Protein AF-A0A2K3D892-F1 (afdb_monomer_lite)

pLDDT: mean 71.76, std 25.66, range [25.84, 98.94]

Organism: Chlamydomonas reinhardtii (NCBI:txid3055)

InterPro domains:
  IPR000286 Histone deacetylase HDAC [PR01270] (167-190)
  IPR000286 Histone deacetylase HDAC [PR01270] (201-216)
  IPR000286 Histone deacetylase HDAC [PR01270] (288-298)
  IPR002110 Ankyrin repeat [PF12796] (490-546)
  IPR002110 Ankyrin repeat [PF12796] (553-608)
  IPR002110 Ankyrin repeat [PS50088] (519-540)
  IPR002110 Ankyrin repeat [PS50088] (553-585)
  IPR002110 Ankyrin repeat [SM00248] (485-515)
  IPR002110 Ankyrin repeat [SM00248] (519-549)
  IPR002110 Ankyrin repeat [SM00248] (553-582)
  IPR002110 Ankyrin repeat [SM00248] (586-618)
  IPR023696 Ureohydrolase domain superfamily [SSF52768] (38-389)
  IPR023801 Histone deacetylase domain [PF00850] (59-354)
  IPR036770 Ankyrin repeat-containing domain superfamily [G3DSA:1.25.40.20] (482-690)
  IPR036770 Ankyrin repeat-containing domain superfamily [SSF48403] (480-609)
  IPR037138 Histone deacetylase domain superfamily [G3DSA:3.40.800.20] (31-415)

Secondary structure (DSSP, 8-state):
-HHHHHHHHHHHHHHHHHHHHHTT--S--------TT-EEEE--GGGGGS---SSTTT-SS-THHHHHHHHHHHHTTHHHHSEEPPP-PPPHHHHTTTS-HHHHHHHHHHHHHHHHH--S-EEETTTTEEE-TTHHHHHHHHHHHHHHHHHHHHTTSSSEEEE--SS--TT-BTTB-BTTBSS-HHHHHHHHHTTSTT-S-EEEEE-SSS--HHHHHHHTT-SSEEEEE--B-STT-TT----TT----GGGTTSEEE--B-SS--BHHHHHHHIIIIIHHHHHHH--SEEEEEE--TTBTT-TTT--BB-HHHHHHHHHHHTTSGGG-EEEEE-----HHHHHHHHHHHHHHHHHSS--S----S----HHHHHHHHHHHHHHTTTS---S--S-----HHHHHHHHHHHHHHHHHHHHHHHHHHHHHHHHHHHHHHHHHHHHHHHHHHHHHHHHHHHHHHHHHHHHHHHHHHHHHHHHHTPPPHHHHHHHHHHHT-HHHHHHHHTTSS--TT-B-TTS-BHHHHHHHHT-HHHHHHHTTSTT--TT---TT---HHHHHHHHT-HHHHHHHHHTT--TT---TT---HHHHHHHHT-HHHHHHHHHHHHSSSSHHHHHHHHHHHHHHHHHHHHHHHTTS--TTHHHHHHHHHHHHHHHHHTTS--SS-TTSTTSSSTTTSTTSSSSSS-----------------------------------------------SHHHHHHHHHHHHHHHHHHHHHTTTSTT--S-SSSSSS---S---S---S------------------------------------------------------------------------------------------------

Sequence (883 aa):
MEVEEDVLDAAERSARRLAKKLKRGTTGPAAALQSDESVGLLYDEAILLHTGPQDPSEHPEQPARATVMWRVFQQAGLADRCCRLPPREAMRTELALCHTEDHIDHVELASQAARSTGQRYLEDHGASLYWTPGTAQAARMAAGCVIQAVQAVLSGAVRRAMAVVRPPGHHAVCERAMGFCFFNNVAVAARVALQHPGVRRVAIVDWDVHHGNGTQDILESRADVLTLSLHRYGRGFYPGTGAAAEVGRGPGRGFNVNVPWTAPDRKDVDYVAAFSLVVEPVLQAYAPDLVIVAAGFDAADGDPVGDCSLTPGGYGWMTERLLRFAGGKVVLALEGGYNTGVTAACAAACVRTLLEGASTAPLLPDTQPDTATKRNLEQVYMTQRAHWPLCCAAQRPARSLAAEFEEAWQEMLHHLAAERARLGRFAEVAALRRRLAAAEEALAAAAAQAAEMAALRRAARRQRHEVTVHEGRLQRLRAKLQLPSDAERLWLAASTGDVEEVRRLLEGGGLDVNAADQQGLSALHHAAAAGEAAAVRLLLADPDVTVDALDHGRLTPLHHAARNDHHRVVRQLAAAGASLTATSKLLNTPLHMAVKWRQRRAVRALVRAAAAAPDPAATAAALLRAANKAGQTALAQLERRPSRRISKHMARLVELTRIKRELEEEDEDEEEDDEYEADQEEDEEEDEEEEGRGRGGGRGSGGEKEEDGSGSDSDGDDDSEEEEDSEDEEDDSDSSGGGERALLEQLQQQAHAVQRTAAQRADGGGGGAAAAAAAADAGHRSAAAAAATAAASPSAGAAAGGDRGVKRARPSRSDGGDDSSNGSSSDDDEKEEEEDGDEDDEDADYAAPRRGDGGGGGGSDDDDDDEDDEDDEDDDDEEESSG

Radius of gyration: 53.82 Å; chains: 1; bounding box: 167×125×127 Å

Foldseek 3Di:
DVVVVVVVVVVVVVVVVVVVVVVVPPDDDDDDDLDLQAEEEEDDCLLCQQQPDPDVVVPLDHPLLLVLLVVLCVVVCLVVRHDYFDFDFADPVLLVLQADPQLLVVLVVQLCVQVVVPDQWADDVVQREIHHVSRSRLLRRQLRQLLRQLVCCVVSVGVEYEYSGDDFALQAARYDHHPSHRTRSQLSSLSSNCVPPQFQAEEEAEEAQAHSVRSCRRDLQDPRYAYEYAHEEDPVAPPRDQDLLSQGDHHSRLRYGGLYQPDAAAELQLVLLCCLQPVLQSCVQSQGLAYEYADAQQLDCPRPRNRYHYQLQSLLAVLLSPCVGNVRRYYYRYHHTRPSVRSSSSVSQSSVCSNPSHGLDLHDDPDHNDPSSLVSSLSSNVNNVVRTPSDPDPDDPDDPSVVSSVVSSVVSVVVVVVVNVVVVVSNVVSVVVVVVVVVVVVVVVVVVVVVVVVVVVVVVVVVVVVVVVVVVVVVVVCVVVVPDDLQVQLLVCLLVLVLVSVVVSLVVDDDDQCDADPFQAGSLLNNLLNLNLSSNVSSLVDPNRDLLRQTPQGHGSLLNNLLVLSLSSNLSSLVSPHQQLGATPLLQGSCNNNLVNVNVSSVVSSLVSLCPPPDNPVSVVSNVVSVVVSVVVVVVVCVVDDDDCVVVVVVSVVVVVVVVVVVVVPPPPPPPPVVPCVVPVVVVVPPPPDDDDDDDDDDDDDDDDDDDDDYDDDDDDDDDDDDDDDDDDDDDDDDDDPDVVVVVVVVVVVVVVVVVVVVVVVVPDPDDDPPPDPPDPDDDPDDDDDDDDDDDDDDDDDDDDDDDDDDDDDDDDDDDDDDDDDDDDDDDDDDDDDDDDDDDYDDDDDDDDDDDDDDDDDDDDDDDDDDDDDDDDDDDDDDDDDD

Structure (mmCIF, N/CA/C/O backbone):
data_AF-A0A2K3D892-F1
#
_entry.id   AF-A0A2K3D892-F1
#
loop_
_atom_site.group_PDB
_atom_site.id
_atom_site.type_symbol
_atom_site.label_atom_id
_atom_site.label_alt_id
_atom_site.label_comp_id
_atom_site.label_asym_id
_atom_site.label_entity_id
_atom_site.label_seq_id
_atom_site.pdbx_PDB_ins_code
_atom_site.Cartn_x
_atom_site.Cartn_y
_atom_site.Cartn_z
_atom_site.occupancy
_atom_site.B_iso_or_equiv
_atom_site.auth_seq_id
_atom_site.auth_comp_id
_atom_site.auth_asym_id
_atom_site.auth_atom_id
_atom_site.pdbx_PDB_model_num
ATOM 1 N N . MET A 1 1 ? -0.162 26.628 -31.623 1.00 40.91 1 MET A N 1
ATOM 2 C CA . MET A 1 1 ? 0.410 27.966 -31.389 1.00 40.91 1 MET A CA 1
ATOM 3 C C . MET A 1 1 ? -0.616 28.887 -30.745 1.00 40.91 1 MET A C 1
ATOM 5 O O . MET A 1 1 ? -0.524 29.055 -29.542 1.00 40.91 1 MET A O 1
ATOM 9 N N . GLU A 1 2 ? -1.645 29.385 -31.440 1.00 36.91 2 GLU A N 1
ATOM 10 C CA . GLU A 1 2 ? -2.617 30.328 -30.827 1.00 36.91 2 GLU A CA 1
ATOM 11 C C . GLU A 1 2 ? -3.316 29.776 -29.562 1.00 36.91 2 GLU A C 1
ATOM 13 O O . GLU A 1 2 ? -3.429 30.464 -28.554 1.00 36.91 2 GLU A O 1
ATOM 18 N N . VAL A 1 3 ? -3.679 28.486 -29.553 1.00 39.38 3 VAL A N 1
ATOM 19 C CA . VAL A 1 3 ? -4.286 27.808 -28.383 1.00 39.38 3 VAL A CA 1
ATOM 20 C C . VAL A 1 3 ? -3.301 27.622 -27.204 1.00 39.38 3 VAL A C 1
ATOM 22 O O . VAL A 1 3 ? -3.714 27.286 -26.097 1.00 39.38 3 VAL A O 1
ATOM 25 N N . GLU A 1 4 ? -1.996 27.835 -27.399 1.00 45.75 4 GLU A N 1
ATOM 26 C CA . GLU A 1 4 ? -0.977 27.679 -26.347 1.00 45.75 4 GLU A CA 1
ATOM 27 C C . GLU A 1 4 ? -0.741 28.981 -25.563 1.00 45.75 4 GLU A C 1
ATOM 29 O O . GLU A 1 4 ? -0.541 28.919 -24.347 1.00 45.75 4 GLU A O 1
ATOM 34 N N . GLU A 1 5 ? -0.832 30.155 -26.203 1.00 40.28 5 GLU A N 1
ATOM 35 C CA . GLU A 1 5 ? -0.697 31.447 -25.509 1.00 40.28 5 GLU A CA 1
ATOM 36 C C . GLU A 1 5 ? -1.828 31.677 -24.502 1.00 40.28 5 GLU A C 1
ATOM 38 O O . GLU A 1 5 ? -1.560 32.008 -23.345 1.00 40.28 5 GLU A O 1
ATOM 43 N N . ASP A 1 6 ? -3.079 31.417 -24.889 1.00 41.47 6 ASP A N 1
ATOM 44 C CA . ASP A 1 6 ? -4.245 31.621 -24.019 1.00 41.47 6 ASP A CA 1
ATOM 45 C C . ASP A 1 6 ? -4.174 30.770 -22.734 1.00 41.47 6 ASP A C 1
ATOM 47 O O . ASP A 1 6 ? -4.547 31.214 -21.641 1.00 41.47 6 ASP A O 1
ATOM 51 N N . VAL A 1 7 ? -3.626 29.552 -22.842 1.00 49.69 7 VAL A N 1
ATOM 52 C CA . VAL A 1 7 ? -3.413 28.627 -21.717 1.00 49.69 7 VAL A CA 1
ATOM 53 C C . VAL A 1 7 ? -2.271 29.100 -20.811 1.00 49.69 7 VAL A C 1
ATOM 55 O O . VAL A 1 7 ? -2.414 29.064 -19.584 1.00 49.69 7 VAL A O 1
ATOM 58 N N . LEU A 1 8 ? -1.161 29.578 -21.383 1.00 46.47 8 LEU A N 1
ATOM 59 C CA . LEU A 1 8 ? -0.035 30.138 -20.626 1.00 46.47 8 LEU A CA 1
ATOM 60 C C . LEU A 1 8 ? -0.437 31.416 -19.877 1.00 46.47 8 LEU A C 1
ATOM 62 O O . LEU A 1 8 ? -0.160 31.551 -18.684 1.00 46.47 8 LEU A O 1
ATOM 66 N N . ASP A 1 9 ? -1.154 32.324 -20.532 1.00 49.19 9 ASP A N 1
ATOM 67 C CA . ASP A 1 9 ? -1.612 33.586 -19.949 1.00 49.19 9 ASP A CA 1
ATOM 68 C C . ASP A 1 9 ? -2.731 33.345 -18.904 1.00 49.19 9 ASP A C 1
ATOM 70 O O . ASP A 1 9 ? -2.744 33.941 -17.822 1.00 49.19 9 ASP A O 1
ATOM 74 N N . ALA A 1 10 ? -3.618 32.360 -19.113 1.00 48.28 10 ALA A N 1
ATOM 75 C CA . ALA A 1 10 ? -4.536 31.881 -18.069 1.00 48.28 10 ALA A CA 1
ATOM 76 C C . ALA A 1 10 ? -3.810 31.280 -16.846 1.00 48.28 10 ALA A C 1
ATOM 78 O O . ALA A 1 10 ? -4.225 31.521 -15.700 1.00 48.28 10 ALA A O 1
ATOM 79 N N . ALA A 1 11 ? -2.715 30.543 -17.056 1.00 44.56 11 ALA A N 1
ATOM 80 C CA . ALA A 1 11 ? -1.878 30.027 -15.976 1.00 44.56 11 ALA A CA 1
ATOM 81 C C . ALA A 1 11 ? -1.164 31.163 -15.219 1.00 44.56 11 ALA A C 1
ATOM 83 O O . ALA A 1 11 ? -1.209 31.194 -13.985 1.00 44.56 11 ALA A O 1
ATOM 84 N N . GLU A 1 12 ? -0.596 32.154 -15.914 1.00 51.69 12 GLU A N 1
ATOM 85 C CA . GLU A 1 12 ? 0.095 33.283 -15.277 1.00 51.69 12 GLU A CA 1
ATOM 86 C C . GLU A 1 12 ? -0.877 34.180 -14.492 1.00 51.69 12 GLU A C 1
ATOM 88 O O . GLU A 1 12 ? -0.614 34.534 -13.335 1.00 51.69 12 GLU A O 1
ATOM 93 N N . ARG A 1 13 ? -2.066 34.463 -15.049 1.00 55.25 13 ARG A N 1
ATOM 94 C CA . ARG A 1 13 ? -3.181 35.108 -14.328 1.00 55.25 13 ARG A CA 1
ATOM 95 C C . ARG A 1 13 ? -3.541 34.359 -13.041 1.00 55.25 13 ARG A C 1
ATOM 97 O O . ARG A 1 13 ? -3.832 34.991 -12.019 1.00 55.25 13 ARG A O 1
ATOM 104 N N . SER A 1 14 ? -3.499 33.028 -13.063 1.00 46.22 14 SER A N 1
ATOM 105 C CA . SER A 1 14 ? -3.814 32.174 -11.912 1.00 46.22 14 SER A CA 1
ATOM 106 C C . SER A 1 14 ? -2.698 32.170 -10.861 1.00 46.22 14 SER A C 1
ATOM 108 O O . SER A 1 14 ? -2.978 32.374 -9.676 1.00 46.22 14 SER A O 1
ATOM 110 N N . ALA A 1 15 ? -1.433 32.068 -11.276 1.00 49.66 15 ALA A N 1
ATOM 111 C CA . ALA A 1 15 ? -0.269 32.178 -10.395 1.00 49.66 15 ALA A CA 1
ATOM 112 C C . ALA A 1 15 ? -0.206 33.552 -9.698 1.00 49.66 15 ALA A C 1
ATOM 114 O O . ALA A 1 15 ? -0.067 33.636 -8.471 1.00 49.66 15 ALA A O 1
ATOM 115 N N . ARG A 1 16 ? -0.425 34.644 -10.448 1.00 57.25 16 ARG A N 1
ATOM 116 C CA . ARG A 1 16 ? -0.507 36.017 -9.912 1.00 57.25 16 ARG A CA 1
ATOM 117 C C . ARG A 1 16 ? -1.648 36.172 -8.893 1.00 57.25 16 ARG A C 1
ATOM 119 O O . ARG A 1 16 ? -1.478 36.865 -7.885 1.00 57.25 16 ARG A O 1
ATOM 126 N N . ARG A 1 17 ? -2.795 35.501 -9.090 1.00 49.41 17 ARG A N 1
ATOM 127 C CA . ARG A 1 17 ? -3.896 35.442 -8.102 1.00 49.41 17 ARG A CA 1
ATOM 128 C C . ARG A 1 17 ? -3.513 34.642 -6.849 1.00 49.41 17 ARG A C 1
ATOM 130 O O . ARG A 1 17 ? -3.796 35.104 -5.741 1.00 49.41 17 ARG A O 1
ATOM 137 N N . LEU A 1 18 ? -2.840 33.499 -6.994 1.00 42.34 18 LEU A N 1
ATOM 138 C CA . LEU A 1 18 ? -2.420 32.647 -5.874 1.00 42.34 18 LEU A CA 1
ATOM 139 C C . LEU A 1 18 ? -1.383 33.347 -4.979 1.00 42.34 18 LEU A C 1
ATOM 141 O O . LEU A 1 18 ? -1.570 33.430 -3.763 1.00 42.34 18 LEU A O 1
ATOM 145 N N . ALA A 1 19 ? -0.363 33.972 -5.575 1.00 50.47 19 ALA A N 1
ATOM 146 C CA . ALA A 1 19 ? 0.625 34.783 -4.857 1.00 50.47 19 ALA A CA 1
ATOM 147 C C . ALA A 1 19 ? -0.015 35.961 -4.088 1.00 50.47 19 ALA A C 1
ATOM 149 O O . ALA A 1 19 ? 0.434 36.327 -2.997 1.00 50.47 19 ALA A O 1
ATOM 150 N N . LYS A 1 20 ? -1.103 36.537 -4.621 1.00 45.94 20 LYS A N 1
ATOM 151 C CA . LYS A 1 20 ? -1.877 37.617 -3.982 1.00 45.94 20 LYS A CA 1
ATOM 152 C C . LYS A 1 20 ? -2.815 37.120 -2.866 1.00 45.94 20 LYS A C 1
ATOM 154 O O . LYS A 1 20 ? -3.169 37.919 -2.000 1.00 45.94 20 LYS A O 1
ATOM 159 N N . LYS A 1 21 ? -3.174 35.827 -2.843 1.00 39.88 21 LYS A N 1
ATOM 160 C CA . LYS A 1 21 ? -3.788 35.147 -1.681 1.00 39.88 21 LYS A CA 1
ATOM 161 C C . LYS A 1 21 ? -2.747 34.887 -0.587 1.00 39.88 21 LYS A C 1
ATOM 163 O O . LYS A 1 21 ? -2.955 35.309 0.547 1.00 39.88 21 LYS A O 1
ATOM 168 N N . LEU A 1 22 ? -1.611 34.274 -0.937 1.00 43.31 22 LEU A N 1
ATOM 169 C CA . LEU A 1 22 ? -0.527 33.939 0.001 1.00 43.31 22 LEU A CA 1
ATOM 170 C C . LEU A 1 22 ? -0.020 35.171 0.772 1.00 43.31 22 LEU A C 1
ATOM 172 O O . LEU A 1 22 ? 0.088 35.133 1.995 1.00 43.31 22 LEU A O 1
ATOM 176 N N . LYS A 1 23 ? 0.160 36.316 0.096 1.00 46.28 23 LYS A N 1
ATOM 177 C CA . LYS A 1 23 ? 0.546 37.598 0.729 1.00 46.28 23 LYS A CA 1
ATOM 178 C C . LYS A 1 23 ? -0.506 38.232 1.662 1.00 46.28 23 LYS A C 1
ATOM 180 O O . LYS A 1 23 ? -0.270 39.330 2.158 1.00 46.28 23 LYS A O 1
ATOM 185 N N . ARG A 1 24 ? -1.664 37.600 1.896 1.00 42.75 24 ARG A N 1
ATOM 186 C CA . ARG A 1 24 ? -2.718 38.087 2.814 1.00 42.75 24 ARG A CA 1
ATOM 187 C C . ARG A 1 24 ? -3.051 37.104 3.948 1.00 42.75 24 ARG A C 1
ATOM 189 O O . ARG A 1 24 ? -3.926 37.409 4.750 1.00 42.75 24 ARG A O 1
ATOM 196 N N . GLY A 1 25 ? -2.385 35.948 4.016 1.00 37.38 25 GLY A N 1
ATOM 197 C CA . GLY A 1 25 ? -2.741 34.833 4.905 1.00 37.38 25 GLY A CA 1
ATOM 198 C C . GLY A 1 25 ? -1.804 34.615 6.097 1.00 37.38 25 GLY A C 1
ATOM 199 O O . GLY A 1 25 ? -1.357 33.491 6.292 1.00 37.38 25 GLY A O 1
ATOM 200 N N . THR A 1 26 ? -1.477 35.650 6.882 1.00 43.72 26 THR A N 1
ATOM 201 C CA . THR A 1 26 ? -0.534 35.526 8.019 1.00 43.72 26 THR A CA 1
ATOM 202 C C . THR A 1 26 ? -0.986 36.232 9.308 1.00 43.72 26 THR A C 1
ATOM 204 O O . THR A 1 26 ? -0.234 37.031 9.860 1.00 43.72 26 THR A O 1
ATOM 207 N N . THR A 1 27 ? -2.184 35.918 9.813 1.00 37.34 27 THR A N 1
ATOM 208 C CA . THR A 1 27 ? -2.577 36.095 11.233 1.00 37.34 27 THR A CA 1
ATOM 209 C C . THR A 1 27 ? -3.837 35.277 11.554 1.00 37.34 27 THR A C 1
ATOM 211 O O . THR A 1 27 ? -4.853 35.440 10.886 1.00 37.34 27 THR A O 1
ATOM 214 N N . GLY A 1 28 ? -3.804 34.457 12.614 1.00 29.27 28 GLY A N 1
ATOM 215 C CA . GLY A 1 28 ? -4.990 33.780 13.173 1.00 29.27 28 GLY A CA 1
ATOM 216 C C . GLY A 1 28 ? -4.823 32.261 13.374 1.00 29.27 28 GLY A C 1
ATOM 217 O O . GLY A 1 28 ? -4.521 31.566 12.406 1.00 29.27 28 GLY A O 1
ATOM 218 N N . PRO A 1 29 ? -5.007 31.725 14.598 1.00 41.38 29 PRO A N 1
ATOM 219 C CA . PRO A 1 29 ? -4.955 30.287 14.865 1.00 41.38 29 PRO A CA 1
ATOM 220 C C . PRO A 1 29 ? -6.334 29.603 14.789 1.00 41.38 29 PRO A C 1
ATOM 222 O O . PRO A 1 29 ? -7.364 30.229 15.015 1.00 41.38 29 PRO A O 1
ATOM 225 N N . ALA A 1 30 ? -6.309 28.281 14.589 1.00 42.59 30 ALA A N 1
ATOM 226 C CA . ALA A 1 30 ? -7.363 27.323 14.945 1.00 42.59 30 ALA A CA 1
ATOM 227 C C . ALA A 1 30 ? -8.794 27.573 14.409 1.00 42.59 30 ALA A C 1
ATOM 229 O O . ALA A 1 30 ? -9.718 27.881 15.158 1.00 42.59 30 ALA A O 1
ATOM 230 N N . ALA A 1 31 ? -9.004 27.237 13.135 1.00 30.45 31 ALA A N 1
ATOM 231 C CA . ALA A 1 31 ? -10.247 26.605 12.689 1.00 30.45 31 ALA A CA 1
ATOM 232 C C . ALA A 1 31 ? -9.871 25.352 11.884 1.00 30.45 31 ALA A C 1
ATOM 234 O O . ALA A 1 31 ? -9.164 25.457 10.882 1.00 30.45 31 ALA A O 1
ATOM 235 N N . ALA A 1 32 ? -10.274 24.166 12.345 1.00 38.12 32 ALA A N 1
ATOM 236 C CA . ALA A 1 32 ? -9.999 22.925 11.626 1.00 38.12 32 ALA A CA 1
ATOM 237 C C . ALA A 1 32 ? -10.867 22.866 10.361 1.00 38.12 32 ALA A C 1
ATOM 239 O O . ALA A 1 32 ? -12.090 22.982 10.438 1.00 38.12 32 ALA A O 1
ATOM 240 N N . LEU A 1 33 ? -10.234 22.703 9.199 1.00 37.78 33 LEU A N 1
ATOM 241 C CA . LEU A 1 33 ? -10.929 22.589 7.920 1.00 37.78 33 LEU A CA 1
ATOM 242 C C . LEU A 1 33 ? -11.643 21.235 7.835 1.00 37.78 33 LEU A C 1
ATOM 244 O O . LEU A 1 33 ? -11.038 20.227 7.481 1.00 37.78 33 LEU A O 1
ATOM 248 N N . GLN A 1 34 ? -12.945 21.237 8.121 1.00 41.41 34 GLN A N 1
ATOM 249 C CA . GLN A 1 34 ? -13.863 20.188 7.682 1.00 41.41 34 GLN A CA 1
ATOM 250 C C . GLN A 1 34 ? -14.002 20.278 6.154 1.00 41.41 34 GLN A C 1
ATOM 252 O O . GLN A 1 34 ? -14.897 20.948 5.642 1.00 41.41 34 GLN A O 1
ATOM 257 N N . SER A 1 35 ? -13.071 19.665 5.418 1.00 43.75 35 SER A N 1
ATOM 258 C CA . SER A 1 35 ? -13.158 19.530 3.963 1.00 43.75 35 SER A CA 1
ATOM 259 C C . SER A 1 35 ? -13.814 18.203 3.575 1.00 43.75 35 SER A C 1
ATOM 261 O O . SER A 1 35 ? -13.448 17.135 4.075 1.00 43.75 35 SER A O 1
ATOM 263 N N . ASP A 1 36 ? -14.744 18.281 2.620 1.00 54.31 36 ASP A N 1
ATOM 264 C CA . ASP A 1 36 ? -15.546 17.172 2.064 1.00 54.31 36 ASP A CA 1
ATOM 265 C C . ASP A 1 36 ? -14.710 16.134 1.270 1.00 54.31 36 ASP A C 1
ATOM 267 O O . ASP A 1 36 ? -15.230 15.212 0.652 1.00 54.31 36 ASP A O 1
ATOM 271 N N . GLU A 1 37 ? -13.384 16.261 1.287 1.00 63.53 37 GLU A N 1
ATOM 272 C CA . GLU A 1 37 ? -12.426 15.413 0.563 1.00 63.53 37 GLU A CA 1
ATOM 273 C C . GLU A 1 37 ? -11.439 14.696 1.502 1.00 63.53 37 GLU A C 1
ATOM 275 O O . GLU A 1 37 ? -10.632 13.883 1.049 1.00 63.53 37 GLU A O 1
ATOM 280 N N . SER A 1 38 ? -11.495 14.991 2.807 1.00 89.50 38 SER A N 1
ATOM 281 C CA . SER A 1 38 ? -10.516 14.548 3.806 1.00 89.50 38 SER A CA 1
ATOM 282 C C . SER A 1 38 ? -10.400 13.020 3.926 1.00 89.50 38 SER A C 1
ATOM 284 O O . SER A 1 38 ? -11.393 12.287 3.942 1.00 89.50 38 SER A O 1
ATOM 286 N N . VAL A 1 39 ? -9.155 12.543 4.038 1.00 97.81 39 VAL A N 1
ATOM 287 C CA . VAL A 1 39 ? -8.803 11.120 4.171 1.00 97.81 39 VAL A CA 1
ATOM 288 C C . VAL A 1 39 ? -8.311 10.843 5.582 1.00 97.81 39 VAL A C 1
ATOM 290 O O . VAL A 1 39 ? -7.364 11.479 6.037 1.00 97.81 39 VAL A O 1
ATOM 293 N N . GLY A 1 40 ? -8.931 9.889 6.268 1.00 98.12 40 GLY A N 1
ATOM 294 C CA . GLY A 1 40 ? -8.471 9.393 7.560 1.00 98.12 40 GLY A CA 1
ATOM 295 C C . GLY A 1 40 ? -7.296 8.433 7.413 1.00 98.12 40 GLY A C 1
ATOM 296 O O . GLY A 1 40 ? -7.319 7.546 6.563 1.00 98.12 40 GLY A O 1
ATOM 297 N N . LEU A 1 41 ? -6.287 8.569 8.265 1.00 98.19 41 LEU A N 1
ATOM 298 C CA . LEU A 1 41 ? -5.148 7.659 8.304 1.00 98.19 41 LEU A CA 1
ATOM 299 C C . LEU A 1 41 ? -4.858 7.247 9.748 1.00 98.19 41 LEU A C 1
ATOM 301 O O . LEU A 1 41 ? -4.668 8.107 10.611 1.00 98.19 41 LEU A O 1
ATOM 305 N N . LEU A 1 42 ? -4.830 5.939 10.012 1.00 98.00 42 LEU A N 1
ATOM 306 C CA . LEU A 1 42 ? -4.456 5.385 11.314 1.00 98.00 42 LEU A CA 1
ATOM 307 C C . LEU A 1 42 ? -3.155 4.596 11.220 1.00 98.00 42 LEU A C 1
ATOM 309 O O . LEU A 1 42 ? -2.963 3.783 10.320 1.00 98.00 42 LEU A O 1
ATOM 313 N N . TYR A 1 43 ? -2.301 4.849 12.204 1.00 97.06 43 TYR A N 1
ATOM 314 C CA . TYR A 1 43 ? -1.093 4.107 12.533 1.00 97.06 43 TYR A CA 1
ATOM 315 C C . TYR A 1 43 ? -0.773 4.409 14.000 1.00 97.06 43 TYR A C 1
ATOM 317 O O . TYR A 1 43 ? -0.771 5.582 14.401 1.00 97.06 43 TYR A O 1
ATOM 325 N N . ASP A 1 44 ? -0.501 3.371 14.785 1.00 96.62 44 ASP A N 1
ATOM 326 C CA . ASP A 1 44 ? -0.110 3.468 16.190 1.00 96.62 44 ASP A CA 1
ATOM 327 C C . ASP A 1 44 ? 0.965 2.434 16.522 1.00 96.62 44 ASP A C 1
ATOM 329 O O . ASP A 1 44 ? 0.944 1.326 15.996 1.00 96.62 44 ASP A O 1
ATOM 333 N N . GLU A 1 45 ? 1.901 2.772 17.406 1.00 96.38 45 GLU A N 1
ATOM 334 C CA . GLU A 1 45 ? 3.037 1.899 17.715 1.00 96.38 45 GLU A CA 1
ATOM 335 C C . GLU A 1 45 ? 2.648 0.677 18.566 1.00 96.38 45 GLU A C 1
ATOM 337 O O . GLU A 1 45 ? 3.394 -0.304 18.592 1.00 96.38 45 GLU A O 1
ATOM 342 N N . ALA A 1 46 ? 1.459 0.645 19.183 1.00 96.88 46 ALA A N 1
ATOM 343 C CA . ALA A 1 46 ? 0.979 -0.540 19.896 1.00 96.88 46 ALA A CA 1
ATOM 344 C C . ALA A 1 46 ? 0.757 -1.761 18.974 1.00 96.88 46 ALA A C 1
ATOM 346 O O . ALA A 1 46 ? 0.845 -2.897 19.442 1.00 96.88 46 ALA A O 1
ATOM 347 N N . ILE A 1 47 ? 0.579 -1.571 17.657 1.00 95.44 47 ILE A N 1
ATOM 348 C CA . ILE A 1 47 ? 0.549 -2.681 16.676 1.00 95.44 47 ILE A CA 1
ATOM 349 C C . ILE A 1 47 ? 1.910 -3.402 16.566 1.00 95.44 47 ILE A C 1
ATOM 351 O O . ILE A 1 47 ? 2.005 -4.522 16.063 1.00 95.44 47 ILE A O 1
ATOM 355 N N . LEU A 1 48 ? 2.989 -2.780 17.054 1.00 95.69 48 LEU A N 1
ATOM 356 C CA . LEU A 1 48 ? 4.343 -3.338 17.065 1.00 95.69 48 LEU A CA 1
ATOM 357 C C . LEU A 1 48 ? 4.614 -4.201 18.315 1.00 95.69 48 LEU A C 1
ATOM 359 O O . LEU A 1 48 ? 5.609 -4.922 18.346 1.00 95.69 48 LEU A O 1
ATOM 363 N N . LEU A 1 49 ? 3.715 -4.201 19.314 1.00 94.81 49 LEU A N 1
ATOM 364 C CA . LEU A 1 49 ? 3.802 -5.057 20.514 1.00 94.81 49 LEU A CA 1
ATOM 365 C C . LEU A 1 49 ? 3.655 -6.555 20.188 1.00 94.81 49 LEU A C 1
ATOM 367 O O . LEU A 1 49 ? 4.127 -7.422 20.930 1.00 94.81 49 LEU A O 1
ATOM 371 N N . HIS A 1 50 ? 3.078 -6.873 19.028 1.00 94.44 50 HIS A N 1
ATOM 372 C CA . HIS A 1 50 ? 3.241 -8.163 18.366 1.00 94.44 50 HIS A CA 1
ATOM 373 C C . HIS A 1 50 ? 4.645 -8.238 17.728 1.00 94.44 50 HIS A C 1
ATOM 375 O O . HIS A 1 50 ? 4.797 -8.199 16.508 1.00 94.44 50 HIS A O 1
ATOM 381 N N . THR A 1 51 ? 5.680 -8.236 18.573 1.00 87.25 51 THR A N 1
ATOM 382 C CA . THR A 1 51 ? 7.093 -8.019 18.209 1.00 87.25 51 THR A CA 1
ATOM 383 C C . THR A 1 51 ? 7.674 -9.066 17.262 1.00 87.25 51 THR A C 1
ATOM 385 O O . THR A 1 51 ? 8.436 -8.700 16.376 1.00 87.25 51 THR A O 1
ATOM 388 N N . GLY A 1 52 ? 7.314 -10.337 17.454 1.00 76.94 52 GLY A N 1
ATOM 389 C CA . GLY A 1 52 ? 7.582 -11.447 16.539 1.00 76.94 52 GLY A CA 1
ATOM 390 C C . GLY A 1 52 ? 9.048 -11.649 16.148 1.00 76.94 52 GLY A C 1
ATOM 391 O O . GLY A 1 52 ? 9.963 -11.192 16.849 1.00 76.94 52 GLY A O 1
ATOM 392 N N . PRO A 1 53 ? 9.275 -12.345 15.030 1.00 74.31 53 PRO A N 1
ATOM 393 C CA . PRO A 1 53 ? 10.529 -12.333 14.281 1.00 74.31 53 PRO A CA 1
ATOM 394 C C . PRO A 1 53 ? 10.905 -10.950 13.729 1.00 74.31 53 PRO A C 1
ATOM 396 O O . PRO A 1 53 ? 10.084 -10.036 13.658 1.00 74.31 53 PRO A O 1
ATOM 399 N N . GLN A 1 54 ? 12.182 -10.779 13.383 1.00 71.75 54 GLN A N 1
ATOM 400 C CA . GLN A 1 54 ? 12.714 -9.564 12.732 1.00 71.75 54 GLN A CA 1
ATOM 401 C C . GLN A 1 54 ? 13.376 -9.851 11.382 1.00 71.75 54 GLN A C 1
ATOM 403 O O . GLN A 1 54 ? 13.707 -8.907 10.667 1.00 71.75 54 GLN A O 1
ATOM 408 N N . ASP A 1 55 ? 13.563 -11.125 11.044 1.00 73.50 55 ASP A N 1
ATOM 409 C CA . ASP A 1 55 ? 14.044 -11.566 9.745 1.00 73.50 55 ASP A CA 1
ATOM 410 C C . ASP A 1 55 ? 12.869 -12.183 8.957 1.00 73.50 55 ASP A C 1
ATOM 412 O O . ASP A 1 55 ? 12.187 -13.062 9.491 1.00 73.50 55 ASP A O 1
ATOM 416 N N . PRO A 1 56 ? 12.593 -11.758 7.707 1.00 70.25 56 PRO A N 1
ATOM 417 C CA . PRO A 1 56 ? 11.544 -12.366 6.882 1.00 70.25 56 PRO A CA 1
ATOM 418 C C . PRO A 1 56 ? 11.765 -13.859 6.583 1.00 70.25 56 PRO A C 1
ATOM 420 O O . PRO A 1 56 ? 10.812 -14.525 6.185 1.00 70.25 56 PRO A O 1
ATOM 423 N N . SER A 1 57 ? 12.984 -14.387 6.757 1.00 75.56 57 SER A N 1
ATOM 424 C CA . SER A 1 57 ? 13.281 -15.822 6.620 1.00 75.56 57 SER A CA 1
ATOM 425 C C . SER A 1 57 ? 12.912 -16.653 7.856 1.00 75.56 57 SER A C 1
ATOM 427 O O . SER A 1 57 ? 12.704 -17.856 7.719 1.00 75.56 57 SER A O 1
ATOM 429 N N . GLU A 1 58 ? 12.764 -16.031 9.035 1.00 78.88 58 GLU A N 1
ATOM 430 C CA . GLU A 1 58 ? 12.094 -16.656 10.186 1.00 78.88 58 GLU A CA 1
ATOM 431 C C . GLU A 1 58 ? 10.575 -16.692 9.949 1.00 78.88 58 GLU A C 1
ATOM 433 O O . GLU A 1 58 ? 9.944 -17.734 10.112 1.00 78.88 58 GLU A O 1
ATOM 438 N N . HIS A 1 59 ? 9.970 -15.555 9.570 1.00 87.31 59 HIS A N 1
ATOM 439 C CA . HIS A 1 59 ? 8.520 -15.459 9.370 1.00 87.31 59 HIS A CA 1
ATOM 440 C C . HIS A 1 59 ? 8.105 -14.250 8.506 1.00 87.31 59 HIS A C 1
ATOM 442 O O . HIS A 1 59 ? 8.613 -13.144 8.716 1.00 87.31 59 HIS A O 1
ATOM 448 N N . PRO A 1 60 ? 7.135 -14.402 7.579 1.00 90.19 60 PRO A N 1
ATOM 449 C CA . PRO A 1 60 ? 6.742 -13.331 6.662 1.00 90.19 60 PRO A CA 1
ATOM 450 C C . PRO A 1 60 ? 5.924 -12.212 7.334 1.00 90.19 60 PRO A C 1
ATOM 452 O O . PRO A 1 60 ? 6.100 -11.039 6.999 1.00 90.19 60 PRO A O 1
ATOM 455 N N . GLU A 1 61 ? 5.054 -12.526 8.305 1.00 92.69 61 GLU A N 1
ATOM 456 C CA . GLU A 1 61 ? 4.405 -11.499 9.137 1.00 92.69 61 GLU A CA 1
ATOM 457 C C . GLU A 1 61 ? 5.389 -11.006 10.207 1.00 92.69 61 GLU A C 1
ATOM 459 O O . GLU A 1 61 ? 5.865 -11.793 11.025 1.00 92.69 61 GLU A O 1
ATOM 464 N N . GLN A 1 62 ? 5.708 -9.710 10.180 1.00 92.06 62 GLN A N 1
ATOM 465 C CA . GLN A 1 62 ? 6.688 -9.074 11.061 1.00 92.06 62 GLN A CA 1
ATOM 466 C C . GLN A 1 62 ? 6.422 -7.557 11.189 1.00 92.06 62 GLN A C 1
ATOM 468 O O . GLN A 1 62 ? 5.843 -6.952 10.276 1.00 92.06 62 GLN A O 1
ATOM 473 N N . PRO A 1 63 ? 6.900 -6.877 12.255 1.00 94.12 63 PRO A N 1
ATOM 474 C CA . PRO A 1 63 ? 6.678 -5.437 12.460 1.00 94.12 63 PRO A CA 1
ATOM 475 C C . PRO A 1 63 ? 7.185 -4.529 11.324 1.00 94.12 63 PRO A C 1
ATOM 477 O O . PRO A 1 63 ? 6.693 -3.408 11.154 1.00 94.12 63 PRO A O 1
ATOM 480 N N . ALA A 1 64 ? 8.153 -4.995 10.526 1.00 94.25 64 ALA A N 1
ATOM 481 C CA . ALA A 1 64 ? 8.686 -4.253 9.384 1.00 94.25 64 ALA A CA 1
ATOM 482 C C . ALA A 1 64 ? 7.603 -3.887 8.352 1.00 94.25 64 ALA A C 1
ATOM 484 O O . ALA A 1 64 ? 7.670 -2.809 7.766 1.00 94.25 64 ALA A O 1
ATOM 485 N N . ARG A 1 65 ? 6.565 -4.722 8.185 1.00 95.50 65 ARG A N 1
ATOM 486 C CA . ARG A 1 65 ? 5.449 -4.490 7.247 1.00 95.50 65 ARG A CA 1
ATOM 487 C C . ARG A 1 65 ? 4.772 -3.136 7.481 1.00 95.50 65 ARG A C 1
ATOM 489 O O . ARG A 1 65 ? 4.633 -2.337 6.559 1.00 95.50 65 ARG A O 1
ATOM 496 N N . ALA A 1 66 ? 4.429 -2.845 8.736 1.00 96.06 66 ALA A N 1
ATOM 497 C CA . ALA A 1 66 ? 3.773 -1.597 9.118 1.00 96.06 66 ALA A CA 1
ATOM 498 C C . ALA A 1 66 ? 4.750 -0.408 9.182 1.00 96.06 66 ALA A C 1
ATOM 500 O O . ALA A 1 66 ? 4.418 0.689 8.735 1.00 96.06 66 ALA A O 1
ATOM 501 N N . THR A 1 67 ? 5.967 -0.608 9.705 1.00 96.31 67 THR A N 1
ATOM 502 C CA . THR A 1 67 ? 6.937 0.494 9.887 1.00 96.31 67 THR A CA 1
ATOM 503 C C . THR A 1 67 ? 7.557 0.982 8.573 1.00 96.31 67 THR A C 1
ATOM 505 O O . THR A 1 67 ? 7.773 2.185 8.415 1.00 96.31 67 THR A O 1
ATOM 508 N N . VAL A 1 68 ? 7.795 0.089 7.602 1.00 96.69 68 VAL A N 1
ATOM 509 C CA . VAL A 1 68 ? 8.242 0.461 6.247 1.00 96.69 68 VAL A CA 1
ATOM 510 C C . VAL A 1 68 ? 7.120 1.178 5.497 1.00 96.69 68 VAL A C 1
ATOM 512 O O . VAL A 1 68 ? 7.366 2.242 4.929 1.00 96.69 68 VAL A O 1
ATOM 515 N N . MET A 1 69 ? 5.879 0.677 5.566 1.00 97.81 69 MET A N 1
ATOM 516 C CA . MET A 1 69 ? 4.712 1.351 4.982 1.00 97.81 69 MET A CA 1
ATOM 517 C C . MET A 1 69 ? 4.530 2.769 5.537 1.00 97.81 69 MET A C 1
ATOM 519 O O . MET A 1 69 ? 4.420 3.722 4.765 1.00 97.81 69 MET A O 1
ATOM 523 N N . TRP A 1 70 ? 4.582 2.934 6.863 1.00 97.56 70 TRP A N 1
ATOM 524 C CA . TRP A 1 70 ? 4.476 4.249 7.495 1.00 97.56 70 TRP A CA 1
ATOM 525 C C . TRP A 1 70 ? 5.603 5.199 7.065 1.00 97.56 70 TRP A C 1
ATOM 527 O O . TRP A 1 70 ? 5.340 6.349 6.708 1.00 97.56 70 TRP A O 1
ATOM 537 N N . ARG A 1 71 ? 6.850 4.711 7.005 1.00 97.62 71 ARG A N 1
ATOM 538 C CA . ARG A 1 71 ? 7.995 5.498 6.519 1.00 97.62 71 ARG A CA 1
ATOM 539 C C . ARG A 1 71 ? 7.802 5.955 5.071 1.00 97.62 71 ARG A C 1
ATOM 541 O O . ARG A 1 71 ? 8.075 7.115 4.776 1.00 97.62 71 ARG A O 1
ATOM 548 N N . VAL A 1 72 ? 7.297 5.091 4.188 1.00 97.88 72 VAL A N 1
ATOM 549 C CA . VAL A 1 72 ? 6.985 5.454 2.793 1.00 97.88 72 VAL A CA 1
ATOM 550 C C . VAL A 1 72 ? 5.864 6.497 2.730 1.00 97.88 72 VAL A C 1
ATOM 552 O O . VAL A 1 72 ? 5.963 7.442 1.950 1.00 97.88 72 VAL A O 1
ATOM 555 N N . PHE A 1 73 ? 4.834 6.401 3.579 1.00 97.94 73 PHE A N 1
ATOM 556 C CA . PHE A 1 73 ? 3.765 7.409 3.639 1.00 97.94 73 PHE A CA 1
ATOM 557 C C . PHE A 1 73 ? 4.281 8.779 4.101 1.00 97.94 73 PHE A C 1
ATOM 559 O O . PHE A 1 73 ? 3.825 9.800 3.586 1.00 97.94 73 PHE A O 1
ATOM 566 N N . GLN A 1 74 ? 5.242 8.816 5.030 1.00 97.00 74 GLN A N 1
ATOM 567 C CA . GLN A 1 74 ? 5.921 10.049 5.441 1.00 97.00 74 GLN A CA 1
ATOM 568 C C . GLN A 1 74 ? 6.819 10.598 4.320 1.00 97.00 74 GLN A C 1
ATOM 570 O O . GLN A 1 74 ? 6.682 11.754 3.933 1.00 97.00 74 GLN A O 1
ATOM 575 N N . GLN A 1 75 ? 7.693 9.767 3.742 1.00 96.25 75 GLN A N 1
ATOM 576 C CA . GLN A 1 75 ? 8.637 10.176 2.691 1.00 96.25 75 GLN A CA 1
ATOM 577 C C . GLN A 1 75 ? 7.947 10.655 1.404 1.00 96.25 75 GLN A C 1
ATOM 579 O O . GLN A 1 75 ? 8.460 11.543 0.732 1.00 96.25 75 GLN A O 1
ATOM 584 N N . ALA A 1 76 ? 6.775 10.107 1.073 1.00 93.44 76 ALA A N 1
ATOM 585 C CA . ALA A 1 76 ? 5.968 10.533 -0.071 1.00 93.44 76 ALA A CA 1
ATOM 586 C C . ALA A 1 76 ? 4.991 11.691 0.245 1.00 93.44 76 ALA A C 1
ATOM 588 O O . ALA A 1 76 ? 4.135 12.003 -0.586 1.00 93.44 76 ALA A O 1
ATOM 589 N N . GLY A 1 77 ? 5.063 12.297 1.440 1.00 95.62 77 GLY A N 1
ATOM 590 C CA . GLY A 1 77 ? 4.181 13.396 1.866 1.00 95.62 77 GLY A CA 1
ATOM 591 C C . GLY A 1 77 ? 2.698 13.015 1.984 1.00 95.62 77 GLY A C 1
ATOM 592 O O . GLY A 1 77 ? 1.829 13.884 2.007 1.00 95.62 77 GLY A O 1
ATOM 593 N N . LEU A 1 78 ? 2.377 11.718 2.024 1.00 96.00 78 LEU A N 1
ATOM 594 C CA . LEU A 1 78 ? 1.000 11.219 2.090 1.00 96.00 78 LEU A CA 1
ATOM 595 C C . LEU A 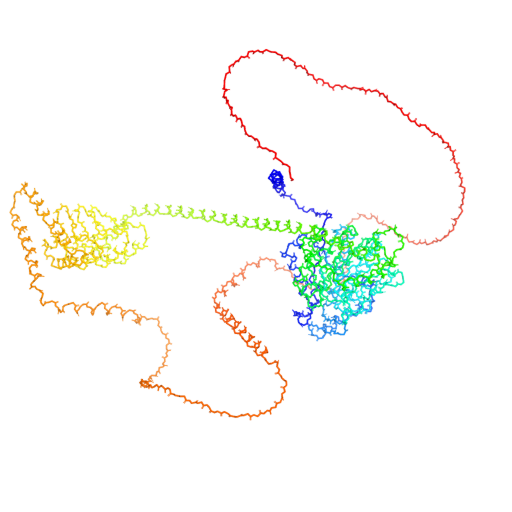1 78 ? 0.445 11.300 3.511 1.00 96.00 78 LEU A C 1
ATOM 597 O O . LEU A 1 78 ? -0.726 11.627 3.683 1.00 96.00 78 LEU A O 1
ATOM 601 N N . ALA A 1 79 ? 1.290 11.057 4.518 1.00 95.12 79 ALA A N 1
ATOM 602 C CA . ALA A 1 79 ? 0.917 11.186 5.923 1.00 95.12 79 ALA A CA 1
ATOM 603 C C . ALA A 1 79 ? 0.453 12.617 6.257 1.00 95.12 79 ALA A C 1
ATOM 605 O O . ALA A 1 79 ? -0.594 12.783 6.875 1.00 95.12 79 ALA A O 1
ATOM 606 N N . ASP A 1 80 ? 1.171 13.633 5.767 1.00 94.25 80 ASP A N 1
ATOM 607 C CA . ASP A 1 80 ? 0.867 15.053 6.010 1.00 94.25 80 ASP A CA 1
ATOM 608 C C . ASP A 1 80 ? -0.350 15.559 5.213 1.00 94.25 80 ASP A C 1
ATOM 610 O O . ASP A 1 80 ? -0.987 16.542 5.594 1.00 94.25 80 ASP A O 1
ATOM 614 N N . ARG A 1 81 ? -0.702 14.880 4.110 1.00 95.31 81 ARG A N 1
ATOM 615 C CA . ARG A 1 81 ? -1.933 15.126 3.336 1.00 95.31 81 ARG A CA 1
ATOM 616 C C . ARG A 1 81 ? -3.177 14.476 3.962 1.00 95.31 81 ARG A C 1
ATOM 618 O O . ARG A 1 81 ? -4.288 14.820 3.563 1.00 95.31 81 ARG A O 1
ATOM 625 N N . CYS A 1 82 ? -3.015 13.550 4.909 1.00 96.81 82 CYS A N 1
ATOM 626 C CA . CYS A 1 82 ? -4.118 12.842 5.561 1.00 96.81 82 CYS A CA 1
ATOM 627 C C . CYS A 1 82 ? -4.458 13.431 6.940 1.00 96.81 82 CYS A C 1
ATOM 629 O O . CYS A 1 82 ? -3.609 13.935 7.671 1.00 96.81 82 CYS A O 1
ATOM 631 N N . CYS A 1 83 ? -5.715 13.285 7.353 1.00 96.44 83 CYS A N 1
ATOM 632 C CA . CYS A 1 83 ? -6.124 13.493 8.734 1.00 96.44 83 CYS A CA 1
ATOM 633 C C . CYS A 1 83 ? -5.690 12.280 9.573 1.00 96.44 83 CYS A C 1
ATOM 635 O O . CYS A 1 83 ? -6.267 11.196 9.445 1.00 96.44 83 CYS A O 1
ATOM 637 N N . ARG A 1 84 ? -4.679 12.436 10.441 1.00 96.06 84 ARG A N 1
ATOM 638 C CA . ARG A 1 84 ? -4.310 11.373 11.387 1.00 96.06 84 ARG A CA 1
ATOM 639 C C . ARG A 1 84 ? -5.415 11.214 12.433 1.00 96.06 84 ARG A C 1
ATOM 641 O O . ARG A 1 84 ? -5.602 12.089 13.278 1.00 96.06 84 ARG A O 1
ATOM 648 N N . LEU A 1 85 ? -6.137 10.099 12.372 1.00 96.44 85 LEU A N 1
ATOM 649 C CA . LEU A 1 85 ? -7.226 9.796 13.299 1.00 96.44 85 LEU A CA 1
ATOM 650 C C . LEU A 1 85 ? -6.673 9.208 14.615 1.00 96.44 85 LEU A C 1
ATOM 652 O O . LEU A 1 85 ? -5.650 8.518 14.589 1.00 96.44 85 LEU A O 1
ATOM 656 N N . PRO A 1 86 ? -7.316 9.474 15.770 1.00 96.06 86 PRO A N 1
ATOM 657 C CA . PRO A 1 86 ? -6.851 8.975 17.061 1.00 96.06 86 PRO A CA 1
ATOM 658 C C . PRO A 1 86 ? -7.051 7.450 17.151 1.00 96.06 86 PRO A C 1
ATOM 660 O O . PRO A 1 86 ? -8.174 6.990 16.950 1.00 96.06 86 PRO A O 1
ATOM 663 N N . PRO A 1 87 ? -6.009 6.657 17.449 1.00 97.00 87 PRO A N 1
ATOM 664 C CA . PRO A 1 87 ? -6.123 5.207 17.581 1.00 97.00 87 PRO A CA 1
ATOM 665 C C . PRO A 1 87 ? -6.780 4.803 18.908 1.00 97.00 87 PRO A C 1
ATOM 667 O O . PRO A 1 87 ? -6.773 5.560 19.882 1.00 97.00 87 PRO A O 1
ATOM 670 N N . ARG A 1 88 ? -7.332 3.586 18.956 1.00 98.00 88 ARG A N 1
ATOM 671 C CA . ARG A 1 88 ? -7.871 2.969 20.176 1.00 98.00 88 ARG A CA 1
ATOM 672 C C . ARG A 1 88 ? -7.841 1.449 20.090 1.00 98.00 88 ARG A C 1
ATOM 674 O O . ARG A 1 88 ? -7.879 0.887 19.001 1.00 98.00 88 ARG A O 1
ATOM 681 N N . GLU A 1 89 ? -7.879 0.796 21.245 1.00 98.69 89 GLU A N 1
ATOM 682 C CA . GLU A 1 89 ? -8.186 -0.632 21.333 1.00 98.69 89 GLU A CA 1
ATOM 683 C C . GLU A 1 89 ? -9.693 -0.889 21.112 1.00 98.69 89 GLU A C 1
ATOM 685 O O . GLU A 1 89 ? -10.546 -0.045 21.419 1.00 98.69 89 GLU A O 1
ATOM 690 N N . ALA A 1 90 ? -10.027 -2.057 20.559 1.00 98.75 90 ALA A N 1
ATOM 691 C CA . ALA A 1 90 ? -11.394 -2.561 20.478 1.00 98.75 90 ALA A CA 1
ATOM 692 C C . ALA A 1 90 ? -11.908 -2.935 21.874 1.00 98.75 90 ALA A C 1
ATOM 694 O O . ALA A 1 90 ? -11.196 -3.544 22.677 1.00 98.75 90 ALA A O 1
ATOM 695 N N . MET A 1 91 ? -13.167 -2.608 22.157 1.00 98.62 91 MET A N 1
ATOM 696 C CA . MET A 1 91 ? -13.835 -3.060 23.373 1.00 98.62 91 MET A CA 1
ATOM 697 C C . MET A 1 91 ? -14.177 -4.548 23.252 1.00 98.62 91 MET A C 1
ATOM 699 O O . MET A 1 91 ? -14.547 -5.024 22.179 1.00 98.62 91 MET A O 1
ATOM 703 N N . ARG A 1 92 ? -14.156 -5.285 24.369 1.00 98.38 92 ARG A N 1
ATOM 704 C CA . ARG A 1 92 ? -14.563 -6.702 24.393 1.00 98.38 92 ARG A CA 1
ATOM 705 C C . ARG A 1 92 ? -15.974 -6.919 23.827 1.00 98.38 92 ARG A C 1
ATOM 707 O O . ARG A 1 92 ? -16.192 -7.863 23.082 1.00 98.38 92 ARG A O 1
ATOM 714 N N . THR A 1 93 ? -16.891 -5.986 24.082 1.00 98.56 93 THR A N 1
ATOM 715 C CA . THR A 1 93 ? -18.258 -5.973 23.533 1.00 98.56 93 THR A CA 1
ATOM 716 C C . THR A 1 93 ? -18.345 -5.685 22.030 1.00 98.56 93 THR A C 1
ATOM 718 O O . THR A 1 93 ? -19.375 -5.975 21.432 1.00 98.56 93 THR A O 1
ATOM 721 N N . GLU A 1 94 ? -17.305 -5.117 21.409 1.00 98.81 94 GLU A N 1
ATOM 722 C CA . GLU A 1 94 ? -17.203 -4.992 19.946 1.00 98.81 94 GLU A CA 1
ATOM 723 C C . GLU A 1 94 ? -16.686 -6.310 19.344 1.00 98.81 94 GLU A C 1
ATOM 725 O O . GLU A 1 94 ? -17.268 -6.821 18.390 1.00 98.81 94 GLU A O 1
ATOM 730 N N . LEU A 1 95 ? -15.655 -6.917 19.949 1.00 98.81 95 LEU A N 1
ATOM 731 C CA . LEU A 1 95 ? -15.116 -8.223 19.534 1.00 98.81 95 LEU A CA 1
ATOM 732 C C . LEU A 1 95 ? -16.169 -9.342 19.632 1.00 98.81 95 LEU A C 1
ATOM 734 O O . LEU A 1 95 ? -16.317 -10.136 18.701 1.00 98.81 95 LEU A O 1
ATOM 738 N N . ALA A 1 96 ? -16.965 -9.345 20.707 1.00 98.62 96 ALA A N 1
ATOM 739 C CA . ALA A 1 96 ? -18.055 -10.294 20.955 1.00 98.62 96 ALA A CA 1
ATOM 740 C C . ALA A 1 96 ? -19.221 -10.216 19.942 1.00 98.62 96 ALA A C 1
ATOM 742 O O . ALA A 1 96 ? -20.153 -11.016 19.994 1.00 98.62 96 ALA A O 1
ATOM 743 N N . LEU A 1 97 ? -19.193 -9.276 18.987 1.00 98.56 97 LEU A N 1
ATOM 744 C CA . LEU A 1 97 ? -20.114 -9.289 17.845 1.00 98.56 97 LEU A CA 1
ATOM 745 C C . LEU A 1 97 ? -19.766 -10.390 16.831 1.00 98.56 97 LEU A C 1
ATOM 747 O O . LEU A 1 97 ? -20.652 -10.815 16.083 1.00 98.56 97 LEU A O 1
ATOM 751 N N . CYS A 1 98 ? -18.498 -10.814 16.786 1.00 98.56 98 CYS A N 1
ATOM 752 C CA . CYS A 1 98 ? -17.945 -11.736 15.788 1.00 98.56 98 CYS A CA 1
ATOM 753 C C . CYS A 1 98 ? -17.228 -12.954 16.377 1.00 98.56 98 CYS A C 1
ATOM 755 O O . CYS A 1 98 ? -17.067 -13.936 15.662 1.00 98.56 98 CYS A O 1
ATOM 757 N N . HIS A 1 99 ? -16.791 -12.883 17.635 1.00 98.69 99 HIS A N 1
ATOM 758 C CA . HIS A 1 99 ? -16.013 -13.930 18.291 1.00 98.69 99 HIS A CA 1
ATOM 759 C C . HIS A 1 99 ? -16.675 -14.412 19.579 1.00 98.69 99 HIS A C 1
ATOM 761 O O . HIS A 1 99 ? -17.364 -13.644 20.253 1.00 98.69 99 HIS A O 1
ATOM 767 N N . THR A 1 100 ? -16.437 -15.670 19.948 1.00 98.50 100 THR A N 1
ATOM 768 C CA . THR A 1 100 ? -16.872 -16.191 21.248 1.00 98.50 100 THR A CA 1
ATOM 769 C C . THR A 1 100 ? -16.040 -15.609 22.391 1.00 98.50 100 THR A C 1
ATOM 771 O O . THR A 1 100 ? -14.861 -15.292 22.232 1.00 98.50 100 THR A O 1
ATOM 774 N N . GLU A 1 101 ? -16.652 -15.495 23.572 1.00 97.94 101 GLU A N 1
ATOM 775 C CA . GLU A 1 101 ? -15.961 -15.072 24.799 1.00 97.94 101 GLU A CA 1
ATOM 776 C C . GLU A 1 101 ? -14.757 -15.984 25.105 1.00 97.94 101 GLU A C 1
ATOM 778 O O . GLU A 1 101 ? -13.686 -15.482 25.439 1.00 97.94 101 GLU A O 1
ATOM 783 N N . ASP A 1 102 ? -14.897 -17.296 24.878 1.00 98.19 102 ASP A N 1
ATOM 784 C CA . ASP A 1 102 ? -13.828 -18.291 25.040 1.00 98.19 102 ASP A CA 1
ATOM 785 C C . ASP A 1 102 ? -12.631 -18.032 24.104 1.00 98.19 102 ASP A C 1
ATOM 787 O O . ASP A 1 102 ? -11.483 -18.177 24.526 1.00 98.19 102 ASP A O 1
ATOM 791 N N . HIS A 1 103 ? -12.864 -17.610 22.852 1.00 98.19 103 HIS A N 1
ATOM 792 C CA . HIS A 1 103 ? -11.782 -17.239 21.924 1.00 98.19 103 HIS A CA 1
ATOM 793 C C . HIS A 1 103 ? -11.120 -15.911 22.321 1.00 98.19 103 HIS A C 1
ATOM 795 O O . HIS A 1 103 ? -9.894 -15.786 22.282 1.00 98.19 103 HIS A O 1
ATOM 801 N N . ILE A 1 104 ? -11.904 -14.931 22.781 1.00 98.44 104 ILE A N 1
ATOM 802 C CA . ILE A 1 104 ? -11.362 -13.668 23.303 1.00 98.44 104 ILE A CA 1
ATOM 803 C C . ILE A 1 104 ? -10.454 -13.940 24.512 1.00 98.44 104 ILE A C 1
ATOM 805 O O . ILE A 1 104 ? -9.313 -13.473 24.531 1.00 98.44 104 ILE A O 1
ATOM 809 N N . ASP A 1 105 ? -10.902 -14.745 25.479 1.00 98.06 105 ASP A N 1
ATOM 810 C CA . ASP A 1 105 ? -10.072 -15.148 26.619 1.00 98.06 105 ASP A CA 1
ATOM 811 C C . ASP A 1 105 ? -8.876 -16.012 26.202 1.00 98.06 105 ASP A C 1
ATOM 813 O O . ASP A 1 105 ? -7.791 -15.847 26.761 1.00 98.06 105 ASP A O 1
ATOM 817 N N . HIS A 1 106 ? -9.009 -16.877 25.192 1.00 96.75 106 HIS A N 1
ATOM 818 C CA . HIS A 1 106 ? -7.883 -17.641 24.656 1.00 96.75 106 HIS A CA 1
ATOM 819 C C . HIS A 1 106 ? -6.766 -16.729 24.122 1.00 96.75 106 HIS A C 1
ATOM 821 O O . HIS A 1 106 ? -5.602 -16.947 24.461 1.00 96.75 106 HIS A O 1
ATOM 827 N N . VAL A 1 107 ? -7.093 -15.675 23.363 1.00 96.94 107 VAL A N 1
ATOM 828 C CA . VAL A 1 107 ? -6.097 -14.715 22.846 1.00 96.94 107 VAL A CA 1
ATOM 829 C C . VAL A 1 107 ? -5.382 -13.971 23.984 1.00 96.94 107 VAL A C 1
ATOM 831 O O . VAL A 1 107 ? -4.153 -13.837 23.956 1.00 96.94 107 VAL A O 1
ATOM 834 N N . GLU A 1 108 ? -6.114 -13.537 25.017 1.00 95.69 108 GLU A N 1
ATOM 835 C CA . GLU A 1 108 ? -5.519 -12.916 26.212 1.00 95.69 108 GLU A CA 1
ATOM 836 C C . GLU A 1 108 ? -4.603 -13.893 26.970 1.00 95.69 108 GLU A C 1
ATOM 838 O O . GLU A 1 108 ? -3.487 -13.532 27.359 1.00 95.69 108 GLU A O 1
ATOM 843 N N . LEU A 1 109 ? -5.059 -15.130 27.190 1.00 94.50 109 LEU A N 1
ATOM 844 C CA . LEU A 1 109 ? -4.351 -16.150 27.967 1.00 94.50 109 LEU A CA 1
ATOM 845 C C . LEU A 1 109 ? -3.114 -16.684 27.238 1.00 94.50 109 LEU A C 1
ATOM 847 O O . LEU A 1 109 ? -2.075 -16.856 27.872 1.00 94.50 109 LEU A O 1
ATOM 851 N N . ALA A 1 110 ? -3.173 -16.894 25.922 1.00 93.00 110 ALA A N 1
ATOM 852 C CA . ALA A 1 110 ? -2.029 -17.331 25.123 1.00 93.00 110 ALA A CA 1
ATOM 853 C C . ALA A 1 110 ? -0.939 -16.243 25.041 1.00 93.00 110 ALA A C 1
ATOM 855 O O . ALA A 1 110 ? 0.248 -16.535 25.201 1.00 93.00 110 ALA A O 1
ATOM 856 N N . SER A 1 111 ? -1.323 -14.965 24.911 1.00 92.69 111 SER A N 1
ATOM 857 C CA . SER A 1 111 ? -0.373 -13.842 24.975 1.00 92.69 111 SER A CA 1
ATOM 858 C C . SER A 1 111 ? 0.254 -13.683 26.375 1.00 92.69 111 SER A C 1
ATOM 860 O O . SER A 1 111 ? 1.443 -13.374 26.500 1.00 92.69 111 SER A O 1
ATOM 862 N N . GLN A 1 112 ? -0.497 -13.971 27.446 1.00 90.62 112 GLN A N 1
ATOM 863 C CA . GLN A 1 112 ? 0.044 -14.055 28.811 1.00 90.62 112 GLN A CA 1
ATOM 864 C C . GLN A 1 112 ? 0.961 -15.272 29.013 1.00 90.62 112 GLN A C 1
ATOM 866 O O . GLN A 1 112 ? 1.998 -15.145 29.665 1.00 90.62 112 GLN A O 1
ATOM 871 N N . ALA A 1 113 ? 0.629 -16.428 28.432 1.00 88.38 113 ALA A N 1
ATOM 872 C CA . ALA A 1 113 ? 1.451 -17.634 28.487 1.00 88.38 113 ALA A CA 1
ATOM 873 C C . ALA A 1 113 ? 2.795 -17.434 27.771 1.00 88.38 113 ALA A C 1
ATOM 875 O O . ALA A 1 113 ? 3.832 -17.771 28.334 1.00 88.38 113 ALA A O 1
ATOM 876 N N . ALA A 1 114 ? 2.819 -16.783 26.602 1.00 86.88 114 ALA A N 1
ATOM 877 C CA . ALA A 1 114 ? 4.068 -16.422 25.924 1.00 86.88 114 ALA A CA 1
ATOM 878 C C . ALA A 1 114 ? 5.034 -15.668 26.860 1.00 86.88 114 ALA A C 1
ATOM 880 O O . ALA A 1 114 ? 6.214 -16.012 26.948 1.00 86.88 114 ALA A O 1
ATOM 881 N N . ARG A 1 115 ? 4.515 -14.721 27.658 1.00 83.12 115 ARG A N 1
ATOM 882 C CA . ARG A 1 115 ? 5.283 -13.956 28.658 1.00 83.12 115 ARG A CA 1
ATOM 883 C C . ARG A 1 115 ? 5.902 -14.817 29.766 1.00 83.12 115 ARG A C 1
ATOM 885 O O . ARG A 1 115 ? 6.941 -14.430 30.293 1.00 83.12 115 ARG A O 1
ATOM 892 N N . SER A 1 116 ? 5.300 -15.950 30.134 1.00 78.94 116 SER A N 1
ATOM 893 C CA . SER A 1 116 ? 5.823 -16.819 31.201 1.00 78.94 116 SER A CA 1
ATOM 894 C C . SER A 1 116 ? 6.940 -17.762 30.739 1.00 78.94 116 SER A C 1
ATOM 896 O O . SER A 1 116 ? 7.698 -18.247 31.576 1.00 78.94 116 SER A O 1
ATOM 898 N N . THR A 1 117 ? 7.087 -17.991 29.429 1.00 79.69 117 THR A N 1
ATOM 899 C CA . THR A 1 117 ? 8.106 -18.906 28.877 1.00 79.69 117 THR A CA 1
ATOM 900 C C . THR A 1 117 ? 9.521 -18.328 28.825 1.00 79.69 117 THR A C 1
ATOM 902 O O . THR A 1 117 ? 10.486 -19.082 28.728 1.00 79.69 117 THR A O 1
ATOM 905 N N . GLY A 1 118 ? 9.656 -16.997 28.840 1.00 71.88 118 GLY A N 1
ATOM 906 C CA . GLY A 1 118 ? 10.926 -16.305 28.599 1.00 71.88 118 GLY A CA 1
ATOM 907 C C . GLY A 1 118 ? 11.421 -16.346 27.144 1.00 71.88 118 GLY A C 1
ATOM 908 O O . GLY A 1 118 ? 12.473 -15.778 26.858 1.00 71.88 118 GLY A O 1
ATOM 909 N N . GLN A 1 119 ? 10.686 -16.981 26.224 1.00 74.62 119 GLN A N 1
ATOM 910 C CA . GLN A 1 119 ? 11.003 -16.984 24.794 1.00 74.62 119 GLN A CA 1
ATOM 911 C C . GLN A 1 119 ? 10.550 -15.671 24.129 1.00 74.62 119 GLN A C 1
ATOM 913 O O . GLN A 1 119 ? 9.633 -14.996 24.601 1.00 74.62 119 GLN A O 1
ATOM 918 N N . ARG A 1 120 ? 11.210 -15.289 23.027 1.00 74.56 120 ARG A N 1
ATOM 919 C CA . ARG A 1 120 ? 10.922 -14.048 22.279 1.00 74.56 120 ARG A CA 1
ATOM 920 C C . ARG A 1 120 ? 9.520 -14.072 21.652 1.00 74.56 120 ARG A C 1
ATOM 922 O O . ARG A 1 120 ? 8.808 -13.068 21.682 1.00 74.56 120 ARG A O 1
ATOM 929 N N . TYR A 1 121 ? 9.155 -15.223 21.103 1.00 80.50 121 TYR A N 1
ATOM 930 C CA . TYR A 1 121 ? 7.831 -15.596 20.620 1.00 80.50 121 TYR A CA 1
ATOM 931 C C . TYR A 1 121 ? 7.651 -17.111 20.817 1.00 80.50 121 TYR A C 1
ATOM 933 O O . TYR A 1 121 ? 8.631 -17.813 21.061 1.00 80.50 121 TYR A O 1
ATOM 941 N N . LEU A 1 122 ? 6.413 -17.599 20.734 1.00 79.19 122 LEU A N 1
ATOM 942 C CA . LEU A 1 122 ? 6.083 -19.026 20.657 1.00 79.19 122 LEU A CA 1
ATOM 943 C C . LEU A 1 122 ? 5.489 -19.330 19.287 1.00 79.19 122 LEU A C 1
ATOM 945 O O . LEU A 1 122 ? 4.563 -18.636 18.874 1.00 79.19 122 LEU A O 1
ATOM 949 N N . GLU A 1 123 ? 5.975 -20.357 18.606 1.00 82.06 123 GLU A N 1
ATOM 950 C CA . GLU A 1 123 ? 5.443 -20.768 17.306 1.00 82.06 123 GLU A CA 1
ATOM 951 C C . GLU A 1 123 ? 4.229 -21.690 17.456 1.00 82.06 123 GLU A C 1
ATOM 953 O O . GLU A 1 123 ? 4.201 -22.582 18.304 1.00 82.06 123 GLU A O 1
ATOM 958 N N . ASP A 1 124 ? 3.234 -21.491 16.595 1.00 82.31 124 ASP A N 1
ATOM 959 C CA . ASP A 1 124 ? 2.098 -22.387 16.405 1.00 82.31 124 ASP A CA 1
ATOM 960 C C . ASP A 1 124 ? 1.930 -22.633 14.900 1.00 82.31 124 ASP A C 1
ATOM 962 O O . ASP A 1 124 ? 1.090 -22.050 14.207 1.00 82.31 124 ASP A O 1
ATOM 966 N N . HIS A 1 125 ? 2.784 -23.516 14.376 1.00 76.44 125 HIS A N 1
ATOM 967 C CA . HIS A 1 125 ? 2.755 -23.917 12.969 1.00 76.44 125 HIS A CA 1
ATOM 968 C C . HIS A 1 125 ? 1.426 -24.594 12.574 1.00 76.44 125 HIS A C 1
ATOM 970 O O . HIS A 1 125 ? 1.099 -24.636 11.391 1.00 76.44 125 HIS A O 1
ATOM 976 N N . GLY A 1 126 ? 0.661 -25.124 13.541 1.00 71.81 126 GLY A N 1
ATOM 977 C CA . GLY A 1 126 ? -0.611 -25.811 13.298 1.00 71.81 126 GLY A CA 1
ATOM 978 C C . GLY A 1 126 ? -1.754 -24.858 12.943 1.00 71.81 126 GLY A C 1
ATOM 979 O O . GLY A 1 126 ? -2.621 -25.216 12.147 1.00 71.81 126 GLY A O 1
ATOM 980 N N . ALA A 1 127 ? -1.733 -23.641 13.491 1.00 75.94 127 ALA A N 1
ATOM 981 C CA . ALA A 1 127 ? -2.652 -22.560 13.132 1.00 75.94 127 ALA A CA 1
ATOM 982 C C . ALA A 1 127 ? -2.057 -21.546 12.130 1.00 75.94 127 ALA A C 1
ATOM 984 O O . ALA A 1 127 ? -2.779 -20.663 11.661 1.00 75.94 127 ALA A O 1
ATOM 985 N N . SER A 1 128 ? -0.763 -21.660 11.806 1.00 86.62 128 SER A N 1
ATOM 986 C CA . SER A 1 128 ? 0.023 -20.625 11.115 1.00 86.62 128 SER A CA 1
ATOM 987 C C . SER A 1 128 ? 0.016 -19.307 11.904 1.00 86.62 128 SER A C 1
ATOM 989 O O . SER A 1 128 ? -0.447 -18.273 11.425 1.00 86.62 128 SER A O 1
ATOM 991 N N . LEU A 1 129 ? 0.481 -19.369 13.155 1.00 91.19 129 LEU A N 1
ATOM 992 C CA . LEU A 1 129 ? 0.563 -18.248 14.096 1.00 91.19 129 LEU A CA 1
ATOM 993 C C . LEU A 1 129 ? 1.923 -18.221 14.813 1.00 91.19 129 LEU A C 1
ATOM 995 O O . LEU A 1 129 ? 2.617 -19.233 14.919 1.00 91.19 129 LEU A O 1
ATOM 999 N N . TYR A 1 130 ? 2.238 -17.078 15.421 1.00 92.88 130 TYR A N 1
ATOM 1000 C CA . TYR A 1 130 ? 3.174 -16.999 16.541 1.00 92.88 130 TYR A CA 1
ATOM 1001 C C . TYR A 1 130 ? 2.600 -16.110 17.655 1.00 92.88 130 TYR A C 1
ATOM 1003 O O . TYR A 1 130 ? 1.817 -15.194 17.406 1.00 92.88 130 TYR A O 1
ATOM 1011 N N . TRP A 1 131 ? 2.998 -16.341 18.902 1.00 93.25 131 TRP A N 1
ATOM 1012 C CA . TRP A 1 131 ? 2.482 -15.637 20.079 1.00 93.25 131 TRP A CA 1
ATOM 1013 C C . TRP A 1 131 ? 3.580 -14.837 20.778 1.00 93.25 131 TRP A C 1
ATOM 1015 O O . TRP A 1 131 ? 4.680 -15.337 20.992 1.00 93.25 131 TRP A O 1
ATOM 1025 N N . THR A 1 132 ? 3.283 -13.600 21.181 1.00 93.50 132 THR A N 1
ATOM 1026 C CA . THR A 1 132 ? 4.197 -12.729 21.935 1.00 93.50 132 THR A CA 1
ATOM 1027 C C . THR A 1 132 ? 3.530 -12.225 23.220 1.00 93.50 132 THR A C 1
ATOM 1029 O O . THR A 1 132 ? 2.296 -12.221 23.322 1.00 93.50 132 THR A O 1
ATOM 1032 N N . PRO A 1 133 ? 4.312 -11.690 24.179 1.00 93.44 133 PRO A N 1
ATOM 1033 C CA . PRO A 1 133 ? 3.792 -11.022 25.375 1.00 93.44 133 PRO A CA 1
ATOM 1034 C C . PRO A 1 133 ? 2.892 -9.798 25.127 1.00 93.44 133 PRO A C 1
ATOM 1036 O O . PRO A 1 133 ? 2.368 -9.252 26.101 1.00 93.44 133 PRO A O 1
ATOM 1039 N N . GLY A 1 134 ? 2.762 -9.338 23.875 1.00 95.12 134 GLY A N 1
ATOM 1040 C CA . GLY A 1 134 ? 1.959 -8.185 23.460 1.00 95.12 134 GLY A CA 1
ATOM 1041 C C . GLY A 1 134 ? 0.942 -8.470 22.345 1.00 95.12 134 GLY A C 1
ATOM 1042 O O . GLY A 1 134 ? 0.220 -7.549 21.965 1.00 95.12 134 GLY A O 1
ATOM 1043 N N . THR A 1 135 ? 0.843 -9.711 21.839 1.00 96.75 135 THR A N 1
ATOM 1044 C CA . THR A 1 135 ? -0.104 -10.109 20.776 1.00 96.75 135 THR A CA 1
ATOM 1045 C C . THR A 1 135 ? -1.532 -9.651 21.061 1.00 96.75 135 THR A C 1
ATOM 1047 O O . THR A 1 135 ? -2.138 -9.027 20.195 1.00 96.75 135 THR A O 1
ATOM 1050 N N . ALA A 1 136 ? -2.066 -9.908 22.261 1.00 97.69 136 ALA A N 1
ATOM 1051 C CA . ALA A 1 136 ? -3.456 -9.566 22.571 1.00 97.69 136 ALA A CA 1
ATOM 1052 C C . ALA A 1 136 ? -3.713 -8.049 22.493 1.00 97.69 136 ALA A C 1
ATOM 1054 O O . ALA A 1 136 ? -4.705 -7.618 21.910 1.00 97.69 136 ALA A O 1
ATOM 1055 N N . GLN A 1 137 ? -2.784 -7.226 22.992 1.00 98.12 137 GLN A N 1
ATOM 1056 C CA . GLN A 1 137 ? -2.913 -5.769 22.918 1.00 98.12 137 GLN A CA 1
ATOM 1057 C C . GLN A 1 137 ? -2.802 -5.247 21.480 1.00 98.12 137 GLN A C 1
ATOM 1059 O O . GLN A 1 137 ? -3.608 -4.412 21.073 1.00 98.12 137 GLN A O 1
ATOM 1064 N N . ALA A 1 138 ? -1.860 -5.772 20.692 1.00 98.44 138 ALA A N 1
ATOM 1065 C CA . ALA A 1 138 ? -1.739 -5.425 19.278 1.00 98.44 138 ALA A CA 1
ATOM 1066 C C . ALA A 1 138 ? -2.995 -5.826 18.482 1.00 98.44 138 ALA A C 1
ATOM 1068 O O . ALA A 1 138 ? -3.487 -5.030 17.689 1.00 98.44 138 ALA A O 1
ATOM 1069 N N . ALA A 1 139 ? -3.565 -7.010 18.738 1.00 98.62 139 ALA A N 1
ATOM 1070 C CA . ALA A 1 139 ? -4.793 -7.477 18.093 1.00 98.62 139 ALA A CA 1
ATOM 1071 C C . ALA A 1 139 ? -6.011 -6.604 18.449 1.00 98.62 139 ALA A C 1
ATOM 1073 O O . ALA A 1 139 ? -6.785 -6.233 17.565 1.00 98.62 139 ALA A O 1
ATOM 1074 N N . ARG A 1 140 ? -6.158 -6.196 19.720 1.00 98.81 140 ARG A N 1
ATOM 1075 C CA . ARG A 1 140 ? -7.196 -5.225 20.110 1.00 98.81 140 ARG A CA 1
ATOM 1076 C C . ARG A 1 140 ? -6.965 -3.855 19.468 1.00 98.81 140 ARG A C 1
ATOM 1078 O O . ARG A 1 140 ? -7.940 -3.228 19.062 1.00 98.81 140 ARG A O 1
ATOM 1085 N N . MET A 1 141 ? -5.720 -3.385 19.350 1.00 98.81 141 MET A N 1
ATOM 1086 C CA . MET A 1 141 ? -5.397 -2.119 18.672 1.00 98.81 141 MET A CA 1
ATOM 1087 C C . MET A 1 141 ? -5.694 -2.176 17.167 1.00 98.81 141 MET A C 1
ATOM 1089 O O . MET A 1 141 ? -6.250 -1.224 16.624 1.00 98.81 141 MET A O 1
ATOM 1093 N N . ALA A 1 142 ? -5.377 -3.290 16.500 1.00 98.81 142 ALA A N 1
ATOM 1094 C CA . ALA A 1 142 ? -5.670 -3.507 15.087 1.00 98.81 142 ALA A CA 1
ATOM 1095 C C . ALA A 1 142 ? -7.178 -3.402 14.810 1.00 98.81 142 ALA A C 1
ATOM 1097 O O . ALA A 1 142 ? -7.608 -2.516 14.067 1.00 98.81 142 ALA A O 1
ATOM 1098 N N . ALA A 1 143 ? -7.989 -4.214 15.497 1.00 98.88 143 ALA A N 1
ATOM 1099 C CA . ALA A 1 143 ? -9.443 -4.178 15.359 1.00 98.88 143 ALA A CA 1
ATOM 1100 C C . ALA A 1 143 ? -10.011 -2.796 15.729 1.00 98.88 143 ALA A C 1
ATOM 1102 O O . ALA A 1 143 ? -10.807 -2.225 14.982 1.00 98.88 143 ALA A O 1
ATOM 1103 N N . GLY A 1 144 ? -9.554 -2.214 16.842 1.00 98.88 144 GLY A N 1
ATOM 1104 C CA . GLY A 1 144 ? -10.008 -0.909 17.324 1.00 98.88 144 GLY A CA 1
ATOM 1105 C C . GLY A 1 144 ? -9.728 0.234 16.350 1.00 98.88 144 GLY A C 1
ATOM 1106 O O . GLY A 1 144 ? -10.582 1.102 16.167 1.00 98.88 144 GLY A O 1
ATOM 1107 N N . CYS A 1 145 ? -8.593 0.199 15.647 1.00 98.81 145 CYS A N 1
ATOM 1108 C CA . CYS A 1 145 ? -8.268 1.163 14.600 1.00 98.81 145 CYS A CA 1
ATOM 1109 C C . CYS A 1 145 ? -9.172 1.022 13.362 1.00 98.81 145 CYS A C 1
ATOM 1111 O O . CYS A 1 145 ? -9.621 2.038 12.830 1.00 98.81 145 CYS A O 1
ATOM 1113 N N . VAL A 1 146 ? -9.509 -0.196 12.919 1.00 98.94 146 VAL A N 1
ATOM 1114 C CA . VAL A 1 146 ? -10.437 -0.376 11.782 1.00 98.94 146 VAL A CA 1
ATOM 1115 C C . VAL A 1 146 ? -11.857 0.068 12.153 1.00 98.94 146 VAL A C 1
ATOM 1117 O O . VAL A 1 146 ? -12.495 0.791 11.383 1.00 98.94 146 VAL A O 1
ATOM 1120 N N . ILE A 1 147 ? -12.332 -0.253 13.364 1.00 98.88 147 ILE A N 1
ATOM 1121 C CA . ILE A 1 147 ? -13.624 0.248 13.867 1.00 98.88 147 ILE A CA 1
ATOM 1122 C C . ILE A 1 147 ? -13.615 1.785 13.948 1.00 98.88 147 ILE A C 1
ATOM 1124 O O . ILE A 1 147 ? -14.582 2.434 13.552 1.00 98.88 147 ILE A O 1
ATOM 1128 N N . GLN A 1 148 ? -12.522 2.390 14.420 1.00 98.81 148 GLN A N 1
ATOM 1129 C CA . GLN A 1 148 ? -12.388 3.844 14.534 1.00 98.81 148 GLN A CA 1
ATOM 1130 C C . GLN A 1 148 ? -12.336 4.552 13.169 1.00 98.81 148 GLN A C 1
ATOM 1132 O O . GLN A 1 148 ? -12.898 5.640 13.026 1.00 98.81 148 GLN A O 1
ATOM 1137 N N . ALA A 1 149 ? -11.720 3.933 12.156 1.00 98.75 149 ALA A N 1
ATOM 1138 C CA . ALA A 1 149 ? -11.751 4.403 10.771 1.00 98.75 149 ALA A CA 1
ATOM 1139 C C . ALA A 1 149 ? -13.187 4.410 10.218 1.00 98.75 149 ALA A C 1
ATOM 1141 O O . ALA A 1 149 ? -13.648 5.420 9.684 1.00 98.75 149 ALA A O 1
ATOM 1142 N N . VAL A 1 150 ? -13.923 3.314 10.429 1.00 98.81 150 VAL A N 1
ATOM 1143 C CA . VAL A 1 150 ? -15.348 3.189 10.086 1.00 98.81 150 VAL A CA 1
ATOM 1144 C C . VAL A 1 150 ? -16.200 4.235 10.810 1.00 98.81 150 VAL A C 1
ATOM 1146 O O . VAL A 1 150 ? -16.992 4.924 10.172 1.00 98.81 150 VAL A O 1
ATOM 1149 N N . GLN A 1 151 ? -16.015 4.421 12.118 1.00 98.38 151 GLN A N 1
ATOM 1150 C CA . GLN A 1 151 ? -16.755 5.417 12.902 1.00 98.38 151 GLN A CA 1
ATOM 1151 C C . GLN A 1 151 ? -16.470 6.855 12.431 1.00 98.38 151 GLN A C 1
ATOM 1153 O O . GLN A 1 151 ? -17.392 7.671 12.376 1.00 98.38 151 GLN A O 1
ATOM 1158 N N . ALA A 1 152 ? -15.235 7.167 12.022 1.00 98.12 152 ALA A N 1
ATOM 1159 C CA . ALA A 1 152 ? -14.880 8.472 11.461 1.00 98.12 152 ALA A CA 1
ATOM 1160 C C . ALA A 1 152 ? -15.495 8.718 10.066 1.00 98.12 152 ALA A C 1
ATOM 1162 O O . ALA A 1 152 ? -15.944 9.830 9.791 1.00 98.12 152 ALA A O 1
ATOM 1163 N N . VAL A 1 153 ? -15.584 7.687 9.216 1.00 98.06 153 VAL A N 1
ATOM 1164 C CA . VAL A 1 153 ? -16.251 7.767 7.901 1.00 98.06 153 VAL A CA 1
ATOM 1165 C C . VAL A 1 153 ? -17.774 7.877 8.035 1.00 98.06 153 VAL A C 1
ATOM 1167 O O . VAL A 1 153 ? -18.403 8.702 7.374 1.00 98.06 153 VAL A O 1
ATOM 1170 N N . LEU A 1 154 ? -18.395 7.087 8.916 1.00 97.44 154 LEU A N 1
ATOM 1171 C CA . LEU A 1 154 ? -19.853 7.090 9.098 1.00 97.44 154 LEU A CA 1
ATOM 1172 C C . LEU A 1 154 ? -20.383 8.375 9.747 1.00 97.44 154 LEU A C 1
ATOM 1174 O O . LEU A 1 154 ? -21.495 8.793 9.425 1.00 97.44 154 LEU A O 1
ATOM 1178 N N . SER A 1 155 ? -19.588 9.012 10.611 1.00 95.19 155 SER A N 1
ATOM 1179 C CA . SER A 1 155 ? -19.903 10.316 11.215 1.00 95.19 155 SER A CA 1
ATOM 1180 C C . SER A 1 155 ? -19.569 11.519 10.322 1.00 95.19 155 SER A C 1
ATOM 1182 O O . SER A 1 155 ? -19.905 12.645 10.685 1.00 95.19 155 SER A O 1
ATOM 1184 N N . GLY A 1 156 ? -18.917 11.311 9.170 1.00 94.06 156 GLY A N 1
ATOM 1185 C CA . GLY A 1 156 ? -18.474 12.392 8.283 1.00 94.06 156 GLY A CA 1
ATOM 1186 C C . GLY A 1 156 ? -17.294 13.212 8.820 1.00 94.06 156 GLY A C 1
ATOM 1187 O O . GLY A 1 156 ? -17.053 14.316 8.340 1.00 94.06 156 GLY A O 1
ATOM 1188 N N . ALA A 1 157 ? -16.553 12.696 9.808 1.00 94.75 157 ALA A N 1
ATOM 1189 C CA . ALA A 1 157 ? -15.318 13.320 10.288 1.00 94.75 157 ALA A CA 1
ATOM 1190 C C . ALA A 1 157 ? -14.182 13.236 9.248 1.00 94.75 157 ALA A C 1
ATOM 1192 O O . ALA A 1 157 ? -13.307 14.099 9.225 1.00 94.75 157 ALA A O 1
ATOM 1193 N N . VAL A 1 158 ? -14.224 12.211 8.388 1.00 96.75 158 VAL A N 1
ATOM 1194 C CA . VAL A 1 158 ? -13.464 12.083 7.132 1.00 96.75 158 VAL A CA 1
ATOM 1195 C C . VAL A 1 158 ? -14.365 11.448 6.068 1.00 96.75 158 VAL A C 1
ATOM 1197 O O . VAL A 1 158 ? -15.337 10.776 6.411 1.00 96.75 158 VAL A O 1
ATOM 1200 N N . ARG A 1 159 ? -14.054 11.604 4.775 1.00 94.31 159 ARG A N 1
ATOM 1201 C CA . ARG A 1 159 ? -14.843 10.981 3.690 1.00 94.31 159 ARG A CA 1
ATOM 1202 C C . ARG A 1 159 ? -14.571 9.476 3.551 1.00 94.31 159 ARG A C 1
ATOM 1204 O O . ARG A 1 159 ? -15.465 8.701 3.225 1.00 94.31 159 ARG A O 1
ATOM 1211 N N . ARG A 1 160 ? -13.312 9.087 3.752 1.00 96.94 160 ARG A N 1
ATOM 1212 C CA . ARG A 1 160 ? -12.724 7.766 3.458 1.00 96.94 160 ARG A CA 1
ATOM 1213 C C . ARG A 1 160 ? -11.454 7.575 4.283 1.00 96.94 160 ARG A C 1
ATOM 1215 O O . ARG A 1 160 ? -10.899 8.573 4.741 1.00 96.94 160 ARG A O 1
ATOM 1222 N N . ALA A 1 161 ? -10.989 6.345 4.503 1.00 98.56 161 ALA A N 1
ATOM 1223 C CA . ALA A 1 161 ? -9.846 6.102 5.389 1.00 98.56 161 ALA A CA 1
ATOM 1224 C C . ALA A 1 161 ? -8.967 4.891 5.024 1.00 98.56 161 ALA A C 1
ATOM 1226 O O . ALA A 1 161 ? -9.401 3.978 4.326 1.00 98.56 161 ALA A O 1
ATOM 1227 N N . MET A 1 162 ? -7.742 4.878 5.560 1.00 98.62 162 MET A N 1
ATOM 1228 C CA . MET A 1 162 ? -6.818 3.738 5.587 1.00 98.62 162 MET A CA 1
ATOM 1229 C C . MET A 1 162 ? -6.361 3.466 7.028 1.00 98.62 162 MET A C 1
ATOM 1231 O O . MET A 1 162 ? -5.928 4.382 7.733 1.00 98.62 162 MET A O 1
ATOM 1235 N N . ALA A 1 163 ? -6.412 2.207 7.455 1.00 98.75 163 ALA A N 1
ATOM 1236 C CA . ALA A 1 163 ? -5.891 1.741 8.734 1.00 98.75 163 ALA A CA 1
ATOM 1237 C C . ALA A 1 163 ? -4.666 0.836 8.509 1.00 98.75 163 ALA A C 1
ATOM 1239 O O . ALA A 1 163 ? -4.788 -0.301 8.051 1.00 98.75 163 ALA A O 1
ATOM 1240 N N . VAL A 1 164 ? -3.474 1.347 8.839 1.00 98.56 164 VAL A N 1
ATOM 1241 C CA . VAL A 1 164 ? -2.223 0.575 8.840 1.00 98.56 164 VAL A CA 1
ATOM 1242 C C . VAL A 1 164 ? -2.152 -0.187 10.159 1.00 98.56 164 VAL A C 1
ATOM 1244 O O . VAL A 1 164 ? -1.785 0.370 11.194 1.00 98.56 164 VAL A O 1
ATOM 1247 N N . VAL A 1 165 ? -2.558 -1.453 10.125 1.00 98.44 165 VAL A N 1
ATOM 1248 C CA . VAL A 1 165 ? -2.736 -2.306 11.305 1.00 98.44 165 VAL A CA 1
ATOM 1249 C C . VAL A 1 165 ? -1.963 -3.614 11.176 1.00 98.44 165 VAL A C 1
ATOM 1251 O O . VAL A 1 165 ? -1.664 -4.067 10.076 1.00 98.44 165 VAL A O 1
ATOM 1254 N N . ARG A 1 166 ? -1.628 -4.212 12.322 1.00 97.12 166 ARG A N 1
ATOM 1255 C CA . ARG A 1 166 ? -1.234 -5.620 12.449 1.00 97.12 166 ARG A CA 1
ATOM 1256 C C . ARG A 1 166 ? -1.437 -6.083 13.904 1.00 97.12 166 ARG A C 1
ATOM 1258 O O . ARG A 1 166 ? -1.328 -5.243 14.800 1.00 97.12 166 ARG A O 1
ATOM 1265 N N . PRO A 1 167 ? -1.689 -7.372 14.184 1.00 98.06 167 PRO A N 1
ATOM 1266 C CA . PRO A 1 167 ? -1.860 -8.476 13.234 1.00 98.06 167 PRO A CA 1
ATOM 1267 C C . PRO A 1 167 ? -3.060 -8.293 12.278 1.00 98.06 167 PRO A C 1
ATOM 1269 O O . PRO A 1 167 ? -3.951 -7.487 12.572 1.00 98.06 167 PRO A O 1
ATOM 1272 N N . PRO A 1 168 ? -3.072 -9.004 11.134 1.00 98.44 168 PRO A N 1
ATOM 1273 C CA . PRO A 1 168 ? -4.229 -9.073 10.238 1.00 98.44 168 PRO A CA 1
ATOM 1274 C C . PRO A 1 168 ? -5.447 -9.726 10.925 1.00 98.44 168 PRO A C 1
ATOM 1276 O O . PRO A 1 168 ? -5.381 -10.145 12.088 1.00 98.44 168 PRO A O 1
ATOM 1279 N N . GLY A 1 169 ? -6.580 -9.775 10.224 1.00 98.56 169 GLY A N 1
ATOM 1280 C CA . GLY A 1 169 ? -7.853 -10.269 10.740 1.00 98.56 169 GLY A CA 1
ATOM 1281 C C . GLY A 1 169 ? -8.634 -11.246 9.854 1.00 98.56 169 GLY A C 1
ATOM 1282 O O . GLY A 1 169 ? -9.329 -12.095 10.412 1.00 98.56 169 GLY A O 1
ATOM 1283 N N . HIS A 1 170 ? -8.552 -11.176 8.522 1.00 98.62 170 HIS A N 1
ATOM 1284 C CA . HIS A 1 170 ? -9.527 -11.836 7.632 1.00 98.62 170 HIS A CA 1
ATOM 1285 C C . HIS A 1 170 ? -9.593 -13.385 7.719 1.00 98.62 170 HIS A C 1
ATOM 1287 O O . HIS A 1 170 ? -10.637 -13.975 7.418 1.00 98.62 170 HIS A O 1
ATOM 1293 N N . HIS A 1 171 ? -8.544 -14.058 8.211 1.00 98.62 171 HIS A N 1
ATOM 1294 C CA . HIS A 1 171 ? -8.544 -15.507 8.474 1.00 98.62 171 HIS A CA 1
ATOM 1295 C C . HIS A 1 171 ? -9.161 -15.918 9.824 1.00 98.62 171 HIS A C 1
ATOM 1297 O O . HIS A 1 171 ? -9.543 -17.080 9.979 1.00 98.62 171 HIS A O 1
ATOM 1303 N N . ALA A 1 172 ? -9.281 -15.009 10.799 1.00 98.38 172 ALA A N 1
ATOM 1304 C CA . ALA A 1 172 ? -9.788 -15.343 12.132 1.00 98.38 172 ALA A CA 1
ATOM 1305 C C . ALA A 1 172 ? -11.285 -15.690 12.075 1.00 98.38 172 ALA A C 1
ATOM 1307 O O . ALA A 1 172 ? -12.106 -14.860 11.675 1.00 98.38 172 ALA A O 1
ATOM 1308 N N . VAL A 1 173 ? -11.623 -16.914 12.485 1.00 97.62 173 VAL A N 1
ATOM 1309 C CA . VAL A 1 173 ? -12.997 -17.444 12.565 1.00 97.62 173 VAL A CA 1
ATOM 1310 C C . VAL A 1 173 ? -13.632 -17.097 13.918 1.00 97.62 173 VAL A C 1
ATOM 1312 O O . VAL A 1 173 ? -12.962 -16.577 14.816 1.00 97.62 173 VAL A O 1
ATOM 1315 N N . CYS A 1 174 ? -14.923 -17.391 14.096 1.00 96.31 174 CYS A N 1
ATOM 1316 C CA . CYS A 1 174 ? -15.652 -17.056 15.329 1.00 96.31 174 CYS A CA 1
ATOM 1317 C C . CYS A 1 174 ? -14.966 -17.585 16.613 1.00 96.31 174 CYS A C 1
ATOM 1319 O O . CYS A 1 174 ? -14.870 -16.878 17.617 1.00 96.31 174 CYS A O 1
ATOM 1321 N N . GLU A 1 175 ? -14.429 -18.807 16.562 1.00 96.44 175 GLU A N 1
ATOM 1322 C CA . GLU A 1 175 ? -13.926 -19.545 17.733 1.00 96.44 175 GLU A CA 1
ATOM 1323 C C . GLU A 1 175 ? -12.395 -19.728 17.768 1.00 96.44 175 GLU A C 1
ATOM 1325 O O . GLU A 1 175 ? -11.892 -20.432 18.645 1.00 96.44 175 GLU A O 1
ATOM 1330 N N . ARG A 1 176 ? -11.633 -19.174 16.807 1.00 96.12 176 ARG A N 1
ATOM 1331 C CA . ARG A 1 176 ? -10.197 -19.492 16.678 1.00 96.12 176 ARG A CA 1
ATOM 1332 C C . ARG A 1 176 ? -9.379 -18.472 15.875 1.00 96.12 176 ARG A C 1
ATOM 1334 O O . ARG A 1 176 ? -9.788 -18.028 14.803 1.00 96.12 176 ARG A O 1
ATOM 1341 N N . ALA A 1 177 ? -8.155 -18.219 16.339 1.00 97.19 177 ALA A N 1
ATOM 1342 C CA . ALA A 1 177 ? -7.095 -17.565 15.571 1.00 97.19 177 ALA A CA 1
ATOM 1343 C C . ALA A 1 177 ? -6.496 -18.527 14.522 1.00 97.19 177 ALA A C 1
ATOM 1345 O O . ALA A 1 177 ? -6.413 -19.733 14.759 1.00 97.19 177 ALA A O 1
ATOM 1346 N N . MET A 1 178 ? -6.082 -18.011 13.364 1.00 97.06 178 MET A N 1
ATOM 1347 C CA . MET A 1 178 ? -5.346 -18.752 12.323 1.00 97.06 178 MET A CA 1
ATOM 1348 C C . MET A 1 178 ? -4.830 -17.794 11.240 1.00 97.06 178 MET A C 1
ATOM 1350 O O . MET A 1 178 ? -5.366 -16.697 11.103 1.00 97.06 178 MET A O 1
ATOM 1354 N N . GLY A 1 179 ? -3.817 -18.197 10.467 1.00 94.75 179 GLY A N 1
ATOM 1355 C CA . GLY A 1 179 ? -3.336 -17.433 9.305 1.00 94.75 179 GLY A CA 1
ATOM 1356 C C . GLY A 1 179 ? -2.865 -16.029 9.687 1.00 94.75 179 GLY A C 1
ATOM 1357 O O . GLY A 1 179 ? -3.357 -15.037 9.163 1.00 94.75 179 GLY A O 1
ATOM 1358 N N . PHE A 1 180 ? -2.007 -15.945 10.706 1.00 95.88 180 PHE A N 1
ATOM 1359 C CA . PHE A 1 180 ? -1.542 -14.711 11.363 1.00 95.88 180 PHE A CA 1
ATOM 1360 C C . PHE A 1 180 ? -2.641 -13.838 12.013 1.00 95.88 180 PHE A C 1
ATOM 1362 O O . PHE A 1 180 ? -2.322 -12.831 12.646 1.00 95.88 180 PHE A O 1
ATOM 1369 N N . CYS A 1 181 ? -3.920 -14.218 11.908 1.00 98.31 181 CYS A N 1
ATOM 1370 C CA . CYS A 1 181 ? -5.066 -13.433 12.361 1.00 98.31 181 CYS A CA 1
ATOM 1371 C C . CYS A 1 181 ? -5.581 -13.889 13.732 1.00 98.31 181 CYS A C 1
ATOM 1373 O O . CYS A 1 181 ? -5.826 -15.078 13.948 1.00 98.31 181 CYS A O 1
ATOM 1375 N N . PHE A 1 182 ? -5.830 -12.936 14.639 1.00 98.50 182 PHE A N 1
ATOM 1376 C CA . PHE A 1 182 ? -6.307 -13.214 16.008 1.00 98.50 182 PHE A CA 1
ATOM 1377 C C . PHE A 1 182 ? -7.754 -12.766 16.245 1.00 98.50 182 PHE A C 1
ATOM 1379 O O . PHE A 1 182 ? -8.542 -13.517 16.817 1.00 98.50 182 PHE A O 1
ATOM 1386 N N . PHE A 1 183 ? -8.120 -11.578 15.758 1.00 98.81 183 PHE A N 1
ATOM 1387 C CA . PHE A 1 183 ? -9.494 -11.075 15.712 1.00 98.81 183 PHE A CA 1
ATOM 1388 C C . PHE A 1 183 ? -9.786 -10.570 14.302 1.00 98.81 183 PHE A C 1
ATOM 1390 O O . PHE A 1 183 ? -8.911 -9.991 13.662 1.00 98.81 183 PHE A O 1
ATOM 1397 N N . ASN A 1 184 ? -11.008 -10.765 13.816 1.00 98.88 184 ASN A N 1
ATOM 1398 C CA . ASN A 1 184 ? -11.378 -10.393 12.461 1.00 98.88 184 ASN A CA 1
ATOM 1399 C C . ASN A 1 184 ? -11.691 -8.895 12.366 1.00 98.88 184 ASN A C 1
ATOM 1401 O O . ASN A 1 184 ? -12.832 -8.459 12.531 1.00 98.88 184 ASN A O 1
ATOM 1405 N N . ASN A 1 185 ? -10.638 -8.115 12.116 1.00 98.88 185 ASN A N 1
ATOM 1406 C CA . ASN A 1 185 ? -10.652 -6.656 12.035 1.00 98.88 185 ASN A CA 1
ATOM 1407 C C . ASN A 1 185 ? -11.810 -6.119 11.168 1.00 98.88 185 ASN A C 1
ATOM 1409 O O . ASN A 1 185 ? -12.578 -5.264 11.620 1.00 98.88 185 ASN A O 1
ATOM 1413 N N . VAL A 1 186 ? -11.967 -6.638 9.943 1.00 98.94 186 VAL A N 1
ATOM 1414 C CA . VAL A 1 186 ? -12.983 -6.168 8.985 1.00 98.94 186 VAL A CA 1
ATOM 1415 C C . VAL A 1 186 ? -14.400 -6.635 9.327 1.00 98.94 186 VAL A C 1
ATOM 1417 O O . VAL A 1 186 ? -15.331 -5.832 9.237 1.00 98.94 186 VAL A O 1
ATOM 1420 N N . ALA A 1 187 ? -14.590 -7.877 9.788 1.00 98.88 187 ALA A N 1
ATOM 1421 C CA . ALA A 1 187 ? -15.911 -8.376 10.177 1.00 98.88 187 ALA A CA 1
ATOM 1422 C C . ALA A 1 187 ? -16.429 -7.684 11.449 1.00 98.88 187 ALA A C 1
ATOM 1424 O O . ALA A 1 187 ? -17.591 -7.272 11.491 1.00 98.88 187 ALA A O 1
ATOM 1425 N N . VAL A 1 188 ? -15.567 -7.470 12.453 1.00 98.94 188 VAL A N 1
ATOM 1426 C CA . VAL A 1 188 ? -15.915 -6.696 13.658 1.00 98.94 188 VAL A CA 1
ATOM 1427 C C . VAL A 1 188 ? -16.298 -5.267 13.275 1.00 98.94 188 VAL A C 1
ATOM 1429 O O . VAL A 1 188 ? -17.358 -4.791 13.684 1.00 98.94 188 VAL A O 1
ATOM 1432 N N . ALA A 1 189 ? -15.507 -4.598 12.431 1.00 98.94 189 ALA A N 1
ATOM 1433 C CA . ALA A 1 189 ? -15.818 -3.244 11.981 1.00 98.94 189 ALA A CA 1
ATOM 1434 C C . ALA A 1 189 ? -17.133 -3.163 11.177 1.00 98.94 189 ALA A C 1
ATOM 1436 O O . ALA A 1 189 ? -17.917 -2.240 11.401 1.00 98.94 189 ALA A O 1
ATOM 1437 N N . ALA A 1 190 ? -17.440 -4.146 10.322 1.00 98.88 190 ALA A N 1
ATOM 1438 C CA . ALA A 1 190 ? -18.727 -4.239 9.624 1.00 98.88 190 ALA A CA 1
ATOM 1439 C C . ALA A 1 190 ? -19.910 -4.446 10.588 1.00 98.88 190 ALA A C 1
ATOM 1441 O O . ALA A 1 190 ? -20.977 -3.850 10.425 1.00 98.88 190 ALA A O 1
ATOM 1442 N N . ARG A 1 191 ? -19.731 -5.261 11.633 1.00 98.75 191 ARG A N 1
ATOM 1443 C CA . ARG A 1 191 ? -20.776 -5.533 12.630 1.00 98.75 191 ARG A CA 1
ATOM 1444 C C . ARG A 1 191 ? -20.987 -4.376 13.609 1.00 98.75 191 ARG A C 1
ATOM 1446 O O . ARG A 1 191 ? -22.115 -4.206 14.066 1.00 98.75 191 ARG A O 1
ATOM 1453 N N . VAL A 1 192 ? -19.971 -3.545 13.865 1.00 98.81 192 VAL A N 1
ATOM 1454 C CA . VAL A 1 192 ? -20.137 -2.239 14.533 1.00 98.81 192 VAL A CA 1
ATOM 1455 C C . VAL A 1 192 ? -20.780 -1.212 13.590 1.00 98.81 192 VAL A C 1
ATOM 1457 O O . VAL A 1 192 ? -21.655 -0.465 14.022 1.00 98.81 192 VAL A O 1
ATOM 1460 N N . ALA A 1 193 ? -20.434 -1.195 12.296 1.00 98.75 193 ALA A N 1
ATOM 1461 C CA . ALA A 1 193 ? -21.057 -0.298 11.314 1.00 98.75 193 ALA A CA 1
ATOM 1462 C C . ALA A 1 193 ? -22.584 -0.470 11.252 1.00 98.75 193 ALA A C 1
ATOM 1464 O O . ALA A 1 193 ? -23.308 0.521 11.237 1.00 98.75 193 ALA A O 1
ATOM 1465 N N . LEU A 1 194 ? -23.075 -1.713 11.295 1.00 98.69 194 LEU A N 1
ATOM 1466 C CA . LEU A 1 194 ? -24.509 -2.041 11.324 1.00 98.69 194 LEU A CA 1
ATOM 1467 C C . LEU A 1 194 ? -25.244 -1.615 12.612 1.00 98.69 194 LEU A C 1
ATOM 1469 O O . LEU A 1 194 ? -26.470 -1.681 12.658 1.00 98.69 194 LEU A O 1
ATOM 1473 N N . GLN A 1 195 ? -24.538 -1.159 13.654 1.00 97.88 195 GLN A N 1
ATOM 1474 C CA . GLN A 1 195 ? -25.160 -0.523 14.825 1.00 97.88 195 GLN A CA 1
ATOM 1475 C C . GLN A 1 195 ? -25.424 0.978 14.607 1.00 97.88 195 GLN A C 1
ATOM 1477 O O . GLN A 1 195 ? -26.151 1.597 15.384 1.00 97.88 195 GLN A O 1
ATOM 1482 N N . HIS A 1 196 ? -24.852 1.582 13.560 1.00 96.94 196 HIS A N 1
ATOM 1483 C CA . HIS A 1 196 ? -25.094 2.979 13.219 1.00 96.94 196 HIS A CA 1
ATOM 1484 C C . HIS A 1 196 ? -26.457 3.128 12.513 1.00 96.94 196 HIS A C 1
ATOM 1486 O O . HIS A 1 196 ? -26.668 2.504 11.474 1.00 96.94 196 HIS A O 1
ATOM 1492 N N . PRO A 1 197 ? -27.376 3.997 12.982 1.00 93.94 197 PRO A N 1
ATOM 1493 C CA . PRO A 1 197 ? -28.755 4.056 12.473 1.00 93.94 197 PRO A CA 1
ATOM 1494 C C . PRO A 1 197 ? -28.874 4.487 10.999 1.00 93.94 197 PRO A C 1
ATOM 1496 O O . PRO A 1 197 ? -29.928 4.323 10.386 1.00 93.94 197 PRO A O 1
ATOM 1499 N N . GLY A 1 198 ? -27.802 5.044 10.423 1.00 93.56 198 GLY A N 1
ATOM 1500 C CA . GLY A 1 198 ? -27.696 5.388 9.003 1.00 93.56 198 GLY A CA 1
ATOM 1501 C C . GLY A 1 198 ? -27.106 4.295 8.099 1.00 93.56 198 GLY A C 1
ATOM 1502 O O . GLY A 1 198 ? -26.814 4.600 6.947 1.00 93.56 198 GLY A O 1
ATOM 1503 N N . VAL A 1 199 ? -26.879 3.072 8.594 1.00 98.38 199 VAL A N 1
ATOM 1504 C CA . VAL A 1 199 ? -26.304 1.943 7.834 1.00 98.38 199 VAL A CA 1
ATOM 1505 C C . VAL A 1 199 ? -27.267 0.755 7.865 1.00 98.38 199 VAL A C 1
ATOM 1507 O O . VAL A 1 199 ? -27.792 0.398 8.915 1.00 98.38 199 VAL A O 1
ATOM 1510 N N . ARG A 1 200 ? -27.503 0.137 6.705 1.00 98.50 200 ARG A N 1
ATOM 1511 C CA . ARG A 1 200 ? -28.325 -1.074 6.528 1.00 98.50 200 ARG A CA 1
ATOM 1512 C C . ARG A 1 200 ? -27.623 -2.170 5.726 1.00 98.50 200 ARG A C 1
ATOM 1514 O O . ARG A 1 200 ? -28.040 -3.318 5.814 1.00 98.50 200 ARG A O 1
ATOM 1521 N N . ARG A 1 201 ? -26.623 -1.819 4.913 1.00 98.75 201 ARG A N 1
ATOM 1522 C CA . ARG A 1 201 ? -25.844 -2.733 4.067 1.00 98.75 201 ARG A CA 1
ATOM 1523 C C . ARG A 1 201 ? -24.374 -2.333 4.081 1.00 98.75 201 ARG A C 1
ATOM 1525 O O . ARG A 1 201 ? -24.027 -1.238 3.641 1.00 98.75 201 ARG A O 1
ATOM 1532 N N . VAL A 1 202 ? -23.509 -3.231 4.539 1.00 98.94 202 VAL A N 1
ATOM 1533 C CA . VAL A 1 202 ? -22.046 -3.098 4.423 1.00 98.94 202 VAL A CA 1
ATOM 1534 C C . VAL A 1 202 ? -21.556 -4.041 3.329 1.00 98.94 202 VAL A C 1
ATOM 1536 O O . VAL A 1 202 ? -22.063 -5.155 3.218 1.00 98.94 202 VAL A O 1
ATOM 1539 N N . ALA A 1 203 ? -20.591 -3.621 2.516 1.00 98.94 203 ALA A N 1
ATOM 1540 C CA . ALA A 1 203 ? -19.832 -4.530 1.659 1.00 98.94 203 ALA A CA 1
ATOM 1541 C C . ALA A 1 203 ? -18.402 -4.659 2.193 1.00 98.94 203 ALA A C 1
ATOM 1543 O O . ALA A 1 203 ? -17.776 -3.645 2.500 1.00 98.94 203 ALA A O 1
ATOM 1544 N N . ILE A 1 204 ? -17.894 -5.886 2.287 1.00 98.94 204 ILE A N 1
ATOM 1545 C CA . ILE A 1 204 ? -16.478 -6.183 2.495 1.00 98.94 204 ILE A CA 1
ATOM 1546 C C . ILE A 1 204 ? -15.930 -6.715 1.172 1.00 98.94 204 ILE A C 1
ATOM 1548 O O . ILE A 1 204 ? -16.422 -7.722 0.663 1.00 98.94 204 ILE A O 1
ATOM 1552 N N . VAL A 1 205 ? -14.928 -6.033 0.622 1.00 98.94 205 VAL A N 1
ATOM 1553 C CA . VAL A 1 205 ? -14.183 -6.477 -0.562 1.00 98.94 205 VAL A CA 1
ATOM 1554 C C . VAL A 1 205 ? -12.787 -6.882 -0.112 1.00 98.94 205 VAL A C 1
ATOM 1556 O O . VAL A 1 205 ? -12.021 -6.055 0.370 1.00 98.94 205 VAL A O 1
ATOM 1559 N N . ASP A 1 206 ? -12.477 -8.160 -0.234 1.00 98.94 206 ASP A N 1
ATOM 1560 C CA . ASP A 1 206 ? -11.193 -8.754 0.100 1.00 98.94 206 ASP A CA 1
ATOM 1561 C C . ASP A 1 206 ? -10.400 -8.992 -1.189 1.00 98.94 206 ASP A C 1
ATOM 1563 O O . ASP A 1 206 ? -10.828 -9.746 -2.069 1.00 98.94 206 ASP A O 1
ATOM 1567 N N . TRP A 1 207 ? -9.276 -8.289 -1.325 1.00 98.69 207 TRP A N 1
ATOM 1568 C CA . TRP A 1 207 ? -8.345 -8.454 -2.444 1.00 98.69 207 TRP A CA 1
ATOM 1569 C C . TRP A 1 207 ? -7.012 -9.075 -2.009 1.00 98.69 207 TRP A C 1
ATOM 1571 O O . TRP A 1 207 ? -6.075 -9.108 -2.808 1.00 98.69 207 TRP A O 1
ATOM 1581 N N . ASP A 1 208 ? -6.910 -9.518 -0.749 1.00 98.69 208 ASP A N 1
ATOM 1582 C CA . ASP A 1 208 ? -5.802 -10.352 -0.290 1.00 98.69 208 ASP A CA 1
ATOM 1583 C C . ASP A 1 208 ? -5.709 -11.612 -1.158 1.00 98.69 208 ASP A C 1
ATOM 1585 O O . ASP A 1 208 ? -6.711 -12.125 -1.672 1.00 98.69 208 ASP A O 1
ATOM 1589 N N . VAL A 1 209 ? -4.492 -12.109 -1.364 1.00 97.94 209 VAL A N 1
ATOM 1590 C CA . VAL A 1 209 ? -4.290 -13.277 -2.222 1.00 97.94 209 VAL A CA 1
ATOM 1591 C C . VAL A 1 209 ? -4.836 -14.562 -1.596 1.00 97.94 209 VAL A C 1
ATOM 1593 O O . VAL A 1 209 ? -5.075 -15.534 -2.316 1.00 97.94 209 VAL A O 1
ATOM 1596 N N . HIS A 1 210 ? -5.066 -14.577 -0.283 1.00 98.44 210 HIS A N 1
ATOM 1597 C CA . HIS A 1 210 ? -5.674 -15.684 0.441 1.00 98.44 210 HIS A CA 1
ATOM 1598 C C . HIS A 1 210 ? -7.178 -15.466 0.616 1.00 98.44 210 HIS A C 1
ATOM 1600 O O . HIS A 1 210 ? -7.662 -14.354 0.805 1.00 98.44 210 HIS A O 1
ATOM 1606 N N . HIS A 1 211 ? -7.951 -16.554 0.616 1.00 98.50 211 HIS A N 1
ATOM 1607 C CA . HIS A 1 211 ? -9.365 -16.460 0.966 1.00 98.50 211 HIS A CA 1
ATOM 1608 C C . HIS A 1 211 ? -9.512 -16.046 2.437 1.00 98.50 211 HIS A C 1
ATOM 1610 O O . HIS A 1 211 ? -9.119 -16.815 3.319 1.00 98.50 211 HIS A O 1
ATOM 1616 N N . GLY A 1 212 ? -10.145 -14.895 2.696 1.00 98.25 212 GLY A N 1
ATOM 1617 C CA . GLY A 1 212 ? -10.587 -14.436 4.018 1.00 98.25 212 GLY A CA 1
ATOM 1618 C C . GLY A 1 212 ? -11.671 -15.325 4.634 1.00 98.25 212 GLY A C 1
ATOM 1619 O O . GLY A 1 212 ? -12.802 -14.901 4.874 1.00 98.25 212 GLY A O 1
ATOM 1620 N N . ASN A 1 213 ? -11.327 -16.586 4.893 1.00 98.50 213 ASN A N 1
ATOM 1621 C CA . ASN A 1 213 ? -12.242 -17.636 5.326 1.00 98.50 213 ASN A CA 1
ATOM 1622 C C . ASN A 1 213 ? -12.899 -17.338 6.678 1.00 98.50 213 ASN A C 1
ATOM 1624 O O . ASN A 1 213 ? -13.983 -17.847 6.940 1.00 98.50 213 ASN A O 1
ATOM 1628 N N . GLY A 1 214 ? -12.248 -16.544 7.533 1.00 98.50 214 GLY A N 1
ATOM 1629 C CA . GLY A 1 214 ? -12.813 -16.079 8.794 1.00 98.50 214 GLY A CA 1
ATOM 1630 C C . GLY A 1 214 ? -13.907 -15.045 8.564 1.00 98.50 214 GLY A C 1
ATOM 1631 O O . GLY A 1 214 ? -14.975 -15.111 9.168 1.00 98.50 214 GLY A O 1
ATOM 1632 N N . THR A 1 215 ? -13.676 -14.139 7.615 1.00 98.75 215 THR A N 1
ATOM 1633 C CA . THR A 1 215 ? -14.656 -13.137 7.185 1.00 98.75 215 THR A CA 1
ATOM 1634 C C . THR A 1 215 ? -15.874 -13.807 6.550 1.00 98.75 215 THR A C 1
ATOM 1636 O O . THR A 1 215 ? -16.997 -13.427 6.875 1.00 98.75 215 THR A O 1
ATOM 1639 N N . GLN A 1 216 ? -15.676 -14.846 5.726 1.00 98.50 216 GLN A N 1
ATOM 1640 C CA . GLN A 1 216 ? -16.775 -15.684 5.230 1.00 98.50 216 GLN A CA 1
ATOM 1641 C C . GLN A 1 216 ? -17.504 -16.395 6.386 1.00 98.50 216 GLN A C 1
ATOM 1643 O O . GLN A 1 216 ? -18.709 -16.223 6.520 1.00 98.50 216 GLN A O 1
ATOM 1648 N N . ASP A 1 217 ? -16.805 -17.156 7.236 1.00 97.44 217 ASP A N 1
ATOM 1649 C CA . ASP A 1 217 ? -17.381 -17.940 8.350 1.00 97.44 217 ASP A CA 1
ATOM 1650 C C . ASP A 1 217 ? -18.283 -17.106 9.282 1.00 97.44 217 ASP A C 1
ATOM 1652 O O . ASP A 1 217 ? -19.417 -17.484 9.580 1.00 97.44 217 ASP A O 1
ATOM 1656 N N . ILE A 1 218 ? -17.816 -15.920 9.677 1.00 98.56 218 ILE A N 1
ATOM 1657 C CA . ILE A 1 218 ? -18.517 -15.023 10.608 1.00 98.56 218 ILE A CA 1
ATOM 1658 C C . ILE A 1 218 ? -19.764 -14.369 9.971 1.00 98.56 218 ILE A C 1
ATOM 1660 O O . ILE A 1 218 ? -20.669 -13.922 10.689 1.00 98.56 218 ILE A O 1
ATOM 1664 N N . LEU A 1 219 ? -19.832 -14.276 8.636 1.00 98.56 219 LEU A N 1
ATOM 1665 C CA . LEU A 1 219 ? -20.800 -13.427 7.924 1.00 98.56 219 LEU A CA 1
ATOM 1666 C C . LEU A 1 219 ? -21.677 -14.153 6.892 1.00 98.56 219 LEU A C 1
ATOM 1668 O O . LEU A 1 219 ? -22.714 -13.606 6.528 1.00 98.56 219 LEU A O 1
ATOM 1672 N N . GLU A 1 220 ? -21.356 -15.383 6.483 1.00 96.88 220 GLU A N 1
ATOM 1673 C CA . GLU A 1 220 ? -22.038 -16.133 5.407 1.00 96.88 220 GLU A CA 1
ATOM 1674 C C . GLU A 1 220 ? -23.554 -16.330 5.598 1.00 96.88 220 GLU A C 1
ATOM 1676 O O . GLU A 1 220 ? -24.261 -16.672 4.651 1.00 96.88 220 GLU A O 1
ATOM 1681 N N . SER A 1 221 ? -24.065 -16.129 6.815 1.00 98.12 221 SER A N 1
ATOM 1682 C CA . SER A 1 221 ? -25.487 -16.216 7.161 1.00 98.12 221 SER A CA 1
ATOM 1683 C C . SER A 1 221 ? -26.264 -14.898 7.003 1.00 98.12 221 SER A C 1
ATOM 1685 O O . SER A 1 221 ? -27.487 -14.886 7.180 1.00 98.12 221 SER A O 1
ATOM 1687 N N . ARG A 1 222 ? -25.583 -13.789 6.681 1.00 98.19 222 ARG A N 1
ATOM 1688 C CA . ARG A 1 222 ? -26.118 -12.419 6.701 1.00 98.19 222 ARG A CA 1
ATOM 1689 C C . ARG A 1 222 ? -26.442 -11.879 5.307 1.00 98.19 222 ARG A C 1
ATOM 1691 O O . ARG A 1 222 ? -25.707 -12.116 4.364 1.00 98.19 222 ARG A O 1
ATOM 1698 N N . ALA A 1 223 ? -27.517 -11.096 5.209 1.00 98.25 223 ALA A N 1
ATOM 1699 C CA . ALA A 1 223 ? -27.908 -10.358 3.997 1.00 98.25 223 ALA A CA 1
ATOM 1700 C C . ALA A 1 223 ? -27.653 -8.835 4.095 1.00 98.25 223 ALA A C 1
ATOM 1702 O O . ALA A 1 223 ? -27.865 -8.101 3.133 1.00 98.25 223 ALA A O 1
ATOM 1703 N N . ASP A 1 224 ? -27.232 -8.351 5.268 1.00 98.56 224 ASP A N 1
ATOM 1704 C CA . ASP A 1 224 ? -26.844 -6.957 5.540 1.00 98.56 224 ASP A CA 1
ATOM 1705 C C . ASP A 1 224 ? -25.316 -6.747 5.536 1.00 98.56 224 ASP A C 1
ATOM 1707 O O . ASP A 1 224 ? -24.834 -5.618 5.684 1.00 98.56 224 ASP A O 1
ATOM 1711 N N . VAL A 1 225 ? -24.553 -7.823 5.309 1.00 98.75 225 VAL A N 1
ATOM 1712 C CA . VAL A 1 225 ? -23.147 -7.768 4.907 1.00 98.75 225 VAL A CA 1
ATOM 1713 C C . VAL A 1 225 ? -22.963 -8.609 3.647 1.00 98.75 225 VAL A C 1
ATOM 1715 O O . VAL A 1 225 ? -23.344 -9.773 3.629 1.00 98.75 225 VAL A O 1
ATOM 1718 N N . LEU A 1 226 ? -22.377 -8.009 2.612 1.00 98.88 226 LEU A N 1
ATOM 1719 C CA . LEU A 1 226 ? -21.907 -8.682 1.402 1.00 98.88 226 LEU A CA 1
ATOM 1720 C C . LEU A 1 226 ? -20.409 -8.938 1.553 1.00 98.88 226 LEU A C 1
ATOM 1722 O O . LEU A 1 226 ? -19.661 -7.992 1.799 1.00 98.88 226 LEU A O 1
ATOM 1726 N N . THR A 1 227 ? -19.969 -10.176 1.366 1.00 98.69 227 THR A N 1
ATOM 1727 C CA . THR A 1 227 ? -18.554 -10.564 1.329 1.00 98.69 227 THR A CA 1
ATOM 1728 C C . THR A 1 227 ? -18.143 -10.922 -0.100 1.00 98.69 227 THR A C 1
ATOM 1730 O O . THR A 1 227 ? -18.734 -11.790 -0.739 1.00 98.69 227 THR A O 1
ATOM 1733 N N . LEU A 1 228 ? -17.128 -10.232 -0.616 1.00 98.75 228 LEU A N 1
ATOM 1734 C CA . LEU A 1 228 ? -16.504 -10.438 -1.926 1.00 98.75 228 LEU A CA 1
ATOM 1735 C C . LEU A 1 228 ? -15.026 -10.770 -1.700 1.00 98.75 228 LEU A C 1
ATOM 1737 O O . LEU A 1 228 ? -14.376 -10.014 -0.990 1.00 98.75 228 LEU A O 1
ATOM 1741 N N . SER A 1 229 ? -14.484 -11.843 -2.284 1.00 98.81 229 SER A N 1
ATOM 1742 C CA . SER A 1 229 ? -13.065 -12.214 -2.106 1.00 98.81 229 SER A CA 1
ATOM 1743 C C . SER A 1 229 ? -12.406 -12.683 -3.411 1.00 98.81 229 SER A C 1
ATOM 1745 O O . SER A 1 229 ? -12.977 -13.517 -4.115 1.00 98.81 229 SER A O 1
ATOM 1747 N N . LEU A 1 230 ? -11.220 -12.149 -3.738 1.00 98.56 230 LEU A N 1
ATOM 1748 C CA . LEU A 1 230 ? -10.484 -12.388 -4.993 1.00 98.56 230 LEU A CA 1
ATOM 1749 C C . LEU A 1 230 ? -9.098 -13.011 -4.736 1.00 98.56 230 LEU A C 1
ATOM 1751 O O . LEU A 1 230 ? -8.086 -12.311 -4.729 1.00 98.56 230 LEU A O 1
ATOM 1755 N N . HIS A 1 231 ? -9.056 -14.333 -4.568 1.00 98.38 231 HIS A N 1
ATOM 1756 C CA . HIS A 1 231 ? -7.936 -15.065 -3.960 1.00 98.38 231 HIS A CA 1
ATOM 1757 C C . HIS A 1 231 ? -7.425 -16.238 -4.817 1.00 98.38 231 HIS A C 1
ATOM 1759 O O . HIS A 1 231 ? -8.159 -16.817 -5.618 1.00 98.38 231 HIS A O 1
ATOM 1765 N N . ARG A 1 232 ? -6.173 -16.661 -4.618 1.00 96.75 232 ARG A N 1
ATOM 1766 C CA . ARG A 1 232 ? -5.608 -17.899 -5.188 1.00 96.75 232 ARG A CA 1
ATOM 1767 C C . ARG A 1 232 ? -6.278 -19.130 -4.570 1.00 96.75 232 ARG A C 1
ATOM 1769 O O . ARG A 1 232 ? -6.582 -19.169 -3.383 1.00 96.75 232 ARG A O 1
ATOM 1776 N N . TYR A 1 233 ? -6.539 -20.146 -5.395 1.00 95.50 233 TYR A N 1
ATOM 1777 C CA . TYR A 1 233 ? -7.344 -21.306 -5.001 1.00 95.50 233 TYR A CA 1
ATOM 1778 C C . TYR A 1 233 ? -6.858 -22.623 -5.623 1.00 95.50 233 TYR A C 1
ATOM 1780 O O . TYR A 1 233 ? -6.330 -22.665 -6.736 1.00 95.50 233 TYR A O 1
ATOM 1788 N N . GLY A 1 234 ? -7.101 -23.733 -4.922 1.00 89.19 234 GLY A N 1
ATOM 1789 C CA . GLY A 1 234 ? -6.731 -25.078 -5.365 1.00 89.19 234 GLY A CA 1
ATOM 1790 C C . GLY A 1 234 ? -5.228 -25.368 -5.264 1.00 89.19 234 GLY A C 1
ATOM 1791 O O . GLY A 1 234 ? -4.459 -24.592 -4.708 1.00 89.19 234 GLY A O 1
ATOM 1792 N N . ARG A 1 235 ? -4.804 -26.543 -5.758 1.00 85.56 235 ARG A N 1
ATOM 1793 C CA . ARG A 1 235 ? -3.407 -27.046 -5.712 1.00 85.56 235 ARG A CA 1
ATOM 1794 C C . ARG A 1 235 ? -2.734 -27.062 -4.320 1.00 85.56 235 ARG A C 1
ATOM 1796 O O . ARG A 1 235 ? -1.528 -27.250 -4.246 1.00 85.56 235 ARG A O 1
ATOM 1803 N N . GLY A 1 236 ? -3.502 -26.931 -3.236 1.00 85.06 236 GLY A N 1
ATOM 1804 C CA . GLY A 1 236 ? -2.983 -26.846 -1.866 1.00 85.06 236 GLY A CA 1
ATOM 1805 C C . GLY A 1 236 ? -2.666 -25.425 -1.385 1.00 85.06 236 GLY A C 1
ATOM 1806 O O . GLY A 1 236 ? -2.104 -25.286 -0.305 1.00 85.06 236 GLY A O 1
ATOM 1807 N N . PHE A 1 237 ? -3.030 -24.384 -2.144 1.00 93.44 237 PHE A N 1
ATOM 1808 C CA . PHE A 1 237 ? -2.892 -22.993 -1.707 1.00 93.44 237 PHE A CA 1
ATOM 1809 C C . PHE A 1 237 ? -3.746 -22.722 -0.453 1.00 93.44 237 PHE A C 1
ATOM 1811 O O . PHE A 1 237 ? -4.897 -23.167 -0.367 1.00 93.44 237 PHE A O 1
ATOM 1818 N N . TYR A 1 238 ? -3.180 -22.017 0.528 1.00 93.19 238 TYR A N 1
ATOM 1819 C CA . TYR A 1 238 ? -3.824 -21.733 1.814 1.00 93.19 238 TYR A CA 1
ATOM 1820 C C . TYR A 1 238 ? -4.991 -20.742 1.644 1.00 93.19 238 TYR A C 1
ATOM 1822 O O . TYR A 1 238 ? -4.862 -19.799 0.866 1.00 93.19 238 TYR A O 1
ATOM 1830 N N . PRO A 1 239 ? -6.134 -20.897 2.341 1.00 94.75 239 PRO A N 1
ATOM 1831 C CA . PRO A 1 239 ? -6.495 -21.926 3.324 1.00 94.75 239 PRO A CA 1
ATOM 1832 C C . PRO A 1 239 ? -7.240 -23.138 2.717 1.00 94.75 239 PRO A C 1
ATOM 1834 O O . PRO A 1 239 ? -7.828 -23.931 3.450 1.00 94.75 239 PRO A O 1
ATOM 1837 N N . GLY A 1 240 ? -7.290 -23.276 1.386 1.00 93.75 240 GLY A N 1
ATOM 1838 C CA . GLY A 1 240 ? -7.976 -24.377 0.689 1.00 93.75 240 GLY A CA 1
ATOM 1839 C C . GLY A 1 240 ? -9.513 -24.292 0.622 1.00 93.75 240 GLY A C 1
ATOM 1840 O O . GLY A 1 240 ? -10.145 -25.175 0.042 1.00 93.75 240 GLY A O 1
ATOM 1841 N N . THR A 1 241 ? -10.116 -23.238 1.174 1.00 95.88 241 THR A N 1
ATOM 1842 C CA . THR A 1 241 ? -11.552 -22.896 1.055 1.00 95.88 241 THR A CA 1
ATOM 1843 C C . THR A 1 241 ? -11.750 -21.749 0.056 1.00 95.88 241 THR A C 1
ATOM 1845 O O . THR A 1 241 ? -10.760 -21.224 -0.451 1.00 95.88 241 THR A O 1
ATOM 1848 N N . GLY A 1 242 ? -12.996 -21.362 -0.244 1.00 97.00 242 GLY A N 1
ATOM 1849 C CA . GLY A 1 242 ? -13.277 -20.226 -1.135 1.00 97.00 242 GLY A CA 1
ATOM 1850 C C . GLY A 1 242 ? -13.736 -20.625 -2.541 1.00 97.00 242 GLY A C 1
ATOM 1851 O O . GLY A 1 242 ? -13.580 -19.878 -3.503 1.00 97.00 242 GLY A O 1
ATOM 1852 N N . ALA A 1 243 ? -14.317 -21.814 -2.716 1.00 97.50 243 ALA A N 1
ATOM 1853 C CA . ALA A 1 243 ? -14.851 -22.219 -4.011 1.00 97.50 243 ALA A CA 1
ATOM 1854 C C . ALA A 1 243 ? -15.956 -21.253 -4.485 1.00 97.50 243 ALA A C 1
ATOM 1856 O O . ALA A 1 243 ? -16.780 -20.790 -3.696 1.00 97.50 243 ALA A O 1
ATOM 1857 N N . ALA A 1 244 ? -16.052 -21.024 -5.799 1.00 97.38 244 ALA A N 1
ATOM 1858 C CA . ALA A 1 244 ? -17.058 -20.135 -6.399 1.00 97.38 244 ALA A CA 1
ATOM 1859 C C . ALA A 1 244 ? -18.514 -20.527 -6.057 1.00 97.38 244 ALA A C 1
ATOM 1861 O O . ALA A 1 244 ? -19.405 -19.684 -6.088 1.00 97.38 244 ALA A O 1
ATOM 1862 N N . ALA A 1 245 ? -18.750 -21.801 -5.716 1.00 97.06 245 ALA A N 1
ATOM 1863 C CA . ALA A 1 245 ? -20.045 -22.343 -5.300 1.00 97.06 245 ALA A CA 1
ATOM 1864 C C . ALA A 1 245 ? -20.428 -22.038 -3.833 1.00 97.06 245 ALA A C 1
ATOM 1866 O O . ALA A 1 245 ? -21.568 -22.295 -3.437 1.00 97.06 245 ALA A O 1
ATOM 1867 N N . GLU A 1 246 ? -19.512 -21.499 -3.020 1.00 97.94 246 GLU A N 1
ATOM 1868 C CA . GLU A 1 246 ? -19.748 -21.104 -1.624 1.00 97.94 246 GLU A CA 1
ATOM 1869 C C . GLU A 1 246 ? -20.501 -19.759 -1.564 1.00 97.94 246 GLU A C 1
ATOM 1871 O O . GLU A 1 246 ? -19.983 -18.733 -1.139 1.00 97.94 246 GLU A O 1
ATOM 1876 N N . VAL A 1 247 ? -21.761 -19.756 -2.009 1.00 98.25 247 VAL A N 1
ATOM 1877 C CA . VAL A 1 247 ? -22.605 -18.548 -2.134 1.00 98.25 247 VAL A CA 1
ATOM 1878 C C . VAL A 1 247 ? -23.248 -18.070 -0.820 1.00 98.25 247 VAL A C 1
ATOM 1880 O O . VAL A 1 247 ? -24.249 -17.363 -0.848 1.00 98.25 247 VAL A O 1
ATOM 1883 N N . GLY A 1 248 ? -22.745 -18.484 0.342 1.00 97.94 248 GLY A N 1
ATOM 1884 C CA . GLY A 1 248 ? -23.365 -18.194 1.642 1.00 97.94 248 GLY A CA 1
ATOM 1885 C C . GLY A 1 248 ? -24.585 -19.073 1.970 1.00 97.94 248 GLY A C 1
ATOM 1886 O O . GLY A 1 248 ? -25.008 -19.932 1.184 1.00 97.94 248 GLY A O 1
ATOM 1887 N N . ARG A 1 249 ? -25.139 -18.898 3.175 1.00 97.50 249 ARG A N 1
ATOM 1888 C CA . ARG A 1 249 ? -26.110 -19.812 3.806 1.00 97.50 249 ARG A CA 1
ATOM 1889 C C . ARG A 1 249 ? -27.319 -19.068 4.377 1.00 97.50 249 ARG A C 1
ATOM 1891 O O . ARG A 1 249 ? -27.235 -17.912 4.771 1.00 97.50 249 ARG A O 1
ATOM 1898 N N . GLY A 1 250 ? -28.461 -19.754 4.474 1.00 97.44 250 GLY A N 1
ATOM 1899 C CA . GLY A 1 250 ? -29.675 -19.187 5.075 1.00 97.44 250 GLY A CA 1
ATOM 1900 C C . GLY A 1 250 ? -30.082 -17.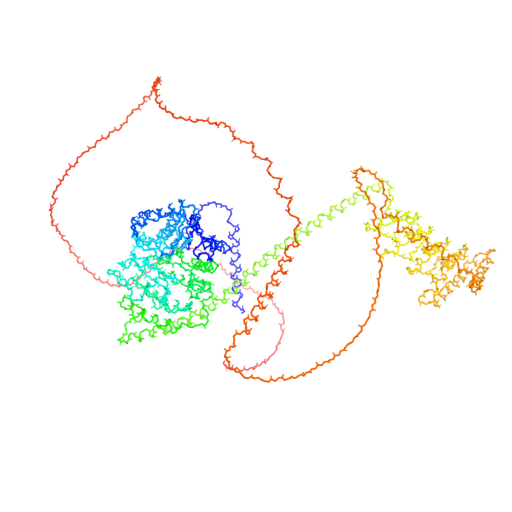854 4.417 1.00 97.44 250 GLY A C 1
ATOM 1901 O O . GLY A 1 250 ? -30.123 -17.799 3.186 1.00 97.44 250 GLY A O 1
ATOM 1902 N N . PRO A 1 251 ? -30.362 -16.787 5.195 1.00 97.69 251 PRO A N 1
ATOM 1903 C CA . PRO A 1 251 ? -30.639 -15.452 4.659 1.00 97.69 251 PRO A CA 1
ATOM 1904 C C . PRO A 1 251 ? -29.498 -14.864 3.815 1.00 97.69 251 PRO A C 1
ATOM 1906 O O . PRO A 1 251 ? -29.772 -14.179 2.838 1.00 97.69 251 PRO A O 1
ATOM 1909 N N . GLY A 1 252 ? -28.238 -15.159 4.153 1.00 98.00 252 GLY A N 1
ATOM 1910 C CA . GLY A 1 252 ? -27.049 -14.689 3.431 1.00 98.00 252 GLY A CA 1
ATOM 1911 C C . GLY A 1 252 ? -26.741 -15.419 2.124 1.00 98.00 252 GLY A C 1
ATOM 1912 O O . GLY A 1 252 ? -25.709 -15.171 1.503 1.00 98.00 252 GLY A O 1
ATOM 1913 N N . ARG A 1 253 ? -27.623 -16.308 1.653 1.00 98.12 253 ARG A N 1
ATOM 1914 C CA . ARG A 1 253 ? -27.440 -16.993 0.369 1.00 98.12 253 ARG A CA 1
ATOM 1915 C C . ARG A 1 253 ? -27.543 -16.005 -0.806 1.00 98.12 253 ARG A C 1
ATOM 1917 O O . ARG A 1 253 ? -28.617 -15.496 -1.113 1.00 98.12 253 ARG A O 1
ATOM 1924 N N . GLY A 1 254 ? -26.425 -15.815 -1.497 1.00 97.69 254 GLY A N 1
ATOM 1925 C CA . GLY A 1 254 ? -26.180 -14.822 -2.544 1.00 97.69 254 GLY A CA 1
ATOM 1926 C C . GLY A 1 254 ? -25.210 -13.722 -2.099 1.00 97.69 254 GLY A C 1
ATOM 1927 O O . GLY A 1 254 ? -24.551 -13.122 -2.938 1.00 97.69 254 GLY A O 1
ATOM 1928 N N . PHE A 1 255 ? -25.065 -13.494 -0.792 1.00 98.69 255 PHE A N 1
ATOM 1929 C CA . PHE A 1 255 ? -24.278 -12.398 -0.217 1.00 98.69 255 PHE A CA 1
ATOM 1930 C C . PHE A 1 255 ? -22.829 -12.790 0.118 1.00 98.69 255 PHE A C 1
ATOM 1932 O O . PHE A 1 255 ? -22.100 -11.978 0.674 1.00 98.69 255 PHE A O 1
ATOM 1939 N N . ASN A 1 256 ? -22.388 -13.991 -0.276 1.00 98.81 256 ASN A N 1
ATOM 1940 C CA . ASN A 1 256 ? -20.971 -14.346 -0.344 1.00 98.81 256 ASN A CA 1
ATOM 1941 C C . ASN A 1 256 ? -20.561 -14.641 -1.795 1.00 98.81 256 ASN A C 1
ATOM 1943 O O . ASN A 1 256 ? -21.232 -15.403 -2.503 1.00 98.81 256 ASN A O 1
ATOM 1947 N N . VAL A 1 257 ? -19.466 -14.025 -2.242 1.00 98.81 257 VAL A N 1
ATOM 1948 C CA . VAL A 1 257 ? -19.021 -14.018 -3.637 1.00 98.81 257 VAL A CA 1
ATOM 1949 C C . VAL A 1 257 ? -17.513 -14.247 -3.724 1.00 98.81 257 VAL A C 1
ATOM 1951 O O . VAL A 1 257 ? -16.710 -13.322 -3.618 1.00 98.81 257 VAL A O 1
ATOM 1954 N N . ASN A 1 258 ? -17.134 -15.497 -3.977 1.00 98.81 258 ASN A N 1
ATOM 1955 C CA . ASN A 1 258 ? -15.740 -15.887 -4.162 1.00 98.81 258 ASN A CA 1
ATOM 1956 C C . ASN A 1 258 ? -15.337 -15.864 -5.640 1.00 98.81 258 ASN A C 1
ATOM 1958 O O . ASN A 1 258 ? -16.046 -16.405 -6.494 1.00 98.81 258 ASN A O 1
ATOM 1962 N N . VAL A 1 259 ? -14.159 -15.301 -5.917 1.00 98.56 259 VAL A N 1
ATOM 1963 C CA . VAL A 1 259 ? -13.483 -15.287 -7.221 1.00 98.56 259 VAL A CA 1
ATOM 1964 C C . VAL A 1 259 ? -12.172 -16.089 -7.112 1.00 98.56 259 VAL A C 1
ATOM 1966 O O . VAL A 1 259 ? -11.100 -15.503 -6.971 1.00 98.56 259 VAL A O 1
ATOM 1969 N N . PRO A 1 260 ? -12.235 -17.435 -7.135 1.00 97.56 260 PRO A N 1
ATOM 1970 C CA . PRO A 1 260 ? -11.065 -18.287 -6.938 1.00 97.56 260 PRO A CA 1
ATOM 1971 C C . PRO A 1 260 ? -10.158 -18.345 -8.176 1.00 97.56 260 PRO A C 1
ATOM 1973 O O . PRO A 1 260 ? -10.562 -18.833 -9.236 1.00 97.56 260 PRO A O 1
ATOM 1976 N N . TRP A 1 261 ? -8.893 -17.952 -8.033 1.00 96.62 261 TRP A N 1
ATOM 1977 C CA . TRP A 1 261 ? -7.853 -18.037 -9.061 1.00 96.62 261 TRP A CA 1
ATOM 1978 C C . TRP A 1 261 ? -7.118 -19.386 -9.023 1.00 96.62 261 TRP A C 1
ATOM 1980 O O . TRP A 1 261 ? -6.164 -19.591 -8.266 1.00 96.62 261 TRP A O 1
ATOM 1990 N N . THR A 1 262 ? -7.532 -20.322 -9.885 1.00 94.19 262 THR A N 1
ATOM 1991 C CA . THR A 1 262 ? -6.938 -21.677 -9.982 1.00 94.19 262 THR A CA 1
ATOM 1992 C C . THR A 1 262 ? -5.614 -21.741 -10.753 1.00 94.19 262 THR A C 1
ATOM 1994 O O . THR A 1 262 ? -5.075 -22.829 -10.970 1.00 94.19 262 THR A O 1
ATOM 1997 N N . ALA A 1 263 ? -5.101 -20.592 -11.189 1.00 91.19 263 ALA A N 1
ATOM 1998 C CA . ALA A 1 263 ? -3.831 -20.426 -11.883 1.00 91.19 263 ALA A CA 1
ATOM 1999 C C . ALA A 1 263 ? -2.973 -19.365 -11.159 1.00 91.19 263 ALA A C 1
ATOM 2001 O O . ALA A 1 263 ? -3.547 -18.462 -10.544 1.00 91.19 263 ALA A O 1
ATOM 2002 N N . PRO A 1 264 ? -1.633 -19.482 -11.213 1.00 91.19 264 PRO A N 1
ATOM 2003 C CA . PRO A 1 264 ? -0.702 -18.466 -10.719 1.00 91.19 264 PRO A CA 1
ATOM 2004 C C . PRO A 1 264 ? -0.688 -17.233 -11.629 1.00 91.19 264 PRO A C 1
ATOM 2006 O O . PRO A 1 264 ? -1.385 -17.202 -12.649 1.00 91.19 264 PRO A O 1
ATOM 2009 N N . ASP A 1 265 ? 0.143 -16.246 -11.301 1.00 91.62 265 ASP A N 1
ATOM 2010 C CA . ASP A 1 265 ? 0.505 -15.149 -12.205 1.00 91.62 265 ASP A CA 1
ATOM 2011 C C . ASP A 1 265 ? -0.735 -14.397 -12.742 1.00 91.62 265 ASP A C 1
ATOM 2013 O O . ASP A 1 265 ? -0.910 -14.167 -13.945 1.00 91.62 265 ASP A O 1
ATOM 2017 N N . ARG A 1 266 ? -1.663 -14.072 -11.827 1.00 93.56 266 ARG A N 1
ATOM 2018 C CA . ARG A 1 266 ? -2.753 -13.126 -12.108 1.00 93.56 266 ARG A CA 1
ATOM 2019 C C . ARG A 1 266 ? -2.188 -11.713 -12.078 1.00 93.56 266 ARG A C 1
ATOM 2021 O O . ARG A 1 266 ? -1.404 -11.385 -11.191 1.00 93.56 266 ARG A O 1
ATOM 2028 N N . LYS A 1 267 ? -2.590 -10.890 -13.039 1.00 92.94 267 LYS A N 1
ATOM 2029 C CA . LYS A 1 267 ? -2.109 -9.518 -13.238 1.00 92.94 267 LYS A CA 1
ATOM 2030 C C . LYS A 1 267 ? -3.256 -8.526 -13.090 1.00 92.94 267 LYS A C 1
ATOM 2032 O O . LYS A 1 267 ? -4.425 -8.906 -13.011 1.00 92.94 267 LYS A O 1
ATOM 2037 N N . ASP A 1 268 ? -2.928 -7.239 -13.162 1.00 92.50 268 ASP A N 1
ATOM 2038 C CA . ASP A 1 268 ? -3.900 -6.138 -13.141 1.00 92.50 268 ASP A CA 1
ATOM 2039 C C . ASP A 1 268 ? -5.080 -6.363 -14.115 1.00 92.50 268 ASP A C 1
ATOM 2041 O O . ASP A 1 268 ? -6.231 -6.155 -13.742 1.00 92.50 268 ASP A O 1
ATOM 2045 N N . VAL A 1 269 ? -4.827 -6.871 -15.334 1.00 90.81 269 VAL A N 1
ATOM 2046 C CA . VAL A 1 269 ? -5.879 -7.179 -16.331 1.00 90.81 269 VAL A CA 1
ATOM 2047 C C . VAL A 1 269 ? -6.910 -8.202 -15.840 1.00 90.81 269 VAL A C 1
ATOM 2049 O O . VAL A 1 269 ? -8.087 -8.096 -16.183 1.00 90.81 269 VAL A O 1
ATOM 2052 N N . ASP A 1 270 ? -6.498 -9.180 -15.032 1.00 94.19 270 ASP A N 1
ATOM 2053 C CA . ASP A 1 270 ? -7.370 -10.255 -14.555 1.00 94.19 270 ASP A CA 1
ATOM 2054 C C . ASP A 1 270 ? -8.295 -9.755 -13.439 1.00 94.19 270 ASP A C 1
ATOM 2056 O O . ASP A 1 270 ? -9.489 -10.064 -13.423 1.00 94.19 270 ASP A O 1
ATOM 2060 N N . TYR A 1 271 ? -7.772 -8.892 -12.562 1.00 95.00 271 TYR A N 1
ATOM 2061 C CA . TYR A 1 271 ? -8.569 -8.200 -11.549 1.00 95.00 271 TYR A CA 1
ATOM 2062 C C . TYR A 1 271 ? -9.485 -7.140 -12.183 1.00 95.00 271 TYR A C 1
ATOM 2064 O O . TYR A 1 271 ? -10.633 -7.021 -11.761 1.00 95.00 271 TYR A O 1
ATOM 2072 N N . VAL A 1 272 ? -9.068 -6.450 -13.256 1.00 92.12 272 VAL A N 1
ATOM 2073 C CA . VAL A 1 272 ? -9.969 -5.581 -14.044 1.00 92.12 272 VAL A CA 1
ATOM 2074 C C . VAL A 1 272 ? -11.128 -6.378 -14.652 1.00 92.12 272 VAL A C 1
ATOM 2076 O O . VAL A 1 272 ? -12.275 -5.923 -14.599 1.00 92.12 272 VAL A O 1
ATOM 2079 N N . ALA A 1 273 ? -10.871 -7.581 -15.177 1.00 93.81 273 ALA A N 1
ATOM 2080 C CA . ALA A 1 273 ? -11.923 -8.460 -15.686 1.00 93.81 273 ALA A CA 1
ATOM 2081 C C . ALA A 1 273 ? -12.879 -8.923 -14.568 1.00 93.81 273 ALA A C 1
ATOM 2083 O O . ALA A 1 273 ? -14.097 -8.864 -14.747 1.00 93.81 273 ALA A O 1
ATOM 2084 N N . ALA A 1 274 ? -12.357 -9.308 -13.395 1.00 96.81 274 ALA A N 1
ATOM 2085 C CA . ALA A 1 274 ? -13.175 -9.670 -12.232 1.00 96.81 274 ALA A CA 1
ATOM 2086 C C . ALA A 1 274 ? -14.045 -8.504 -11.741 1.00 96.81 274 ALA A C 1
ATOM 2088 O O . ALA A 1 274 ? -15.232 -8.684 -11.460 1.00 96.81 274 ALA A O 1
ATOM 2089 N N . PHE A 1 275 ? -13.477 -7.299 -11.669 1.00 96.25 275 PHE A N 1
ATOM 2090 C CA . PHE A 1 275 ? -14.207 -6.100 -11.268 1.00 96.25 275 PHE A CA 1
ATOM 2091 C C . PHE A 1 275 ? -15.320 -5.755 -12.254 1.00 96.25 275 PHE A C 1
ATOM 2093 O O . PHE A 1 275 ? -16.457 -5.551 -11.835 1.00 96.25 275 PHE A O 1
ATOM 2100 N N . SER A 1 276 ? -15.019 -5.778 -13.553 1.00 92.81 276 SER A N 1
ATOM 2101 C CA . SER A 1 276 ? -15.976 -5.433 -14.611 1.00 92.81 276 SER A CA 1
ATOM 2102 C C . SER A 1 276 ? -17.140 -6.425 -14.720 1.00 92.81 276 SER A C 1
ATOM 2104 O O . SER A 1 276 ? -18.265 -6.011 -14.982 1.00 92.81 276 SER A O 1
ATOM 2106 N N . LEU A 1 277 ? -16.881 -7.727 -14.533 1.00 94.25 277 LEU A N 1
ATOM 2107 C CA . LEU A 1 277 ? -17.863 -8.801 -14.760 1.00 94.25 277 LEU A CA 1
ATOM 2108 C C . LEU A 1 277 ? -18.577 -9.285 -13.487 1.00 94.25 277 LEU A C 1
ATOM 2110 O O . LEU A 1 277 ? -19.611 -9.945 -13.589 1.00 94.25 277 LEU A O 1
ATOM 2114 N N . VAL A 1 278 ? -18.025 -9.008 -12.299 1.00 96.62 278 VAL A N 1
ATOM 2115 C CA . VAL A 1 278 ? -18.549 -9.518 -11.019 1.00 96.62 278 VAL A CA 1
ATOM 2116 C C . VAL A 1 278 ? -18.596 -8.432 -9.943 1.00 96.62 278 VAL A C 1
ATOM 2118 O O . VAL A 1 278 ? -19.684 -8.116 -9.470 1.00 96.62 278 VAL A O 1
ATOM 2121 N N . VAL A 1 279 ? -17.460 -7.840 -9.548 1.00 98.19 279 VAL A N 1
ATOM 2122 C CA . VAL A 1 279 ? -17.409 -6.985 -8.338 1.00 98.19 279 VAL A CA 1
ATOM 2123 C C . VAL A 1 279 ? -18.267 -5.723 -8.490 1.00 98.19 279 VAL A C 1
ATOM 2125 O O . VAL A 1 279 ? -19.110 -5.459 -7.635 1.00 98.19 279 VAL A O 1
ATOM 2128 N N . GLU A 1 280 ? -18.107 -4.958 -9.575 1.00 96.94 280 GLU A N 1
ATOM 2129 C CA . GLU A 1 280 ? -18.881 -3.729 -9.800 1.00 96.94 280 GLU A CA 1
ATOM 2130 C C . GLU A 1 280 ? -20.380 -4.004 -10.034 1.00 96.94 280 GLU A C 1
ATOM 2132 O O . GLU A 1 280 ? -21.183 -3.350 -9.365 1.00 96.94 280 GLU A O 1
ATOM 2137 N N . PRO A 1 281 ? -20.808 -4.980 -10.869 1.00 96.12 281 PRO A N 1
ATOM 2138 C CA . PRO A 1 281 ? -22.225 -5.332 -10.998 1.00 96.12 281 PRO A CA 1
ATOM 2139 C C . PRO A 1 281 ? -22.884 -5.779 -9.682 1.00 96.12 281 PRO A C 1
ATOM 2141 O O . PRO A 1 281 ? -24.001 -5.353 -9.380 1.00 96.12 281 PRO A O 1
ATOM 2144 N N . VAL A 1 282 ? -22.196 -6.588 -8.863 1.00 98.25 282 VAL A N 1
ATOM 2145 C CA . VAL A 1 282 ? -22.712 -7.023 -7.552 1.00 98.25 282 VAL A CA 1
ATOM 2146 C C . VAL A 1 282 ? -22.817 -5.837 -6.587 1.00 98.25 282 VAL A C 1
ATOM 2148 O O . VAL A 1 282 ? -23.871 -5.640 -5.983 1.00 98.25 282 VAL A O 1
ATOM 2151 N N . LEU A 1 283 ? -21.780 -4.996 -6.471 1.00 98.50 283 LEU A N 1
ATOM 2152 C CA . LEU A 1 283 ? -21.818 -3.797 -5.620 1.00 98.50 283 LEU A CA 1
ATOM 2153 C C . LEU A 1 283 ? -22.888 -2.790 -6.073 1.00 98.50 283 LEU A C 1
ATOM 2155 O O . LEU A 1 283 ? -23.546 -2.178 -5.230 1.00 98.50 283 LEU A O 1
ATOM 2159 N N . GLN A 1 284 ? -23.106 -2.647 -7.383 1.00 97.69 284 GLN A N 1
ATOM 2160 C CA . GLN A 1 284 ? -24.133 -1.775 -7.954 1.00 97.69 284 GLN A CA 1
ATOM 2161 C C . GLN A 1 284 ? -25.554 -2.265 -7.643 1.00 97.69 284 GLN A C 1
ATOM 2163 O O . GLN A 1 284 ? -26.432 -1.446 -7.364 1.00 97.69 284 GLN A O 1
ATOM 2168 N N . ALA A 1 285 ? -25.782 -3.580 -7.672 1.00 97.44 285 ALA A N 1
ATOM 2169 C CA . ALA A 1 285 ? -27.069 -4.192 -7.345 1.00 97.44 285 ALA A CA 1
ATOM 2170 C C . ALA A 1 285 ? -27.340 -4.243 -5.830 1.00 97.44 285 ALA A C 1
ATOM 2172 O O . ALA A 1 285 ? -28.476 -4.064 -5.397 1.00 97.44 285 ALA A O 1
ATOM 2173 N N . TYR A 1 286 ? -26.300 -4.460 -5.021 1.00 98.44 286 TYR A N 1
ATOM 2174 C CA . TYR A 1 286 ? -26.383 -4.468 -3.559 1.00 98.44 286 TYR A CA 1
ATOM 2175 C C . TYR A 1 28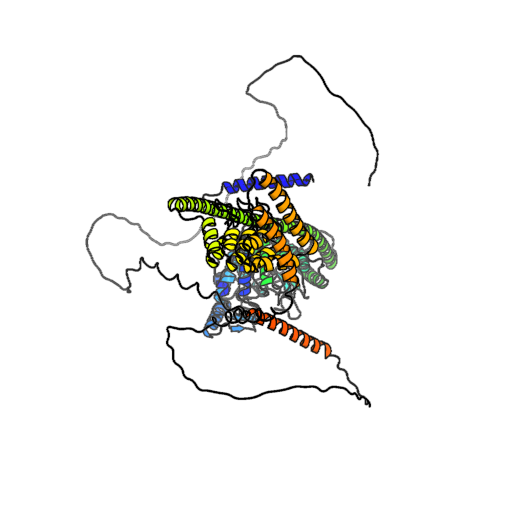6 ? -26.492 -3.058 -2.956 1.00 98.44 286 TYR A C 1
ATOM 2177 O O . TYR A 1 286 ? -27.103 -2.883 -1.901 1.00 98.44 286 TYR A O 1
ATOM 2185 N N . ALA A 1 287 ? -25.922 -2.048 -3.622 1.00 98.31 287 ALA A N 1
ATOM 2186 C CA . ALA A 1 287 ? -25.934 -0.640 -3.223 1.00 98.31 287 ALA A CA 1
ATOM 2187 C C . ALA A 1 287 ? -25.562 -0.428 -1.733 1.00 98.31 287 ALA A C 1
ATOM 2189 O O . ALA A 1 287 ? -26.424 -0.044 -0.938 1.00 98.31 287 ALA A O 1
ATOM 2190 N N . PRO A 1 288 ? -24.314 -0.711 -1.311 1.00 98.69 288 PRO A N 1
ATOM 2191 C CA . PRO A 1 288 ? -23.902 -0.610 0.090 1.00 98.69 288 PRO A CA 1
ATOM 2192 C C . PRO A 1 288 ? -23.898 0.836 0.612 1.00 98.69 288 PRO A C 1
ATOM 2194 O O . PRO A 1 288 ? -23.606 1.777 -0.126 1.00 98.69 288 PRO A O 1
ATOM 2197 N N . ASP A 1 289 ? -24.147 1.000 1.914 1.00 98.75 289 ASP A N 1
ATOM 2198 C CA . ASP A 1 289 ? -24.057 2.285 2.627 1.00 98.75 289 ASP A CA 1
ATOM 2199 C C . ASP A 1 289 ? -22.622 2.574 3.139 1.00 98.75 289 ASP A C 1
ATOM 2201 O O . ASP A 1 289 ? -22.316 3.701 3.543 1.00 98.75 289 ASP A O 1
ATOM 2205 N N . LEU A 1 290 ? -21.751 1.553 3.125 1.00 98.88 290 LEU A N 1
ATOM 2206 C CA . LEU A 1 290 ? -20.324 1.576 3.475 1.00 98.88 290 LEU A CA 1
ATOM 2207 C C . LEU A 1 290 ? -19.582 0.448 2.733 1.00 98.88 290 LEU A C 1
ATOM 2209 O O . LEU A 1 290 ? -20.066 -0.687 2.713 1.00 98.88 290 LEU A O 1
ATOM 2213 N N . VAL A 1 291 ? -18.387 0.732 2.204 1.00 98.94 291 VAL A N 1
ATOM 2214 C CA . VAL A 1 291 ? -17.442 -0.293 1.724 1.00 98.94 291 VAL A CA 1
ATOM 2215 C C . VAL A 1 291 ? -16.248 -0.382 2.678 1.00 98.94 291 VAL A C 1
ATOM 2217 O O . VAL A 1 291 ? -15.600 0.623 2.976 1.00 98.94 291 VAL A O 1
ATOM 2220 N N . ILE A 1 292 ? -15.943 -1.591 3.137 1.00 98.94 292 ILE A N 1
ATOM 2221 C CA . ILE A 1 292 ? -14.711 -1.938 3.848 1.00 98.94 292 ILE A CA 1
ATOM 2222 C C . ILE A 1 292 ? -13.867 -2.796 2.901 1.00 98.94 292 ILE A C 1
ATOM 2224 O O . ILE A 1 292 ? -14.403 -3.635 2.180 1.00 98.94 292 ILE A O 1
ATOM 2228 N N . VAL A 1 293 ? -12.556 -2.584 2.887 1.00 98.94 293 VAL A N 1
ATOM 2229 C CA . VAL A 1 293 ? -11.614 -3.347 2.068 1.00 98.94 293 VAL A CA 1
ATOM 2230 C C . VAL A 1 293 ? -10.646 -4.082 2.981 1.00 98.94 293 VAL A C 1
ATOM 2232 O O . VAL A 1 293 ? -9.904 -3.441 3.730 1.00 98.94 293 VAL A O 1
ATOM 2235 N N . ALA A 1 294 ? -10.656 -5.412 2.902 1.00 98.88 294 ALA A N 1
ATOM 2236 C CA . ALA A 1 294 ? -9.577 -6.251 3.406 1.00 98.88 294 ALA A CA 1
ATOM 2237 C C . ALA A 1 294 ? -8.414 -6.104 2.414 1.00 98.88 294 ALA A C 1
ATOM 2239 O O . ALA A 1 294 ? -8.439 -6.625 1.298 1.00 98.88 294 ALA A O 1
ATOM 2240 N N . ALA A 1 295 ? -7.467 -5.241 2.780 1.00 98.81 295 ALA A N 1
ATOM 2241 C CA . ALA A 1 295 ? -6.438 -4.726 1.894 1.00 98.81 295 ALA A CA 1
ATOM 2242 C C . ALA A 1 295 ? -5.116 -5.463 2.131 1.00 98.81 295 ALA A C 1
ATOM 2244 O O . ALA A 1 295 ? -4.172 -4.916 2.710 1.00 98.81 295 ALA A O 1
ATOM 2245 N N . GLY A 1 296 ? -5.071 -6.718 1.686 1.00 98.56 296 GLY A N 1
ATOM 2246 C CA . GLY A 1 296 ? -3.823 -7.446 1.481 1.00 98.56 296 GLY A CA 1
ATOM 2247 C C . GLY A 1 296 ? -3.028 -6.877 0.306 1.00 98.56 296 GLY A C 1
ATOM 2248 O O . GLY A 1 296 ? -3.582 -6.218 -0.576 1.00 98.56 296 GLY A O 1
ATOM 2249 N N . PHE A 1 297 ? -1.717 -7.107 0.301 1.00 98.56 297 PHE A N 1
ATOM 2250 C CA . PHE A 1 297 ? -0.821 -6.679 -0.783 1.00 98.56 297 PHE A CA 1
ATOM 2251 C C . PHE A 1 297 ? 0.141 -7.792 -1.231 1.00 98.56 297 PHE A C 1
ATOM 2253 O O . PHE A 1 297 ? 1.190 -7.517 -1.805 1.00 98.56 297 PHE A O 1
ATOM 2260 N N . ASP A 1 298 ? -0.210 -9.049 -0.966 1.00 97.75 298 ASP A N 1
ATOM 2261 C CA . ASP A 1 298 ? 0.546 -10.254 -1.332 1.00 97.75 298 ASP A CA 1
ATOM 2262 C C . ASP A 1 298 ? 0.217 -10.785 -2.728 1.00 97.75 298 ASP A C 1
ATOM 2264 O O . ASP A 1 298 ? 1.031 -11.492 -3.308 1.00 97.75 298 ASP A O 1
ATOM 2268 N N . ALA A 1 299 ? -0.891 -10.370 -3.349 1.00 97.50 299 ALA A N 1
ATOM 2269 C CA . ALA A 1 299 ? -1.100 -10.608 -4.781 1.00 97.50 299 ALA A CA 1
ATOM 2270 C C . ALA A 1 299 ? -0.187 -9.723 -5.670 1.00 97.50 299 ALA A C 1
ATOM 2272 O O . ALA A 1 299 ? -0.293 -9.750 -6.897 1.00 97.50 299 ALA A O 1
ATOM 2273 N N . ALA A 1 300 ? 0.665 -8.888 -5.063 1.00 96.50 300 ALA A N 1
ATOM 2274 C CA . ALA A 1 300 ? 1.533 -7.941 -5.751 1.00 96.50 300 ALA A CA 1
ATOM 2275 C C . ALA A 1 300 ? 2.799 -8.587 -6.337 1.00 96.50 300 ALA A C 1
ATOM 2277 O O . ALA A 1 300 ? 3.371 -9.514 -5.765 1.00 96.50 300 ALA A O 1
ATOM 2278 N N . ASP A 1 301 ? 3.275 -8.026 -7.448 1.00 94.19 301 ASP A N 1
ATOM 2279 C CA . ASP A 1 301 ? 4.463 -8.500 -8.156 1.00 94.19 301 ASP A CA 1
ATOM 2280 C C . ASP A 1 301 ? 5.721 -8.466 -7.272 1.00 94.19 301 ASP A C 1
ATOM 2282 O O . ASP A 1 301 ? 6.120 -7.419 -6.755 1.00 94.19 301 ASP A O 1
ATOM 2286 N N . GLY A 1 302 ? 6.339 -9.634 -7.087 1.00 91.62 302 GLY A N 1
ATOM 2287 C CA . GLY A 1 302 ? 7.499 -9.816 -6.213 1.00 91.62 302 GLY A CA 1
ATOM 2288 C C . GLY A 1 302 ? 7.186 -10.055 -4.729 1.00 91.62 302 GLY A C 1
ATOM 2289 O O . GLY A 1 302 ? 8.111 -9.992 -3.913 1.00 91.62 302 GLY A O 1
ATOM 2290 N N . ASP A 1 303 ? 5.936 -10.329 -4.344 1.00 95.75 303 ASP A N 1
ATOM 2291 C CA . ASP A 1 303 ? 5.639 -10.890 -3.019 1.00 95.75 303 ASP A CA 1
ATOM 2292 C C . ASP A 1 303 ? 6.047 -12.380 -2.918 1.00 95.75 303 ASP A C 1
ATOM 2294 O O . ASP A 1 303 ? 5.822 -13.136 -3.865 1.00 95.75 303 ASP A O 1
ATOM 2298 N N . PRO A 1 304 ? 6.645 -12.841 -1.798 1.00 91.00 304 PRO A N 1
ATOM 2299 C CA . PRO A 1 304 ? 7.098 -14.227 -1.663 1.00 91.00 304 PRO A CA 1
ATOM 2300 C C . PRO A 1 304 ? 5.988 -15.270 -1.441 1.00 91.00 304 PRO A C 1
ATOM 2302 O O . PRO A 1 304 ? 6.311 -16.458 -1.429 1.00 91.00 304 PRO A O 1
ATOM 2305 N N . VAL A 1 305 ? 4.722 -14.879 -1.228 1.00 88.94 305 VAL A N 1
ATOM 2306 C CA . VAL A 1 305 ? 3.634 -15.820 -0.884 1.00 88.94 305 VAL A CA 1
ATOM 2307 C C . VAL A 1 305 ? 2.571 -15.932 -1.980 1.00 88.94 305 VAL A C 1
ATOM 2309 O O . VAL A 1 305 ? 2.133 -17.041 -2.288 1.00 88.94 305 VAL A O 1
ATOM 2312 N N . GLY A 1 306 ? 2.135 -14.814 -2.567 1.00 86.69 306 GLY A N 1
ATOM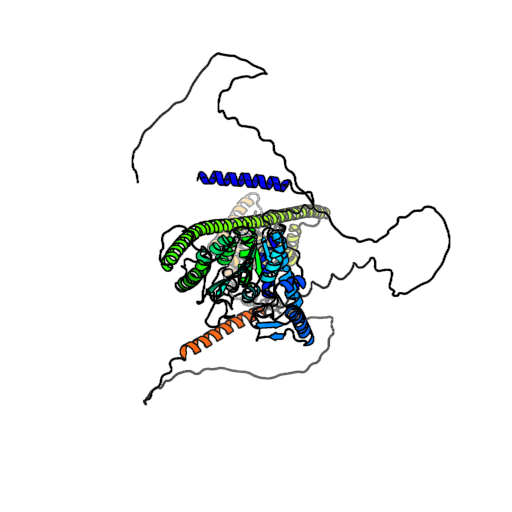 2313 C CA . GLY A 1 306 ? 0.903 -14.801 -3.363 1.00 86.69 306 GLY A CA 1
ATOM 2314 C C . GLY A 1 306 ? 0.964 -15.402 -4.766 1.00 86.69 306 GLY A C 1
ATOM 2315 O O . GLY A 1 306 ? -0.082 -15.789 -5.286 1.00 86.69 306 GLY A O 1
ATOM 2316 N N . ASP A 1 307 ? 2.146 -15.530 -5.378 1.00 89.06 307 ASP A N 1
ATOM 2317 C CA . ASP A 1 307 ? 2.297 -16.170 -6.700 1.00 89.06 307 ASP A CA 1
ATOM 2318 C C . ASP A 1 307 ? 1.377 -15.516 -7.769 1.00 89.06 307 ASP A C 1
ATOM 2320 O O . ASP A 1 307 ? 0.644 -16.178 -8.513 1.00 89.06 307 ASP A O 1
ATOM 2324 N N . CYS A 1 308 ? 1.396 -14.176 -7.772 1.00 94.12 308 CYS A N 1
ATOM 2325 C CA . CYS A 1 308 ? 0.652 -13.232 -8.614 1.00 94.12 308 CYS A CA 1
ATOM 2326 C C . CYS A 1 308 ? 1.528 -12.000 -8.927 1.00 94.12 308 CYS A C 1
ATOM 2328 O O . CYS A 1 308 ? 2.536 -11.764 -8.263 1.00 94.12 308 CYS A O 1
ATOM 2330 N N . SER A 1 309 ? 1.111 -11.195 -9.909 1.00 94.12 309 SER A N 1
ATOM 2331 C CA . SER A 1 309 ? 1.847 -10.025 -10.407 1.00 94.12 309 SER A CA 1
ATOM 2332 C C . SER A 1 309 ? 0.940 -8.799 -10.589 1.00 94.12 309 SER A C 1
ATOM 2334 O O . SER A 1 309 ? 0.825 -8.246 -11.688 1.00 94.12 309 SER A O 1
ATOM 2336 N N . LEU A 1 310 ? 0.267 -8.362 -9.515 1.00 94.00 310 LEU A N 1
ATOM 2337 C CA . LEU A 1 310 ? -0.419 -7.061 -9.493 1.00 94.00 310 LEU A CA 1
ATOM 2338 C C . LEU A 1 310 ? 0.584 -5.928 -9.275 1.00 94.00 310 LEU A C 1
ATOM 2340 O O . LEU A 1 310 ? 1.476 -6.014 -8.429 1.00 94.00 310 LEU A O 1
ATOM 2344 N N . THR A 1 311 ? 0.404 -4.821 -9.987 1.00 93.69 311 THR A N 1
ATOM 2345 C CA . THR A 1 311 ? 1.217 -3.620 -9.781 1.00 93.69 311 THR A CA 1
ATOM 2346 C C . THR A 1 311 ? 0.575 -2.700 -8.736 1.00 93.69 311 THR A C 1
ATOM 2348 O O . THR A 1 311 ? -0.642 -2.737 -8.522 1.00 93.69 311 THR A O 1
ATOM 2351 N N . PRO A 1 312 ? 1.336 -1.754 -8.148 1.00 93.81 312 PRO A N 1
ATOM 2352 C CA . PRO A 1 312 ? 0.751 -0.633 -7.411 1.00 93.81 312 PRO A CA 1
ATOM 2353 C C . PRO A 1 312 ? -0.325 0.134 -8.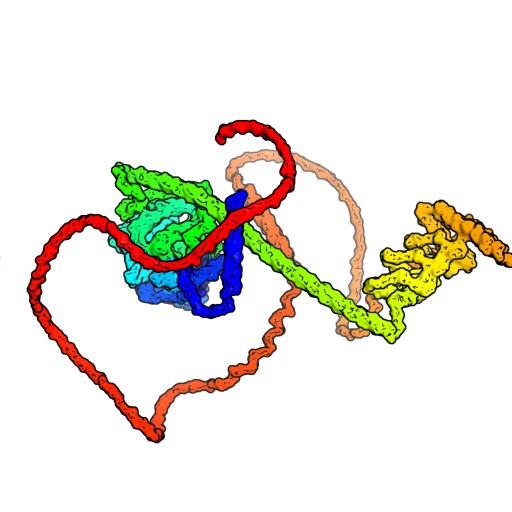208 1.00 93.81 312 PRO A C 1
ATOM 2355 O O . PRO A 1 312 ? -1.210 0.745 -7.609 1.00 93.81 312 PRO A O 1
ATOM 2358 N N . GLY A 1 313 ? -0.281 0.095 -9.547 1.00 90.94 313 GLY A N 1
ATOM 2359 C CA . GLY A 1 313 ? -1.301 0.680 -10.417 1.00 90.94 313 GLY A CA 1
ATOM 2360 C C . GLY A 1 313 ? -2.636 -0.063 -10.382 1.00 90.94 313 GLY A C 1
ATOM 2361 O O . GLY A 1 313 ? -3.675 0.595 -10.287 1.00 90.94 313 GLY A O 1
ATOM 2362 N N . GLY A 1 314 ? -2.616 -1.399 -10.359 1.00 93.00 314 GLY A N 1
ATOM 2363 C CA . GLY A 1 314 ? -3.808 -2.233 -10.179 1.00 93.00 314 GLY A CA 1
ATOM 2364 C C . GLY A 1 314 ? -4.506 -1.977 -8.843 1.00 93.00 314 GLY A C 1
ATOM 2365 O O . GLY A 1 314 ? -5.706 -1.704 -8.818 1.00 93.00 314 GLY A O 1
ATOM 2366 N N . TYR A 1 315 ? -3.758 -1.942 -7.736 1.00 97.12 315 TYR A N 1
ATOM 2367 C CA . TYR A 1 315 ? -4.308 -1.596 -6.414 1.00 97.12 315 TYR A CA 1
ATOM 2368 C C . TYR A 1 315 ? -4.880 -0.167 -6.355 1.00 97.12 315 TYR A C 1
ATOM 2370 O O . TYR A 1 315 ? -5.960 0.058 -5.796 1.00 97.12 315 TYR A O 1
ATOM 2378 N N . GLY A 1 316 ? -4.211 0.801 -6.994 1.00 95.25 316 GLY A N 1
ATOM 2379 C CA . GLY A 1 316 ? -4.753 2.151 -7.178 1.00 95.25 316 GLY A CA 1
ATOM 2380 C C . GLY A 1 316 ? -6.067 2.151 -7.969 1.00 95.25 316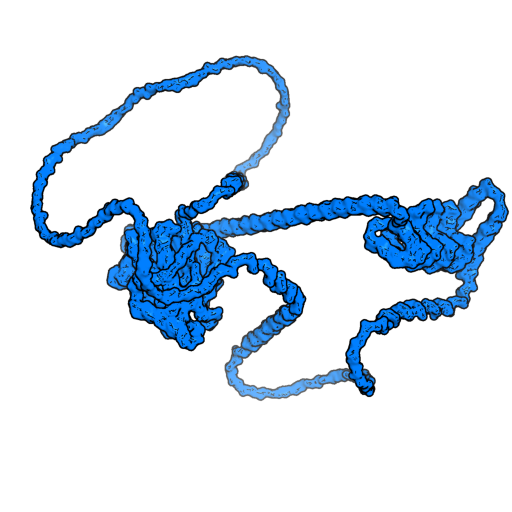 GLY A C 1
ATOM 2381 O O . GLY A 1 316 ? -7.038 2.783 -7.563 1.00 95.25 316 GLY A O 1
ATOM 2382 N N . TRP A 1 317 ? -6.154 1.384 -9.058 1.00 93.19 317 TRP A N 1
ATOM 2383 C CA . TRP A 1 317 ? -7.381 1.270 -9.852 1.00 93.19 317 TRP A CA 1
ATOM 2384 C C . TRP A 1 317 ? -8.529 0.628 -9.084 1.00 93.19 317 TRP A C 1
ATOM 2386 O O . TRP A 1 317 ? -9.616 1.197 -9.058 1.00 93.19 317 TRP A O 1
ATOM 2396 N N . MET A 1 318 ? -8.300 -0.502 -8.406 1.00 96.94 318 MET A N 1
ATOM 2397 C CA . MET A 1 318 ? -9.325 -1.140 -7.571 1.00 96.94 318 MET A CA 1
ATOM 2398 C C . MET A 1 318 ? -9.860 -0.153 -6.523 1.00 96.94 318 MET A C 1
ATOM 2400 O O . MET A 1 318 ? -11.071 -0.056 -6.326 1.00 96.94 318 MET A O 1
ATOM 2404 N N . THR A 1 319 ? -8.981 0.669 -5.938 1.00 98.12 319 THR A N 1
ATOM 2405 C CA . THR A 1 319 ? -9.381 1.775 -5.054 1.00 98.12 319 THR A CA 1
ATOM 2406 C C . THR A 1 319 ? -10.276 2.803 -5.776 1.00 98.12 319 THR A C 1
ATOM 2408 O O . THR A 1 319 ? -11.316 3.176 -5.235 1.00 98.12 319 THR A O 1
ATOM 2411 N N . GLU A 1 320 ? -9.944 3.230 -7.005 1.00 94.94 320 GLU A N 1
ATOM 2412 C CA . GLU A 1 320 ? -10.778 4.142 -7.820 1.00 94.94 320 GLU A CA 1
ATOM 2413 C C . GLU A 1 320 ? -12.166 3.549 -8.113 1.00 94.94 320 GLU A C 1
ATOM 2415 O O . GLU A 1 320 ? -13.167 4.267 -8.053 1.00 94.94 320 GLU A O 1
ATOM 2420 N N . ARG A 1 321 ? -12.254 2.247 -8.415 1.00 95.00 321 ARG A N 1
ATOM 2421 C CA . ARG A 1 321 ? -13.539 1.590 -8.701 1.00 95.00 321 ARG A CA 1
ATOM 2422 C C . ARG A 1 321 ? -14.426 1.529 -7.461 1.00 95.00 321 ARG A C 1
ATOM 2424 O O . ARG A 1 321 ? -15.596 1.899 -7.535 1.00 95.00 321 ARG A O 1
ATOM 2431 N N . LEU A 1 322 ? -13.871 1.142 -6.310 1.00 98.31 322 LEU A N 1
ATOM 2432 C CA . LEU A 1 322 ? -14.633 1.036 -5.059 1.00 98.31 322 LEU A CA 1
ATOM 2433 C C . LEU A 1 322 ? -15.140 2.393 -4.541 1.00 98.31 322 LEU A C 1
ATOM 2435 O O . LEU A 1 322 ? -16.221 2.456 -3.958 1.00 98.31 322 LEU A O 1
ATOM 2439 N N . LEU A 1 323 ? -14.426 3.489 -4.825 1.00 96.94 323 LEU A N 1
ATOM 2440 C CA . LEU A 1 323 ? -14.839 4.859 -4.481 1.00 96.94 323 LEU A CA 1
ATOM 2441 C C . LEU A 1 323 ? -16.136 5.333 -5.166 1.00 96.94 323 LEU A C 1
ATOM 2443 O O . LEU A 1 323 ? -16.683 6.364 -4.771 1.00 96.94 323 LEU A O 1
ATOM 2447 N N . ARG A 1 324 ? -16.648 4.597 -6.160 1.00 96.00 324 ARG A N 1
ATOM 2448 C CA . ARG A 1 324 ? -17.919 4.895 -6.846 1.00 96.00 324 ARG A CA 1
ATOM 2449 C C . ARG A 1 324 ? -19.147 4.469 -6.031 1.00 96.00 324 ARG A C 1
ATOM 2451 O O . ARG A 1 324 ? -20.232 5.007 -6.236 1.00 96.00 324 ARG A O 1
ATOM 2458 N N . PHE A 1 325 ? -18.982 3.542 -5.086 1.00 97.94 325 PHE A N 1
ATOM 2459 C CA . PHE A 1 325 ? -20.057 3.013 -4.241 1.00 97.94 325 PHE A CA 1
ATOM 2460 C C . PHE A 1 325 ? -20.116 3.731 -2.883 1.00 97.94 325 PHE A C 1
ATOM 2462 O O . PHE A 1 325 ? -19.197 4.457 -2.504 1.00 97.94 325 PHE A O 1
ATOM 2469 N N . ALA A 1 326 ? -21.225 3.573 -2.150 1.00 97.31 326 ALA A N 1
ATOM 2470 C CA . ALA A 1 326 ? -21.444 4.178 -0.827 1.00 97.31 326 ALA A CA 1
ATOM 2471 C C . ALA A 1 326 ? -21.206 5.713 -0.745 1.00 97.31 326 ALA A C 1
ATOM 2473 O O . ALA A 1 326 ? -20.902 6.249 0.321 1.00 97.31 326 ALA A O 1
ATOM 2474 N N . GLY A 1 327 ? -21.298 6.443 -1.867 1.00 94.81 327 GLY A N 1
ATOM 2475 C CA . GLY A 1 327 ? -20.972 7.880 -1.950 1.00 94.81 327 GLY A CA 1
ATOM 2476 C C . GLY A 1 327 ? -19.478 8.220 -1.788 1.00 94.81 327 GLY A C 1
ATOM 2477 O O . GLY A 1 327 ? -19.129 9.383 -1.549 1.00 94.81 327 GLY A O 1
ATOM 2478 N N . GLY A 1 328 ? -18.601 7.217 -1.886 1.00 95.44 328 GLY A N 1
ATOM 2479 C CA . GLY A 1 328 ? -17.170 7.312 -1.596 1.00 95.44 328 GLY A CA 1
ATOM 2480 C C . GLY A 1 328 ? -16.788 6.958 -0.155 1.00 95.44 328 GLY A C 1
ATOM 2481 O O . GLY A 1 328 ? -15.621 7.125 0.200 1.00 95.44 328 GLY A O 1
ATOM 2482 N N . LYS A 1 329 ? -17.726 6.458 0.667 1.00 97.88 329 LYS A N 1
ATOM 2483 C CA . LYS A 1 329 ? -17.456 5.938 2.020 1.00 97.88 329 LYS A CA 1
ATOM 2484 C C . LYS A 1 329 ? -16.720 4.599 1.944 1.00 97.88 329 LYS A C 1
ATOM 2486 O O . LYS A 1 329 ? -17.336 3.532 1.976 1.00 97.88 329 LYS A O 1
ATOM 2491 N N . VAL A 1 330 ? -15.398 4.680 1.836 1.00 98.69 330 VAL A N 1
ATOM 2492 C CA . VAL A 1 330 ? -14.497 3.528 1.715 1.00 98.69 330 VAL A CA 1
ATOM 2493 C C . VAL A 1 330 ? -13.480 3.532 2.859 1.00 98.69 330 VAL A C 1
ATOM 2495 O O . VAL A 1 330 ? -12.864 4.563 3.141 1.00 98.69 330 VAL A O 1
ATOM 2498 N N . VAL A 1 331 ? -13.290 2.381 3.506 1.00 98.88 331 VAL A N 1
ATOM 2499 C CA . VAL A 1 331 ? -12.253 2.151 4.528 1.00 98.88 331 VAL A CA 1
ATOM 2500 C C . VAL A 1 331 ? -11.378 0.977 4.105 1.00 98.88 331 VAL A C 1
ATOM 2502 O O . VAL A 1 331 ? -11.884 -0.130 3.974 1.00 98.88 331 VAL A O 1
ATOM 2505 N N . LEU A 1 332 ? -10.076 1.196 3.930 1.00 98.94 332 LEU A N 1
ATOM 2506 C CA . LEU A 1 332 ? -9.092 0.125 3.736 1.00 98.94 332 LEU A CA 1
ATOM 2507 C C . LEU A 1 332 ? -8.484 -0.274 5.089 1.00 98.94 332 LEU A C 1
ATOM 2509 O O . LEU A 1 332 ? -8.163 0.594 5.905 1.00 98.94 332 LEU A O 1
ATOM 2513 N N . ALA A 1 333 ? -8.292 -1.572 5.309 1.00 98.88 333 ALA A N 1
ATOM 2514 C CA . ALA A 1 333 ? -7.611 -2.139 6.472 1.00 98.88 333 ALA A CA 1
ATOM 2515 C C . ALA A 1 333 ? -6.512 -3.102 6.010 1.00 98.88 333 ALA A C 1
ATOM 2517 O O . ALA A 1 333 ? -6.780 -3.971 5.189 1.00 98.88 333 ALA A O 1
ATOM 2518 N N . LEU A 1 334 ? -5.285 -2.940 6.513 1.00 98.81 334 LEU A N 1
ATOM 2519 C CA . LEU A 1 334 ? -4.155 -3.791 6.127 1.00 98.81 334 LEU A CA 1
ATOM 2520 C C . LEU A 1 334 ? -4.352 -5.249 6.586 1.00 98.81 334 LEU A C 1
ATOM 2522 O O . LEU A 1 334 ? -4.497 -5.500 7.782 1.00 98.81 334 LEU A O 1
ATOM 2526 N N . GLU A 1 335 ? -4.288 -6.186 5.638 1.00 98.81 335 GLU A N 1
ATOM 2527 C CA . GLU A 1 335 ? -4.298 -7.637 5.883 1.00 98.81 335 GLU A CA 1
ATOM 2528 C C . GLU A 1 335 ? -2.898 -8.229 5.589 1.00 98.81 335 GLU A C 1
ATOM 2530 O O . GLU A 1 335 ? -1.951 -7.914 6.324 1.00 98.81 335 GLU A O 1
ATOM 2535 N N . GLY A 1 336 ? -2.729 -9.047 4.542 1.00 96.62 336 GLY A N 1
ATOM 2536 C CA . GLY A 1 336 ? -1.470 -9.654 4.089 1.00 96.62 336 GLY A CA 1
ATOM 2537 C C . GLY A 1 336 ? -0.549 -8.744 3.259 1.00 96.62 336 GLY A C 1
ATOM 2538 O O . GLY A 1 336 ? -0.601 -7.513 3.341 1.00 96.62 336 GLY A O 1
ATOM 2539 N N . GLY A 1 337 ? 0.370 -9.339 2.496 1.00 97.25 337 GLY A N 1
ATOM 2540 C CA . GLY A 1 337 ? 1.492 -8.652 1.825 1.00 97.25 337 GLY A CA 1
ATOM 2541 C C . GLY A 1 337 ? 2.762 -8.611 2.674 1.00 97.25 337 GLY A C 1
ATOM 2542 O O . GLY A 1 337 ? 2.772 -8.026 3.761 1.00 97.25 337 GLY A O 1
ATOM 2543 N N . TYR A 1 338 ? 3.834 -9.241 2.192 1.00 95.50 338 TYR A N 1
ATOM 2544 C CA . TYR A 1 338 ? 5.007 -9.646 2.978 1.00 95.50 338 TYR A CA 1
ATOM 2545 C C . TYR A 1 338 ? 6.335 -9.145 2.397 1.00 95.50 338 TYR A C 1
ATOM 2547 O O . TYR A 1 338 ? 7.266 -8.866 3.161 1.00 95.50 338 TYR A O 1
ATOM 2555 N N . ASN A 1 339 ? 6.420 -8.900 1.083 1.00 95.25 339 ASN A N 1
ATOM 2556 C CA . ASN A 1 339 ? 7.462 -8.023 0.544 1.00 95.25 339 ASN A CA 1
ATOM 2557 C C . ASN A 1 339 ? 7.186 -6.589 1.019 1.00 95.25 339 ASN A C 1
ATOM 2559 O O . ASN A 1 339 ? 6.322 -5.893 0.482 1.00 95.25 339 ASN A O 1
ATOM 2563 N N . THR A 1 340 ? 7.912 -6.142 2.046 1.00 95.06 340 THR A N 1
ATOM 2564 C CA . THR A 1 340 ? 7.645 -4.870 2.740 1.00 95.06 340 THR A CA 1
ATOM 2565 C C . THR A 1 340 ? 7.783 -3.640 1.838 1.00 95.06 340 THR A C 1
ATOM 2567 O O . THR A 1 340 ? 7.052 -2.668 2.029 1.00 95.06 340 THR A O 1
ATOM 2570 N N . GLY A 1 341 ? 8.663 -3.682 0.831 1.00 95.06 341 GLY A N 1
ATOM 2571 C CA . GLY A 1 341 ? 8.842 -2.602 -0.141 1.00 95.06 341 GLY A CA 1
ATOM 2572 C C . GLY A 1 341 ? 7.680 -2.508 -1.131 1.00 95.06 341 GLY A C 1
ATOM 2573 O O . GLY A 1 341 ? 7.102 -1.434 -1.306 1.00 95.06 341 GLY A O 1
ATOM 2574 N N . VAL A 1 342 ? 7.293 -3.639 -1.730 1.00 95.06 342 VAL A N 1
ATOM 2575 C CA . VAL A 1 342 ? 6.164 -3.714 -2.676 1.00 95.06 342 VAL A CA 1
ATOM 2576 C C . VAL A 1 342 ? 4.836 -3.431 -1.968 1.00 95.06 342 VAL A C 1
ATOM 2578 O O . VAL A 1 342 ? 4.046 -2.617 -2.446 1.00 95.06 342 VAL A O 1
ATOM 2581 N N . THR A 1 343 ? 4.633 -4.005 -0.779 1.00 97.12 343 THR A N 1
ATOM 2582 C CA . THR A 1 343 ? 3.472 -3.760 0.096 1.00 97.12 343 THR A CA 1
ATOM 2583 C C . THR A 1 343 ? 3.316 -2.269 0.409 1.00 97.12 343 THR A C 1
ATOM 2585 O O . THR A 1 343 ? 2.234 -1.701 0.246 1.00 97.12 343 THR A O 1
ATOM 2588 N N . ALA A 1 344 ? 4.407 -1.592 0.787 1.00 97.88 344 ALA A N 1
ATOM 2589 C CA . ALA A 1 344 ? 4.399 -0.152 1.032 1.00 97.88 344 ALA A CA 1
ATOM 2590 C C . ALA A 1 344 ? 4.102 0.670 -0.237 1.00 97.88 344 ALA A C 1
ATOM 2592 O O . ALA A 1 344 ? 3.370 1.660 -0.166 1.00 97.88 344 ALA A O 1
ATOM 2593 N N . ALA A 1 345 ? 4.625 0.263 -1.398 1.00 96.44 345 ALA A N 1
ATOM 2594 C CA . ALA A 1 345 ? 4.372 0.933 -2.674 1.00 96.44 345 ALA A CA 1
ATOM 2595 C C . ALA A 1 345 ? 2.904 0.810 -3.125 1.00 96.44 345 ALA A C 1
ATOM 2597 O O . ALA A 1 345 ? 2.309 1.812 -3.533 1.00 96.44 345 ALA A O 1
ATOM 2598 N N . CYS A 1 346 ? 2.307 -0.381 -2.999 1.00 97.50 346 CYS A N 1
ATOM 2599 C CA . CYS A 1 346 ? 0.903 -0.637 -3.327 1.00 97.50 346 CYS A CA 1
ATOM 2600 C C . CYS A 1 346 ? -0.034 0.141 -2.396 1.00 97.50 346 CYS A C 1
ATOM 2602 O O . CYS A 1 346 ? -0.872 0.912 -2.867 1.00 97.50 346 CYS A O 1
ATOM 2604 N N . ALA A 1 347 ? 0.183 0.066 -1.080 1.00 98.38 347 ALA A N 1
ATOM 2605 C CA . ALA A 1 347 ? -0.593 0.841 -0.115 1.00 98.38 347 ALA A CA 1
ATOM 2606 C C . ALA A 1 347 ? -0.456 2.364 -0.335 1.00 98.38 347 ALA A C 1
ATOM 2608 O O . ALA A 1 347 ? -1.431 3.103 -0.199 1.00 98.38 347 ALA A O 1
ATOM 2609 N N . ALA A 1 348 ? 0.719 2.850 -0.756 1.00 97.69 348 ALA A N 1
ATOM 2610 C CA . ALA A 1 348 ? 0.925 4.259 -1.100 1.00 97.69 348 ALA A CA 1
ATOM 2611 C C . ALA A 1 348 ? 0.239 4.672 -2.418 1.00 97.69 348 ALA A C 1
ATOM 2613 O O . ALA A 1 348 ? -0.018 5.859 -2.627 1.00 97.69 348 ALA A O 1
ATOM 2614 N N . ALA A 1 349 ? -0.057 3.739 -3.326 1.00 96.44 349 ALA A N 1
ATOM 2615 C CA . ALA A 1 349 ? -0.900 3.993 -4.496 1.00 96.44 349 ALA A CA 1
ATOM 2616 C C . ALA A 1 349 ? -2.392 4.036 -4.117 1.00 96.44 349 ALA A C 1
ATOM 2618 O O . ALA A 1 349 ? -3.107 4.942 -4.557 1.00 96.44 349 ALA A O 1
ATOM 2619 N N . CYS A 1 350 ? -2.839 3.158 -3.211 1.00 98.06 350 CYS A N 1
ATOM 2620 C CA . CYS A 1 350 ? -4.176 3.237 -2.618 1.00 98.06 350 CYS A CA 1
ATOM 2621 C C . CYS A 1 350 ? -4.392 4.570 -1.890 1.00 98.06 350 CYS A C 1
ATOM 2623 O O . CYS A 1 350 ? -5.345 5.278 -2.195 1.00 98.06 350 CYS A O 1
ATOM 2625 N N . VAL A 1 351 ? -3.486 4.976 -0.990 1.00 97.94 351 VAL A N 1
ATOM 2626 C CA . VAL A 1 351 ? -3.607 6.247 -0.245 1.00 97.94 351 VAL A CA 1
ATOM 2627 C C . VAL A 1 351 ? -3.565 7.468 -1.174 1.00 97.94 351 VAL A C 1
ATOM 2629 O O . VAL A 1 351 ? -4.327 8.408 -0.958 1.00 97.94 351 VAL A O 1
ATOM 2632 N N . ARG A 1 352 ? -2.767 7.452 -2.254 1.00 95.62 352 ARG A N 1
ATOM 2633 C CA . ARG A 1 352 ? -2.842 8.493 -3.299 1.00 95.62 352 ARG A CA 1
ATOM 2634 C C . ARG A 1 352 ? -4.210 8.534 -3.968 1.00 95.62 352 ARG A C 1
ATOM 2636 O O . ARG A 1 352 ? -4.799 9.603 -4.039 1.00 95.62 352 ARG A O 1
ATOM 2643 N N . THR A 1 353 ? -4.770 7.388 -4.343 1.00 95.56 353 THR A N 1
ATOM 2644 C CA . THR A 1 353 ? -6.119 7.304 -4.932 1.00 95.56 353 THR A CA 1
ATOM 2645 C C . THR A 1 353 ? -7.209 7.755 -3.945 1.00 95.56 353 THR A C 1
ATOM 2647 O O . THR A 1 353 ? -8.145 8.459 -4.328 1.00 95.56 353 THR A O 1
ATOM 2650 N N . LEU A 1 354 ? -7.071 7.437 -2.652 1.00 96.44 354 LEU A N 1
ATOM 2651 C CA . LEU A 1 354 ? -7.941 7.964 -1.597 1.00 96.44 354 LEU A CA 1
ATOM 2652 C C . LEU A 1 354 ? -7.806 9.485 -1.441 1.00 96.44 354 LEU A C 1
ATOM 2654 O O . LEU A 1 354 ? -8.787 10.122 -1.089 1.00 96.44 354 LEU A O 1
ATOM 2658 N N . LEU A 1 355 ? -6.650 10.093 -1.712 1.00 94.88 355 LEU A N 1
ATOM 2659 C CA . LEU A 1 355 ? -6.485 11.553 -1.684 1.00 94.88 355 LEU A CA 1
ATOM 2660 C C . LEU A 1 355 ? -6.961 12.232 -2.980 1.00 94.88 355 LEU A C 1
ATOM 2662 O O . LEU A 1 355 ? -7.515 13.324 -2.928 1.00 94.88 355 LEU A O 1
ATOM 2666 N N . GLU A 1 356 ? -6.742 11.604 -4.135 1.00 90.75 356 GLU A N 1
ATOM 2667 C CA . GLU A 1 356 ? -6.908 12.205 -5.468 1.00 90.75 356 GLU A CA 1
ATOM 2668 C C . GLU A 1 356 ? -8.237 11.846 -6.157 1.00 90.75 356 GLU A C 1
ATOM 2670 O O . GLU A 1 356 ? -8.617 12.496 -7.126 1.00 90.75 356 GLU A O 1
ATOM 2675 N N . GLY A 1 357 ? -8.971 10.838 -5.670 1.00 88.44 357 GLY A N 1
ATOM 2676 C CA . GLY A 1 357 ? -10.250 10.396 -6.248 1.00 88.44 357 GLY A CA 1
ATOM 2677 C C . GLY A 1 357 ? -10.145 9.545 -7.516 1.00 88.44 357 GLY A C 1
ATOM 2678 O O . GLY A 1 357 ? -11.135 8.926 -7.895 1.00 88.44 357 GLY A O 1
ATOM 2679 N N . ALA A 1 358 ? -8.963 9.468 -8.126 1.00 85.00 358 ALA A N 1
ATOM 2680 C CA . ALA A 1 358 ? -8.649 8.633 -9.280 1.00 85.00 358 ALA A CA 1
ATOM 2681 C C . ALA A 1 358 ? -7.224 8.072 -9.163 1.00 85.00 358 ALA A C 1
ATOM 2683 O O . ALA A 1 358 ? -6.385 8.643 -8.459 1.00 85.00 358 ALA A O 1
ATOM 2684 N N . SER A 1 359 ? -6.946 6.962 -9.848 1.00 80.50 359 SER A N 1
ATOM 2685 C CA . SER A 1 359 ? -5.611 6.360 -9.871 1.00 80.50 359 SER A CA 1
ATOM 2686 C C . SER A 1 359 ? -4.667 7.189 -10.746 1.00 80.50 359 SER A C 1
ATOM 2688 O O . SER A 1 359 ? -4.953 7.469 -11.911 1.00 80.50 359 SER A O 1
ATOM 2690 N N . THR A 1 360 ? -3.517 7.581 -10.193 1.00 66.56 360 THR A N 1
ATOM 2691 C CA . THR A 1 360 ? -2.485 8.375 -10.888 1.00 66.56 360 THR A CA 1
ATOM 2692 C C . THR A 1 360 ? -1.327 7.534 -11.446 1.00 66.56 360 THR A C 1
ATOM 2694 O O . THR A 1 360 ? -0.350 8.078 -11.973 1.00 66.56 360 THR A O 1
ATOM 2697 N N . ALA A 1 361 ? -1.433 6.204 -11.367 1.00 63.97 361 ALA A N 1
ATOM 2698 C CA . ALA A 1 361 ? -0.436 5.251 -11.847 1.00 63.97 361 ALA A CA 1
ATOM 2699 C C . ALA A 1 361 ? -0.765 4.711 -13.260 1.00 63.97 361 ALA A C 1
ATOM 2701 O O . ALA A 1 361 ? -1.936 4.468 -13.563 1.00 63.97 361 ALA A O 1
ATOM 2702 N N . PRO A 1 362 ? 0.243 4.487 -14.132 1.00 62.12 362 PRO A N 1
ATOM 2703 C CA . PRO A 1 362 ? 0.050 3.730 -15.367 1.00 62.12 362 PRO A CA 1
ATOM 2704 C C . PRO A 1 362 ? -0.298 2.283 -15.005 1.00 62.12 362 PRO A C 1
ATOM 2706 O O . PRO A 1 362 ? 0.279 1.712 -14.084 1.00 62.12 362 PRO A O 1
ATOM 2709 N N . LEU A 1 363 ? -1.296 1.731 -15.687 1.00 62.28 363 LEU A N 1
ATOM 2710 C CA . LEU A 1 363 ? -2.233 0.844 -14.998 1.00 62.28 363 LEU A CA 1
ATOM 2711 C C . LEU A 1 363 ? -2.236 -0.594 -15.522 1.00 62.28 363 LEU A C 1
ATOM 2713 O O . LEU A 1 363 ? -2.642 -1.494 -14.807 1.00 62.28 363 LEU A O 1
ATOM 2717 N N . LEU A 1 364 ? -1.799 -0.808 -16.766 1.00 62.19 364 LEU A N 1
ATOM 2718 C CA . LEU A 1 364 ? -1.804 -2.111 -17.429 1.00 62.19 364 LEU A CA 1
ATOM 2719 C C . LEU A 1 364 ? -0.597 -2.216 -18.380 1.00 62.19 364 LEU A C 1
ATOM 2721 O O . LEU A 1 364 ? -0.462 -1.348 -19.249 1.00 62.19 364 LEU A O 1
ATOM 2725 N N . PRO A 1 365 ? 0.214 -3.290 -18.318 1.00 57.84 365 PRO A N 1
ATOM 2726 C CA . PRO A 1 365 ? 1.004 -3.755 -19.463 1.00 57.84 365 PRO A CA 1
ATOM 2727 C C . PRO A 1 365 ? 0.079 -4.077 -20.648 1.00 57.84 365 PRO A C 1
ATOM 2729 O O . PRO A 1 365 ? -1.121 -4.273 -20.438 1.00 57.84 365 PRO A O 1
ATOM 2732 N N . ASP A 1 366 ? 0.591 -4.189 -21.880 1.00 61.28 366 ASP A N 1
ATOM 2733 C CA . ASP A 1 366 ? -0.245 -4.529 -23.049 1.00 61.28 366 ASP A CA 1
ATOM 2734 C C . ASP A 1 366 ? -0.514 -6.042 -23.181 1.00 61.28 366 ASP A C 1
ATOM 2736 O O . ASP A 1 366 ? -0.107 -6.717 -24.121 1.00 61.28 366 ASP A O 1
ATOM 2740 N N . THR A 1 367 ? -1.181 -6.592 -22.169 1.00 70.56 367 THR A N 1
ATOM 2741 C CA . THR A 1 367 ? -1.606 -7.995 -22.070 1.00 70.56 367 THR A CA 1
ATOM 2742 C C . THR A 1 367 ? -3.124 -8.126 -22.233 1.00 70.56 367 THR A C 1
ATOM 2744 O O . THR A 1 367 ? -3.855 -7.135 -22.203 1.00 70.56 367 THR A O 1
ATOM 2747 N N . GLN A 1 368 ? -3.647 -9.340 -22.384 1.00 82.12 368 GLN A N 1
ATOM 2748 C CA . GLN A 1 368 ? -5.081 -9.614 -22.222 1.00 82.12 368 GLN A CA 1
ATOM 2749 C C . GLN A 1 368 ? -5.288 -10.589 -21.054 1.00 82.12 368 GLN A C 1
ATOM 2751 O O . GLN A 1 368 ? -4.369 -11.363 -20.772 1.00 82.12 368 GLN A O 1
ATOM 2756 N N . PRO A 1 369 ? -6.457 -10.568 -20.384 1.00 88.44 369 PRO A N 1
ATOM 2757 C CA . PRO A 1 369 ? -6.830 -11.605 -19.426 1.00 88.44 369 PRO A CA 1
ATOM 2758 C C . PRO A 1 369 ? -6.746 -12.987 -20.080 1.00 88.44 369 PRO A C 1
ATOM 2760 O O . PRO A 1 369 ? -7.247 -13.177 -21.193 1.00 88.44 369 PRO A O 1
ATOM 2763 N N . ASP A 1 370 ? -6.101 -13.948 -19.422 1.00 87.31 370 ASP A N 1
ATOM 2764 C CA . ASP A 1 370 ? -5.792 -15.228 -20.066 1.00 87.31 370 ASP A CA 1
ATOM 2765 C C . ASP A 1 370 ? -6.981 -16.216 -20.099 1.00 87.31 370 ASP A C 1
ATOM 2767 O O . ASP A 1 370 ? -8.061 -16.006 -19.534 1.00 87.31 370 ASP A O 1
ATOM 2771 N N . THR A 1 371 ? -6.777 -17.351 -20.771 1.00 90.62 371 THR A N 1
ATOM 2772 C CA . THR A 1 371 ? -7.785 -18.414 -20.903 1.00 90.62 371 THR A CA 1
ATOM 2773 C C . THR A 1 371 ? -8.151 -19.079 -19.566 1.00 90.62 371 THR A C 1
ATOM 2775 O O . THR A 1 371 ? -9.228 -19.669 -19.467 1.00 90.62 371 THR A O 1
ATOM 2778 N N . ALA A 1 372 ? -7.300 -19.009 -18.535 1.00 92.38 372 ALA A N 1
ATOM 2779 C CA . ALA A 1 372 ? -7.666 -19.448 -17.190 1.00 92.38 372 ALA A CA 1
ATOM 2780 C C . ALA A 1 372 ? -8.591 -18.412 -16.538 1.00 92.38 372 ALA A C 1
ATOM 2782 O O . ALA A 1 372 ? -9.708 -18.768 -16.174 1.00 92.38 372 ALA A O 1
ATOM 2783 N N . THR A 1 373 ? -8.216 -17.128 -16.517 1.00 94.62 373 THR A N 1
ATOM 2784 C CA . THR A 1 373 ? -9.080 -16.038 -16.027 1.00 94.62 373 THR A CA 1
ATOM 2785 C C . THR A 1 373 ? -10.457 -16.076 -16.678 1.00 94.62 373 THR A C 1
ATOM 2787 O O . THR A 1 373 ? -11.458 -16.001 -15.967 1.00 94.62 373 THR A O 1
ATOM 2790 N N . LYS A 1 374 ? -10.539 -16.290 -18.001 1.00 95.31 374 LYS A N 1
ATOM 2791 C CA . LYS A 1 374 ? -11.831 -16.433 -18.687 1.00 95.31 374 LYS A CA 1
ATOM 2792 C C . LYS A 1 374 ? -12.682 -17.575 -18.129 1.00 95.31 374 LYS A C 1
ATOM 2794 O O . LYS A 1 374 ? -13.850 -17.356 -17.836 1.00 95.31 374 LYS A O 1
ATOM 2799 N N . ARG A 1 375 ? -12.116 -18.773 -17.948 1.00 94.56 375 ARG A N 1
ATOM 2800 C CA . ARG A 1 375 ? -12.837 -19.951 -17.414 1.00 94.56 375 ARG A CA 1
ATOM 2801 C C . ARG A 1 375 ? -13.247 -19.771 -15.952 1.00 94.56 375 ARG A C 1
ATOM 2803 O O . ARG A 1 375 ? -14.346 -20.159 -15.567 1.00 94.56 375 ARG A O 1
ATOM 2810 N N . ASN A 1 376 ? -12.374 -19.176 -15.144 1.00 95.06 376 ASN A N 1
ATOM 2811 C CA . ASN A 1 376 ? -12.635 -18.908 -13.734 1.00 95.06 376 ASN A CA 1
ATOM 2812 C C . ASN A 1 376 ? -13.759 -17.876 -13.576 1.00 95.06 376 ASN A C 1
ATOM 2814 O O . ASN A 1 376 ? -14.712 -18.119 -12.837 1.00 95.06 376 ASN A O 1
ATOM 2818 N N . LEU A 1 377 ? -13.705 -16.774 -14.331 1.00 96.38 377 LEU A N 1
ATOM 2819 C CA . LEU A 1 377 ? -14.765 -15.767 -14.334 1.00 96.38 377 LEU A CA 1
ATOM 2820 C C . LEU A 1 377 ? -16.053 -16.269 -14.995 1.00 96.38 377 LEU A C 1
ATOM 2822 O O . LEU A 1 377 ? -17.120 -15.898 -14.522 1.00 96.38 377 LEU A O 1
ATOM 2826 N N . GLU A 1 378 ? -15.993 -17.171 -15.981 1.00 95.50 378 GLU A N 1
ATOM 2827 C CA . GLU A 1 378 ? -17.182 -17.866 -16.494 1.00 95.50 378 GLU A CA 1
ATOM 2828 C C . GLU A 1 378 ? -17.870 -18.649 -15.368 1.00 95.50 378 GLU A C 1
ATOM 2830 O O . GLU A 1 378 ? -19.056 -18.448 -15.116 1.00 95.50 378 GLU A O 1
ATOM 2835 N N . GLN A 1 379 ? -17.138 -19.487 -14.623 1.00 95.44 379 GLN A N 1
ATOM 2836 C CA . GLN A 1 379 ? -17.708 -20.266 -13.517 1.00 95.44 379 GLN A CA 1
ATOM 2837 C C . GLN A 1 379 ? -18.329 -19.378 -12.422 1.00 95.44 379 GLN A C 1
ATOM 2839 O O . GLN A 1 379 ? -19.435 -19.663 -11.945 1.00 95.44 379 GLN A O 1
ATOM 2844 N N . VAL A 1 380 ? -17.632 -18.307 -12.025 1.00 96.81 380 VAL A N 1
ATOM 2845 C CA . VAL A 1 380 ? -18.133 -17.336 -11.038 1.00 96.81 380 VAL A CA 1
ATOM 2846 C C . VAL A 1 380 ? -19.385 -16.637 -11.565 1.00 96.81 380 VAL A C 1
ATOM 2848 O O . VAL A 1 380 ? -20.404 -16.628 -10.878 1.00 96.81 380 VAL A O 1
ATOM 2851 N N . TYR A 1 381 ? -19.356 -16.133 -12.800 1.00 93.88 381 TYR A N 1
ATOM 2852 C CA . TYR A 1 381 ? -20.488 -15.473 -13.449 1.00 93.88 381 TYR A CA 1
ATOM 2853 C C . TYR A 1 381 ? -21.707 -16.403 -13.542 1.00 93.88 381 TYR A C 1
ATOM 2855 O O . TYR A 1 381 ? -22.804 -16.006 -13.150 1.00 93.88 381 TYR A O 1
ATOM 2863 N N . MET A 1 382 ? -21.529 -17.666 -13.958 1.00 91.06 382 MET A N 1
ATOM 2864 C CA . MET A 1 382 ? -22.614 -18.660 -14.017 1.00 91.06 382 MET A CA 1
ATOM 2865 C C . MET A 1 382 ? -23.234 -18.954 -12.650 1.00 91.06 382 MET A C 1
ATOM 2867 O O . MET A 1 382 ? -24.440 -19.190 -12.567 1.00 91.06 382 MET A O 1
ATOM 2871 N N . THR A 1 383 ? -22.431 -18.923 -11.586 1.00 94.94 383 THR A N 1
ATOM 2872 C CA . THR A 1 383 ? -22.912 -19.139 -10.215 1.00 94.94 383 THR A CA 1
ATOM 2873 C C . THR A 1 383 ? -23.638 -17.903 -9.680 1.00 94.94 383 THR A C 1
ATOM 2875 O O . THR A 1 383 ? -24.734 -18.008 -9.130 1.00 94.94 383 THR A O 1
ATOM 2878 N N . GLN A 1 384 ? -23.062 -16.719 -9.880 1.00 95.06 384 GLN A N 1
ATOM 2879 C CA . GLN A 1 384 ? -23.530 -15.481 -9.260 1.00 95.06 384 GLN A CA 1
ATOM 2880 C C . GLN A 1 384 ? -24.701 -14.824 -10.002 1.00 95.06 384 GLN A C 1
ATOM 2882 O O . GLN A 1 384 ? -25.531 -14.183 -9.362 1.00 95.06 384 GLN A O 1
ATOM 2887 N N . ARG A 1 385 ? -24.888 -15.076 -11.307 1.00 90.56 385 ARG A N 1
ATOM 2888 C CA . ARG A 1 385 ? -26.095 -14.648 -12.050 1.00 90.56 385 ARG A CA 1
ATOM 2889 C C . ARG A 1 385 ? -27.401 -15.323 -11.595 1.00 90.56 385 ARG A C 1
ATOM 2891 O O . ARG A 1 385 ? -28.475 -14.942 -12.045 1.00 90.56 385 ARG A O 1
ATOM 2898 N N . ALA A 1 386 ? -27.330 -16.322 -10.708 1.00 91.50 386 ALA A N 1
ATOM 2899 C CA . ALA A 1 386 ? -28.497 -16.864 -10.002 1.00 91.50 386 ALA A CA 1
ATOM 2900 C C . ALA A 1 386 ? -28.954 -15.982 -8.817 1.00 91.50 386 ALA A C 1
ATOM 2902 O O . ALA A 1 386 ? -30.024 -16.218 -8.258 1.00 91.50 386 ALA A O 1
ATOM 2903 N N . HIS A 1 387 ? -28.141 -14.991 -8.438 1.00 95.06 387 HIS A N 1
ATOM 2904 C CA . HIS A 1 387 ? -28.338 -14.106 -7.288 1.00 95.06 387 HIS A CA 1
ATOM 2905 C C . HIS A 1 387 ? -28.298 -12.614 -7.668 1.00 95.06 387 HIS A C 1
ATOM 2907 O O . HIS A 1 387 ? -29.019 -11.822 -7.065 1.00 95.06 387 HIS A O 1
ATOM 2913 N N . TRP A 1 388 ? -27.518 -12.237 -8.689 1.00 94.75 388 TRP A N 1
ATOM 2914 C CA . TRP A 1 388 ? -27.227 -10.844 -9.047 1.00 94.75 388 TRP A CA 1
ATOM 2915 C C . TRP A 1 388 ? -27.429 -10.545 -10.545 1.00 94.75 388 TRP A C 1
ATOM 2917 O O . TRP A 1 388 ? -27.119 -11.392 -11.386 1.00 94.75 388 TRP A O 1
ATOM 2927 N N . PRO A 1 389 ? -27.889 -9.335 -10.918 1.00 89.94 389 PRO A N 1
ATOM 2928 C CA . PRO A 1 389 ? -28.010 -8.907 -12.311 1.00 89.94 389 PRO A CA 1
ATOM 2929 C C . PRO A 1 389 ? -26.639 -8.484 -12.873 1.00 89.94 389 PRO A C 1
ATOM 2931 O O . PRO A 1 389 ? -26.325 -7.301 -12.959 1.00 89.94 389 PRO A O 1
ATOM 2934 N N . LEU A 1 390 ? -25.807 -9.462 -13.246 1.00 83.88 390 LEU A N 1
ATOM 2935 C CA . LEU A 1 390 ? -24.425 -9.215 -13.693 1.00 83.88 390 LEU A CA 1
ATOM 2936 C C . LEU A 1 390 ? -24.299 -8.552 -15.080 1.00 83.88 390 LEU A C 1
ATOM 2938 O O . LEU A 1 390 ? -23.232 -8.048 -15.413 1.00 83.88 390 LEU A O 1
ATOM 2942 N N . CYS A 1 391 ? -25.370 -8.529 -15.881 1.00 68.81 391 CYS A N 1
ATOM 2943 C CA . CYS A 1 391 ? -25.404 -7.862 -17.184 1.00 68.81 391 CYS A CA 1
ATOM 2944 C C . CYS A 1 391 ? -26.257 -6.589 -17.149 1.00 68.81 391 CYS A C 1
ATOM 2946 O O . CYS A 1 391 ? -27.415 -6.611 -16.732 1.00 68.81 391 CYS A O 1
ATOM 2948 N N . CYS A 1 392 ? -25.722 -5.513 -17.730 1.00 51.81 392 CYS A N 1
ATOM 2949 C CA . CYS A 1 392 ? -26.451 -4.290 -18.085 1.00 51.81 392 CYS A CA 1
ATOM 2950 C C . CYS A 1 392 ? -27.606 -4.544 -19.080 1.00 51.81 392 CYS A C 1
ATOM 2952 O O . CYS A 1 392 ? -28.592 -3.806 -19.096 1.00 51.81 392 CYS A O 1
ATOM 2954 N N . ALA A 1 393 ? -27.502 -5.607 -19.888 1.00 48.16 393 ALA A N 1
ATOM 2955 C CA . ALA A 1 393 ? -28.448 -6.009 -20.926 1.00 48.16 393 ALA A CA 1
ATOM 2956 C C . ALA A 1 393 ? -29.749 -6.636 -20.379 1.00 48.16 393 ALA A C 1
ATOM 2958 O O . ALA A 1 393 ? -30.113 -7.769 -20.705 1.00 48.16 393 ALA A O 1
ATOM 2959 N N . ALA A 1 394 ? -30.498 -5.878 -19.579 1.00 42.81 394 ALA A N 1
ATOM 2960 C CA . ALA A 1 394 ? -31.893 -6.196 -19.310 1.00 42.81 394 ALA A CA 1
ATOM 2961 C C . ALA A 1 394 ? -32.701 -6.252 -20.629 1.00 42.81 394 ALA A C 1
ATOM 2963 O O . ALA A 1 394 ? -32.465 -5.477 -21.553 1.00 42.81 394 ALA A O 1
ATOM 2964 N N . GLN A 1 395 ? -33.709 -7.130 -20.686 1.00 46.41 395 GLN A N 1
ATOM 2965 C CA . GLN A 1 395 ? -34.737 -7.168 -21.744 1.00 46.41 395 GLN A CA 1
ATOM 2966 C C . GLN A 1 395 ? -34.273 -7.590 -23.163 1.00 46.41 395 GLN A C 1
ATOM 2968 O O . GLN A 1 395 ? -34.668 -6.989 -24.163 1.00 46.41 395 GLN A O 1
ATOM 2973 N N . ARG A 1 396 ? -33.530 -8.700 -23.292 1.00 52.72 396 ARG A N 1
ATOM 2974 C CA . ARG A 1 396 ? -33.435 -9.460 -24.562 1.00 52.72 396 ARG A CA 1
ATOM 2975 C C . ARG A 1 396 ? -33.928 -10.909 -24.391 1.00 52.72 396 ARG A C 1
ATOM 2977 O O . ARG A 1 396 ? -33.787 -11.464 -23.304 1.00 52.72 396 ARG A O 1
ATOM 2984 N N . PRO A 1 397 ? -34.557 -11.518 -25.420 1.00 51.88 397 PRO A N 1
ATOM 2985 C CA . PRO A 1 397 ? -35.127 -12.862 -25.317 1.00 51.88 397 PRO A CA 1
ATOM 2986 C C . PRO A 1 397 ? -34.040 -13.936 -25.170 1.00 51.88 397 PRO A C 1
ATOM 2988 O O . PRO A 1 397 ? -32.924 -13.766 -25.658 1.00 51.88 397 PRO A O 1
ATOM 2991 N N . ALA A 1 398 ? -34.401 -15.038 -24.505 1.00 53.12 398 ALA A N 1
ATOM 2992 C CA . ALA A 1 398 ? -33.494 -16.056 -23.972 1.00 53.12 398 ALA A CA 1
ATOM 2993 C C . ALA A 1 398 ? -32.361 -16.482 -24.927 1.00 53.12 398 ALA A C 1
ATOM 2995 O O . ALA A 1 398 ? -32.574 -17.221 -25.893 1.00 53.12 398 ALA A O 1
ATOM 2996 N N . ARG A 1 399 ? -31.137 -16.059 -24.593 1.00 63.03 399 ARG A N 1
ATOM 2997 C CA . ARG A 1 399 ? -29.887 -16.635 -25.102 1.00 63.03 399 ARG A CA 1
ATOM 2998 C C . ARG A 1 399 ? -29.452 -17.792 -24.196 1.00 63.03 399 ARG A C 1
ATOM 3000 O O . ARG A 1 399 ? -30.022 -18.016 -23.130 1.00 63.03 399 ARG A O 1
ATOM 3007 N N . SER A 1 400 ? -28.461 -18.569 -24.628 1.00 78.06 400 SER A N 1
ATOM 3008 C CA . SER A 1 400 ? -27.796 -19.520 -23.733 1.00 78.06 400 SER A CA 1
ATOM 3009 C C . SER A 1 400 ? -26.888 -18.769 -22.757 1.00 78.06 400 SER A C 1
ATOM 3011 O O . SER A 1 400 ? -26.301 -17.749 -23.107 1.00 78.06 400 SER A O 1
ATOM 3013 N N . LEU A 1 401 ? -26.737 -19.298 -21.541 1.00 77.56 401 LEU A N 1
ATOM 3014 C CA . LEU A 1 401 ? -26.027 -18.618 -20.447 1.00 77.56 401 LEU A CA 1
ATOM 3015 C C . LEU A 1 401 ? -24.571 -18.283 -20.842 1.00 77.56 401 LEU A C 1
ATOM 3017 O O . LEU A 1 401 ? -24.096 -17.178 -20.609 1.00 77.56 401 LEU A O 1
ATOM 3021 N N . ALA A 1 402 ? -23.901 -19.213 -21.532 1.00 83.69 402 ALA A N 1
ATOM 3022 C CA . ALA A 1 402 ? -22.556 -19.030 -22.083 1.00 83.69 402 ALA A CA 1
ATOM 3023 C C . ALA A 1 402 ? -22.470 -17.916 -23.148 1.00 83.69 402 ALA A C 1
ATOM 3025 O O . ALA A 1 402 ? -21.445 -17.253 -23.249 1.00 83.69 402 ALA A O 1
ATOM 3026 N N . ALA A 1 403 ? -23.537 -17.668 -23.917 1.00 85.38 403 ALA A N 1
ATOM 3027 C CA . ALA A 1 403 ? -23.566 -16.575 -24.890 1.00 85.38 403 ALA A CA 1
ATOM 3028 C C . ALA A 1 403 ? -23.768 -15.201 -24.226 1.00 85.38 403 ALA A C 1
ATOM 3030 O O . ALA A 1 403 ? -23.262 -14.211 -24.743 1.00 85.38 403 ALA A O 1
ATOM 3031 N N . GLU A 1 404 ? -24.458 -15.134 -23.081 1.00 84.19 404 GLU A N 1
ATOM 3032 C CA . GLU A 1 404 ? -24.512 -13.916 -22.255 1.00 84.19 404 GLU A CA 1
ATOM 3033 C C . GLU A 1 404 ? -23.133 -13.597 -21.662 1.00 84.19 404 GLU A C 1
ATOM 3035 O O . GLU A 1 404 ? -22.683 -12.457 -21.734 1.00 84.19 404 GLU A O 1
ATOM 3040 N N . PHE A 1 405 ? -22.434 -14.608 -21.125 1.00 88.69 405 PHE A N 1
ATOM 3041 C CA . PHE A 1 405 ? -21.069 -14.428 -20.625 1.00 88.69 405 PHE A CA 1
ATOM 3042 C C . PHE A 1 405 ? -20.091 -14.041 -21.739 1.00 88.69 405 PHE A C 1
ATOM 3044 O O . PHE A 1 405 ? -19.266 -13.160 -21.527 1.00 88.69 405 PHE A O 1
ATOM 3051 N N . GLU A 1 406 ? -20.179 -14.645 -22.929 1.00 90.75 406 GLU A N 1
ATOM 3052 C CA . GLU A 1 406 ? -19.324 -14.256 -24.055 1.00 90.75 406 GLU A CA 1
ATOM 3053 C C . GLU A 1 406 ? -19.598 -12.810 -24.501 1.00 90.75 406 GLU A C 1
ATOM 3055 O O . GLU A 1 406 ? -18.651 -12.067 -24.733 1.00 90.75 406 GLU A O 1
ATOM 3060 N N . GLU A 1 407 ? -20.861 -12.373 -24.565 1.00 88.12 407 GLU A N 1
ATOM 3061 C CA . GLU A 1 407 ? -21.213 -10.980 -24.887 1.00 88.12 407 GLU A CA 1
ATOM 3062 C C . GLU A 1 407 ? -20.633 -10.003 -23.847 1.00 88.12 407 GLU A C 1
ATOM 3064 O O . GLU A 1 407 ? -19.940 -9.057 -24.225 1.00 88.12 407 GLU A O 1
ATOM 3069 N N . ALA A 1 408 ? -20.799 -10.291 -22.550 1.00 87.50 408 ALA A N 1
ATOM 3070 C CA . ALA A 1 408 ? -20.215 -9.503 -21.462 1.00 87.50 408 ALA A CA 1
ATOM 3071 C C . ALA A 1 408 ? -18.673 -9.520 -21.468 1.00 87.50 408 ALA A C 1
ATOM 3073 O O . ALA A 1 408 ? -18.035 -8.497 -21.224 1.00 87.50 408 ALA A O 1
ATOM 3074 N N . TRP A 1 409 ? -18.054 -10.662 -21.784 1.00 91.31 409 TRP A N 1
ATOM 3075 C CA . TRP A 1 409 ? -16.602 -10.806 -21.909 1.00 91.31 409 TRP A CA 1
ATOM 3076 C C . TRP A 1 409 ? -16.049 -9.949 -23.051 1.00 91.31 409 TRP A C 1
ATOM 3078 O O . TRP A 1 409 ? -15.044 -9.260 -22.877 1.00 91.31 409 TRP A O 1
ATOM 3088 N N . GLN A 1 410 ? -16.709 -9.952 -24.211 1.00 90.69 410 GLN A N 1
ATOM 3089 C CA . GLN A 1 410 ? -16.314 -9.097 -25.328 1.00 90.69 410 GLN A CA 1
ATOM 3090 C C . GLN A 1 410 ? -16.532 -7.614 -24.995 1.00 90.69 410 GLN A C 1
ATOM 3092 O O . GLN A 1 410 ? -15.644 -6.809 -25.270 1.00 90.69 410 GLN A O 1
ATOM 3097 N N . GLU A 1 411 ? -17.644 -7.236 -24.356 1.00 88.25 411 GLU A N 1
ATOM 3098 C CA . GLU A 1 411 ? -17.883 -5.858 -23.893 1.00 88.25 411 GLU A CA 1
ATOM 3099 C C . GLU A 1 411 ? -16.798 -5.394 -22.900 1.00 88.25 411 GLU A C 1
ATOM 3101 O O . GLU A 1 411 ? -16.226 -4.315 -23.064 1.00 88.25 411 GLU A O 1
ATOM 3106 N N . MET A 1 412 ? -16.422 -6.246 -21.939 1.00 90.44 412 MET A N 1
ATOM 3107 C CA . MET A 1 412 ? -15.309 -6.012 -21.011 1.00 90.44 412 MET A CA 1
ATOM 3108 C C . MET A 1 412 ? -13.979 -5.795 -21.746 1.00 90.44 412 MET A C 1
ATOM 3110 O O . MET A 1 412 ? -13.269 -4.845 -21.422 1.00 90.44 412 MET A O 1
ATOM 3114 N N . LEU A 1 413 ? -13.653 -6.592 -22.773 1.00 89.00 413 LEU A N 1
ATOM 3115 C CA . LEU A 1 413 ? -12.430 -6.393 -23.565 1.00 89.00 413 LEU A CA 1
ATOM 3116 C C . LEU A 1 413 ? -12.441 -5.075 -24.364 1.00 89.00 413 LEU A C 1
ATOM 3118 O O . LEU A 1 413 ? -11.404 -4.413 -24.459 1.00 89.00 413 LEU A O 1
ATOM 3122 N N . HIS A 1 414 ? -13.593 -4.652 -24.895 1.00 85.75 414 HIS A N 1
ATOM 3123 C CA . HIS A 1 414 ? -13.721 -3.347 -25.559 1.00 85.75 414 HIS A CA 1
ATOM 3124 C C . HIS A 1 414 ? -13.549 -2.192 -24.559 1.00 85.75 414 HIS A C 1
ATOM 3126 O O . HIS A 1 414 ? -12.835 -1.228 -24.847 1.00 85.75 414 HIS A O 1
ATOM 3132 N N . HIS A 1 415 ? -14.130 -2.305 -23.360 1.00 82.06 415 HIS A N 1
ATOM 3133 C CA . HIS A 1 415 ? -13.934 -1.331 -22.286 1.00 82.06 415 HIS A CA 1
ATOM 3134 C C . HIS A 1 415 ? -12.487 -1.305 -21.770 1.00 82.06 415 HIS A C 1
ATOM 3136 O O . HIS A 1 415 ? -11.950 -0.219 -21.572 1.00 82.06 415 HIS A O 1
ATOM 3142 N N . LEU A 1 416 ? -11.813 -2.454 -21.648 1.00 81.06 416 LEU A N 1
ATOM 3143 C CA . LEU A 1 416 ? -10.391 -2.556 -21.297 1.00 81.06 416 LEU A CA 1
ATOM 3144 C C . LEU A 1 416 ? -9.504 -1.819 -22.316 1.00 81.06 416 LEU A C 1
ATOM 3146 O O . LEU A 1 416 ? -8.617 -1.056 -21.933 1.00 81.06 416 LEU A O 1
ATOM 3150 N N . ALA A 1 417 ? -9.768 -1.996 -23.615 1.00 80.69 417 ALA A N 1
ATOM 3151 C CA . ALA A 1 417 ? -9.049 -1.305 -24.685 1.00 80.69 417 ALA A CA 1
ATOM 3152 C C . ALA A 1 417 ? -9.313 0.214 -24.684 1.00 80.69 417 ALA A C 1
ATOM 3154 O O . ALA A 1 417 ? -8.381 1.013 -24.817 1.00 80.69 417 ALA A O 1
ATOM 3155 N N . ALA A 1 418 ? -10.564 0.634 -24.471 1.00 77.75 418 ALA A N 1
ATOM 3156 C CA . ALA A 1 418 ? -10.926 2.045 -24.348 1.00 77.75 418 ALA A CA 1
ATOM 3157 C C . ALA A 1 418 ? -10.326 2.698 -23.085 1.00 77.75 418 ALA A C 1
ATOM 3159 O O . ALA A 1 418 ? -9.858 3.838 -23.138 1.00 77.75 418 ALA A O 1
ATOM 3160 N N . GLU A 1 419 ? -10.280 1.976 -21.962 1.00 72.38 419 GLU A N 1
ATOM 3161 C CA . GLU A 1 419 ? -9.673 2.438 -20.714 1.00 72.38 419 GLU A CA 1
ATOM 3162 C C . GLU A 1 419 ? -8.136 2.485 -20.826 1.00 72.38 419 GLU A C 1
ATOM 3164 O O . GLU A 1 419 ? -7.553 3.482 -20.398 1.00 72.38 419 GLU A O 1
ATOM 3169 N N . ARG A 1 420 ? -7.477 1.550 -21.536 1.00 72.88 420 ARG A N 1
ATOM 3170 C CA . ARG A 1 420 ? -6.066 1.707 -21.963 1.00 72.88 420 ARG A CA 1
ATOM 3171 C C . ARG A 1 420 ? -5.855 2.979 -22.781 1.00 72.88 420 ARG A C 1
ATOM 3173 O O . ARG A 1 420 ? -4.980 3.774 -22.446 1.00 72.88 420 ARG A O 1
ATOM 3180 N N . ALA A 1 421 ? -6.660 3.209 -23.818 1.00 68.88 421 ALA A N 1
ATOM 3181 C CA . ALA A 1 421 ? -6.532 4.392 -24.673 1.00 68.88 421 ALA A CA 1
ATOM 3182 C C . ALA A 1 421 ? -6.787 5.709 -23.910 1.00 68.88 421 ALA A C 1
ATOM 3184 O O . ALA A 1 421 ? -6.151 6.727 -24.193 1.00 68.88 421 ALA A O 1
ATOM 3185 N N . ARG A 1 422 ? -7.678 5.698 -22.906 1.00 69.62 422 ARG A N 1
ATOM 3186 C CA . ARG A 1 422 ? -7.857 6.800 -21.946 1.00 69.62 422 ARG A CA 1
ATOM 3187 C C . ARG A 1 422 ? -6.591 7.004 -21.112 1.00 69.62 422 ARG A C 1
ATOM 3189 O O . ARG A 1 422 ? -6.073 8.117 -21.049 1.00 69.62 422 ARG A O 1
ATOM 3196 N N . LEU A 1 423 ? -6.111 5.944 -20.468 1.00 62.12 423 LEU A N 1
ATOM 3197 C CA . LEU A 1 423 ? -5.038 5.998 -19.477 1.00 62.12 423 LEU A CA 1
ATOM 3198 C C . LEU A 1 423 ? -3.657 6.246 -20.088 1.00 62.12 423 LEU A C 1
ATOM 3200 O O . LEU A 1 423 ? -2.851 6.900 -19.441 1.00 62.12 423 LEU A O 1
ATOM 3204 N N . GLY A 1 424 ? -3.397 5.836 -21.333 1.00 62.47 424 GLY A N 1
ATOM 3205 C CA . GLY A 1 424 ? -2.170 6.189 -22.057 1.00 62.47 424 GLY A CA 1
ATOM 3206 C C . GLY A 1 424 ? -1.994 7.707 -22.178 1.00 62.47 424 GLY A C 1
ATOM 3207 O O . GLY A 1 424 ? -0.958 8.243 -21.786 1.00 62.47 424 GLY A O 1
ATOM 3208 N N . ARG A 1 425 ? -3.057 8.419 -22.583 1.00 63.19 425 ARG A N 1
ATOM 3209 C CA . ARG A 1 425 ? -3.076 9.894 -22.635 1.00 63.19 425 ARG A CA 1
ATOM 3210 C C . ARG A 1 425 ? -2.891 10.527 -21.249 1.00 63.19 425 ARG A C 1
ATOM 3212 O O . ARG A 1 425 ? -2.186 11.522 -21.109 1.00 63.19 425 ARG A O 1
ATOM 3219 N N . PHE A 1 426 ? -3.468 9.941 -20.195 1.00 59.06 426 PHE A N 1
ATOM 3220 C CA . PHE A 1 426 ? -3.230 10.415 -18.823 1.00 59.06 426 PHE A CA 1
ATOM 3221 C C . PHE A 1 426 ? -1.819 10.102 -18.305 1.00 59.06 426 PHE A C 1
ATOM 3223 O O . PHE A 1 426 ? -1.271 10.907 -17.557 1.00 59.06 426 PHE A O 1
ATOM 3230 N N . ALA A 1 427 ? -1.202 8.990 -18.711 1.00 55.91 427 ALA A N 1
ATOM 3231 C CA . ALA A 1 427 ? 0.169 8.638 -18.349 1.00 55.91 427 ALA A CA 1
ATOM 3232 C C . ALA A 1 427 ? 1.185 9.590 -18.999 1.00 55.91 427 ALA A C 1
ATOM 3234 O O . ALA A 1 427 ? 2.145 9.991 -18.339 1.00 55.91 427 ALA A O 1
ATOM 3235 N N . GLU A 1 428 ? 0.931 10.013 -20.239 1.00 59.69 428 GLU A N 1
ATOM 3236 C CA . GLU A 1 428 ? 1.671 11.069 -20.936 1.00 59.69 428 GLU A CA 1
ATOM 3237 C C . GLU A 1 428 ? 1.535 12.422 -20.216 1.00 59.69 428 GLU A C 1
ATOM 3239 O O . GLU A 1 428 ? 2.541 13.013 -19.820 1.00 59.69 428 GLU A O 1
ATOM 3244 N N . VAL A 1 429 ? 0.308 12.866 -19.909 1.00 58.78 429 VAL A N 1
ATOM 3245 C CA . VAL A 1 429 ? 0.065 14.089 -19.115 1.00 58.78 429 VAL A CA 1
ATOM 3246 C C . VAL A 1 429 ? 0.705 14.006 -17.720 1.00 58.78 429 VAL A C 1
ATOM 3248 O O . VAL A 1 429 ? 1.257 14.991 -17.230 1.00 58.78 429 VAL A O 1
ATOM 3251 N N . ALA A 1 430 ? 0.696 12.838 -17.073 1.00 54.94 430 ALA A N 1
ATOM 3252 C CA . ALA A 1 430 ? 1.359 12.623 -15.788 1.00 54.94 430 ALA A CA 1
ATOM 3253 C C . ALA A 1 430 ? 2.894 12.624 -15.911 1.00 54.94 430 ALA A C 1
ATOM 3255 O O . ALA A 1 430 ? 3.578 13.105 -15.008 1.00 54.94 430 ALA A O 1
ATOM 3256 N N . ALA A 1 431 ? 3.454 12.133 -17.021 1.00 60.25 431 ALA A N 1
ATOM 3257 C CA . ALA A 1 431 ? 4.882 12.228 -17.311 1.00 60.25 431 ALA A CA 1
ATOM 3258 C C . ALA A 1 431 ? 5.305 13.682 -17.574 1.00 60.25 431 ALA A C 1
ATOM 3260 O O . ALA A 1 431 ? 6.314 14.121 -17.025 1.00 60.25 431 ALA A O 1
ATOM 3261 N N . LEU A 1 432 ? 4.505 14.453 -18.318 1.00 64.69 432 LEU A N 1
ATOM 3262 C CA . LEU A 1 432 ? 4.703 15.893 -18.507 1.00 64.69 432 LEU A CA 1
ATOM 3263 C C . LEU A 1 432 ? 4.638 16.648 -17.169 1.00 64.69 432 LEU A C 1
ATOM 3265 O O . LEU A 1 432 ? 5.542 17.423 -16.872 1.00 64.69 432 LEU A O 1
ATOM 3269 N N . ARG A 1 433 ? 3.654 16.354 -16.306 1.00 66.62 433 ARG A N 1
ATOM 3270 C CA . ARG A 1 433 ? 3.566 16.929 -14.947 1.00 66.62 433 ARG A CA 1
ATOM 3271 C C . ARG A 1 433 ? 4.763 16.566 -14.062 1.00 66.62 433 ARG A C 1
ATOM 3273 O O . ARG A 1 433 ? 5.257 17.433 -13.351 1.00 66.62 433 ARG A O 1
ATOM 3280 N N . ARG A 1 434 ? 5.271 15.327 -14.121 1.00 69.00 434 ARG A N 1
ATOM 3281 C CA . ARG A 1 434 ? 6.500 14.928 -13.403 1.00 69.00 434 ARG A CA 1
ATOM 3282 C C . ARG A 1 434 ? 7.739 15.662 -13.927 1.00 69.00 434 ARG A C 1
ATOM 3284 O O . ARG A 1 434 ? 8.556 16.101 -13.126 1.00 69.00 434 ARG A O 1
ATOM 3291 N N . ARG A 1 435 ? 7.861 15.839 -15.249 1.00 72.69 435 ARG A N 1
ATOM 3292 C CA . ARG A 1 435 ? 8.949 16.618 -15.872 1.00 72.69 435 ARG A CA 1
ATOM 3293 C C . ARG A 1 435 ? 8.870 18.103 -15.504 1.00 72.69 435 ARG A C 1
ATOM 3295 O O . ARG A 1 435 ? 9.910 18.701 -15.256 1.00 72.69 435 ARG A O 1
ATOM 3302 N N . LEU A 1 436 ? 7.663 18.666 -15.410 1.00 75.88 436 LEU A N 1
ATOM 3303 C CA . LEU A 1 436 ? 7.434 20.032 -14.935 1.00 75.88 436 LEU A CA 1
ATOM 3304 C C . LEU A 1 436 ? 7.848 20.192 -13.465 1.00 75.88 436 LEU A C 1
ATOM 3306 O O . LEU A 1 436 ? 8.678 21.044 -13.177 1.00 75.88 436 LEU A O 1
ATOM 3310 N N . ALA A 1 437 ? 7.365 19.333 -12.563 1.00 66.00 437 ALA A N 1
ATOM 3311 C CA . ALA A 1 437 ? 7.713 19.400 -11.140 1.00 66.00 437 ALA A CA 1
ATOM 3312 C C . ALA A 1 437 ? 9.229 19.249 -10.892 1.00 66.00 437 ALA A C 1
ATOM 3314 O O . ALA A 1 437 ? 9.809 19.996 -10.108 1.00 66.00 437 ALA A O 1
ATOM 3315 N N . ALA A 1 438 ? 9.898 18.344 -11.617 1.00 68.25 438 ALA A N 1
ATOM 3316 C CA . ALA A 1 438 ? 11.355 18.203 -11.555 1.00 68.25 438 ALA A CA 1
ATOM 3317 C C . ALA A 1 438 ? 12.099 19.443 -12.097 1.00 68.25 438 ALA A C 1
ATOM 3319 O O . ALA A 1 438 ? 13.168 19.789 -11.595 1.00 68.25 438 ALA A O 1
ATOM 3320 N N . ALA A 1 439 ? 11.541 20.139 -13.094 1.00 73.44 439 ALA A N 1
ATOM 3321 C CA . ALA A 1 439 ? 12.087 21.403 -13.588 1.00 73.44 439 ALA A CA 1
ATOM 3322 C C . ALA A 1 439 ? 11.857 22.566 -12.602 1.00 73.44 439 ALA A C 1
ATOM 3324 O O . ALA A 1 439 ? 12.744 23.402 -12.438 1.00 73.44 439 ALA A O 1
ATOM 3325 N N . GLU A 1 440 ? 10.715 22.604 -11.909 1.00 82.19 440 GLU A N 1
ATOM 3326 C CA . GLU A 1 440 ? 10.433 23.564 -10.831 1.00 82.19 440 GLU A CA 1
ATOM 3327 C C . GLU A 1 440 ? 11.388 23.369 -9.639 1.00 82.19 440 GLU A C 1
ATOM 3329 O O . GLU A 1 440 ? 11.941 24.345 -9.125 1.00 82.19 440 GLU A O 1
ATOM 3334 N N . GLU A 1 441 ? 11.655 22.121 -9.242 1.00 76.88 441 GLU A N 1
ATOM 3335 C CA . GLU A 1 441 ? 12.624 21.784 -8.190 1.00 76.88 441 GLU A CA 1
ATOM 3336 C C . GLU A 1 441 ? 14.065 22.140 -8.599 1.00 76.88 441 GLU A C 1
ATOM 3338 O O . GLU A 1 441 ? 14.783 22.797 -7.840 1.00 76.88 441 GLU A O 1
ATOM 3343 N N . ALA A 1 442 ? 14.475 21.806 -9.828 1.00 75.56 442 ALA A N 1
ATOM 3344 C CA . ALA A 1 442 ? 15.782 22.190 -10.363 1.00 75.56 442 ALA A CA 1
ATOM 3345 C C . ALA A 1 442 ? 15.959 23.720 -10.441 1.00 75.56 442 ALA A C 1
ATOM 3347 O O . ALA A 1 442 ? 17.030 24.241 -10.120 1.00 75.56 442 ALA A O 1
ATOM 3348 N N . LEU A 1 443 ? 14.904 24.458 -10.806 1.00 83.19 443 LEU A N 1
ATOM 3349 C CA . LEU A 1 443 ? 14.897 25.922 -10.819 1.00 83.19 443 LEU A CA 1
ATOM 3350 C C . LEU A 1 443 ? 15.009 26.507 -9.400 1.00 83.19 443 LEU A C 1
ATOM 3352 O O . LEU A 1 443 ? 15.741 27.478 -9.194 1.00 83.19 443 LEU A O 1
ATOM 3356 N N . ALA A 1 444 ? 14.343 25.904 -8.410 1.00 75.25 444 ALA A N 1
ATOM 3357 C CA . ALA A 1 444 ? 14.463 26.297 -7.007 1.00 75.25 444 ALA A CA 1
ATOM 3358 C C . ALA A 1 444 ? 15.882 26.051 -6.456 1.00 75.25 444 ALA A C 1
ATOM 3360 O O . ALA A 1 444 ? 16.446 26.928 -5.793 1.00 75.25 444 ALA A O 1
ATOM 3361 N N . ALA A 1 445 ? 16.497 24.911 -6.788 1.00 75.50 445 ALA A N 1
ATOM 3362 C CA . ALA A 1 445 ? 17.885 24.607 -6.435 1.00 75.50 445 ALA A CA 1
ATOM 3363 C C . ALA A 1 445 ? 18.877 25.596 -7.080 1.00 75.50 445 ALA A C 1
ATOM 3365 O O . ALA A 1 445 ? 19.744 26.143 -6.393 1.00 75.50 445 ALA A O 1
ATOM 3366 N N . ALA A 1 446 ? 18.709 25.905 -8.371 1.00 77.69 446 ALA A N 1
ATOM 3367 C CA . ALA A 1 446 ? 19.522 26.902 -9.069 1.00 77.69 446 ALA A CA 1
ATOM 3368 C C . ALA A 1 446 ? 19.368 28.313 -8.463 1.00 77.69 446 ALA A C 1
ATOM 3370 O O . ALA A 1 446 ? 20.353 29.041 -8.311 1.00 77.69 446 ALA A O 1
ATOM 3371 N N . ALA A 1 447 ? 18.154 28.695 -8.050 1.00 77.62 447 ALA A N 1
ATOM 3372 C CA . ALA A 1 447 ? 17.904 29.961 -7.363 1.00 77.62 447 ALA A CA 1
ATOM 3373 C C . ALA A 1 447 ? 18.588 30.032 -5.983 1.00 77.62 447 ALA A C 1
ATOM 3375 O O . ALA A 1 447 ? 19.126 31.084 -5.620 1.00 77.62 447 ALA A O 1
ATOM 3376 N N . ALA A 1 448 ? 18.628 28.924 -5.234 1.00 78.25 448 ALA A N 1
ATOM 3377 C CA . ALA A 1 448 ? 19.350 28.836 -3.964 1.00 78.25 448 ALA A CA 1
ATOM 3378 C C . ALA A 1 448 ? 20.871 28.992 -4.157 1.00 78.25 448 ALA A C 1
ATOM 3380 O O . ALA A 1 448 ? 21.487 29.840 -3.508 1.00 78.25 448 ALA A O 1
ATOM 3381 N N . GLN A 1 449 ? 21.460 28.270 -5.118 1.00 78.44 449 GLN A N 1
ATOM 3382 C CA . GLN A 1 449 ? 22.882 28.393 -5.477 1.00 78.44 449 GLN A CA 1
ATOM 3383 C C . GLN A 1 449 ? 23.242 29.819 -5.934 1.00 78.44 449 GLN A C 1
ATOM 3385 O O . GLN A 1 449 ? 24.271 30.375 -5.541 1.00 78.44 449 GLN A O 1
ATOM 3390 N N . ALA A 1 450 ? 22.372 30.466 -6.719 1.00 79.69 450 ALA A N 1
ATOM 3391 C CA . ALA A 1 450 ? 22.558 31.855 -7.135 1.00 79.69 450 ALA A CA 1
ATOM 3392 C C . ALA A 1 450 ? 22.515 32.840 -5.948 1.00 79.69 450 ALA A C 1
ATOM 3394 O O . ALA A 1 450 ? 23.286 33.807 -5.918 1.00 79.69 450 ALA A O 1
ATOM 3395 N N . ALA A 1 451 ? 21.654 32.596 -4.953 1.00 80.19 451 ALA A N 1
ATOM 3396 C CA . ALA A 1 451 ? 21.577 33.397 -3.733 1.00 80.19 451 ALA A CA 1
ATOM 3397 C C . ALA A 1 451 ? 22.824 33.229 -2.844 1.00 80.19 451 ALA A C 1
ATOM 3399 O O . ALA A 1 451 ? 23.351 34.226 -2.339 1.00 80.19 451 ALA A O 1
ATOM 3400 N N . GLU A 1 452 ? 23.344 32.007 -2.711 1.00 84.19 452 GLU A N 1
ATOM 3401 C CA . GLU A 1 452 ? 24.597 31.718 -2.005 1.00 84.19 452 GLU A CA 1
ATOM 3402 C C . GLU A 1 452 ? 25.796 32.393 -2.689 1.00 84.19 452 GLU A C 1
ATOM 3404 O O . GLU A 1 452 ? 26.531 33.157 -2.057 1.00 84.19 452 GLU A O 1
ATOM 3409 N N . MET A 1 453 ? 25.933 32.245 -4.010 1.00 81.56 453 MET A N 1
ATOM 3410 C CA . MET A 1 453 ? 26.966 32.936 -4.789 1.00 81.56 453 MET A CA 1
ATOM 3411 C C . MET A 1 453 ? 26.855 34.466 -4.689 1.00 81.56 453 MET A C 1
ATOM 3413 O O . MET A 1 453 ? 27.870 35.170 -4.668 1.00 81.56 453 MET A O 1
ATOM 3417 N N . ALA A 1 454 ? 25.642 35.016 -4.571 1.00 79.81 454 ALA A N 1
ATOM 3418 C CA . ALA A 1 454 ? 25.437 36.437 -4.296 1.00 79.81 454 ALA A CA 1
ATOM 3419 C C . ALA A 1 454 ? 25.849 36.837 -2.864 1.00 79.81 454 ALA A C 1
ATOM 3421 O O . ALA A 1 454 ? 26.363 37.944 -2.672 1.00 79.81 454 ALA A O 1
ATOM 3422 N N . ALA A 1 455 ? 25.674 35.964 -1.867 1.00 80.12 455 ALA A N 1
ATOM 3423 C CA . ALA A 1 455 ? 26.145 36.179 -0.498 1.00 80.12 455 ALA A CA 1
ATOM 3424 C C . ALA A 1 455 ? 27.682 36.145 -0.411 1.00 80.12 455 ALA A C 1
ATOM 3426 O O . ALA A 1 455 ? 28.280 37.090 0.111 1.00 80.12 455 ALA A O 1
ATOM 3427 N N . LEU A 1 456 ? 28.329 35.147 -1.023 1.00 81.69 456 LEU A N 1
ATOM 3428 C CA . LEU A 1 456 ? 29.792 35.043 -1.123 1.00 81.69 456 LEU A CA 1
ATOM 3429 C C . LEU A 1 456 ? 30.399 36.277 -1.814 1.00 81.69 456 LEU A C 1
ATOM 3431 O O . LEU A 1 456 ? 31.326 36.900 -1.292 1.00 81.69 456 LEU A O 1
ATOM 3435 N N . ARG A 1 457 ? 29.808 36.730 -2.931 1.00 79.31 457 ARG A N 1
ATOM 3436 C CA . ARG A 1 457 ? 30.207 37.976 -3.619 1.00 79.31 457 ARG A CA 1
ATOM 3437 C C . ARG A 1 457 ? 30.056 39.232 -2.745 1.00 79.31 457 ARG A C 1
ATOM 3439 O O . ARG A 1 457 ? 30.813 40.185 -2.928 1.00 79.31 457 ARG A O 1
ATOM 3446 N N . ARG A 1 458 ? 29.113 39.262 -1.793 1.00 81.19 458 ARG A N 1
ATOM 3447 C CA . ARG A 1 458 ? 28.966 40.361 -0.814 1.00 81.19 458 ARG A CA 1
ATOM 3448 C C . ARG A 1 458 ? 30.017 40.275 0.298 1.00 81.19 458 ARG A C 1
ATOM 3450 O O . ARG A 1 458 ? 30.594 41.307 0.639 1.00 81.19 458 ARG A O 1
ATOM 3457 N N . ALA A 1 459 ? 30.313 39.081 0.814 1.00 75.62 459 ALA A N 1
ATOM 3458 C CA . ALA A 1 459 ? 31.375 38.865 1.802 1.00 75.62 459 ALA A CA 1
ATOM 3459 C C . ALA A 1 459 ? 32.756 39.265 1.244 1.00 75.62 459 ALA A C 1
ATOM 3461 O O . ALA A 1 459 ? 33.440 40.109 1.823 1.00 75.62 459 ALA A O 1
ATOM 3462 N N . ALA A 1 460 ? 33.090 38.795 0.038 1.00 74.12 460 ALA A N 1
ATOM 3463 C CA . ALA A 1 460 ? 34.342 39.114 -0.653 1.00 74.12 460 ALA A CA 1
ATOM 3464 C C . ALA A 1 460 ? 34.474 40.592 -1.091 1.00 74.12 460 ALA A C 1
ATOM 3466 O O . ALA A 1 460 ? 35.552 41.012 -1.519 1.00 74.12 460 ALA A O 1
ATOM 3467 N N . ARG A 1 461 ? 33.400 41.396 -1.014 1.00 74.69 461 ARG A N 1
ATOM 3468 C CA . ARG A 1 461 ? 33.456 42.867 -1.135 1.00 74.69 461 ARG A CA 1
ATOM 3469 C C . ARG A 1 461 ? 33.736 43.549 0.208 1.00 74.69 461 ARG A C 1
ATOM 3471 O O . ARG A 1 461 ? 34.457 44.541 0.222 1.00 74.69 461 ARG A O 1
ATOM 3478 N N . ARG A 1 462 ? 33.211 43.020 1.323 1.00 76.50 462 ARG A N 1
ATOM 3479 C CA . ARG A 1 462 ? 33.480 43.538 2.679 1.00 76.50 462 ARG A CA 1
ATOM 3480 C C . ARG A 1 462 ? 34.941 43.343 3.074 1.00 76.50 462 ARG A C 1
ATOM 3482 O O . ARG A 1 462 ? 35.598 44.328 3.381 1.00 76.50 462 ARG A O 1
ATOM 3489 N N . GLN A 1 463 ? 35.465 42.123 2.932 1.00 70.69 463 GLN A N 1
ATOM 3490 C CA . GLN A 1 463 ? 36.872 41.815 3.227 1.00 70.69 463 GLN A CA 1
ATOM 3491 C C . GLN A 1 463 ? 37.836 42.704 2.427 1.00 70.69 463 GLN A C 1
ATOM 3493 O O . GLN A 1 463 ? 38.750 43.287 2.996 1.00 70.69 463 GLN A O 1
ATOM 3498 N N . ARG A 1 464 ? 37.595 42.892 1.118 1.00 70.94 464 ARG A N 1
ATOM 3499 C CA . ARG A 1 464 ? 38.401 43.810 0.292 1.00 70.94 464 ARG A CA 1
ATOM 3500 C C . ARG A 1 464 ? 38.356 45.255 0.795 1.00 70.94 464 ARG A C 1
ATOM 3502 O O . ARG A 1 464 ? 39.396 45.899 0.850 1.00 70.94 464 ARG A O 1
ATOM 3509 N N . HIS A 1 465 ? 37.188 45.755 1.202 1.00 72.38 465 HIS A N 1
ATOM 3510 C CA . HIS A 1 465 ? 37.073 47.102 1.764 1.00 72.38 465 HIS A CA 1
ATOM 3511 C C . HIS A 1 465 ? 37.826 47.247 3.098 1.00 72.38 465 HIS A C 1
ATOM 3513 O O . HIS A 1 465 ? 38.522 48.241 3.300 1.00 72.38 465 HIS A O 1
ATOM 3519 N N . GLU A 1 466 ? 37.734 46.249 3.980 1.00 70.31 466 GLU A N 1
ATOM 3520 C CA . GLU A 1 466 ? 38.467 46.218 5.250 1.00 70.31 466 GLU A CA 1
ATOM 3521 C C . GLU A 1 466 ? 39.985 46.208 5.015 1.00 70.31 466 GLU A C 1
ATOM 3523 O O . GLU A 1 466 ? 40.683 47.050 5.582 1.00 70.31 466 GLU A O 1
ATOM 3528 N N . VAL A 1 467 ? 40.490 45.360 4.108 1.00 72.25 467 VAL A N 1
ATOM 3529 C CA . VAL A 1 467 ? 41.912 45.332 3.717 1.00 72.25 467 VAL A CA 1
ATOM 3530 C C . VAL A 1 467 ? 42.387 46.712 3.254 1.00 72.25 467 VAL A C 1
ATOM 3532 O O . VAL A 1 467 ? 43.332 47.236 3.837 1.00 72.25 467 VAL A O 1
ATOM 3535 N N . THR A 1 468 ? 41.697 47.367 2.310 1.00 70.44 468 THR A N 1
ATOM 3536 C CA . THR A 1 468 ? 42.085 48.711 1.829 1.00 70.44 468 THR A CA 1
ATOM 3537 C C . THR A 1 468 ? 42.077 49.773 2.943 1.00 70.44 468 THR A C 1
ATOM 3539 O O . THR A 1 468 ? 42.931 50.664 2.975 1.00 70.44 468 THR A O 1
ATOM 3542 N N . VAL A 1 469 ? 41.141 49.694 3.897 1.00 71.31 469 VAL A N 1
ATOM 3543 C CA . VAL A 1 469 ? 41.087 50.611 5.053 1.00 71.31 469 VAL A CA 1
ATOM 3544 C C . VAL A 1 469 ? 42.255 50.370 6.021 1.00 71.31 469 VAL A C 1
ATOM 3546 O O . VAL A 1 469 ? 42.848 51.336 6.520 1.00 71.31 469 VAL A O 1
ATOM 3549 N N . HIS A 1 470 ? 42.612 49.108 6.268 1.00 66.31 470 HIS A N 1
ATOM 3550 C CA . HIS A 1 470 ? 43.759 48.729 7.096 1.00 66.31 470 HIS A CA 1
ATOM 3551 C C . HIS A 1 470 ? 45.092 49.103 6.436 1.00 66.31 470 HIS A C 1
ATOM 3553 O O . HIS A 1 470 ? 45.919 49.755 7.074 1.00 66.31 470 HIS A O 1
ATOM 3559 N N . GLU A 1 471 ? 45.271 48.787 5.156 1.00 65.69 471 GLU A N 1
ATOM 3560 C CA . GLU A 1 471 ? 46.452 49.105 4.351 1.00 65.69 471 GLU A CA 1
ATOM 3561 C C . GLU A 1 471 ? 46.728 50.615 4.323 1.00 65.69 471 GLU A C 1
ATOM 3563 O O . GLU A 1 471 ? 47.805 51.067 4.719 1.00 65.69 471 GLU A O 1
ATOM 3568 N N . GLY A 1 472 ? 45.718 51.430 3.995 1.00 65.94 472 GLY A N 1
ATOM 3569 C CA . GLY A 1 472 ? 45.847 52.888 4.026 1.00 65.94 472 GLY A CA 1
ATOM 3570 C C . GLY A 1 472 ? 46.156 53.437 5.428 1.00 65.94 472 GLY A C 1
ATOM 3571 O O . GLY A 1 472 ? 46.764 54.500 5.570 1.00 65.94 472 GLY A O 1
ATOM 3572 N N . ARG A 1 473 ? 45.764 52.742 6.507 1.00 69.62 473 ARG A N 1
ATOM 3573 C CA . ARG A 1 473 ? 46.167 53.087 7.885 1.00 69.62 473 ARG A CA 1
ATOM 3574 C C . ARG A 1 473 ? 47.625 52.701 8.169 1.00 69.62 473 ARG A C 1
ATOM 3576 O O . ARG A 1 473 ? 48.301 53.458 8.862 1.00 69.62 473 ARG A O 1
ATOM 3583 N N . LEU A 1 474 ? 48.102 51.593 7.604 1.00 62.19 474 LEU A N 1
ATOM 3584 C CA . LEU A 1 474 ? 49.469 51.077 7.723 1.00 62.19 474 LEU A CA 1
ATOM 3585 C C . LEU A 1 474 ? 50.484 51.956 6.974 1.00 62.19 474 LEU A C 1
ATOM 3587 O O . LEU A 1 474 ? 51.481 52.372 7.565 1.00 62.19 474 LEU A O 1
ATOM 3591 N N . GLN A 1 475 ? 50.184 52.352 5.732 1.00 58.59 475 GLN A N 1
ATOM 3592 C CA . GLN A 1 475 ? 50.989 53.306 4.950 1.00 58.59 475 GLN A CA 1
ATOM 3593 C C . GLN A 1 475 ? 51.167 54.643 5.700 1.00 58.59 475 GLN A C 1
ATOM 3595 O O . GLN A 1 475 ? 52.285 55.132 5.867 1.00 58.59 475 GLN A O 1
ATOM 3600 N N . ARG A 1 476 ? 50.075 55.190 6.262 1.00 67.88 476 ARG A N 1
ATOM 3601 C CA . ARG A 1 476 ? 50.094 56.405 7.107 1.00 67.88 476 ARG A CA 1
ATOM 3602 C C . ARG A 1 476 ? 50.863 56.248 8.427 1.00 67.88 476 ARG A C 1
ATOM 3604 O O . ARG A 1 476 ? 51.156 57.263 9.062 1.00 67.88 476 ARG A O 1
ATOM 3611 N N . LEU A 1 477 ? 51.163 55.021 8.858 1.00 63.56 477 LEU A N 1
ATOM 3612 C CA . LEU A 1 477 ? 51.987 54.743 10.036 1.00 63.56 477 LEU A CA 1
ATOM 3613 C C . LEU A 1 477 ? 53.469 54.604 9.656 1.00 63.56 477 LEU A C 1
ATOM 3615 O O . LEU A 1 477 ? 54.298 55.283 10.259 1.00 63.56 477 LEU A O 1
ATOM 3619 N N . ARG A 1 478 ? 53.789 53.824 8.609 1.00 61.59 478 ARG A N 1
ATOM 3620 C CA . ARG A 1 478 ? 55.150 53.698 8.044 1.00 61.59 478 ARG A CA 1
ATOM 3621 C C . ARG A 1 478 ? 55.751 55.076 7.729 1.00 61.59 478 ARG A C 1
ATOM 3623 O O . ARG A 1 478 ? 56.823 55.405 8.231 1.00 61.59 478 ARG A O 1
ATOM 3630 N N . ALA A 1 479 ? 54.999 55.933 7.030 1.00 61.75 479 ALA A N 1
ATOM 3631 C CA . ALA A 1 479 ? 55.426 57.292 6.672 1.00 61.75 479 ALA A CA 1
ATOM 3632 C C . ALA A 1 479 ? 55.709 58.221 7.875 1.00 61.75 479 ALA A C 1
ATOM 3634 O O . ALA A 1 479 ? 56.440 59.198 7.737 1.00 61.75 479 ALA A O 1
ATOM 3635 N N . LYS A 1 480 ? 55.152 57.941 9.064 1.00 70.00 480 LYS A N 1
ATOM 3636 C CA . LYS A 1 480 ? 55.435 58.705 10.296 1.00 70.00 480 LYS A CA 1
ATOM 3637 C C . LYS A 1 480 ? 56.672 58.220 11.050 1.00 70.00 480 LYS A C 1
ATOM 3639 O O . LYS A 1 480 ? 57.176 58.956 11.892 1.00 70.00 480 LYS A O 1
ATOM 3644 N N . LEU A 1 481 ? 57.123 56.996 10.780 1.00 64.12 481 LEU A N 1
ATOM 3645 C CA . LEU A 1 481 ? 58.219 56.336 11.492 1.00 64.12 481 LEU A CA 1
ATOM 3646 C C . LEU A 1 481 ? 59.541 56.341 10.710 1.00 64.12 481 LEU A C 1
ATOM 3648 O O . LEU A 1 481 ? 60.534 55.851 11.232 1.00 64.12 481 LEU A O 1
ATOM 3652 N N . GLN A 1 482 ? 59.560 56.896 9.490 1.00 63.97 482 GLN A N 1
ATOM 3653 C CA . GLN A 1 482 ? 60.734 56.935 8.598 1.00 63.97 482 GLN A CA 1
ATOM 3654 C C . GLN A 1 482 ? 61.354 55.546 8.350 1.00 63.97 482 GLN A C 1
ATOM 3656 O O . GLN A 1 482 ? 62.559 55.416 8.152 1.00 63.97 482 GLN A O 1
ATOM 3661 N N . LEU A 1 483 ? 60.520 54.501 8.366 1.00 63.34 483 LEU A N 1
ATOM 3662 C CA . LEU A 1 483 ? 60.939 53.150 8.004 1.00 63.34 483 LEU A CA 1
ATOM 3663 C C . LEU A 1 483 ? 61.184 53.087 6.487 1.00 63.34 483 LEU A C 1
ATOM 3665 O O . LEU A 1 483 ? 60.349 53.621 5.748 1.00 63.34 483 LEU A O 1
ATOM 3669 N N . PRO A 1 484 ? 62.269 52.438 6.024 1.00 69.31 484 PRO A N 1
ATOM 3670 C CA . PRO A 1 484 ? 62.535 52.275 4.599 1.00 69.31 484 PRO A CA 1
ATOM 3671 C C . PRO A 1 484 ? 61.398 51.510 3.918 1.00 69.31 484 PRO A C 1
ATOM 3673 O O . PRO A 1 484 ? 60.778 50.617 4.508 1.00 69.31 484 PRO A O 1
ATOM 3676 N N . SER A 1 485 ? 61.122 51.878 2.671 1.00 78.50 485 SER A N 1
ATOM 3677 C CA . SER A 1 485 ? 60.191 51.163 1.803 1.00 78.50 485 SER A CA 1
ATOM 3678 C C . SER A 1 485 ? 60.677 49.741 1.521 1.00 78.50 485 SER A C 1
ATOM 3680 O O . SER A 1 485 ? 61.859 49.426 1.648 1.00 78.50 485 SER A O 1
ATOM 3682 N N . ASP A 1 486 ? 59.764 48.862 1.111 1.00 82.19 486 ASP A N 1
ATOM 3683 C CA . ASP A 1 486 ? 60.114 47.467 0.830 1.00 82.19 486 ASP A CA 1
ATOM 3684 C C . ASP A 1 486 ? 61.057 47.337 -0.391 1.00 82.19 486 ASP A C 1
ATOM 3686 O O . ASP A 1 486 ? 61.851 46.403 -0.443 1.00 82.19 486 ASP A O 1
ATOM 3690 N N . ALA A 1 487 ? 61.084 48.336 -1.288 1.00 83.69 487 ALA A N 1
ATOM 3691 C CA . ALA A 1 487 ? 62.103 48.479 -2.332 1.00 83.69 487 ALA A CA 1
ATOM 3692 C C . ALA A 1 487 ? 63.480 48.888 -1.770 1.00 83.69 487 ALA A C 1
ATOM 3694 O O . ALA A 1 487 ? 64.473 48.237 -2.072 1.00 83.69 487 ALA A O 1
ATOM 3695 N N . GLU A 1 488 ? 63.555 49.899 -0.893 1.00 85.00 488 GLU A N 1
ATOM 3696 C CA . GLU A 1 488 ? 64.813 50.290 -0.224 1.00 85.00 488 GLU A CA 1
ATOM 3697 C C . GLU A 1 488 ? 65.395 49.151 0.630 1.00 85.00 488 GLU A C 1
ATOM 3699 O O . GLU A 1 488 ? 66.614 48.982 0.696 1.00 85.00 488 GLU A O 1
ATOM 3704 N N . ARG A 1 489 ? 64.528 48.339 1.252 1.00 86.75 489 ARG A N 1
ATOM 3705 C CA . ARG A 1 489 ? 64.918 47.108 1.957 1.00 86.75 489 ARG A CA 1
ATOM 3706 C C . ARG A 1 489 ? 65.479 46.064 0.993 1.00 86.75 489 ARG A C 1
ATOM 3708 O O . ARG A 1 489 ? 66.537 45.514 1.281 1.00 86.75 489 ARG A O 1
ATOM 3715 N N . LEU A 1 490 ? 64.825 45.840 -0.151 1.00 89.00 490 LEU A N 1
ATOM 3716 C CA . LEU A 1 490 ? 65.307 44.910 -1.175 1.00 89.00 490 LEU A CA 1
ATOM 3717 C C . LEU A 1 490 ? 66.664 45.351 -1.744 1.00 89.00 490 LEU A C 1
ATOM 3719 O O . LEU A 1 490 ? 67.553 44.519 -1.878 1.00 89.00 490 LEU A O 1
ATOM 3723 N N . TRP A 1 491 ? 66.865 46.646 -2.025 1.00 88.75 491 TRP A N 1
ATOM 3724 C CA . TRP A 1 491 ? 68.161 47.176 -2.477 1.00 88.75 491 TRP A CA 1
ATOM 3725 C C . TRP A 1 491 ? 69.264 46.942 -1.447 1.00 88.75 491 TRP A C 1
ATOM 3727 O O . TRP A 1 491 ? 70.366 46.540 -1.819 1.00 88.75 491 TRP A O 1
ATOM 3737 N N . LEU A 1 492 ? 68.971 47.179 -0.163 1.00 88.50 492 LEU A N 1
ATOM 3738 C CA . LEU A 1 492 ? 69.929 46.977 0.919 1.00 88.50 492 LEU A CA 1
ATOM 3739 C C . LEU A 1 492 ? 70.290 45.494 1.062 1.00 88.50 492 LEU A C 1
ATOM 3741 O O . LEU A 1 492 ? 71.468 45.169 0.955 1.00 88.50 492 LEU A O 1
ATOM 3745 N N . ALA A 1 493 ? 69.296 44.614 1.208 1.00 89.75 493 ALA A N 1
ATOM 3746 C CA . ALA A 1 493 ? 69.489 43.168 1.335 1.00 89.75 493 ALA A CA 1
ATOM 3747 C C . ALA A 1 493 ? 70.256 42.580 0.134 1.00 89.75 493 ALA A C 1
ATOM 3749 O O . ALA A 1 493 ? 71.236 41.855 0.305 1.00 89.75 493 ALA A O 1
ATOM 3750 N N . ALA A 1 494 ? 69.890 42.993 -1.085 1.00 89.94 494 ALA A N 1
ATOM 3751 C CA . ALA A 1 494 ? 70.590 42.632 -2.314 1.00 89.94 494 ALA A CA 1
ATOM 3752 C C . ALA A 1 494 ? 72.041 43.156 -2.356 1.00 89.94 494 ALA A C 1
ATOM 3754 O O . ALA A 1 494 ? 72.909 42.493 -2.914 1.00 89.94 494 ALA A O 1
ATOM 3755 N N . SER A 1 495 ? 72.326 44.320 -1.758 1.00 89.31 495 SER A N 1
ATOM 3756 C CA . SER A 1 495 ? 73.683 44.890 -1.670 1.00 89.31 495 SER A CA 1
ATOM 3757 C C . SER A 1 495 ? 74.578 44.258 -0.597 1.00 89.31 495 SER A C 1
ATOM 3759 O O . SER A 1 495 ? 75.789 44.464 -0.644 1.00 89.31 495 SER A O 1
ATOM 3761 N N . THR A 1 496 ? 74.000 43.540 0.372 1.00 87.44 496 THR A N 1
ATOM 3762 C CA . THR A 1 496 ? 74.711 42.950 1.523 1.00 87.44 496 THR A CA 1
ATOM 3763 C C . THR A 1 496 ? 74.690 41.422 1.548 1.00 87.44 496 THR A C 1
ATOM 3765 O O . THR A 1 496 ? 75.114 40.843 2.543 1.00 87.44 496 THR A O 1
ATOM 3768 N N . GLY A 1 497 ? 74.159 40.773 0.508 1.00 85.06 497 GLY A N 1
ATOM 3769 C CA . GLY A 1 497 ? 74.070 39.313 0.438 1.00 85.06 497 GLY A CA 1
ATOM 3770 C C . GLY A 1 497 ? 73.045 38.698 1.398 1.00 85.06 497 GLY A C 1
ATOM 3771 O O . GLY A 1 497 ? 73.152 37.520 1.720 1.00 85.06 497 GLY A O 1
ATOM 3772 N N . ASP A 1 498 ? 72.045 39.458 1.861 1.00 90.12 498 ASP A N 1
ATOM 3773 C CA . ASP A 1 498 ? 70.987 38.941 2.743 1.00 90.12 498 ASP A CA 1
ATOM 3774 C C . ASP A 1 498 ? 69.938 38.180 1.911 1.00 90.12 498 ASP A C 1
ATOM 3776 O O . ASP A 1 498 ? 68.888 38.700 1.526 1.00 90.12 498 ASP A O 1
ATOM 3780 N N . VAL A 1 499 ? 70.302 36.942 1.559 1.00 89.12 499 VAL A N 1
ATOM 3781 C CA . VAL A 1 499 ? 69.543 36.025 0.693 1.00 89.12 499 VAL A CA 1
ATOM 3782 C C . VAL A 1 499 ? 68.128 35.793 1.223 1.00 89.12 499 VAL A C 1
ATOM 3784 O O . VAL A 1 499 ? 67.177 35.784 0.442 1.00 89.12 499 VAL A O 1
ATOM 3787 N N . GLU A 1 500 ? 67.968 35.657 2.538 1.00 86.44 500 GLU A N 1
ATOM 3788 C CA . GLU A 1 500 ? 66.679 35.336 3.149 1.00 86.44 500 GLU A CA 1
ATOM 3789 C C . GLU A 1 500 ? 65.769 36.563 3.282 1.00 86.44 500 GLU A C 1
ATOM 3791 O O . GLU A 1 500 ? 64.570 36.448 3.029 1.00 86.44 500 GLU A O 1
ATOM 3796 N N . GLU A 1 501 ? 66.291 37.766 3.551 1.00 85.38 501 GLU A N 1
ATOM 3797 C CA . GLU A 1 501 ? 65.475 38.985 3.437 1.00 85.38 501 GLU A CA 1
ATOM 3798 C C . GLU A 1 501 ? 65.092 39.281 1.975 1.00 85.38 501 GLU A C 1
ATOM 3800 O O . GLU A 1 501 ? 63.968 39.726 1.732 1.00 85.38 501 GLU A O 1
ATOM 3805 N N . VAL A 1 502 ? 65.956 38.978 0.991 1.00 87.19 502 VAL A N 1
ATOM 3806 C CA . VAL A 1 502 ? 65.600 39.033 -0.444 1.00 87.19 502 VAL A CA 1
ATOM 3807 C C . VAL A 1 502 ? 64.460 38.057 -0.755 1.00 87.19 502 VAL A C 1
ATOM 3809 O O . VAL A 1 502 ? 63.416 38.495 -1.243 1.00 87.19 502 VAL A O 1
ATOM 3812 N N . ARG A 1 503 ? 64.605 36.766 -0.416 1.00 89.19 503 ARG A N 1
ATOM 3813 C CA . ARG A 1 503 ? 63.561 35.735 -0.581 1.00 89.19 503 ARG A CA 1
ATOM 3814 C C . ARG A 1 503 ? 62.228 36.192 0.014 1.00 89.19 503 ARG A C 1
ATOM 3816 O O . ARG A 1 503 ? 61.219 36.284 -0.684 1.00 89.19 503 ARG A O 1
ATOM 3823 N N . ARG A 1 504 ? 62.248 36.556 1.297 1.00 86.75 504 ARG A N 1
ATOM 3824 C CA . ARG A 1 504 ? 61.078 36.934 2.101 1.00 86.75 504 ARG A CA 1
ATOM 3825 C C . ARG A 1 504 ? 60.436 38.260 1.649 1.00 86.75 504 ARG A C 1
ATOM 3827 O O . ARG A 1 504 ? 59.331 38.592 2.090 1.00 86.75 504 ARG A O 1
ATOM 3834 N N . LEU A 1 505 ? 61.106 39.056 0.810 1.00 87.31 505 LEU A N 1
ATOM 3835 C CA . LEU A 1 505 ? 60.532 40.238 0.152 1.00 87.31 505 LEU A CA 1
ATOM 3836 C C . LEU A 1 505 ? 59.874 39.905 -1.195 1.00 87.31 505 LEU A C 1
ATOM 3838 O O . LEU A 1 505 ? 58.810 40.458 -1.469 1.00 87.31 505 LEU A O 1
ATOM 3842 N N . LEU A 1 506 ? 60.445 38.990 -1.986 1.00 84.88 506 LEU A N 1
ATOM 3843 C CA . LEU A 1 506 ? 59.855 38.524 -3.250 1.00 84.88 506 LEU A CA 1
ATOM 3844 C C . LEU A 1 506 ? 58.580 37.695 -2.997 1.00 84.88 506 LEU A C 1
ATOM 3846 O O . LEU A 1 506 ? 57.512 38.010 -3.521 1.00 84.88 506 LEU A O 1
ATOM 3850 N N . GLU A 1 507 ? 58.648 36.719 -2.085 1.00 82.94 507 GLU A N 1
ATOM 3851 C CA . GLU A 1 507 ? 57.512 35.862 -1.693 1.00 82.94 507 GLU A CA 1
ATOM 3852 C C . GLU A 1 507 ? 56.338 36.639 -1.058 1.00 82.94 507 GLU A C 1
ATOM 3854 O O . GLU A 1 507 ? 55.213 36.143 -1.000 1.00 82.94 507 GLU A O 1
ATOM 3859 N N . GLY A 1 508 ? 56.574 37.869 -0.584 1.00 72.69 508 GLY A N 1
ATOM 3860 C CA . GLY A 1 508 ? 55.559 38.701 0.072 1.00 72.69 508 GLY A CA 1
ATOM 3861 C C . GLY A 1 508 ? 54.464 39.240 -0.859 1.00 72.69 508 GLY A C 1
ATOM 3862 O O . GLY A 1 508 ? 53.378 39.569 -0.379 1.00 72.69 508 GLY A O 1
ATOM 3863 N N . GLY A 1 509 ? 54.735 39.308 -2.169 1.00 65.69 509 GLY A N 1
ATOM 3864 C CA . GLY A 1 509 ? 53.798 39.756 -3.202 1.00 65.69 509 GLY A CA 1
ATOM 3865 C C . GLY A 1 509 ? 53.556 41.274 -3.260 1.00 65.69 509 GLY A C 1
ATOM 3866 O O . GLY A 1 509 ? 53.485 41.972 -2.250 1.00 65.69 509 GLY A O 1
ATOM 3867 N N . GLY A 1 510 ? 53.387 41.804 -4.477 1.00 68.94 510 GLY A N 1
ATOM 3868 C CA . GLY A 1 510 ? 53.063 43.221 -4.711 1.00 68.94 510 GLY A CA 1
ATOM 3869 C C . GLY A 1 510 ? 54.240 44.200 -4.590 1.00 68.94 510 GLY A C 1
ATOM 3870 O O . GLY A 1 510 ? 54.021 45.412 -4.579 1.00 68.94 510 GLY A O 1
ATOM 3871 N N . LEU A 1 511 ? 55.473 43.693 -4.511 1.00 82.44 511 LEU A N 1
ATOM 3872 C CA . LEU A 1 511 ? 56.704 44.475 -4.595 1.00 82.44 511 LEU A CA 1
ATOM 3873 C C . LEU A 1 511 ? 57.130 44.632 -6.064 1.00 82.44 511 LEU A C 1
ATOM 3875 O O . LEU A 1 511 ? 57.189 43.653 -6.796 1.00 82.44 511 LEU A O 1
ATOM 3879 N N . ASP A 1 512 ? 57.468 45.850 -6.486 1.00 84.94 512 ASP A N 1
ATOM 3880 C CA . ASP A 1 512 ? 58.149 46.077 -7.766 1.00 84.94 512 ASP A CA 1
ATOM 3881 C C . ASP A 1 512 ? 59.641 45.737 -7.611 1.00 84.94 512 ASP A C 1
ATOM 3883 O O . ASP A 1 512 ? 60.421 46.535 -7.085 1.00 84.94 512 ASP A O 1
ATOM 3887 N N . VAL A 1 513 ? 60.037 44.543 -8.064 1.00 86.19 513 VAL A N 1
ATOM 3888 C CA . VAL A 1 513 ? 61.430 44.052 -8.050 1.00 86.19 513 VAL A CA 1
ATOM 3889 C C . VAL A 1 513 ? 62.387 44.940 -8.869 1.00 86.19 513 VAL A C 1
ATOM 3891 O O . VAL A 1 513 ? 63.594 44.981 -8.609 1.00 86.19 513 VAL A O 1
ATOM 3894 N N . ASN A 1 514 ? 61.853 45.708 -9.825 1.00 89.19 514 ASN A N 1
ATOM 3895 C CA . ASN A 1 514 ? 62.606 46.625 -10.680 1.00 89.19 514 ASN A CA 1
ATOM 3896 C C . ASN A 1 514 ? 62.643 48.062 -10.158 1.00 89.19 514 ASN A C 1
ATOM 3898 O O . ASN A 1 514 ? 63.326 48.894 -10.766 1.00 89.19 514 ASN A O 1
ATOM 3902 N N . ALA A 1 515 ? 61.957 48.357 -9.046 1.00 89.50 515 ALA A N 1
ATOM 3903 C CA . ALA A 1 515 ? 61.995 49.663 -8.407 1.00 89.50 515 ALA A CA 1
ATOM 3904 C C . ALA A 1 515 ? 63.451 50.110 -8.223 1.00 89.50 515 ALA A C 1
ATOM 3906 O O . ALA A 1 515 ? 64.306 49.327 -7.797 1.00 89.50 515 ALA A O 1
ATOM 3907 N N . ALA A 1 516 ? 63.731 51.366 -8.566 1.00 88.94 516 ALA A N 1
ATOM 3908 C CA . ALA A 1 516 ? 65.085 51.889 -8.681 1.00 88.94 516 ALA A CA 1
ATOM 3909 C C . ALA A 1 516 ? 65.323 53.104 -7.775 1.00 88.94 516 ALA A C 1
ATOM 3911 O O . ALA A 1 516 ? 64.414 53.903 -7.530 1.00 88.94 516 ALA A O 1
ATOM 3912 N N . ASP A 1 517 ? 66.561 53.245 -7.303 1.00 87.56 517 ASP A N 1
ATOM 3913 C CA . ASP A 1 517 ? 66.994 54.341 -6.439 1.00 87.56 517 ASP A CA 1
ATOM 3914 C C . ASP A 1 517 ? 67.108 55.696 -7.182 1.00 87.56 517 ASP A C 1
ATOM 3916 O O . ASP A 1 517 ? 66.819 55.835 -8.375 1.00 87.56 517 ASP A O 1
ATOM 3920 N N . GLN A 1 518 ? 67.573 56.738 -6.483 1.00 86.31 518 GLN A N 1
ATOM 3921 C CA . GLN A 1 518 ? 67.749 58.085 -7.055 1.00 86.31 518 GLN A CA 1
ATOM 3922 C C . GLN A 1 518 ? 68.865 58.156 -8.127 1.00 86.31 518 GLN A C 1
ATOM 3924 O O . GLN A 1 518 ? 69.055 59.186 -8.785 1.00 86.31 518 GLN A O 1
ATOM 3929 N N . GLN A 1 519 ? 69.598 57.063 -8.330 1.00 82.44 519 GLN A N 1
ATOM 3930 C CA . GLN A 1 519 ? 70.673 56.861 -9.287 1.00 82.44 519 GLN A CA 1
ATOM 3931 C C . GLN A 1 519 ? 70.228 55.939 -10.445 1.00 82.44 519 GLN A C 1
ATOM 3933 O O . GLN A 1 519 ? 70.961 55.817 -11.432 1.00 82.44 519 GLN A O 1
ATOM 3938 N N . GLY A 1 520 ? 69.019 55.371 -10.377 1.00 87.25 520 GLY A N 1
ATOM 3939 C CA . GLY A 1 520 ? 68.456 54.428 -11.344 1.00 87.25 520 GLY A CA 1
ATOM 3940 C C . GLY A 1 520 ? 68.890 52.973 -11.120 1.00 87.25 520 GLY A C 1
ATOM 3941 O O . GLY A 1 520 ? 68.731 52.152 -12.019 1.00 87.25 520 GLY A O 1
ATOM 3942 N N . LEU A 1 521 ? 69.463 52.650 -9.960 1.00 90.25 521 LEU A N 1
ATOM 3943 C CA . LEU A 1 521 ? 69.917 51.308 -9.609 1.00 90.25 521 LEU A CA 1
ATOM 3944 C C . LEU A 1 521 ? 68.750 50.517 -8.997 1.00 90.25 521 LEU A C 1
ATOM 3946 O O . LEU A 1 521 ? 68.178 50.921 -7.989 1.00 90.25 521 LEU A O 1
ATOM 3950 N N . SER A 1 522 ? 68.391 49.394 -9.618 1.00 92.88 522 SER A N 1
ATOM 3951 C CA . SER A 1 522 ? 67.457 48.402 -9.061 1.00 92.88 522 SER A CA 1
ATOM 3952 C C . SER A 1 522 ? 68.172 47.419 -8.121 1.00 92.88 522 SER A C 1
ATOM 3954 O O . SER A 1 522 ? 69.404 47.388 -8.072 1.00 92.88 522 SER A O 1
ATOM 3956 N N . ALA A 1 523 ? 67.434 46.551 -7.419 1.00 92.69 523 ALA A N 1
ATOM 3957 C CA . ALA A 1 523 ? 68.025 45.522 -6.548 1.00 92.69 523 ALA A CA 1
ATOM 3958 C C . ALA A 1 523 ? 69.100 44.678 -7.266 1.00 92.69 523 ALA A C 1
ATOM 3960 O O . ALA A 1 523 ? 70.194 44.471 -6.737 1.00 92.69 523 ALA A O 1
ATOM 3961 N N . LEU A 1 524 ? 68.838 44.293 -8.521 1.00 94.38 524 LEU A N 1
ATOM 3962 C CA . LEU A 1 524 ? 69.778 43.537 -9.353 1.00 94.38 524 LEU A CA 1
ATOM 3963 C C . LEU A 1 524 ? 71.055 44.331 -9.687 1.00 94.38 524 LEU A C 1
ATOM 3965 O O . LEU A 1 524 ? 72.128 43.740 -9.784 1.00 94.38 524 LEU A O 1
ATOM 3969 N N . HIS A 1 525 ? 70.987 45.664 -9.808 1.00 94.38 525 HIS A N 1
ATOM 3970 C CA . HIS A 1 525 ? 72.189 46.497 -9.936 1.00 94.38 525 HIS A CA 1
ATOM 3971 C C . HIS A 1 525 ? 73.026 46.485 -8.657 1.00 94.38 525 HIS A C 1
ATOM 3973 O O . HIS A 1 525 ? 74.250 46.411 -8.742 1.00 94.38 525 HIS A O 1
ATOM 3979 N N . HIS A 1 526 ? 72.385 46.572 -7.490 1.00 93.75 526 HIS A N 1
ATOM 3980 C CA . HIS A 1 526 ? 73.077 46.591 -6.204 1.00 93.75 526 HIS A CA 1
ATOM 3981 C C . HIS A 1 526 ? 73.776 45.256 -5.918 1.00 93.75 526 HIS A C 1
ATOM 3983 O O . HIS A 1 526 ? 74.982 45.263 -5.665 1.00 93.75 526 HIS A O 1
ATOM 3989 N N . ALA A 1 527 ? 73.082 44.125 -6.084 1.00 94.69 527 ALA A N 1
ATOM 3990 C CA . ALA A 1 527 ? 73.695 42.799 -5.971 1.00 94.69 527 ALA A CA 1
ATOM 3991 C C . ALA A 1 527 ? 74.828 42.596 -6.989 1.00 94.69 527 ALA A C 1
ATOM 3993 O O . ALA A 1 527 ? 75.914 42.136 -6.635 1.00 94.69 527 ALA A O 1
ATOM 3994 N N . ALA A 1 528 ? 74.638 43.021 -8.244 1.00 94.38 528 ALA A N 1
ATOM 3995 C CA . ALA A 1 528 ? 75.672 42.896 -9.269 1.00 94.38 528 ALA A CA 1
ATOM 3996 C C . ALA A 1 528 ? 76.878 43.834 -9.071 1.00 94.38 528 ALA A C 1
ATOM 3998 O O . ALA A 1 528 ? 77.968 43.541 -9.564 1.00 94.38 528 ALA A O 1
ATOM 3999 N N . ALA A 1 529 ? 76.706 44.951 -8.361 1.00 92.19 529 ALA A N 1
ATOM 4000 C CA . ALA A 1 529 ? 77.785 45.866 -7.997 1.00 92.19 529 ALA A CA 1
ATOM 4001 C C . ALA A 1 529 ? 78.559 45.424 -6.742 1.00 92.19 529 ALA A C 1
ATOM 4003 O O . ALA A 1 529 ? 79.729 45.788 -6.621 1.00 92.19 529 ALA A O 1
ATOM 4004 N N . ALA A 1 530 ? 77.925 44.676 -5.835 1.00 91.00 530 ALA A N 1
ATOM 4005 C CA . ALA A 1 530 ? 78.552 44.090 -4.648 1.00 91.00 530 ALA A CA 1
ATOM 4006 C C . ALA A 1 530 ? 79.221 42.729 -4.935 1.00 91.00 530 ALA A C 1
ATOM 4008 O O . ALA A 1 530 ? 80.276 42.433 -4.379 1.00 91.00 530 ALA A O 1
ATOM 4009 N N . GLY A 1 531 ? 78.652 41.946 -5.861 1.00 90.38 531 GLY A N 1
ATOM 4010 C CA . GLY A 1 531 ? 79.139 40.619 -6.253 1.00 90.38 531 GLY A CA 1
ATOM 4011 C C . GLY A 1 531 ? 78.316 39.445 -5.720 1.00 90.38 531 GLY A C 1
ATOM 4012 O O . GLY A 1 531 ? 78.738 38.301 -5.882 1.00 90.38 531 GLY A O 1
ATOM 4013 N N . GLU A 1 532 ? 77.152 39.723 -5.131 1.00 94.69 532 GLU A N 1
ATOM 4014 C CA . GLU A 1 532 ? 76.336 38.790 -4.346 1.00 94.69 532 GLU A CA 1
ATOM 4015 C C . GLU A 1 532 ? 75.622 37.748 -5.217 1.00 94.69 532 GLU A C 1
ATOM 4017 O O . GLU A 1 532 ? 74.437 37.862 -5.535 1.00 94.69 532 GLU A O 1
ATOM 4022 N N . ALA A 1 533 ? 76.356 36.712 -5.626 1.00 90.69 533 ALA A N 1
ATOM 4023 C CA . ALA A 1 533 ? 75.894 35.696 -6.572 1.00 90.69 533 ALA A CA 1
ATOM 4024 C C . ALA A 1 533 ? 74.627 34.942 -6.116 1.00 90.69 533 ALA A C 1
ATOM 4026 O O . ALA A 1 533 ? 73.814 34.555 -6.955 1.00 90.69 533 ALA A O 1
ATOM 4027 N N . ALA A 1 534 ? 74.414 34.761 -4.809 1.00 89.31 534 ALA A N 1
ATOM 4028 C CA . ALA A 1 534 ? 73.196 34.140 -4.286 1.00 89.31 534 ALA A CA 1
ATOM 4029 C C . ALA A 1 534 ? 71.972 35.072 -4.403 1.00 89.31 534 ALA A C 1
ATOM 4031 O O . ALA A 1 534 ? 70.926 34.655 -4.903 1.00 89.31 534 ALA A O 1
ATOM 4032 N N . ALA A 1 535 ? 72.120 36.354 -4.047 1.00 90.62 535 ALA A N 1
ATOM 4033 C CA . ALA A 1 535 ? 71.069 37.360 -4.219 1.00 90.62 535 ALA A CA 1
ATOM 4034 C C . ALA A 1 535 ? 70.761 37.619 -5.706 1.00 90.62 535 ALA A C 1
ATOM 4036 O O . ALA A 1 535 ? 69.597 37.747 -6.080 1.00 90.62 535 ALA A O 1
ATOM 4037 N N . VAL A 1 536 ? 71.781 37.618 -6.576 1.00 93.94 536 VAL A N 1
ATOM 4038 C CA . VAL A 1 536 ? 71.601 37.648 -8.037 1.00 93.94 536 VAL A CA 1
ATOM 4039 C C . VAL A 1 536 ? 70.833 36.413 -8.520 1.00 93.94 536 VAL A C 1
ATOM 4041 O O . VAL A 1 536 ? 69.906 36.576 -9.308 1.00 93.94 536 VAL A O 1
ATOM 4044 N N . ARG A 1 537 ? 71.146 35.198 -8.038 1.00 93.12 537 ARG A N 1
ATOM 4045 C CA . ARG A 1 537 ? 70.410 33.970 -8.409 1.00 93.12 537 ARG A CA 1
ATOM 4046 C C . ARG A 1 537 ? 68.928 34.047 -8.030 1.00 93.12 537 ARG A C 1
ATOM 4048 O O . ARG A 1 537 ? 68.099 33.694 -8.859 1.00 93.12 537 ARG A O 1
ATOM 4055 N N . LEU A 1 538 ? 68.595 34.528 -6.827 1.00 91.06 538 LEU A N 1
ATOM 4056 C CA . LEU A 1 538 ? 67.194 34.704 -6.414 1.00 91.06 538 LEU A CA 1
ATOM 4057 C C . LEU A 1 538 ? 66.474 35.782 -7.230 1.00 91.06 538 LEU A C 1
ATOM 4059 O O . LEU A 1 538 ? 65.377 35.537 -7.719 1.00 91.06 538 LEU A O 1
ATOM 4063 N N . LEU A 1 539 ? 67.092 36.951 -7.425 1.00 91.81 539 LEU A N 1
ATOM 4064 C CA . LEU A 1 539 ? 66.487 38.031 -8.212 1.00 91.81 539 LEU A CA 1
ATOM 4065 C C . LEU A 1 539 ? 66.264 37.626 -9.676 1.00 91.81 539 LEU A C 1
ATOM 4067 O O . LEU A 1 539 ? 65.283 38.058 -10.262 1.00 91.81 539 LEU A O 1
ATOM 4071 N N . LEU A 1 540 ? 67.139 36.794 -10.257 1.00 91.56 540 LEU A N 1
ATOM 4072 C CA . LEU A 1 540 ? 66.999 36.250 -11.617 1.00 91.56 540 LEU A CA 1
ATOM 4073 C C . LEU A 1 540 ? 66.009 35.077 -11.736 1.00 91.56 540 LEU A C 1
ATOM 4075 O O . LEU A 1 540 ? 65.719 34.661 -12.856 1.00 91.56 540 LEU A O 1
ATOM 4079 N N . ALA A 1 541 ? 65.501 34.545 -10.621 1.00 90.19 541 ALA A N 1
ATOM 4080 C CA . ALA A 1 541 ? 64.432 33.546 -10.619 1.00 90.19 541 ALA A CA 1
ATOM 4081 C C . ALA A 1 541 ? 63.025 34.180 -10.639 1.00 90.19 541 ALA A C 1
ATOM 4083 O O . ALA A 1 541 ? 62.051 33.489 -10.937 1.00 90.19 541 ALA A O 1
ATOM 4084 N N . ASP A 1 542 ? 62.912 35.480 -10.343 1.00 86.06 542 ASP A N 1
ATOM 4085 C CA . ASP A 1 542 ? 61.662 36.231 -10.452 1.00 86.06 542 ASP A CA 1
ATOM 4086 C C . ASP A 1 542 ? 61.366 36.570 -11.933 1.00 86.06 542 ASP A C 1
ATOM 4088 O O . ASP A 1 542 ? 62.200 37.200 -12.594 1.00 86.06 542 ASP A O 1
ATOM 4092 N N . PRO A 1 543 ? 60.207 36.164 -12.488 1.00 84.06 543 PRO A N 1
ATOM 4093 C CA . PRO A 1 543 ? 59.909 36.324 -13.911 1.00 84.06 543 PRO A CA 1
ATOM 4094 C C . PRO A 1 543 ? 59.679 37.779 -14.344 1.00 84.06 543 PRO A C 1
ATOM 4096 O O . PRO A 1 543 ? 59.772 38.060 -15.540 1.00 84.06 543 PRO A O 1
ATOM 4099 N N . ASP A 1 544 ? 59.394 38.699 -13.415 1.00 86.19 544 ASP A N 1
ATOM 4100 C CA . ASP A 1 544 ? 59.191 40.117 -13.725 1.00 86.19 544 ASP A CA 1
ATOM 4101 C C . ASP A 1 544 ? 60.515 40.916 -13.713 1.00 86.19 544 ASP A C 1
ATOM 4103 O O . ASP A 1 544 ? 60.524 42.105 -14.050 1.00 86.19 544 ASP A O 1
ATOM 4107 N N . VAL A 1 545 ? 61.663 40.313 -13.362 1.00 91.25 545 VAL A N 1
ATOM 4108 C CA . VAL A 1 545 ? 62.940 41.043 -13.272 1.00 91.25 545 VAL A CA 1
ATOM 4109 C C . VAL A 1 545 ? 63.476 41.495 -14.640 1.00 91.25 545 VAL A C 1
ATOM 4111 O O . VAL A 1 545 ? 63.607 40.744 -15.606 1.00 91.25 545 VAL A O 1
ATOM 4114 N N . THR A 1 546 ? 63.885 42.759 -14.723 1.00 91.94 546 THR A N 1
ATOM 4115 C CA . THR A 1 546 ? 64.487 43.347 -15.924 1.00 91.94 546 THR A CA 1
ATOM 4116 C C . THR A 1 546 ? 66.009 43.191 -15.871 1.00 91.94 546 THR A C 1
ATOM 4118 O O . THR A 1 546 ? 66.725 44.057 -15.364 1.00 91.94 546 THR A O 1
ATOM 4121 N N . VAL A 1 547 ? 66.517 42.087 -16.426 1.00 92.81 547 VAL A N 1
ATOM 4122 C CA . VAL A 1 547 ? 67.949 41.712 -16.416 1.00 92.81 547 VAL A CA 1
ATOM 4123 C C . VAL A 1 547 ? 68.875 42.831 -16.938 1.00 92.81 547 VAL A C 1
ATOM 4125 O O . VAL A 1 547 ? 69.923 43.104 -16.352 1.00 92.81 547 VAL A O 1
ATOM 4128 N N . ASP A 1 548 ? 68.461 43.530 -18.001 1.00 92.31 548 ASP A N 1
ATOM 4129 C CA . ASP A 1 548 ? 69.156 44.686 -18.596 1.00 92.31 548 ASP A CA 1
ATOM 4130 C C . ASP A 1 548 ? 68.532 46.043 -18.192 1.00 92.31 548 ASP A C 1
ATOM 4132 O O . ASP A 1 548 ? 68.495 46.992 -18.983 1.00 92.31 548 ASP A O 1
ATOM 4136 N N . ALA A 1 549 ? 68.041 46.166 -16.953 1.00 91.94 549 ALA A N 1
ATOM 4137 C CA . ALA A 1 549 ? 67.618 47.454 -16.394 1.00 91.94 549 ALA A CA 1
ATOM 4138 C C . ALA A 1 549 ? 68.731 48.513 -16.552 1.00 91.94 549 ALA A C 1
ATOM 4140 O O . ALA A 1 549 ? 69.914 48.178 -16.535 1.00 91.94 549 ALA A O 1
ATOM 4141 N N . LEU A 1 550 ? 68.373 49.792 -16.712 1.00 93.75 550 LEU A N 1
ATOM 4142 C CA . LEU A 1 550 ? 69.328 50.859 -17.045 1.00 93.75 550 LEU A CA 1
ATOM 4143 C C . LEU A 1 550 ? 69.383 51.962 -15.987 1.00 93.75 550 LEU A C 1
ATOM 4145 O O . LEU A 1 550 ? 68.425 52.718 -15.832 1.00 93.75 550 LEU A O 1
ATOM 4149 N N . ASP A 1 551 ? 70.555 52.138 -15.375 1.00 90.44 551 ASP A N 1
ATOM 4150 C CA . ASP A 1 551 ? 70.805 53.239 -14.442 1.00 90.44 551 ASP A CA 1
ATOM 4151 C C . ASP A 1 551 ? 70.837 54.628 -15.119 1.00 90.44 551 ASP A C 1
ATOM 4153 O O . ASP A 1 551 ? 70.821 54.777 -16.351 1.00 90.44 551 ASP A O 1
ATOM 4157 N N . HIS A 1 552 ? 70.951 55.702 -14.329 1.00 90.06 552 HIS A N 1
ATOM 4158 C CA . HIS A 1 552 ? 71.076 57.065 -14.863 1.00 90.06 552 HIS A CA 1
ATOM 4159 C C . HIS A 1 552 ? 72.342 57.287 -15.724 1.00 90.06 552 HIS A C 1
ATOM 4161 O O . HIS A 1 552 ? 72.427 58.286 -16.448 1.00 90.06 552 HIS A O 1
ATOM 4167 N N . GLY A 1 553 ? 73.312 56.369 -15.723 1.00 85.62 553 GLY A N 1
ATOM 4168 C CA . GLY A 1 553 ? 74.448 56.291 -16.646 1.00 85.62 553 GLY A CA 1
ATOM 4169 C C . GLY A 1 553 ? 74.211 55.430 -17.901 1.00 85.62 553 GLY A C 1
ATOM 4170 O O . GLY A 1 553 ? 75.070 55.432 -18.789 1.00 85.62 553 GLY A O 1
ATOM 4171 N N . ARG A 1 554 ? 73.062 54.748 -18.017 1.00 89.44 554 ARG A N 1
ATOM 4172 C CA . ARG A 1 554 ? 72.764 53.637 -18.947 1.00 89.44 554 ARG A CA 1
ATOM 4173 C C . ARG A 1 554 ? 73.701 52.430 -18.802 1.00 89.44 554 ARG A C 1
ATOM 4175 O O . ARG A 1 554 ? 73.946 51.725 -19.780 1.00 89.44 554 ARG A O 1
ATOM 4182 N N . LEU A 1 555 ? 74.277 52.219 -17.625 1.00 90.81 555 LEU A N 1
ATOM 4183 C CA . LEU A 1 555 ? 74.892 50.938 -17.292 1.00 90.81 555 LEU A CA 1
ATOM 4184 C C . LEU A 1 555 ? 73.765 49.947 -16.969 1.00 90.81 555 LEU A C 1
ATOM 4186 O O . LEU A 1 555 ? 72.726 50.350 -16.458 1.00 90.81 555 LEU A O 1
ATOM 4190 N N . THR A 1 556 ? 73.994 48.676 -17.281 1.00 94.31 556 THR A N 1
ATOM 4191 C CA . THR A 1 556 ? 73.169 47.539 -16.835 1.00 94.31 556 THR A CA 1
ATOM 4192 C C . THR A 1 556 ? 73.832 46.866 -15.627 1.00 94.31 556 THR A C 1
ATOM 4194 O O . THR A 1 556 ? 75.024 47.115 -15.402 1.00 94.31 556 THR A O 1
ATOM 4197 N N . PRO A 1 557 ? 73.160 45.975 -14.871 1.00 95.56 557 PRO A N 1
ATOM 4198 C CA . PRO A 1 557 ? 73.796 45.193 -13.802 1.00 95.56 557 PRO A CA 1
ATOM 4199 C C . PRO A 1 557 ? 75.111 44.529 -14.251 1.00 95.56 557 PRO A C 1
ATOM 4201 O O . PRO A 1 557 ? 76.135 44.624 -13.571 1.00 95.56 557 PRO A O 1
ATOM 4204 N N . LEU A 1 558 ? 75.137 43.993 -15.478 1.00 94.12 558 LEU A N 1
ATOM 4205 C CA . LEU A 1 558 ? 76.320 43.375 -16.084 1.00 94.12 558 LEU A CA 1
ATOM 4206 C C . LEU A 1 558 ? 77.502 44.351 -16.257 1.00 94.12 558 LEU A C 1
ATOM 4208 O O . LEU A 1 558 ? 78.657 43.944 -16.139 1.00 94.12 558 LEU A O 1
ATOM 4212 N N . HIS A 1 559 ? 77.254 45.646 -16.489 1.00 92.06 559 HIS A N 1
ATOM 4213 C CA . HIS A 1 559 ? 78.322 46.655 -16.530 1.00 92.06 559 HIS A CA 1
ATOM 4214 C C . HIS A 1 559 ? 78.964 46.895 -15.158 1.00 92.06 559 HIS A C 1
ATOM 4216 O O . HIS A 1 559 ? 80.145 47.248 -15.112 1.00 92.06 559 HIS A O 1
ATOM 4222 N N . HIS A 1 560 ? 78.208 46.753 -14.064 1.00 93.25 560 HIS A N 1
ATOM 4223 C CA . HIS A 1 560 ? 78.717 46.926 -12.700 1.00 93.25 560 HIS A CA 1
ATOM 4224 C C . HIS A 1 560 ? 79.483 45.678 -12.243 1.00 93.25 560 HIS A C 1
ATOM 4226 O O . HIS A 1 560 ? 80.637 45.807 -11.834 1.00 93.25 560 HIS A O 1
ATOM 4232 N N . ALA A 1 561 ? 78.944 44.476 -12.477 1.00 93.75 561 ALA A N 1
ATOM 4233 C CA . ALA A 1 561 ? 79.657 43.217 -12.227 1.00 93.75 561 ALA A CA 1
ATOM 4234 C C . ALA A 1 561 ? 80.986 43.137 -13.002 1.00 93.75 561 ALA A C 1
ATOM 4236 O O . ALA A 1 561 ? 82.048 42.881 -12.429 1.00 93.75 561 ALA A O 1
ATOM 4237 N N . ALA A 1 562 ? 80.959 43.464 -14.300 1.00 90.69 562 ALA A N 1
ATOM 4238 C CA . ALA A 1 562 ? 82.155 43.502 -15.140 1.00 90.69 562 ALA A CA 1
ATOM 4239 C C . ALA A 1 562 ? 83.158 44.597 -14.736 1.00 90.69 562 ALA A C 1
ATOM 4241 O O . ALA A 1 562 ? 84.354 44.477 -15.000 1.00 90.69 562 ALA A O 1
ATOM 4242 N N . ARG A 1 563 ? 82.697 45.679 -14.098 1.00 90.62 563 ARG A N 1
ATOM 4243 C CA . ARG A 1 563 ? 83.559 46.753 -13.588 1.00 90.62 563 ARG A CA 1
ATOM 4244 C C . ARG A 1 563 ? 84.325 46.348 -12.327 1.00 90.62 563 ARG A C 1
ATOM 4246 O O . ARG A 1 563 ? 85.416 46.880 -12.121 1.00 90.62 563 ARG A O 1
ATOM 4253 N N . ASN A 1 564 ? 83.793 45.426 -11.529 1.00 89.69 564 ASN A N 1
ATOM 4254 C CA . ASN A 1 564 ? 84.299 45.090 -10.195 1.00 89.69 564 ASN A CA 1
ATOM 4255 C C . ASN A 1 564 ? 84.936 43.678 -10.094 1.00 89.69 564 ASN A C 1
ATOM 4257 O O . ASN A 1 564 ? 85.333 43.268 -9.014 1.00 89.69 564 ASN A O 1
ATOM 4261 N N . ASP A 1 565 ? 85.100 42.972 -11.221 1.00 89.62 565 ASP A N 1
ATOM 4262 C CA . ASP A 1 565 ? 85.655 41.601 -11.338 1.00 89.62 565 ASP A CA 1
ATOM 4263 C C . ASP A 1 565 ? 84.779 40.466 -10.758 1.00 89.62 565 ASP A C 1
ATOM 4265 O O . ASP A 1 565 ? 85.251 39.345 -10.553 1.00 89.62 565 ASP A O 1
ATOM 4269 N N . HIS A 1 566 ? 83.475 40.714 -10.560 1.00 94.88 566 HIS A N 1
ATOM 4270 C CA . HIS A 1 566 ? 82.504 39.736 -10.040 1.00 94.88 566 HIS A CA 1
ATOM 4271 C C . HIS A 1 566 ? 82.127 38.676 -11.090 1.00 94.88 566 HIS A C 1
ATOM 4273 O O . HIS A 1 566 ? 81.008 38.605 -11.593 1.00 94.88 566 HIS A O 1
ATOM 4279 N N . HIS A 1 567 ? 83.097 37.844 -11.457 1.00 87.62 567 HIS A N 1
ATOM 4280 C CA . HIS A 1 567 ? 82.998 36.908 -12.572 1.00 87.62 567 HIS A CA 1
ATOM 4281 C C . HIS A 1 567 ? 81.964 35.773 -12.367 1.00 87.62 567 HIS A C 1
ATOM 4283 O O . HIS A 1 567 ? 81.421 35.291 -13.360 1.00 87.62 567 HIS A O 1
ATOM 4289 N N . ARG A 1 568 ? 81.651 35.364 -11.118 1.00 90.62 568 ARG A N 1
ATOM 4290 C CA . ARG A 1 568 ? 80.527 34.442 -10.816 1.00 90.62 568 ARG A CA 1
ATOM 4291 C C . ARG A 1 568 ? 79.184 35.106 -11.211 1.00 90.62 568 ARG A C 1
ATOM 4293 O O . ARG A 1 568 ? 78.446 34.544 -12.014 1.00 90.62 568 ARG A O 1
ATOM 4300 N N . VAL A 1 569 ? 78.947 36.365 -10.817 1.00 93.19 569 VAL A N 1
ATOM 4301 C CA . VAL A 1 569 ? 77.773 37.169 -11.244 1.00 93.19 569 VAL A CA 1
ATOM 4302 C C . VAL A 1 569 ? 77.738 37.435 -12.756 1.00 93.19 569 VAL A C 1
ATOM 4304 O O . VAL A 1 569 ? 76.676 37.372 -13.369 1.00 93.19 569 VAL A O 1
ATOM 4307 N N . VAL A 1 570 ? 78.885 37.714 -13.389 1.00 91.31 570 VAL A N 1
ATOM 4308 C CA . VAL A 1 570 ? 78.967 37.889 -14.856 1.00 91.31 570 VAL A CA 1
ATOM 4309 C C . VAL A 1 570 ? 78.474 36.639 -15.593 1.00 91.31 570 VAL A C 1
ATOM 4311 O O . VAL A 1 570 ? 77.753 36.782 -16.579 1.00 91.31 570 VAL A O 1
ATOM 4314 N N . ARG A 1 571 ? 78.821 35.433 -15.110 1.00 90.88 571 ARG A N 1
ATOM 4315 C CA . ARG A 1 571 ? 78.308 34.164 -15.657 1.00 90.88 571 ARG A CA 1
ATOM 4316 C C . ARG A 1 571 ? 76.785 34.065 -15.500 1.00 90.88 571 ARG A C 1
ATOM 4318 O O . ARG A 1 571 ? 76.105 33.822 -16.491 1.00 90.88 571 ARG A O 1
ATOM 4325 N N . GLN A 1 572 ? 76.253 34.324 -14.303 1.00 93.56 572 GLN A N 1
ATOM 4326 C CA . GLN A 1 572 ? 74.808 34.258 -14.020 1.00 93.56 572 GLN A CA 1
ATOM 4327 C C . GLN A 1 572 ? 73.984 35.225 -14.883 1.00 93.56 572 GLN A C 1
ATOM 4329 O O . GLN A 1 572 ? 73.026 34.810 -15.530 1.00 93.56 572 GLN A O 1
ATOM 4334 N N . LEU A 1 573 ? 74.378 36.501 -14.945 1.00 92.38 573 LEU A N 1
ATOM 4335 C CA . LEU A 1 573 ? 73.685 37.508 -15.756 1.00 92.38 573 LEU A CA 1
ATOM 4336 C C . LEU A 1 573 ? 73.719 37.155 -17.249 1.00 92.38 573 LEU A C 1
ATOM 4338 O O . LEU A 1 573 ? 72.712 37.310 -17.934 1.00 92.38 573 LEU A O 1
ATOM 4342 N N . ALA A 1 574 ? 74.852 36.663 -17.760 1.00 88.31 574 ALA A N 1
ATOM 4343 C CA . ALA A 1 574 ? 74.955 36.238 -19.155 1.00 88.31 574 ALA A CA 1
ATOM 4344 C C . ALA A 1 574 ? 74.092 35.000 -19.463 1.00 88.31 574 ALA A C 1
ATOM 4346 O O . ALA A 1 574 ? 73.465 34.957 -20.520 1.00 88.31 574 ALA A O 1
ATOM 4347 N N . ALA A 1 575 ? 74.010 34.034 -18.541 1.00 89.19 575 ALA A N 1
ATOM 4348 C CA . ALA A 1 575 ? 73.122 32.875 -18.661 1.00 89.19 575 ALA A CA 1
ATOM 4349 C C . ALA A 1 575 ? 71.635 33.282 -18.651 1.00 89.19 575 ALA A C 1
ATOM 4351 O O . ALA A 1 575 ? 70.852 32.757 -19.436 1.00 89.19 575 ALA A O 1
ATOM 4352 N N . ALA A 1 576 ? 71.269 34.292 -17.854 1.00 88.00 576 ALA A N 1
ATOM 4353 C CA . ALA A 1 576 ? 69.952 34.936 -17.875 1.00 88.00 576 ALA A CA 1
ATOM 4354 C C . ALA A 1 576 ? 69.739 35.910 -19.063 1.00 88.00 576 ALA A C 1
ATOM 4356 O O . ALA A 1 576 ? 68.811 36.717 -19.055 1.00 88.00 576 ALA A O 1
ATOM 4357 N N . GLY A 1 577 ? 70.593 35.864 -20.093 1.00 87.31 577 GLY A N 1
ATOM 4358 C CA . GLY A 1 577 ? 70.407 36.601 -21.346 1.00 87.31 577 GLY A CA 1
ATOM 4359 C C . GLY A 1 577 ? 70.837 38.075 -21.344 1.00 87.31 577 GLY A C 1
ATOM 4360 O O . GLY A 1 577 ? 70.527 38.781 -22.304 1.00 87.31 577 GLY A O 1
ATOM 4361 N N . ALA A 1 578 ? 71.557 38.557 -20.321 1.00 90.25 578 ALA A N 1
ATOM 4362 C CA . ALA A 1 578 ? 72.025 39.946 -20.260 1.00 90.25 578 ALA A CA 1
ATOM 4363 C C . ALA A 1 578 ? 72.883 40.335 -21.479 1.00 90.25 578 ALA A C 1
ATOM 4365 O O . ALA A 1 578 ? 73.835 39.644 -21.860 1.00 90.25 578 ALA A O 1
ATOM 4366 N N . SER A 1 579 ? 72.603 41.496 -22.069 1.00 88.56 579 SER A N 1
ATOM 4367 C CA . SER A 1 579 ? 73.229 41.937 -23.309 1.00 88.56 579 SER A CA 1
ATOM 4368 C C . SER A 1 579 ? 74.687 42.337 -23.105 1.00 88.56 579 SER A C 1
ATOM 4370 O O . SER A 1 579 ? 75.031 43.474 -22.763 1.00 88.56 579 SER A O 1
ATOM 4372 N N . LEU A 1 580 ? 75.579 41.412 -23.470 1.00 84.62 580 LEU A N 1
ATOM 4373 C CA . LEU A 1 580 ? 77.033 41.609 -23.542 1.00 84.62 580 LEU A CA 1
ATOM 4374 C C . LEU A 1 580 ? 77.432 42.848 -24.380 1.00 84.62 580 LEU A C 1
ATOM 4376 O O . LEU A 1 580 ? 78.530 43.390 -24.231 1.00 84.62 580 LEU A O 1
ATOM 4380 N N . THR A 1 581 ? 76.540 43.303 -25.270 1.00 82.50 581 THR A N 1
ATOM 4381 C CA . THR A 1 581 ? 76.753 44.417 -26.209 1.00 82.50 581 THR A CA 1
ATOM 4382 C C . THR A 1 581 ? 76.097 45.737 -25.793 1.00 82.50 581 THR A C 1
ATOM 4384 O O . THR A 1 581 ? 76.314 46.746 -26.471 1.00 82.50 581 THR A O 1
ATOM 4387 N N . ALA A 1 582 ? 75.335 45.767 -24.691 1.00 85.81 582 ALA A N 1
ATOM 4388 C CA . ALA A 1 582 ? 74.715 46.985 -24.173 1.00 85.81 582 ALA A CA 1
ATOM 4389 C C . ALA A 1 582 ? 75.754 48.102 -23.962 1.00 85.81 582 ALA A C 1
ATOM 4391 O O . ALA A 1 582 ? 76.900 47.844 -23.599 1.00 85.81 582 ALA A O 1
ATOM 4392 N N . THR A 1 583 ? 75.361 49.361 -24.188 1.00 83.12 583 THR A N 1
ATOM 4393 C CA . THR A 1 583 ? 76.270 50.518 -24.132 1.00 83.12 583 THR A CA 1
ATOM 4394 C C . THR A 1 583 ? 75.797 51.590 -23.152 1.00 83.12 583 THR A C 1
ATOM 4396 O O . THR A 1 583 ? 74.757 52.221 -23.375 1.00 83.12 583 THR A O 1
ATOM 4399 N N . SER A 1 584 ? 76.636 51.895 -22.162 1.00 82.44 584 SER A N 1
ATOM 4400 C CA . SER A 1 584 ? 76.521 53.089 -21.307 1.00 82.44 584 SER A CA 1
ATOM 4401 C C . SER A 1 584 ? 76.458 54.417 -22.086 1.00 82.44 584 SER A C 1
ATOM 4403 O O . SER A 1 584 ? 76.810 54.490 -23.264 1.00 82.44 584 SER A O 1
ATOM 4405 N N . LYS A 1 585 ? 76.095 55.526 -21.418 1.00 80.75 585 LYS A N 1
ATOM 4406 C CA . LYS A 1 585 ? 76.119 56.897 -21.989 1.00 80.75 585 LYS A CA 1
ATOM 4407 C C . LYS A 1 585 ? 77.496 57.320 -22.528 1.00 80.75 585 LYS A C 1
ATOM 4409 O O . LYS A 1 585 ? 77.568 58.204 -23.375 1.00 80.75 585 LYS A O 1
ATOM 4414 N N . LEU A 1 586 ? 78.577 56.682 -22.069 1.00 75.31 586 LEU A N 1
ATOM 4415 C CA . LEU A 1 586 ? 79.948 56.868 -22.570 1.00 75.31 586 LEU A CA 1
ATOM 4416 C C . LEU A 1 586 ? 80.346 55.818 -23.630 1.00 75.31 586 LEU A C 1
ATOM 4418 O O . LEU A 1 586 ? 81.531 55.636 -23.898 1.00 75.31 586 LEU A O 1
ATOM 4422 N N . LEU A 1 587 ? 79.377 55.076 -24.172 1.00 77.44 587 LEU A N 1
ATOM 4423 C CA . LEU A 1 587 ? 79.502 53.965 -25.127 1.00 77.44 587 LEU A CA 1
ATOM 4424 C C . LEU A 1 587 ? 80.422 52.803 -24.715 1.00 77.44 587 LEU A C 1
ATOM 4426 O O . LEU A 1 587 ? 80.713 51.926 -25.519 1.00 77.44 587 LEU A O 1
ATOM 4430 N N . ASN A 1 588 ? 80.849 52.747 -23.452 1.00 78.44 588 ASN A N 1
ATOM 4431 C CA . ASN A 1 588 ? 81.557 51.584 -22.920 1.00 78.44 588 ASN A CA 1
ATOM 4432 C C . ASN A 1 588 ? 80.517 50.456 -22.761 1.00 78.44 588 ASN A C 1
ATOM 4434 O O . ASN A 1 588 ? 79.478 50.721 -22.153 1.00 78.44 588 ASN A O 1
ATOM 4438 N N . THR A 1 589 ? 80.804 49.254 -23.270 1.00 84.19 589 THR A N 1
ATOM 4439 C CA . THR A 1 589 ? 80.069 48.006 -22.952 1.00 84.19 589 THR A CA 1
ATOM 4440 C C . THR A 1 589 ? 80.611 47.363 -21.659 1.00 84.19 589 THR A C 1
ATOM 4442 O O . THR A 1 589 ? 81.634 47.844 -21.150 1.00 84.19 589 THR A O 1
ATOM 4445 N N . PRO A 1 590 ? 80.031 46.265 -21.125 1.00 85.88 590 PRO A N 1
ATOM 4446 C CA . PRO A 1 590 ? 80.598 45.548 -19.978 1.00 85.88 590 PRO A CA 1
ATOM 4447 C C . PRO A 1 590 ? 82.067 45.147 -20.181 1.00 85.88 590 PRO A C 1
ATOM 4449 O O . PRO A 1 590 ? 82.906 45.427 -19.326 1.00 85.88 590 PRO A O 1
ATOM 4452 N N . LEU A 1 591 ? 82.422 44.624 -21.363 1.00 80.69 591 LEU A N 1
ATOM 4453 C CA . LEU A 1 591 ? 83.804 44.243 -21.698 1.00 80.69 591 LEU A CA 1
ATOM 4454 C C . LEU A 1 591 ? 84.760 45.447 -21.691 1.00 80.69 591 LEU A C 1
ATOM 4456 O O . LEU A 1 591 ? 85.897 45.346 -21.226 1.00 80.69 591 LEU A O 1
ATOM 4460 N N . HIS A 1 592 ? 84.286 46.622 -22.124 1.00 79.69 592 HIS A N 1
ATOM 4461 C CA . HIS A 1 592 ? 85.067 47.854 -22.006 1.00 79.69 592 HIS A CA 1
ATOM 4462 C C . HIS A 1 592 ? 85.291 48.244 -20.549 1.00 79.69 592 HIS A C 1
ATOM 4464 O O . HIS A 1 592 ? 86.361 48.762 -20.246 1.00 79.69 592 HIS A O 1
ATOM 4470 N N . MET A 1 593 ? 84.325 48.019 -19.650 1.00 80.94 593 MET A N 1
ATOM 4471 C CA . MET A 1 593 ? 84.528 48.264 -18.221 1.00 80.94 593 MET A CA 1
ATOM 4472 C C . MET A 1 593 ? 85.569 47.294 -17.653 1.00 80.94 593 MET A C 1
ATOM 4474 O O . MET A 1 593 ? 86.545 47.769 -17.073 1.00 80.94 593 MET A O 1
ATOM 4478 N N . ALA A 1 594 ? 85.446 45.989 -17.900 1.00 79.19 594 ALA A N 1
ATOM 4479 C CA . ALA A 1 594 ? 86.391 44.992 -17.392 1.00 79.19 594 ALA A CA 1
ATOM 4480 C C . ALA A 1 594 ? 87.847 45.308 -17.800 1.00 79.19 594 ALA A C 1
ATOM 4482 O O . ALA A 1 594 ? 88.712 45.507 -16.942 1.00 79.19 594 ALA A O 1
ATOM 4483 N N . VAL A 1 595 ? 88.113 45.533 -19.094 1.00 78.56 595 VAL A N 1
ATOM 4484 C CA . VAL A 1 595 ? 89.451 45.924 -19.594 1.00 78.56 595 VAL A CA 1
ATOM 4485 C C . VAL A 1 595 ? 89.911 47.288 -19.046 1.00 78.56 595 VAL A C 1
ATOM 4487 O O . VAL A 1 595 ? 91.084 47.490 -18.716 1.00 78.56 595 VAL A O 1
ATOM 4490 N N . LYS A 1 596 ? 89.001 48.261 -18.915 1.00 76.94 596 LYS A N 1
ATOM 4491 C CA . LYS A 1 596 ? 89.300 49.607 -18.388 1.00 76.94 596 LYS A CA 1
ATOM 4492 C C . LYS A 1 596 ? 89.661 49.609 -16.906 1.00 76.94 596 LYS A C 1
ATOM 4494 O O . LYS A 1 596 ? 90.392 50.514 -16.489 1.00 76.94 596 LYS A O 1
ATOM 4499 N N . TRP A 1 597 ? 89.179 48.641 -16.136 1.00 76.25 597 TRP A N 1
ATOM 4500 C CA . TRP A 1 597 ? 89.485 48.502 -14.713 1.00 76.25 597 TRP A CA 1
ATOM 4501 C C . TRP A 1 597 ? 90.503 47.380 -14.415 1.00 76.25 597 TRP A C 1
ATOM 4503 O O . TRP A 1 597 ? 91.017 47.345 -13.307 1.00 76.25 597 TRP A O 1
ATOM 4513 N N . ARG A 1 598 ? 90.937 46.622 -15.444 1.00 80.75 598 ARG A N 1
ATOM 4514 C CA . ARG A 1 598 ? 91.902 45.492 -15.412 1.00 80.75 598 ARG A CA 1
ATOM 4515 C C . ARG A 1 598 ? 91.374 44.205 -14.751 1.00 80.75 598 ARG A C 1
ATOM 4517 O O . ARG A 1 598 ? 92.154 43.402 -14.252 1.00 80.75 598 ARG A O 1
ATOM 4524 N N . GLN A 1 599 ? 90.068 43.997 -14.834 1.00 83.56 599 GLN A N 1
ATOM 4525 C CA . GLN A 1 599 ? 89.339 42.903 -14.197 1.00 83.56 599 GLN A CA 1
ATOM 4526 C C . GLN A 1 599 ? 89.515 41.605 -15.007 1.00 83.56 599 GLN A C 1
ATOM 4528 O O . GLN A 1 599 ? 88.786 41.364 -15.973 1.00 83.56 599 GLN A O 1
ATOM 4533 N N . ARG A 1 600 ? 90.563 40.820 -14.697 1.00 79.38 600 ARG A N 1
ATOM 4534 C CA . ARG A 1 600 ? 90.975 39.645 -15.500 1.00 79.38 600 ARG A CA 1
ATOM 4535 C C . ARG A 1 600 ? 89.888 38.571 -15.530 1.00 79.38 600 ARG A C 1
ATOM 4537 O O . ARG A 1 600 ? 89.608 38.041 -16.606 1.00 79.38 600 ARG A O 1
ATOM 4544 N N . ARG A 1 601 ? 89.264 38.265 -14.386 1.00 80.06 601 ARG A N 1
ATOM 4545 C CA . ARG A 1 601 ? 88.275 37.180 -14.273 1.00 80.06 601 ARG A CA 1
ATOM 4546 C C . ARG A 1 601 ? 86.973 37.545 -14.998 1.00 80.06 601 ARG A C 1
ATOM 4548 O O . ARG A 1 601 ? 86.421 36.714 -15.712 1.00 80.06 601 ARG A O 1
ATOM 4555 N N . ALA A 1 602 ? 86.534 38.801 -14.930 1.00 77.69 602 ALA A N 1
ATOM 4556 C CA . ALA A 1 602 ? 85.398 39.323 -15.687 1.00 77.69 602 ALA A CA 1
ATOM 4557 C C . ALA A 1 602 ? 85.678 39.450 -17.194 1.00 77.69 602 ALA A C 1
ATOM 4559 O O . ALA A 1 602 ? 84.758 39.242 -17.982 1.00 77.69 602 ALA A O 1
ATOM 4560 N N . VAL A 1 603 ? 86.917 39.737 -17.626 1.00 77.25 603 VAL A N 1
ATOM 4561 C CA . VAL A 1 603 ? 87.286 39.630 -19.053 1.00 77.25 603 VAL A CA 1
ATOM 4562 C C . VAL A 1 603 ? 87.184 38.176 -19.521 1.00 77.25 603 VAL A C 1
ATOM 4564 O O . VAL A 1 603 ? 86.470 37.933 -20.492 1.00 77.25 603 VAL A O 1
ATOM 4567 N N . ARG A 1 604 ? 87.813 37.212 -18.821 1.00 77.94 604 ARG A N 1
ATOM 4568 C CA . ARG A 1 604 ? 87.698 35.772 -19.141 1.00 77.94 604 ARG A CA 1
ATOM 4569 C C . ARG A 1 604 ? 86.222 35.339 -19.209 1.00 77.94 604 ARG A C 1
ATOM 4571 O O . ARG A 1 604 ? 85.805 34.762 -20.209 1.00 77.94 604 ARG A O 1
ATOM 4578 N N . ALA A 1 605 ? 85.409 35.687 -18.207 1.00 82.56 605 ALA A N 1
ATOM 4579 C CA . ALA A 1 605 ? 83.991 35.319 -18.149 1.00 82.56 605 ALA A CA 1
ATOM 4580 C C . ALA A 1 605 ? 83.135 35.954 -19.262 1.00 82.56 605 ALA A C 1
ATOM 4582 O O . ALA A 1 605 ? 82.327 35.255 -19.866 1.00 82.56 605 ALA A O 1
ATOM 4583 N N . LEU A 1 606 ? 83.327 37.239 -19.590 1.00 79.62 606 LEU A N 1
ATOM 4584 C CA . LEU A 1 606 ? 82.614 37.885 -20.704 1.00 79.62 606 LEU A CA 1
ATOM 4585 C C . LEU A 1 606 ? 83.016 37.323 -22.074 1.00 79.62 606 LEU A C 1
ATOM 4587 O O . LEU A 1 606 ? 82.182 37.285 -22.976 1.00 79.62 606 LEU A O 1
ATOM 4591 N N . VAL A 1 607 ? 84.273 36.900 -22.245 1.00 77.00 607 VAL A N 1
ATOM 4592 C CA . VAL A 1 607 ? 84.743 36.260 -23.483 1.00 77.00 607 VAL A CA 1
ATOM 4593 C C . VAL A 1 607 ? 84.184 34.840 -23.603 1.00 77.00 607 VAL A C 1
ATOM 4595 O O . VAL A 1 607 ? 83.603 34.530 -24.640 1.00 77.00 607 VAL A O 1
ATOM 4598 N N . ARG A 1 608 ? 84.250 34.019 -22.540 1.00 79.31 608 ARG A N 1
ATOM 4599 C CA . ARG A 1 608 ? 83.614 32.685 -22.504 1.00 79.31 608 ARG A CA 1
ATOM 4600 C C . ARG A 1 608 ? 82.099 32.786 -22.769 1.00 79.31 608 ARG A C 1
ATOM 4602 O O . ARG A 1 608 ? 81.588 32.069 -23.621 1.00 79.31 608 ARG A O 1
ATOM 4609 N N . ALA A 1 609 ? 81.399 33.748 -22.159 1.00 80.56 609 ALA A N 1
ATOM 4610 C CA . ALA A 1 609 ? 79.975 33.999 -22.420 1.00 80.56 609 ALA A CA 1
ATOM 4611 C C . ALA A 1 609 ? 79.674 34.452 -23.865 1.00 80.56 609 ALA A C 1
ATOM 4613 O O . ALA A 1 609 ? 78.656 34.066 -24.432 1.00 80.56 609 ALA A O 1
ATOM 4614 N N . ALA A 1 610 ? 80.552 35.247 -24.487 1.00 75.00 610 ALA A N 1
ATOM 4615 C CA . ALA A 1 610 ? 80.401 35.648 -25.888 1.00 75.00 610 ALA A CA 1
ATOM 4616 C C . ALA A 1 610 ? 80.687 34.503 -26.878 1.00 75.00 610 ALA A C 1
ATOM 4618 O O . ALA A 1 610 ? 80.129 34.503 -27.975 1.00 75.00 610 ALA A O 1
ATOM 4619 N N . ALA A 1 611 ? 81.538 33.546 -26.495 1.00 72.50 611 ALA A N 1
ATOM 4620 C CA . ALA A 1 611 ? 81.821 32.332 -27.259 1.00 72.50 611 ALA A CA 1
ATOM 4621 C C . ALA A 1 611 ? 80.714 31.269 -27.120 1.00 72.50 611 ALA A C 1
ATOM 4623 O O . ALA A 1 611 ? 80.458 30.543 -28.073 1.00 72.50 611 ALA A O 1
ATOM 4624 N N . ALA A 1 612 ? 80.032 31.216 -25.971 1.00 75.50 612 ALA A N 1
ATOM 4625 C CA . ALA A 1 612 ? 78.893 30.329 -25.710 1.00 75.50 612 ALA A CA 1
ATOM 4626 C C . ALA A 1 612 ? 77.531 30.884 -26.196 1.00 75.50 612 ALA A C 1
ATOM 4628 O O . ALA A 1 612 ? 76.500 30.237 -26.022 1.00 75.50 612 ALA A O 1
ATOM 4629 N N . ALA A 1 613 ? 77.498 32.085 -26.784 1.00 71.25 613 ALA A N 1
ATOM 4630 C CA . ALA A 1 613 ? 76.273 32.686 -27.309 1.00 71.25 613 ALA A CA 1
ATOM 4631 C C . ALA A 1 613 ? 75.752 31.931 -28.560 1.00 71.25 613 ALA A C 1
ATOM 4633 O O . ALA A 1 613 ? 76.571 31.454 -29.343 1.00 71.25 613 ALA A O 1
ATOM 4634 N N . PRO A 1 614 ? 74.427 31.886 -28.834 1.00 70.81 614 PRO A N 1
ATOM 4635 C CA . PRO A 1 614 ? 73.855 31.089 -29.936 1.00 70.81 614 PRO A CA 1
ATOM 4636 C C . PRO A 1 614 ? 74.382 31.401 -31.349 1.00 70.81 614 PRO A C 1
ATOM 4638 O O . PRO A 1 614 ? 74.319 30.551 -32.231 1.00 70.81 614 PRO A O 1
ATOM 4641 N N . ASP A 1 615 ? 74.911 32.607 -31.568 1.00 74.38 615 ASP A N 1
ATOM 4642 C CA . ASP A 1 615 ? 75.765 32.928 -32.716 1.00 74.38 615 ASP A CA 1
ATOM 4643 C C . ASP A 1 615 ? 77.035 33.635 -32.203 1.00 74.38 615 ASP A C 1
ATOM 4645 O O . ASP A 1 615 ? 77.021 34.859 -31.985 1.00 74.38 615 ASP A O 1
ATOM 4649 N N . PRO A 1 616 ? 78.143 32.898 -31.994 1.00 68.94 616 PRO A N 1
ATOM 4650 C CA . PRO A 1 616 ? 79.389 33.472 -31.492 1.00 68.94 616 PRO A CA 1
ATOM 4651 C C . PRO A 1 616 ? 80.001 34.478 -32.473 1.00 68.94 616 PRO A C 1
ATOM 4653 O O . PRO A 1 616 ? 80.593 35.478 -32.062 1.00 68.94 616 PRO A O 1
ATOM 4656 N N . ALA A 1 617 ? 79.828 34.263 -33.782 1.00 64.88 617 ALA A N 1
ATOM 4657 C CA . ALA A 1 617 ? 80.407 35.105 -34.823 1.00 64.88 617 ALA A CA 1
ATOM 4658 C C . ALA A 1 617 ? 79.683 36.458 -34.917 1.00 64.88 617 ALA A C 1
ATOM 4660 O O . ALA A 1 617 ? 80.332 37.511 -34.922 1.00 64.88 617 ALA A O 1
ATOM 4661 N N . ALA A 1 618 ? 78.347 36.465 -34.919 1.00 67.81 618 ALA A N 1
ATOM 4662 C CA . ALA A 1 618 ? 77.563 37.695 -34.862 1.00 67.81 618 ALA A CA 1
ATOM 4663 C C . ALA A 1 618 ? 77.716 38.414 -33.518 1.00 67.81 618 ALA A C 1
ATOM 4665 O O . ALA A 1 618 ? 77.770 39.648 -33.522 1.00 67.81 618 ALA A O 1
ATOM 4666 N N . THR A 1 619 ? 77.848 37.682 -32.404 1.00 65.06 619 THR A N 1
ATOM 4667 C CA . THR A 1 619 ? 78.072 38.242 -31.057 1.00 65.06 619 THR A CA 1
ATOM 4668 C C . THR A 1 619 ? 79.442 38.910 -30.948 1.00 65.06 619 THR A C 1
ATOM 4670 O O . THR A 1 619 ? 79.519 40.092 -30.601 1.00 65.06 619 THR A O 1
ATOM 4673 N N . ALA A 1 620 ? 80.523 38.233 -31.350 1.00 62.78 620 ALA A N 1
ATOM 4674 C CA . ALA A 1 620 ? 81.859 38.825 -31.425 1.00 62.78 620 ALA A CA 1
ATOM 4675 C C . ALA A 1 620 ? 81.889 40.030 -32.381 1.00 62.78 620 ALA A C 1
ATOM 4677 O O . ALA A 1 620 ? 82.411 41.095 -32.039 1.00 62.78 620 ALA A O 1
ATOM 4678 N N . ALA A 1 621 ? 81.250 39.925 -33.551 1.00 64.50 621 ALA A N 1
ATOM 4679 C CA . ALA A 1 621 ? 81.134 41.044 -34.479 1.00 64.50 621 ALA A CA 1
ATOM 4680 C C . ALA A 1 621 ? 80.280 42.199 -33.916 1.00 64.50 621 ALA A C 1
ATOM 4682 O O . ALA A 1 621 ? 80.548 43.359 -34.227 1.00 64.50 621 ALA A O 1
ATOM 4683 N N . ALA A 1 622 ? 79.279 41.934 -33.072 1.00 64.38 622 ALA A N 1
ATOM 4684 C CA . ALA A 1 622 ? 78.472 42.956 -32.406 1.00 64.38 622 ALA A CA 1
ATOM 4685 C C . ALA A 1 622 ? 79.258 43.672 -31.298 1.00 64.38 622 ALA A C 1
ATOM 4687 O O . ALA A 1 622 ? 79.237 44.903 -31.250 1.00 64.38 622 ALA A O 1
ATOM 4688 N N . LEU A 1 623 ? 80.025 42.932 -30.491 1.00 63.75 623 LEU A N 1
ATOM 4689 C CA . LEU A 1 623 ? 80.986 43.480 -29.527 1.00 63.75 623 LEU A CA 1
ATOM 4690 C C . LEU A 1 623 ? 82.021 44.379 -30.222 1.00 63.75 623 LEU A C 1
ATOM 4692 O O . LEU A 1 623 ? 82.243 45.512 -29.791 1.00 63.75 623 LEU A O 1
ATOM 4696 N N . LEU A 1 624 ? 82.591 43.928 -31.345 1.00 62.50 624 LEU A N 1
ATOM 4697 C CA . LEU A 1 624 ? 83.535 44.710 -32.152 1.00 62.50 624 LEU A CA 1
ATOM 4698 C C . LEU A 1 624 ? 82.881 45.948 -32.792 1.00 62.50 624 LEU A C 1
ATOM 4700 O O . LEU A 1 624 ? 83.473 47.028 -32.773 1.00 62.50 624 LEU A O 1
ATOM 4704 N N . ARG A 1 625 ? 81.645 45.846 -33.307 1.00 64.62 625 ARG A N 1
ATOM 4705 C CA . ARG A 1 625 ? 80.876 47.003 -33.812 1.00 64.62 625 ARG A CA 1
ATOM 4706 C C . ARG A 1 625 ? 80.601 48.024 -32.705 1.00 64.62 625 ARG A C 1
ATOM 4708 O O . ARG A 1 625 ? 80.780 49.221 -32.935 1.00 64.62 625 ARG A O 1
ATOM 4715 N N . ALA A 1 626 ? 80.216 47.574 -31.509 1.00 60.28 626 ALA A N 1
ATOM 4716 C CA . ALA A 1 626 ? 80.009 48.438 -30.349 1.00 60.28 626 ALA A CA 1
ATOM 4717 C C . ALA A 1 626 ? 81.317 49.129 -29.919 1.00 60.28 626 ALA A C 1
ATOM 4719 O O . ALA A 1 626 ? 81.325 50.344 -29.724 1.00 60.28 626 ALA A O 1
ATOM 4720 N N . ALA A 1 627 ? 82.434 48.395 -29.877 1.00 55.09 627 ALA A N 1
ATOM 4721 C CA . ALA A 1 627 ? 83.759 48.937 -29.571 1.00 55.09 627 ALA A CA 1
ATOM 4722 C C . ALA A 1 627 ? 84.229 49.992 -30.582 1.00 55.09 627 ALA A C 1
ATOM 4724 O O . ALA A 1 627 ? 84.701 51.066 -30.203 1.00 55.09 627 ALA A O 1
ATOM 4725 N N . ASN A 1 628 ? 84.052 49.731 -31.877 1.00 57.81 628 ASN A N 1
ATOM 4726 C CA . ASN A 1 628 ? 84.466 50.662 -32.926 1.00 57.81 628 ASN A CA 1
ATOM 4727 C C . ASN A 1 628 ? 83.590 51.935 -32.917 1.00 57.81 628 ASN A C 1
ATOM 4729 O O . ASN A 1 628 ? 84.101 53.052 -33.012 1.00 57.81 628 ASN A O 1
ATOM 4733 N N . LYS A 1 629 ? 82.278 51.791 -32.671 1.00 58.16 629 LYS A N 1
ATOM 4734 C CA . LYS A 1 629 ? 81.345 52.915 -32.460 1.00 58.16 629 LYS A CA 1
ATOM 4735 C C . LYS A 1 629 ? 81.694 53.736 -31.211 1.00 58.16 629 LYS A C 1
ATOM 4737 O O . LYS A 1 629 ? 81.619 54.968 -31.252 1.00 58.16 629 LYS A O 1
ATOM 4742 N N . ALA A 1 630 ? 82.120 53.083 -30.128 1.00 53.06 630 ALA A N 1
ATOM 4743 C CA . ALA A 1 630 ? 82.631 53.751 -28.934 1.00 53.06 630 ALA A CA 1
ATOM 4744 C C . ALA A 1 630 ? 83.899 54.561 -29.243 1.00 53.06 630 ALA A C 1
ATOM 4746 O O . ALA A 1 630 ? 83.956 55.743 -28.910 1.00 53.06 630 ALA A O 1
ATOM 4747 N N . GLY A 1 631 ? 84.866 53.971 -29.955 1.00 51.03 631 GLY A N 1
ATOM 4748 C CA . GLY A 1 631 ? 86.092 54.646 -30.391 1.00 51.03 631 GLY A CA 1
ATOM 4749 C C . GLY A 1 631 ? 85.827 55.885 -31.252 1.00 51.03 631 GLY A C 1
ATOM 4750 O O . GLY A 1 631 ? 86.321 56.968 -30.938 1.00 51.03 631 GLY A O 1
ATOM 4751 N N . GLN A 1 632 ? 84.996 55.759 -32.291 1.00 52.22 632 GLN A N 1
ATOM 4752 C CA . GLN A 1 632 ? 84.662 56.867 -33.198 1.00 52.22 632 GLN A CA 1
ATOM 4753 C C . GLN A 1 632 ? 83.900 58.001 -32.493 1.00 52.22 632 GLN A C 1
ATOM 4755 O O . GLN A 1 632 ? 84.226 59.174 -32.674 1.00 52.22 632 GLN A O 1
ATOM 4760 N N . THR A 1 633 ? 82.921 57.680 -31.640 1.00 53.00 633 THR A N 1
ATOM 4761 C CA . THR A 1 633 ? 82.145 58.723 -30.942 1.00 53.00 633 THR A CA 1
ATOM 4762 C C . THR A 1 633 ? 82.948 59.367 -29.807 1.00 53.00 633 THR A C 1
ATOM 4764 O O . THR A 1 633 ? 82.806 60.564 -29.561 1.00 53.00 633 THR A O 1
ATOM 4767 N N . ALA A 1 634 ? 83.838 58.620 -29.143 1.00 46.44 634 ALA A N 1
ATOM 4768 C CA . ALA A 1 634 ? 84.780 59.186 -28.179 1.00 46.44 634 ALA A CA 1
ATOM 4769 C C . ALA A 1 634 ? 85.770 60.149 -28.853 1.00 46.44 634 ALA A C 1
ATOM 4771 O O . ALA A 1 634 ? 86.076 61.193 -28.279 1.00 46.44 634 ALA A O 1
ATOM 4772 N N . LEU A 1 635 ? 86.217 59.851 -30.080 1.00 44.09 635 LEU A N 1
ATOM 4773 C CA . LEU A 1 635 ? 87.035 60.763 -30.884 1.00 44.09 635 LEU A CA 1
ATOM 4774 C C . LEU A 1 635 ? 86.283 62.086 -31.132 1.00 44.09 635 LEU A C 1
ATOM 4776 O O . LEU A 1 635 ? 86.755 63.141 -30.709 1.00 44.09 635 LEU A O 1
ATOM 4780 N N . ALA A 1 636 ? 85.062 62.010 -31.673 1.00 49.22 636 ALA A N 1
ATOM 4781 C CA . ALA A 1 636 ? 84.210 63.173 -31.950 1.00 49.22 636 ALA A CA 1
ATOM 4782 C C . ALA A 1 636 ? 83.824 63.990 -30.693 1.00 49.22 636 ALA A C 1
ATOM 4784 O O . ALA A 1 636 ? 83.592 65.197 -30.773 1.00 49.22 636 ALA A O 1
ATOM 4785 N N . GLN A 1 637 ? 83.763 63.364 -29.511 1.00 46.34 637 GLN A N 1
ATOM 4786 C CA . GLN A 1 637 ? 83.533 64.074 -28.245 1.00 46.34 637 GLN A CA 1
ATOM 4787 C C . GLN A 1 637 ? 84.814 64.701 -27.661 1.00 46.34 637 GLN A C 1
ATOM 4789 O O . GLN A 1 637 ? 84.730 65.758 -27.028 1.00 46.34 637 GLN A O 1
ATOM 4794 N N . LEU A 1 638 ? 86.000 64.115 -27.884 1.00 41.28 638 LEU A N 1
ATOM 4795 C CA . LEU A 1 638 ? 87.276 64.697 -27.438 1.00 41.28 638 LEU A CA 1
ATOM 4796 C C . LEU A 1 638 ? 87.779 65.848 -28.324 1.00 41.28 638 LEU A C 1
ATOM 4798 O O . LEU A 1 638 ? 88.504 66.706 -27.817 1.00 41.28 638 LEU A O 1
ATOM 4802 N N . GLU A 1 639 ? 87.352 65.944 -29.586 1.00 46.12 639 GLU A N 1
ATOM 4803 C CA . GLU A 1 639 ? 87.688 67.072 -30.478 1.00 46.12 639 GLU A CA 1
ATOM 4804 C C . GLU A 1 639 ? 87.263 68.450 -29.931 1.00 46.12 639 GLU A C 1
ATOM 4806 O O . GLU A 1 639 ? 87.755 69.479 -30.391 1.00 46.12 639 GLU A O 1
ATOM 4811 N N . ARG A 1 640 ? 86.419 68.503 -28.888 1.00 48.53 640 ARG A N 1
ATOM 4812 C CA . ARG A 1 640 ? 86.050 69.756 -28.209 1.00 48.53 640 ARG A CA 1
ATOM 4813 C C . ARG A 1 640 ? 87.011 70.228 -27.106 1.00 48.53 640 ARG A C 1
ATOM 4815 O O . ARG A 1 640 ? 86.917 71.400 -26.744 1.00 48.53 640 ARG A O 1
ATOM 4822 N N . ARG A 1 641 ? 87.940 69.404 -26.583 1.00 40.53 641 ARG A N 1
ATOM 4823 C CA . ARG A 1 641 ? 89.055 69.856 -25.706 1.00 40.53 641 ARG A CA 1
ATOM 4824 C C . ARG A 1 641 ? 90.281 68.917 -25.758 1.00 40.53 641 ARG A C 1
ATOM 4826 O O . ARG A 1 641 ? 90.189 67.787 -25.277 1.00 40.53 641 ARG A O 1
ATOM 4833 N N . PRO A 1 642 ? 91.466 69.382 -26.206 1.00 41.25 642 PRO A N 1
ATOM 4834 C CA . PRO A 1 642 ? 92.664 68.545 -26.278 1.00 41.25 642 PRO A CA 1
ATOM 4835 C C . PRO A 1 642 ? 93.275 68.280 -24.892 1.00 41.25 642 PRO A C 1
ATOM 4837 O O . PRO A 1 642 ? 93.519 69.205 -24.115 1.00 41.25 642 PRO A O 1
ATOM 4840 N N . SER A 1 643 ? 93.597 67.018 -24.584 1.00 40.69 643 SER A N 1
ATOM 4841 C CA . SER A 1 643 ? 94.446 66.674 -23.434 1.00 40.69 643 SER A CA 1
ATOM 4842 C C . SER A 1 643 ? 95.131 65.308 -23.579 1.00 40.69 643 SER A C 1
ATOM 4844 O O . SER A 1 643 ? 94.663 64.423 -24.295 1.00 40.69 643 SER A O 1
ATOM 4846 N N . ARG A 1 644 ? 96.246 65.116 -22.861 1.00 50.28 644 ARG A N 1
ATOM 4847 C CA . ARG A 1 644 ? 97.250 64.036 -23.035 1.00 50.28 644 ARG A CA 1
ATOM 4848 C C . ARG A 1 644 ? 96.787 62.629 -22.588 1.00 50.28 644 ARG A C 1
ATOM 4850 O O . ARG A 1 644 ? 97.609 61.800 -22.213 1.00 50.28 644 ARG A O 1
ATOM 4857 N N . ARG A 1 645 ? 95.478 62.341 -22.594 1.00 46.25 645 ARG A N 1
ATOM 4858 C CA . ARG A 1 645 ? 94.903 61.027 -22.225 1.00 46.25 645 ARG A CA 1
ATOM 4859 C C . ARG A 1 645 ? 94.706 60.072 -23.411 1.00 46.25 645 ARG A C 1
ATOM 4861 O O . ARG A 1 645 ? 94.635 58.869 -23.178 1.00 46.25 645 ARG A O 1
ATOM 4868 N N . ILE A 1 646 ? 94.675 60.574 -24.650 1.00 46.78 646 ILE A N 1
ATOM 4869 C CA . ILE A 1 646 ? 94.389 59.789 -25.871 1.00 46.78 646 ILE A CA 1
ATOM 4870 C C . ILE A 1 646 ? 95.335 58.581 -26.018 1.00 46.78 646 ILE A C 1
ATOM 4872 O O . ILE A 1 646 ? 94.874 57.462 -26.239 1.00 46.78 646 ILE A O 1
ATOM 4876 N N . SER A 1 647 ? 96.636 58.762 -25.767 1.00 44.44 647 SER A N 1
ATOM 4877 C CA . SER A 1 647 ? 97.638 57.686 -25.836 1.00 44.44 647 SER A CA 1
ATOM 4878 C C . SER A 1 647 ? 97.362 56.517 -24.877 1.00 44.44 647 SER A C 1
ATOM 4880 O O . SER A 1 647 ? 97.713 55.387 -25.191 1.00 44.44 647 SER A O 1
ATOM 4882 N N . LYS A 1 648 ? 96.687 56.747 -23.737 1.00 44.75 648 LYS A N 1
ATOM 4883 C CA . LYS A 1 648 ? 96.278 55.674 -22.807 1.00 44.75 648 LYS A CA 1
ATOM 4884 C C . LYS A 1 648 ? 94.985 54.959 -23.221 1.00 44.75 648 LYS A C 1
ATOM 4886 O O . LYS A 1 648 ? 94.671 53.925 -22.641 1.00 44.75 648 LYS A O 1
ATOM 4891 N N . HIS A 1 649 ? 94.231 55.493 -24.184 1.00 45.00 649 HIS A N 1
ATOM 4892 C CA . HIS A 1 649 ? 93.021 54.850 -24.702 1.00 45.00 649 HIS A CA 1
ATOM 4893 C C . HIS A 1 649 ? 93.339 53.953 -25.904 1.00 45.00 649 HIS A C 1
ATOM 4895 O O . HIS A 1 649 ? 92.951 52.790 -25.898 1.00 45.00 649 HIS A O 1
ATOM 4901 N N . MET A 1 650 ? 94.152 54.425 -26.861 1.00 42.16 650 MET A N 1
ATOM 4902 C CA . MET A 1 650 ? 94.669 53.547 -27.923 1.00 42.16 650 MET A CA 1
ATOM 4903 C C . MET A 1 650 ? 95.529 52.408 -27.364 1.00 42.16 650 MET A C 1
ATOM 4905 O O . MET A 1 650 ? 95.366 51.274 -27.797 1.00 42.16 650 MET A O 1
ATOM 4909 N N . ALA A 1 651 ? 96.354 52.660 -26.339 1.00 46.38 651 ALA A N 1
ATOM 4910 C CA . ALA A 1 651 ? 97.103 51.595 -25.669 1.00 46.38 651 ALA A CA 1
ATOM 4911 C C . ALA A 1 651 ? 96.200 50.498 -25.066 1.00 46.38 651 ALA A C 1
ATOM 4913 O O . ALA A 1 651 ? 96.624 49.355 -25.000 1.00 46.38 651 ALA A O 1
ATOM 4914 N N . ARG A 1 652 ? 94.952 50.804 -24.673 1.00 48.78 652 ARG A N 1
ATOM 4915 C CA . ARG A 1 652 ? 93.982 49.793 -24.205 1.00 48.78 652 ARG A CA 1
ATOM 4916 C C . ARG A 1 652 ? 93.282 49.032 -25.325 1.00 48.78 652 ARG A C 1
ATOM 4918 O O . ARG A 1 652 ? 92.879 47.901 -25.100 1.00 48.78 652 ARG A O 1
ATOM 4925 N N . LEU A 1 653 ? 93.147 49.629 -26.506 1.00 48.41 653 LEU A N 1
ATOM 4926 C CA . LEU A 1 653 ? 92.674 48.923 -27.700 1.00 48.41 653 LEU A CA 1
ATOM 4927 C C . LEU A 1 653 ? 93.750 47.975 -28.250 1.00 48.41 653 LEU A C 1
ATOM 4929 O O . LEU A 1 653 ? 93.416 46.873 -28.663 1.00 48.41 653 LEU A O 1
ATOM 4933 N N . VAL A 1 654 ? 95.029 48.358 -28.160 1.00 47.66 654 VAL A N 1
ATOM 4934 C CA . VAL A 1 654 ? 96.164 47.452 -28.417 1.00 47.66 654 VAL A CA 1
ATOM 4935 C C . VAL A 1 654 ? 96.273 46.374 -27.333 1.00 47.66 654 VAL A C 1
ATOM 4937 O O . VAL A 1 654 ? 96.509 45.219 -27.657 1.00 47.66 654 VAL A O 1
ATOM 4940 N N . GLU A 1 655 ? 96.034 46.703 -26.058 1.00 47.78 655 GLU A N 1
ATOM 4941 C CA . GLU A 1 655 ? 95.973 45.698 -24.984 1.00 47.78 655 GLU A CA 1
ATOM 4942 C C . GLU A 1 655 ? 94.804 44.714 -25.180 1.00 47.78 655 GLU A C 1
ATOM 4944 O O . GLU A 1 655 ? 94.913 43.565 -24.786 1.00 47.78 655 GLU A O 1
ATOM 4949 N N . LEU A 1 656 ? 93.706 45.118 -25.830 1.00 46.47 656 LEU A N 1
ATOM 4950 C CA . LEU A 1 656 ? 92.593 44.224 -26.181 1.00 46.47 656 LEU A CA 1
ATOM 4951 C C . LEU A 1 656 ? 92.983 43.192 -27.248 1.00 46.47 656 LEU A C 1
ATOM 4953 O O . LEU A 1 656 ? 92.612 42.030 -27.120 1.00 46.47 656 LEU A O 1
ATOM 4957 N N . THR A 1 657 ? 93.761 43.576 -28.266 1.00 47.47 657 THR A N 1
ATOM 4958 C CA . THR A 1 657 ? 94.338 42.606 -29.214 1.00 47.47 657 THR A CA 1
ATOM 4959 C C . THR A 1 657 ? 95.524 41.836 -28.635 1.00 47.47 657 THR A C 1
ATOM 4961 O O . THR A 1 657 ? 95.743 40.704 -29.053 1.00 47.47 657 THR A O 1
ATOM 4964 N N . ARG A 1 658 ? 96.260 42.391 -27.660 1.00 46.28 658 ARG A N 1
ATOM 4965 C CA . ARG A 1 658 ? 97.325 41.670 -26.946 1.00 46.28 658 ARG A CA 1
ATOM 4966 C C . ARG A 1 658 ? 96.754 40.595 -26.019 1.00 46.28 658 ARG A C 1
ATOM 4968 O O . ARG A 1 658 ? 97.125 39.445 -26.174 1.00 46.28 658 ARG A O 1
ATOM 4975 N N . ILE A 1 659 ? 95.783 40.939 -25.168 1.00 49.28 659 ILE A N 1
ATOM 4976 C CA . ILE A 1 659 ? 95.053 39.985 -24.315 1.00 49.28 659 ILE A CA 1
ATOM 4977 C C . ILE A 1 659 ? 94.322 38.946 -25.164 1.00 49.28 659 ILE A C 1
ATOM 4979 O O . ILE A 1 659 ? 94.285 37.789 -24.773 1.00 49.28 659 ILE A O 1
ATOM 4983 N N . LYS A 1 660 ? 93.783 39.318 -26.337 1.00 47.69 660 LYS A N 1
ATOM 4984 C CA . LYS A 1 660 ? 93.248 38.318 -27.266 1.00 47.69 660 LYS A CA 1
ATOM 4985 C C . LYS A 1 660 ? 94.329 37.299 -27.670 1.00 47.69 660 LYS A C 1
ATOM 4987 O O . LYS A 1 660 ? 94.059 36.115 -27.608 1.00 47.69 660 LYS A O 1
ATOM 4992 N N . ARG A 1 661 ? 95.525 37.757 -28.056 1.00 49.19 661 ARG A N 1
ATOM 4993 C CA . ARG A 1 661 ? 96.626 36.880 -28.492 1.00 49.19 661 ARG A CA 1
ATOM 4994 C C . ARG A 1 661 ? 97.256 36.080 -27.346 1.00 49.19 661 ARG A C 1
ATOM 4996 O O . ARG A 1 661 ? 97.763 35.004 -27.586 1.00 49.19 661 ARG A O 1
ATOM 5003 N N . GLU A 1 662 ? 97.233 36.611 -26.126 1.00 51.47 662 GLU A N 1
ATOM 5004 C CA . GLU A 1 662 ? 97.740 35.941 -24.918 1.00 51.47 662 GLU A CA 1
ATOM 5005 C C . GLU A 1 662 ? 96.736 34.894 -24.401 1.00 51.47 662 GLU A C 1
ATOM 5007 O O . GLU A 1 662 ? 97.146 33.824 -23.986 1.00 51.47 662 GLU A O 1
ATOM 5012 N N . LEU A 1 663 ? 95.425 35.119 -24.563 1.00 52.31 663 LEU A N 1
ATOM 5013 C CA . LEU A 1 663 ? 94.377 34.098 -24.377 1.00 52.31 663 LEU A CA 1
ATOM 5014 C C . LEU A 1 663 ? 94.191 33.166 -25.600 1.00 52.31 663 LEU A C 1
ATOM 5016 O O . LEU A 1 663 ? 93.225 32.415 -25.640 1.00 52.31 663 LEU A O 1
ATOM 5020 N N . GLU A 1 664 ? 95.066 33.256 -26.606 1.00 53.44 664 GLU A N 1
ATOM 5021 C CA . GLU A 1 664 ? 95.181 32.325 -27.746 1.00 53.44 664 GLU A CA 1
ATOM 5022 C C . GLU A 1 664 ? 96.603 31.701 -27.801 1.00 53.44 664 GLU A C 1
ATOM 5024 O O . GLU A 1 664 ? 96.967 31.078 -28.797 1.00 53.44 664 GLU A O 1
ATOM 5029 N N . GLU A 1 665 ? 97.425 31.902 -26.755 1.00 51.12 665 GLU A N 1
ATOM 5030 C CA . GLU A 1 665 ? 98.788 31.350 -26.592 1.00 51.12 665 GLU A CA 1
ATOM 5031 C C . GLU A 1 665 ? 99.093 30.889 -25.139 1.00 51.12 665 GLU A C 1
ATOM 5033 O O . GLU A 1 665 ? 100.235 30.556 -24.838 1.00 51.12 665 GLU A O 1
ATOM 5038 N N . GLU A 1 666 ? 98.089 30.845 -24.251 1.00 43.81 666 GLU A N 1
ATOM 5039 C CA . GLU A 1 666 ? 98.123 30.221 -22.907 1.00 43.81 666 GLU A CA 1
ATOM 5040 C C . GLU A 1 666 ? 97.081 29.067 -22.833 1.00 43.81 666 GLU A C 1
ATOM 5042 O O . GLU A 1 666 ? 96.385 28.909 -21.835 1.00 43.81 666 GLU A O 1
ATOM 5047 N N . ASP A 1 667 ? 96.942 28.285 -23.918 1.00 51.97 667 ASP A N 1
ATOM 5048 C CA . ASP A 1 667 ? 96.201 27.001 -23.967 1.00 51.97 667 ASP A CA 1
ATOM 5049 C C . ASP A 1 667 ? 97.156 25.818 -23.659 1.00 51.97 667 ASP A C 1
ATOM 5051 O O . ASP A 1 667 ? 97.317 24.899 -24.456 1.00 51.97 667 ASP A O 1
ATOM 5055 N N . GLU A 1 668 ? 97.847 25.898 -22.520 1.00 53.34 668 GLU A N 1
ATOM 5056 C CA . GLU A 1 668 ? 98.618 24.852 -21.820 1.00 53.34 668 GLU A CA 1
ATOM 5057 C C . GLU A 1 668 ? 98.875 25.418 -20.393 1.00 53.34 668 GLU A C 1
ATOM 5059 O O . GLU A 1 668 ? 99.076 26.626 -20.253 1.00 53.34 668 GLU A O 1
ATOM 5064 N N . ASP A 1 669 ? 98.825 24.589 -19.341 1.00 48.41 669 ASP A N 1
ATOM 5065 C CA . ASP A 1 669 ? 99.005 24.953 -17.911 1.00 48.41 669 ASP A CA 1
ATOM 5066 C C . ASP A 1 669 ? 97.907 25.825 -17.215 1.00 48.41 669 ASP A C 1
ATOM 5068 O O . ASP A 1 669 ? 98.213 26.795 -16.519 1.00 48.41 669 ASP A O 1
ATOM 5072 N N . GLU A 1 670 ? 96.617 25.452 -17.297 1.00 43.97 670 GLU A N 1
ATOM 5073 C CA . GLU A 1 670 ? 95.612 25.794 -16.247 1.00 43.97 670 GLU A CA 1
ATOM 5074 C C . GLU A 1 670 ? 94.603 24.633 -15.963 1.00 43.97 670 GLU A C 1
ATOM 5076 O O . GLU A 1 670 ? 93.557 24.853 -15.354 1.00 43.97 670 GLU A O 1
ATOM 5081 N N . GLU A 1 671 ? 94.921 23.386 -16.362 1.00 50.34 671 GLU A N 1
ATOM 5082 C CA . GLU A 1 671 ? 94.219 22.142 -15.955 1.00 50.34 671 GLU A CA 1
ATOM 5083 C C . GLU A 1 671 ? 94.781 21.604 -14.615 1.00 50.34 671 GLU A C 1
ATOM 5085 O O . GLU A 1 671 ? 95.481 20.597 -14.598 1.00 50.34 671 GLU A O 1
ATOM 5090 N N . GLU A 1 672 ? 94.521 22.288 -13.492 1.00 46.50 672 GLU A N 1
ATOM 5091 C CA . GLU A 1 672 ? 94.777 21.733 -12.134 1.00 46.50 672 GLU A CA 1
ATOM 5092 C C . GLU A 1 672 ? 93.984 22.432 -10.994 1.00 46.50 672 GLU A C 1
ATOM 5094 O O . GLU A 1 672 ? 93.823 21.857 -9.923 1.00 46.50 672 GLU A O 1
ATOM 5099 N N . ASP A 1 673 ? 93.440 23.645 -11.207 1.00 38.22 673 ASP A N 1
ATOM 5100 C CA . ASP A 1 673 ? 92.753 24.441 -10.158 1.00 38.22 673 ASP A CA 1
ATOM 5101 C C . ASP A 1 673 ? 91.208 24.278 -10.114 1.00 38.22 673 ASP A C 1
ATOM 5103 O O . ASP A 1 673 ? 90.595 24.604 -9.097 1.00 38.22 673 ASP A O 1
ATOM 5107 N N . ASP A 1 674 ? 90.551 23.787 -11.177 1.00 38.25 674 ASP A N 1
ATOM 5108 C CA . ASP A 1 674 ? 89.083 23.557 -11.201 1.00 38.25 674 ASP A CA 1
ATOM 5109 C C . ASP A 1 674 ? 88.686 22.184 -10.569 1.00 38.25 674 ASP A C 1
ATOM 5111 O O . ASP A 1 674 ? 87.501 21.862 -10.511 1.00 38.25 674 ASP A O 1
ATOM 5115 N N . GLU A 1 675 ? 89.648 21.398 -10.049 1.00 41.72 675 GLU A N 1
ATOM 5116 C CA . GLU A 1 675 ? 89.447 20.106 -9.339 1.00 41.72 675 GLU A CA 1
ATOM 5117 C C . GLU A 1 675 ? 89.645 20.225 -7.802 1.00 41.72 675 GLU A C 1
ATOM 5119 O O . GLU A 1 675 ? 89.659 19.226 -7.096 1.00 41.72 675 GLU A O 1
ATOM 5124 N N . TYR A 1 676 ? 89.782 21.445 -7.251 1.00 43.59 676 TYR A N 1
ATOM 5125 C CA . TYR A 1 676 ? 90.050 21.676 -5.810 1.00 43.59 676 TYR A CA 1
ATOM 5126 C C . TYR A 1 676 ? 89.027 22.565 -5.059 1.00 43.59 676 TYR A C 1
ATOM 5128 O O . TYR A 1 676 ? 89.192 22.821 -3.865 1.00 43.59 676 TYR A O 1
ATOM 5136 N N . GLU A 1 677 ? 87.952 23.008 -5.722 1.00 42.00 677 GLU A N 1
ATOM 5137 C CA . GLU A 1 677 ? 86.756 23.628 -5.098 1.00 42.00 677 GLU A CA 1
ATOM 5138 C C . GLU A 1 677 ? 85.444 22.911 -5.520 1.00 42.00 677 GLU A C 1
ATOM 5140 O O . GLU A 1 677 ? 84.363 23.482 -5.401 1.00 42.00 677 GLU A O 1
ATOM 5145 N N . ALA A 1 678 ? 85.522 21.661 -6.003 1.00 38.31 678 ALA A N 1
ATOM 5146 C CA . ALA A 1 678 ? 84.357 20.773 -6.161 1.00 38.31 678 ALA A CA 1
ATOM 5147 C C . ALA A 1 678 ? 84.059 20.033 -4.841 1.00 38.31 678 ALA A C 1
ATOM 5149 O O . ALA A 1 678 ? 82.950 20.132 -4.315 1.00 38.31 678 ALA A O 1
ATOM 5150 N N . ASP A 1 679 ? 85.099 19.444 -4.240 1.00 38.22 679 ASP A N 1
ATOM 5151 C CA . ASP A 1 679 ? 85.148 18.765 -2.929 1.00 38.22 679 ASP A CA 1
ATOM 5152 C C . ASP A 1 679 ? 84.891 19.702 -1.714 1.00 38.22 679 ASP A C 1
ATOM 5154 O O . ASP A 1 679 ? 85.438 19.515 -0.630 1.00 38.22 679 ASP A O 1
ATOM 5158 N N . GLN A 1 680 ? 84.117 20.775 -1.898 1.00 41.19 680 GLN A N 1
ATOM 5159 C CA . GLN A 1 680 ? 83.646 21.700 -0.857 1.00 41.19 680 GLN A CA 1
ATOM 5160 C C . GLN A 1 680 ? 82.223 22.242 -1.118 1.00 41.19 680 GLN A C 1
ATOM 5162 O O . GLN A 1 680 ? 81.727 23.014 -0.304 1.00 41.19 680 GLN A O 1
ATOM 5167 N N . GLU A 1 681 ? 81.546 21.845 -2.209 1.00 43.81 681 GLU A N 1
ATOM 5168 C CA . GLU A 1 681 ? 80.091 22.053 -2.383 1.00 43.81 681 GLU A CA 1
ATOM 5169 C C . GLU A 1 681 ? 79.294 20.717 -2.361 1.00 43.81 681 GLU A C 1
ATOM 5171 O O . GLU A 1 681 ? 78.073 20.756 -2.465 1.00 43.81 681 GLU A O 1
ATOM 5176 N N . GLU A 1 682 ? 79.942 19.555 -2.145 1.00 42.25 682 GLU A N 1
ATOM 5177 C CA . GLU A 1 682 ? 79.274 18.269 -1.808 1.00 42.25 682 GLU A CA 1
ATOM 5178 C C . GLU A 1 682 ? 79.411 17.870 -0.312 1.00 42.25 682 GLU A C 1
ATOM 5180 O O . GLU A 1 682 ? 78.559 17.156 0.205 1.00 42.25 682 GLU A O 1
ATOM 5185 N N . ASP A 1 683 ? 80.391 18.414 0.427 1.00 38.09 683 ASP A N 1
ATOM 5186 C CA . ASP A 1 683 ? 80.634 18.139 1.866 1.00 38.09 683 ASP A CA 1
ATOM 5187 C C . ASP A 1 683 ? 79.825 19.052 2.837 1.00 38.09 683 ASP A C 1
ATOM 5189 O O . ASP A 1 683 ? 80.001 18.974 4.052 1.00 38.09 683 ASP A O 1
ATOM 5193 N N . GLU A 1 684 ? 78.927 19.918 2.336 1.00 39.44 684 GLU A N 1
ATOM 5194 C CA . GLU A 1 684 ? 77.999 20.738 3.157 1.00 39.44 684 GLU A CA 1
ATOM 5195 C C . GLU A 1 684 ? 76.496 20.406 2.936 1.00 39.44 684 GLU A C 1
ATOM 5197 O O . GLU A 1 684 ? 75.637 21.098 3.484 1.00 39.44 684 GLU A O 1
ATOM 5202 N N . GLU A 1 685 ? 76.144 19.328 2.211 1.00 41.41 685 GLU A N 1
ATOM 5203 C CA . GLU A 1 685 ? 74.761 18.781 2.165 1.00 41.41 685 GLU A CA 1
ATOM 5204 C C . GLU A 1 685 ? 74.587 17.400 2.861 1.00 41.41 685 GLU A C 1
ATOM 5206 O O . GLU A 1 685 ? 73.470 16.887 2.893 1.00 41.41 685 GLU A O 1
ATOM 5211 N N . GLU A 1 686 ? 75.616 16.840 3.525 1.00 38.91 686 GLU A N 1
ATOM 5212 C CA . GLU A 1 686 ? 75.506 15.623 4.375 1.00 38.91 686 GLU A CA 1
ATOM 5213 C C . GLU A 1 686 ? 75.985 15.797 5.849 1.00 38.91 686 GLU A C 1
ATOM 5215 O O . GLU A 1 686 ? 76.486 14.847 6.446 1.00 38.91 686 GLU A O 1
ATOM 5220 N N . ASP A 1 687 ? 75.807 16.966 6.496 1.00 31.80 687 ASP A N 1
ATOM 5221 C CA . ASP A 1 687 ? 76.067 17.093 7.961 1.00 31.80 687 ASP A CA 1
ATOM 5222 C C . ASP A 1 687 ? 75.144 18.073 8.748 1.00 31.80 687 ASP A C 1
ATOM 5224 O O . ASP A 1 687 ? 75.537 18.637 9.770 1.00 31.80 687 ASP A O 1
ATOM 5228 N N . GLU A 1 688 ? 73.878 18.265 8.326 1.00 34.91 688 GLU A N 1
ATOM 5229 C CA . GLU A 1 688 ? 72.808 18.810 9.208 1.00 34.91 688 GLU A CA 1
ATOM 5230 C C . GLU A 1 688 ? 71.595 17.865 9.433 1.00 34.91 688 GLU A C 1
ATOM 5232 O O . GLU A 1 688 ? 70.714 18.189 10.237 1.00 34.91 688 GLU A O 1
ATOM 5237 N N . GLU A 1 689 ? 71.561 16.648 8.861 1.00 38.50 689 GLU A N 1
ATOM 5238 C CA . GLU A 1 689 ? 70.589 15.609 9.270 1.00 38.50 689 GLU A CA 1
ATOM 5239 C C . GLU A 1 689 ? 71.085 14.767 10.474 1.00 38.50 689 GLU A C 1
ATOM 5241 O O . GLU A 1 689 ? 71.547 13.638 10.361 1.00 38.50 689 GLU A O 1
ATOM 5246 N N . GLU A 1 690 ? 70.855 15.328 11.669 1.00 37.00 690 GLU A N 1
ATOM 5247 C CA . GLU A 1 690 ? 70.610 14.614 12.943 1.00 37.00 690 GLU A CA 1
ATOM 5248 C C . GLU A 1 690 ? 71.786 14.043 13.792 1.00 37.00 690 GLU A C 1
ATOM 5250 O O . GLU A 1 690 ? 71.741 12.912 14.270 1.00 37.00 690 GLU A O 1
ATOM 5255 N N . GLU A 1 691 ? 72.706 14.899 14.266 1.00 30.55 691 GLU A N 1
ATOM 5256 C CA . GLU A 1 691 ? 72.991 14.942 15.723 1.00 30.55 691 GLU A CA 1
ATOM 5257 C C . GLU A 1 691 ? 73.456 16.344 16.188 1.00 30.55 691 GLU A C 1
ATOM 5259 O O . GLU A 1 691 ? 74.374 16.935 15.644 1.00 30.55 691 GLU A O 1
ATOM 5264 N N . GLY A 1 692 ? 72.927 16.984 17.236 1.00 31.41 692 GLY A N 1
ATOM 5265 C CA . GLY A 1 692 ? 71.917 16.568 18.206 1.00 31.41 692 GLY A CA 1
ATOM 5266 C C . GLY A 1 692 ? 72.425 16.671 19.649 1.00 31.41 692 GLY A C 1
ATOM 5267 O O . GLY A 1 692 ? 73.162 15.811 20.115 1.00 31.41 692 GLY A O 1
ATOM 5268 N N . ARG A 1 693 ? 71.995 17.699 20.402 1.00 31.23 693 ARG A N 1
ATOM 5269 C CA . ARG A 1 693 ? 71.986 17.760 21.889 1.00 31.23 693 ARG A CA 1
ATOM 5270 C C . ARG A 1 693 ? 71.133 18.952 22.361 1.00 31.23 693 ARG A C 1
ATOM 5272 O O . ARG A 1 693 ? 71.355 20.073 21.930 1.00 31.23 693 ARG A O 1
ATOM 5279 N N . GLY A 1 694 ? 70.199 18.840 23.307 1.00 33.34 694 GLY A N 1
ATOM 5280 C CA . GLY A 1 694 ? 69.711 17.651 24.013 1.00 33.34 694 GLY A CA 1
ATOM 5281 C C . GLY A 1 694 ? 69.364 17.923 25.485 1.00 33.34 694 GLY A C 1
ATOM 5282 O O . GLY A 1 694 ? 70.254 18.160 26.300 1.00 33.34 694 GLY A O 1
ATOM 5283 N N . ARG A 1 695 ? 68.075 17.825 25.850 1.00 30.67 695 ARG A N 1
ATOM 5284 C CA . ARG A 1 695 ? 67.577 17.661 27.236 1.00 30.67 695 ARG A CA 1
ATOM 5285 C C . ARG A 1 695 ? 66.211 16.944 27.223 1.00 30.67 695 ARG A C 1
ATOM 5287 O O . ARG A 1 695 ? 65.237 17.560 26.819 1.00 30.67 695 ARG A O 1
ATOM 5294 N N . GLY A 1 696 ? 66.038 15.701 27.683 1.00 30.95 696 GLY A N 1
ATOM 5295 C CA . GLY A 1 696 ? 67.027 14.667 28.029 1.00 30.95 696 GLY A CA 1
ATOM 5296 C C . GLY A 1 696 ? 66.552 13.692 29.126 1.00 30.95 696 GLY A C 1
ATOM 5297 O O . GLY A 1 696 ? 66.025 14.132 30.144 1.00 30.95 696 GLY A O 1
ATOM 5298 N N . GLY A 1 697 ? 66.832 12.390 28.955 1.00 31.61 697 GLY A N 1
ATOM 5299 C CA . GLY A 1 697 ? 66.763 11.350 30.005 1.00 31.61 697 GLY A CA 1
ATOM 5300 C C . GLY A 1 697 ? 65.741 10.219 29.768 1.00 31.61 697 GLY A C 1
ATOM 5301 O O . GLY A 1 697 ? 64.550 10.487 29.697 1.00 31.61 697 GLY A O 1
ATOM 5302 N N . GLY A 1 698 ? 66.199 8.952 29.711 1.00 29.20 698 GLY A N 1
ATOM 5303 C CA . GLY A 1 698 ? 65.336 7.775 29.446 1.00 29.20 698 GLY A CA 1
ATOM 5304 C C . GLY A 1 698 ? 65.801 6.420 30.031 1.00 29.20 698 GLY A C 1
ATOM 5305 O O . GLY A 1 698 ? 65.073 5.848 30.834 1.00 29.20 698 GLY A O 1
ATOM 5306 N N . ARG A 1 699 ? 67.044 5.982 29.734 1.00 33.75 699 ARG A N 1
ATOM 5307 C CA . ARG A 1 699 ? 67.714 4.694 30.112 1.00 33.75 699 ARG A CA 1
ATOM 5308 C C . ARG A 1 699 ? 67.345 3.436 29.292 1.00 33.75 699 ARG A C 1
ATOM 5310 O O . ARG A 1 699 ? 66.175 3.111 29.157 1.00 33.75 699 ARG A O 1
ATOM 5317 N N . GLY A 1 700 ? 68.365 2.641 28.932 1.00 28.95 700 GLY A N 1
ATOM 5318 C CA . GLY A 1 700 ? 68.248 1.231 28.508 1.00 28.95 700 GLY A CA 1
ATOM 5319 C C . GLY A 1 700 ? 69.543 0.675 27.880 1.00 28.95 700 GLY A C 1
ATOM 5320 O O . GLY A 1 700 ? 70.137 1.343 27.046 1.00 28.95 700 GLY A O 1
ATOM 5321 N N . SER A 1 701 ? 69.997 -0.516 28.286 1.00 32.06 701 SER A N 1
ATOM 5322 C CA . SER A 1 701 ? 71.127 -1.286 27.701 1.00 32.06 701 SER A CA 1
ATOM 5323 C C . SER A 1 701 ? 70.594 -2.476 26.877 1.00 32.06 701 SER A C 1
ATOM 5325 O O . SER A 1 701 ? 69.508 -2.945 27.205 1.00 32.06 701 SER A O 1
ATOM 5327 N N . GLY A 1 702 ? 71.266 -3.082 25.885 1.00 29.36 702 GLY A N 1
ATOM 5328 C CA . GLY A 1 702 ? 72.625 -2.917 25.324 1.00 29.36 702 GLY A CA 1
ATOM 5329 C C . GLY A 1 702 ? 73.314 -4.291 25.106 1.00 29.36 702 GLY A C 1
ATOM 5330 O O . GLY A 1 702 ? 73.260 -5.103 26.026 1.00 29.36 702 GLY A O 1
ATOM 5331 N N . GLY A 1 703 ? 73.952 -4.562 23.947 1.00 29.05 703 GLY A N 1
ATOM 5332 C CA . GLY A 1 703 ? 74.722 -5.813 23.706 1.00 29.05 703 GLY A CA 1
ATOM 5333 C C . GLY A 1 703 ? 74.879 -6.317 22.246 1.00 29.05 703 GLY A C 1
ATOM 5334 O O . GLY A 1 703 ? 74.077 -7.121 21.800 1.00 29.05 703 GLY A O 1
ATOM 5335 N N . GLU A 1 704 ? 75.931 -5.843 21.564 1.00 32.47 704 GLU A N 1
ATOM 5336 C CA . GLU A 1 704 ? 76.752 -6.370 20.428 1.00 32.47 704 GLU A CA 1
ATOM 5337 C C . GLU A 1 704 ? 76.382 -7.599 19.522 1.00 32.47 704 GLU A C 1
ATOM 5339 O O . GLU A 1 704 ? 76.246 -8.708 20.030 1.00 32.47 704 GLU A O 1
ATOM 5344 N N . LYS A 1 705 ? 76.524 -7.383 18.183 1.00 33.81 705 LYS A N 1
ATOM 5345 C CA . LYS A 1 705 ? 77.164 -8.211 17.089 1.00 33.81 705 LYS A CA 1
ATOM 5346 C C . LYS A 1 705 ? 76.472 -9.503 16.566 1.00 33.81 705 LYS A C 1
ATOM 5348 O O . LYS A 1 705 ? 75.855 -10.209 17.353 1.00 33.81 705 LYS A O 1
ATOM 5353 N N . GLU A 1 706 ? 76.380 -9.823 15.253 1.00 36.50 706 GLU A N 1
ATOM 5354 C CA . GLU A 1 706 ? 77.326 -9.880 14.076 1.00 36.50 706 GLU A CA 1
ATOM 5355 C C . GLU A 1 706 ? 78.280 -11.106 14.105 1.00 36.50 706 GLU A C 1
ATOM 5357 O O . GLU A 1 706 ? 78.648 -11.519 15.202 1.00 36.50 706 GLU A O 1
ATOM 5362 N N . GLU A 1 707 ? 78.721 -11.772 13.013 1.00 36.06 707 GLU A N 1
ATOM 5363 C CA . GLU A 1 707 ? 78.631 -11.618 11.517 1.00 36.06 707 GLU A CA 1
ATOM 5364 C C . GLU A 1 707 ? 77.721 -12.750 10.891 1.00 36.06 707 GLU A C 1
ATOM 5366 O O . GLU A 1 707 ? 76.875 -13.232 11.643 1.00 36.06 707 GLU A O 1
ATOM 5371 N N . ASP A 1 708 ? 77.686 -13.274 9.633 1.00 31.84 708 ASP A N 1
ATOM 5372 C CA . ASP A 1 708 ? 78.251 -13.122 8.245 1.00 31.84 708 ASP A CA 1
ATOM 5373 C C . ASP A 1 708 ? 77.226 -13.747 7.202 1.00 31.84 708 ASP A C 1
ATOM 5375 O O . ASP A 1 708 ? 76.150 -14.152 7.642 1.00 31.84 708 ASP A O 1
ATOM 5379 N N . GLY A 1 709 ? 77.345 -13.888 5.853 1.00 31.08 709 GLY A N 1
ATOM 5380 C CA . GLY A 1 709 ? 78.340 -13.530 4.808 1.00 31.08 709 GLY A CA 1
ATOM 5381 C C . GLY A 1 709 ? 77.992 -13.999 3.338 1.00 31.08 709 GLY A C 1
ATOM 5382 O O . GLY A 1 709 ? 77.674 -15.158 3.105 1.00 31.08 709 GLY A O 1
ATOM 5383 N N . SER A 1 710 ? 78.054 -13.078 2.349 1.00 34.31 710 SER A N 1
ATOM 5384 C CA . SER A 1 710 ? 78.259 -13.149 0.851 1.00 34.31 710 SER A CA 1
ATOM 5385 C C . SER A 1 710 ? 77.832 -14.306 -0.129 1.00 34.31 710 SER A C 1
ATOM 5387 O O . SER A 1 710 ? 78.403 -15.389 -0.074 1.00 34.31 710 SER A O 1
ATOM 5389 N N . GLY A 1 711 ? 77.089 -13.939 -1.209 1.00 31.23 711 GLY A N 1
ATOM 5390 C CA . GLY A 1 711 ? 77.292 -14.285 -2.663 1.00 31.23 711 GLY A CA 1
ATOM 5391 C C . GLY A 1 711 ? 76.953 -15.692 -3.241 1.00 31.23 711 GLY A C 1
ATOM 5392 O O . GLY A 1 711 ? 76.766 -16.629 -2.477 1.00 31.23 711 GLY A O 1
ATOM 5393 N N . SER A 1 712 ? 76.902 -15.942 -4.573 1.00 34.72 712 SER A N 1
ATOM 5394 C CA . SER A 1 712 ? 76.543 -15.115 -5.767 1.00 34.72 712 SER A CA 1
ATOM 5395 C C . SER A 1 712 ? 76.296 -15.989 -7.044 1.00 34.72 712 SER A C 1
ATOM 5397 O O . SER A 1 712 ? 76.746 -17.130 -7.098 1.00 34.72 712 SER A O 1
ATOM 5399 N N . ASP A 1 713 ? 75.626 -15.415 -8.062 1.00 33.62 713 ASP A N 1
ATOM 5400 C CA . ASP A 1 713 ? 75.619 -15.764 -9.516 1.00 33.62 713 ASP A CA 1
ATOM 5401 C C . ASP A 1 713 ? 74.997 -17.104 -10.026 1.00 33.62 713 ASP A C 1
ATOM 5403 O O . ASP A 1 713 ? 74.413 -17.866 -9.256 1.00 33.62 713 ASP A O 1
ATOM 5407 N N . SER A 1 714 ? 74.956 -17.298 -11.364 1.00 38.88 714 SER A N 1
ATOM 5408 C CA . SER A 1 714 ? 73.809 -17.904 -12.093 1.00 38.88 714 SER A CA 1
ATOM 5409 C C . SER A 1 714 ? 74.124 -18.800 -13.333 1.00 38.88 714 SER A C 1
ATOM 5411 O O . SER A 1 714 ? 75.276 -19.149 -13.581 1.00 38.88 714 SER A O 1
ATOM 5413 N N . ASP A 1 715 ? 73.062 -19.122 -14.104 1.00 35.88 715 ASP A N 1
ATOM 5414 C CA . ASP A 1 715 ? 72.986 -19.593 -15.517 1.00 35.88 715 ASP A CA 1
ATOM 5415 C C . ASP A 1 715 ? 72.841 -21.116 -15.798 1.00 35.88 715 ASP A C 1
ATOM 5417 O O . ASP A 1 715 ? 73.418 -21.960 -15.111 1.00 35.88 715 ASP A O 1
ATOM 5421 N N . GLY A 1 716 ? 72.058 -21.462 -16.842 1.00 29.84 716 GLY A N 1
ATOM 5422 C CA . GLY A 1 716 ? 71.873 -22.826 -17.386 1.00 29.84 716 GLY A CA 1
ATOM 5423 C C . GLY A 1 716 ? 70.523 -23.065 -18.105 1.00 29.84 716 GLY A C 1
ATOM 5424 O O . GLY A 1 716 ? 69.475 -22.947 -17.473 1.00 29.84 716 GLY A O 1
ATOM 5425 N N . ASP A 1 717 ? 70.554 -23.441 -19.393 1.00 34.38 717 ASP A N 1
ATOM 5426 C CA . ASP A 1 717 ? 69.396 -23.489 -20.319 1.00 34.38 717 ASP A CA 1
ATOM 5427 C C . ASP A 1 717 ? 68.947 -24.908 -20.791 1.00 34.38 717 ASP A C 1
ATOM 5429 O O . ASP A 1 717 ? 69.672 -25.890 -20.632 1.00 34.38 717 ASP A O 1
ATOM 5433 N N . ASP A 1 718 ? 67.787 -24.920 -21.473 1.00 36.78 718 ASP A N 1
ATOM 5434 C CA . ASP A 1 718 ? 67.335 -25.747 -22.626 1.00 36.78 718 ASP A CA 1
ATOM 5435 C C . ASP A 1 718 ? 66.752 -27.194 -22.541 1.00 36.78 718 ASP A C 1
ATOM 5437 O O . ASP A 1 718 ? 67.316 -28.127 -21.971 1.00 36.78 718 ASP A O 1
ATOM 5441 N N . ASP A 1 719 ? 65.600 -27.314 -23.231 1.00 34.69 719 ASP A N 1
ATOM 5442 C CA . ASP A 1 719 ? 64.942 -28.387 -24.019 1.00 34.69 719 ASP A CA 1
ATOM 5443 C C . ASP A 1 719 ? 65.289 -29.894 -23.909 1.00 34.69 719 ASP A C 1
ATOM 5445 O O . ASP A 1 719 ? 66.433 -30.324 -24.064 1.00 34.69 719 ASP A O 1
ATOM 5449 N N . SER A 1 720 ? 64.240 -30.745 -23.905 1.00 33.84 720 SER A N 1
ATOM 5450 C CA . SER A 1 720 ? 63.830 -31.570 -25.084 1.00 33.84 720 SER A CA 1
ATOM 5451 C C . SER A 1 720 ? 62.567 -32.448 -24.844 1.00 33.84 720 SER A C 1
ATOM 5453 O O . SER A 1 720 ? 62.045 -32.515 -23.732 1.00 33.84 720 SER A O 1
ATOM 5455 N N . GLU A 1 721 ? 62.035 -33.048 -25.922 1.00 36.53 721 GLU A N 1
ATOM 5456 C CA . GLU A 1 721 ? 60.708 -33.699 -26.072 1.00 36.53 721 GLU A CA 1
ATOM 5457 C C . GLU A 1 721 ? 60.724 -35.245 -25.914 1.00 36.53 721 GLU A C 1
ATOM 5459 O O . GLU A 1 721 ? 61.784 -35.848 -26.044 1.00 36.53 721 GLU A O 1
ATOM 5464 N N . GLU A 1 722 ? 59.550 -35.889 -25.743 1.00 32.50 722 GLU A N 1
ATOM 5465 C CA . GLU A 1 722 ? 59.191 -37.214 -26.329 1.00 32.50 722 GLU A CA 1
ATOM 5466 C C . GLU A 1 722 ? 57.664 -37.516 -26.179 1.00 32.50 722 GLU A C 1
ATOM 5468 O O . GLU A 1 722 ? 57.012 -36.966 -25.291 1.00 32.50 722 GLU A O 1
ATOM 5473 N N . GLU A 1 723 ? 57.084 -38.355 -27.059 1.00 33.78 723 GLU A N 1
ATOM 5474 C CA . GLU A 1 723 ? 55.633 -38.674 -27.193 1.00 33.78 723 GLU A CA 1
ATOM 5475 C C . GLU A 1 723 ? 55.376 -40.190 -27.475 1.00 33.78 723 GLU A C 1
ATOM 5477 O O . GLU A 1 723 ? 56.334 -40.960 -27.505 1.00 33.78 723 GLU A O 1
ATOM 5482 N N . GLU A 1 724 ? 54.107 -40.590 -27.725 1.00 35.62 724 GLU A N 1
ATOM 5483 C CA . GLU A 1 724 ? 53.631 -41.922 -28.215 1.00 35.62 724 GLU A CA 1
ATOM 5484 C C . GLU A 1 724 ? 53.635 -43.098 -27.171 1.00 35.62 724 GLU A C 1
ATOM 5486 O O . GLU A 1 724 ? 54.472 -43.134 -26.272 1.00 35.62 724 GLU A O 1
ATOM 5491 N N . ASP A 1 725 ? 52.736 -44.111 -27.153 1.00 31.53 725 ASP A N 1
ATOM 5492 C CA . ASP A 1 725 ? 51.484 -44.407 -27.903 1.00 31.53 725 ASP A CA 1
ATOM 5493 C C . ASP A 1 725 ? 50.550 -45.431 -27.164 1.00 31.53 725 ASP A C 1
ATOM 5495 O O . ASP A 1 725 ? 51.027 -46.125 -26.266 1.00 31.53 725 ASP A O 1
ATOM 5499 N N . SER A 1 726 ? 49.285 -45.564 -27.630 1.00 31.05 726 SER A N 1
ATOM 5500 C CA . SER A 1 726 ? 48.338 -46.734 -27.593 1.00 31.05 726 SER A CA 1
ATOM 5501 C C . SER A 1 726 ? 47.961 -47.447 -26.246 1.00 31.05 726 SER A C 1
ATOM 5503 O O . SER A 1 726 ? 48.606 -47.243 -25.226 1.00 31.05 726 SER A O 1
ATOM 5505 N N . GLU A 1 727 ? 46.883 -48.248 -26.055 1.00 33.53 727 GLU A N 1
ATOM 5506 C CA . GLU A 1 727 ? 45.873 -48.981 -26.881 1.00 33.53 727 GLU A CA 1
ATOM 5507 C C . GLU A 1 727 ? 44.424 -48.914 -26.266 1.00 33.53 727 GLU A C 1
ATOM 5509 O O . GLU A 1 727 ? 44.226 -48.327 -25.201 1.00 33.53 727 GLU A O 1
ATOM 5514 N N . ASP A 1 728 ? 43.410 -49.518 -26.920 1.00 34.19 728 ASP A N 1
ATOM 5515 C CA . ASP A 1 728 ? 41.958 -49.493 -26.582 1.00 34.19 728 ASP A CA 1
ATOM 5516 C C . ASP A 1 728 ? 41.443 -50.564 -25.570 1.00 34.19 728 ASP A C 1
ATOM 5518 O O . ASP A 1 728 ? 42.017 -51.644 -25.465 1.00 34.19 728 ASP A O 1
ATOM 5522 N N . GLU A 1 729 ? 40.267 -50.334 -24.945 1.00 31.75 729 GLU A N 1
ATOM 5523 C CA . GLU A 1 729 ? 39.178 -51.335 -24.743 1.00 31.75 729 GLU A CA 1
ATOM 5524 C C . GLU A 1 729 ? 37.809 -50.643 -24.438 1.00 31.75 729 GLU A C 1
ATOM 5526 O O . GLU A 1 729 ? 37.768 -49.461 -24.093 1.00 31.75 729 GLU A O 1
ATOM 5531 N N . GLU A 1 730 ? 36.678 -51.349 -24.617 1.00 37.03 730 GLU A N 1
ATOM 5532 C CA . GLU A 1 730 ? 35.287 -50.818 -24.621 1.00 37.03 730 GLU A CA 1
ATOM 5533 C C . GLU A 1 730 ? 34.519 -51.049 -23.288 1.00 37.03 730 GLU A C 1
ATOM 5535 O O . GLU A 1 730 ? 34.714 -52.099 -22.684 1.00 37.03 730 GLU A O 1
ATOM 5540 N N . ASP A 1 731 ? 33.601 -50.145 -22.868 1.00 28.92 731 ASP A N 1
ATOM 5541 C CA . ASP A 1 731 ? 32.168 -50.459 -22.564 1.00 28.92 731 ASP A CA 1
ATOM 5542 C C . ASP A 1 731 ? 31.294 -49.226 -22.148 1.00 28.92 731 ASP A C 1
ATOM 5544 O O . ASP A 1 731 ? 31.803 -48.145 -21.844 1.00 28.92 731 ASP A O 1
ATOM 5548 N N . ASP A 1 732 ? 29.960 -49.396 -22.135 1.00 34.38 732 ASP A N 1
ATOM 5549 C CA . ASP A 1 732 ? 28.907 -48.356 -21.976 1.00 34.38 732 ASP A CA 1
ATOM 5550 C C . ASP A 1 732 ? 28.735 -47.689 -20.577 1.00 34.38 732 ASP A C 1
ATOM 5552 O O . ASP A 1 732 ? 28.761 -48.360 -19.542 1.00 34.38 732 ASP A O 1
ATOM 5556 N N . SER A 1 733 ? 28.341 -46.394 -20.531 1.00 32.12 733 SER A N 1
ATOM 5557 C CA . SER A 1 733 ? 27.054 -45.916 -19.923 1.00 32.12 733 SER A CA 1
ATOM 5558 C C . SER A 1 733 ? 26.872 -44.375 -19.804 1.00 32.12 733 SER A C 1
ATOM 5560 O O . SER A 1 733 ? 27.826 -43.602 -19.751 1.00 32.12 733 SER A O 1
ATOM 5562 N N . ASP A 1 734 ? 25.607 -43.922 -19.752 1.00 38.59 734 ASP A N 1
ATOM 5563 C CA . ASP A 1 734 ? 25.152 -42.512 -19.702 1.00 38.59 734 ASP A CA 1
ATOM 5564 C C . ASP A 1 734 ? 25.603 -41.696 -18.465 1.00 38.59 734 ASP A C 1
ATOM 5566 O O . ASP A 1 734 ? 25.274 -42.054 -17.332 1.00 38.59 734 ASP A O 1
ATOM 5570 N N . SER A 1 735 ? 26.198 -40.505 -18.677 1.00 33.78 735 SER A N 1
ATOM 5571 C CA . SER A 1 735 ? 26.208 -39.393 -17.694 1.00 33.78 735 SER A CA 1
ATOM 5572 C C . SER A 1 735 ? 26.693 -38.045 -18.278 1.00 33.78 735 SER A C 1
ATOM 5574 O O . SER A 1 735 ? 27.876 -37.712 -18.214 1.00 33.78 735 SER A O 1
ATOM 5576 N N . SER A 1 736 ? 25.788 -37.205 -18.799 1.00 35.12 736 SER A N 1
ATOM 5577 C CA . SER A 1 736 ? 26.109 -35.850 -19.304 1.00 35.12 736 SER A CA 1
ATOM 5578 C C . SER A 1 736 ? 25.493 -34.722 -18.455 1.00 35.12 736 SER A C 1
ATOM 5580 O O . SER A 1 736 ? 24.696 -33.918 -18.926 1.00 35.12 736 SER A O 1
ATOM 5582 N N . GLY A 1 737 ? 25.885 -34.644 -17.175 1.00 41.28 737 GLY A N 1
ATOM 5583 C CA . GLY A 1 737 ? 25.382 -33.635 -16.217 1.00 41.28 737 GLY A CA 1
ATOM 5584 C C . GLY A 1 737 ? 26.440 -32.838 -15.435 1.00 41.28 737 GLY A C 1
ATOM 5585 O O . GLY A 1 737 ? 26.090 -32.119 -14.502 1.00 41.28 737 GLY A O 1
ATOM 5586 N N . GLY A 1 738 ? 27.733 -32.984 -15.752 1.00 38.94 738 GLY A N 1
ATOM 5587 C CA . GLY A 1 738 ? 28.828 -32.393 -14.960 1.00 38.94 738 GLY A CA 1
ATOM 5588 C C . GLY A 1 738 ? 29.213 -30.948 -15.316 1.00 38.94 738 GLY A C 1
ATOM 5589 O O . GLY A 1 738 ? 29.589 -30.181 -14.431 1.00 38.94 738 GLY A O 1
ATOM 5590 N N . GLY A 1 739 ? 29.117 -30.567 -16.595 1.00 36.41 739 GLY A N 1
ATOM 5591 C CA . GLY A 1 739 ? 29.738 -29.341 -17.124 1.00 36.41 739 GLY A CA 1
ATOM 5592 C C . GLY A 1 739 ? 29.184 -28.035 -16.545 1.00 36.41 739 GLY A C 1
ATOM 5593 O O . GLY A 1 739 ? 29.942 -27.222 -16.018 1.00 36.41 739 GLY A O 1
ATOM 5594 N N . GLU A 1 740 ? 27.863 -27.842 -16.587 1.00 41.41 740 GLU A N 1
ATOM 5595 C CA . GLU A 1 740 ? 27.229 -26.607 -16.095 1.00 41.41 740 GLU A CA 1
ATOM 5596 C C . GLU A 1 740 ? 27.444 -26.395 -14.592 1.00 41.41 740 GLU A C 1
ATOM 5598 O O . GLU A 1 740 ? 27.573 -25.259 -14.137 1.00 41.41 740 GLU A O 1
ATOM 5603 N N . ARG A 1 741 ? 27.532 -27.480 -13.812 1.00 42.47 741 ARG A N 1
ATOM 5604 C CA . ARG A 1 741 ? 27.701 -27.406 -12.357 1.00 42.47 741 ARG A CA 1
ATOM 5605 C C . ARG A 1 741 ? 29.099 -26.927 -11.966 1.00 42.47 741 ARG A C 1
ATOM 5607 O O . ARG A 1 741 ? 29.212 -26.066 -11.098 1.00 42.47 741 ARG A O 1
ATOM 5614 N N . ALA A 1 742 ? 30.135 -27.414 -12.650 1.00 41.28 742 ALA A N 1
ATOM 5615 C CA . ALA A 1 742 ? 31.502 -26.926 -12.473 1.00 41.28 742 ALA A CA 1
ATOM 5616 C C . ALA A 1 742 ? 31.641 -25.452 -12.902 1.00 41.28 742 ALA A C 1
ATOM 5618 O O . ALA A 1 742 ? 32.265 -24.658 -12.197 1.00 41.28 742 ALA A O 1
ATOM 5619 N N . LEU A 1 743 ? 31.003 -25.064 -14.015 1.00 40.56 743 LEU A N 1
ATOM 5620 C CA . LEU A 1 743 ? 31.015 -23.681 -14.501 1.00 40.56 743 LEU A CA 1
ATOM 5621 C C . LEU A 1 743 ? 30.304 -22.721 -13.527 1.00 40.56 743 LEU A C 1
ATOM 5623 O O . LEU A 1 743 ? 30.804 -21.628 -13.259 1.00 40.56 743 LEU A O 1
ATOM 5627 N N . LEU A 1 744 ? 29.171 -23.141 -12.952 1.00 42.91 744 LEU A N 1
ATOM 5628 C CA . LEU A 1 744 ? 28.449 -22.384 -11.926 1.00 42.91 744 LEU A CA 1
ATOM 5629 C C . LEU A 1 744 ? 29.276 -22.210 -10.647 1.00 42.91 744 LEU A C 1
ATOM 5631 O O . LEU A 1 744 ? 29.389 -21.086 -10.161 1.00 42.91 744 LEU A O 1
ATOM 5635 N N . GLU A 1 745 ? 29.905 -23.269 -10.127 1.00 45.78 745 GLU A N 1
ATOM 5636 C CA . GLU A 1 745 ? 30.772 -23.156 -8.945 1.00 45.78 745 GLU A CA 1
ATOM 5637 C C . GLU A 1 745 ? 31.984 -22.246 -9.208 1.00 45.78 745 GLU A C 1
ATOM 5639 O O . GLU A 1 745 ? 32.335 -21.432 -8.351 1.00 45.78 745 GLU A O 1
ATOM 5644 N N . GLN A 1 746 ? 32.579 -22.299 -10.405 1.00 41.53 746 GLN A N 1
ATOM 5645 C CA . GLN A 1 746 ? 33.695 -21.429 -10.787 1.00 41.53 746 GLN A CA 1
ATOM 5646 C C . GLN A 1 746 ? 33.280 -19.946 -10.860 1.00 41.53 746 GLN A C 1
ATOM 5648 O O . GLN A 1 746 ? 33.972 -19.083 -10.311 1.00 41.53 746 GLN A O 1
ATOM 5653 N N . LEU A 1 747 ? 32.121 -19.641 -11.455 1.00 42.12 747 LEU A N 1
ATOM 5654 C CA . LEU A 1 747 ? 31.552 -18.286 -11.487 1.00 42.12 747 LEU A CA 1
ATOM 5655 C C . LEU A 1 747 ? 31.173 -17.782 -10.083 1.00 42.12 747 LEU A C 1
ATOM 5657 O O . LEU A 1 747 ? 31.407 -16.619 -9.749 1.00 42.12 747 LEU A O 1
ATOM 5661 N N . GLN A 1 748 ? 30.636 -18.654 -9.227 1.00 42.66 748 GLN A N 1
ATOM 5662 C CA . GLN A 1 748 ? 30.228 -18.310 -7.863 1.00 42.66 748 GLN A CA 1
ATOM 5663 C C . GLN A 1 748 ? 31.438 -18.060 -6.940 1.00 42.66 748 GLN A C 1
ATOM 5665 O O . GLN A 1 748 ? 31.405 -17.161 -6.095 1.00 42.66 748 GLN A O 1
ATOM 5670 N N . GLN A 1 749 ? 32.552 -18.770 -7.154 1.00 43.09 749 GLN A N 1
ATOM 5671 C CA . GLN A 1 749 ? 33.836 -18.479 -6.504 1.00 43.09 749 GLN A CA 1
ATOM 5672 C C . GLN A 1 749 ? 34.439 -17.146 -6.982 1.00 43.09 749 GLN A C 1
ATOM 5674 O O . GLN A 1 749 ? 34.904 -16.355 -6.154 1.00 43.09 749 GLN A O 1
ATOM 5679 N N . GLN A 1 750 ? 34.375 -16.841 -8.284 1.00 39.69 750 GLN A N 1
ATOM 5680 C CA . GLN A 1 750 ? 34.819 -15.547 -8.825 1.00 39.69 750 GLN A CA 1
ATOM 5681 C C . GLN A 1 750 ? 33.989 -14.373 -8.273 1.00 39.69 750 GLN A C 1
ATOM 5683 O O . GLN A 1 750 ? 34.560 -13.359 -7.863 1.00 39.69 750 GLN A O 1
ATOM 5688 N N . ALA A 1 751 ? 32.665 -14.522 -8.154 1.00 37.62 751 ALA A N 1
ATOM 5689 C CA . ALA A 1 751 ? 31.799 -13.516 -7.534 1.00 37.62 751 ALA A CA 1
ATOM 5690 C C . ALA A 1 751 ? 32.198 -13.216 -6.073 1.00 37.62 751 ALA A C 1
ATOM 5692 O O . ALA A 1 751 ? 32.277 -12.051 -5.671 1.00 37.62 751 ALA A O 1
ATOM 5693 N N . HIS A 1 752 ? 32.539 -14.244 -5.287 1.00 39.50 752 HIS A N 1
ATOM 5694 C CA . HIS A 1 752 ? 33.044 -14.050 -3.925 1.00 39.50 752 HIS A CA 1
ATOM 5695 C C . HIS A 1 752 ? 34.434 -13.392 -3.867 1.00 39.50 752 HIS A C 1
ATOM 5697 O O . HIS A 1 752 ? 34.705 -12.654 -2.918 1.00 39.50 752 HIS A O 1
ATOM 5703 N N . ALA A 1 753 ? 35.307 -13.594 -4.859 1.00 37.81 753 ALA A N 1
ATOM 5704 C CA . ALA A 1 753 ? 36.592 -12.891 -4.931 1.00 37.81 753 ALA A CA 1
ATOM 5705 C C . ALA A 1 753 ? 36.414 -11.376 -5.173 1.00 37.81 753 ALA A C 1
ATOM 5707 O O . ALA A 1 753 ? 37.074 -10.559 -4.521 1.00 37.81 753 ALA A O 1
ATOM 5708 N N . VAL A 1 754 ? 35.469 -10.992 -6.039 1.00 39.28 754 VAL A N 1
ATOM 5709 C CA . VAL A 1 754 ? 35.096 -9.583 -6.276 1.00 39.28 754 VAL A CA 1
ATOM 5710 C C . VAL A 1 754 ? 34.477 -8.947 -5.022 1.00 39.28 754 VAL A C 1
ATOM 5712 O O . VAL A 1 754 ? 34.815 -7.821 -4.663 1.00 39.28 754 VAL A O 1
ATOM 5715 N N . GLN A 1 755 ? 33.632 -9.674 -4.283 1.00 39.06 755 GLN A N 1
ATOM 5716 C CA . GLN A 1 755 ? 33.072 -9.171 -3.020 1.00 39.06 755 GLN A CA 1
ATOM 5717 C C . GLN A 1 755 ? 34.131 -8.993 -1.918 1.00 39.06 755 GLN A C 1
ATOM 5719 O O . GLN A 1 755 ? 34.080 -8.012 -1.176 1.00 39.06 755 GLN A O 1
ATOM 5724 N N . ARG A 1 756 ? 35.123 -9.891 -1.817 1.00 38.72 756 ARG A N 1
ATOM 5725 C CA . ARG A 1 756 ? 36.226 -9.755 -0.843 1.00 38.72 756 ARG A CA 1
ATOM 5726 C C . ARG A 1 756 ? 37.136 -8.567 -1.161 1.00 38.72 756 ARG A C 1
ATOM 5728 O O . ARG A 1 756 ? 37.497 -7.831 -0.247 1.00 38.72 756 ARG A O 1
ATOM 5735 N N . THR A 1 757 ? 37.448 -8.329 -2.435 1.00 37.41 757 THR A N 1
ATOM 5736 C CA . THR A 1 757 ? 38.243 -7.156 -2.848 1.00 37.41 757 THR A CA 1
ATOM 5737 C C . THR A 1 757 ? 37.474 -5.836 -2.720 1.00 37.41 757 THR A C 1
ATOM 5739 O O . THR A 1 757 ? 38.088 -4.805 -2.447 1.00 37.41 757 THR A O 1
ATOM 5742 N N . ALA A 1 758 ? 36.139 -5.853 -2.812 1.00 36.44 758 ALA A N 1
ATOM 5743 C CA . ALA A 1 758 ? 35.306 -4.711 -2.431 1.00 36.44 758 ALA A CA 1
ATOM 5744 C C . ALA A 1 758 ? 35.335 -4.455 -0.909 1.00 36.44 758 ALA A C 1
ATOM 5746 O O . ALA A 1 758 ? 35.547 -3.320 -0.485 1.00 36.44 758 ALA A O 1
ATOM 5747 N N . ALA A 1 759 ? 35.204 -5.501 -0.082 1.00 35.31 759 ALA A N 1
ATOM 5748 C CA . ALA A 1 759 ? 35.260 -5.383 1.378 1.00 35.31 759 ALA A CA 1
ATOM 5749 C C . ALA A 1 759 ? 36.624 -4.869 1.882 1.00 35.31 759 ALA A C 1
ATOM 5751 O O . ALA A 1 759 ? 36.677 -3.973 2.720 1.00 35.31 759 ALA A O 1
ATOM 5752 N N . GLN A 1 760 ? 37.734 -5.350 1.311 1.00 36.91 760 GLN A N 1
ATOM 5753 C CA . GLN A 1 760 ? 39.086 -4.881 1.654 1.00 36.91 760 GLN A CA 1
ATOM 5754 C C . GLN A 1 760 ? 39.372 -3.429 1.226 1.00 36.91 760 GLN A C 1
ATOM 5756 O O . GLN A 1 760 ? 40.338 -2.838 1.702 1.00 36.91 760 GLN A O 1
ATOM 5761 N N . ARG A 1 761 ? 38.527 -2.817 0.383 1.00 37.22 761 ARG A N 1
ATOM 5762 C CA . ARG A 1 761 ? 38.563 -1.372 0.089 1.00 37.22 761 ARG A CA 1
ATOM 5763 C C . ARG A 1 761 ? 37.674 -0.528 1.012 1.00 37.22 761 ARG A C 1
ATOM 5765 O O . ARG A 1 761 ? 37.748 0.694 0.939 1.00 37.22 761 ARG A O 1
ATOM 5772 N N . ALA A 1 762 ? 36.874 -1.146 1.884 1.00 39.19 762 ALA A N 1
ATOM 5773 C CA . ALA A 1 762 ? 36.051 -0.451 2.878 1.00 39.19 762 ALA A CA 1
ATOM 5774 C C . ALA A 1 762 ? 36.732 -0.315 4.256 1.00 39.19 762 ALA A C 1
ATOM 5776 O O . ALA A 1 762 ? 36.375 0.577 5.020 1.00 39.19 762 ALA A O 1
ATOM 5777 N N . ASP A 1 763 ? 37.725 -1.158 4.563 1.00 35.84 763 ASP A N 1
ATOM 5778 C CA . ASP A 1 763 ? 38.417 -1.186 5.868 1.00 35.84 763 ASP A CA 1
ATOM 5779 C C . ASP A 1 763 ? 39.601 -0.187 5.958 1.00 35.84 763 ASP A C 1
ATOM 5781 O O . ASP A 1 763 ? 40.154 0.083 7.021 1.00 35.84 763 ASP A O 1
ATOM 5785 N N . GLY A 1 764 ? 39.971 0.437 4.834 1.00 37.91 764 GLY A N 1
ATOM 5786 C CA . GLY A 1 764 ? 41.041 1.440 4.727 1.00 37.91 764 GLY A CA 1
ATOM 5787 C C . GLY A 1 764 ? 40.610 2.877 5.054 1.00 37.91 764 GLY A C 1
ATOM 5788 O O . GLY A 1 764 ? 40.954 3.789 4.306 1.00 37.91 764 GLY A O 1
ATOM 5789 N N . GLY A 1 765 ? 39.822 3.090 6.116 1.00 34.06 765 GLY A N 1
ATOM 5790 C CA . GLY A 1 765 ? 39.191 4.394 6.408 1.00 34.06 765 GLY A CA 1
ATOM 5791 C C . GLY A 1 765 ? 39.030 4.771 7.889 1.00 34.06 765 GLY A C 1
ATOM 5792 O O . GLY A 1 765 ? 38.342 5.741 8.210 1.00 34.06 765 GLY A O 1
ATOM 5793 N N . GLY A 1 766 ? 39.628 4.015 8.813 1.00 34.16 766 GLY A N 1
ATOM 5794 C CA . GLY A 1 766 ? 39.455 4.213 10.255 1.00 34.16 766 GLY A CA 1
ATOM 5795 C C . GLY A 1 766 ? 40.350 5.295 10.873 1.00 34.16 766 GLY A C 1
ATOM 5796 O O . GLY A 1 766 ? 41.374 4.967 11.464 1.00 34.16 766 GLY A O 1
ATOM 5797 N N . GLY A 1 767 ? 39.944 6.571 10.837 1.00 39.97 767 GLY A N 1
ATOM 5798 C CA . GLY A 1 767 ? 40.603 7.611 11.646 1.00 39.97 767 GLY A CA 1
ATOM 5799 C C . GLY A 1 767 ? 40.157 9.050 11.372 1.00 39.97 767 GLY A C 1
ATOM 5800 O O . GLY A 1 767 ? 40.603 9.648 10.401 1.00 39.97 767 GLY A O 1
ATOM 5801 N N . GLY A 1 768 ? 39.337 9.647 12.256 1.00 38.28 768 GLY A N 1
ATOM 5802 C CA . GLY A 1 768 ? 39.083 11.101 12.186 1.00 38.28 768 GLY A CA 1
ATOM 5803 C C . GLY A 1 768 ? 37.775 11.693 12.734 1.00 38.28 768 GLY A C 1
ATOM 5804 O O . GLY A 1 768 ? 37.522 12.858 12.453 1.00 38.28 768 GLY A O 1
ATOM 5805 N N . ALA A 1 769 ? 36.930 10.972 13.491 1.00 30.84 769 ALA A N 1
ATOM 5806 C CA . ALA A 1 769 ? 35.629 11.520 13.944 1.00 30.84 769 ALA A CA 1
ATOM 5807 C C . ALA A 1 769 ? 35.245 11.264 15.423 1.00 30.84 769 ALA A C 1
ATOM 5809 O O . ALA A 1 769 ? 34.123 11.554 15.832 1.00 30.84 769 ALA A O 1
ATOM 5810 N N . ALA A 1 770 ? 36.158 10.759 16.258 1.00 32.69 770 ALA A N 1
ATOM 5811 C CA . ALA A 1 770 ? 35.870 10.354 17.644 1.00 32.69 770 ALA A CA 1
ATOM 5812 C C . ALA A 1 770 ? 36.258 11.410 18.710 1.00 32.69 770 ALA A C 1
ATOM 5814 O O . ALA A 1 770 ? 36.803 11.063 19.754 1.00 32.69 770 ALA A O 1
ATOM 5815 N N . ALA A 1 771 ? 36.017 12.705 18.450 1.00 33.47 771 ALA A N 1
ATOM 5816 C CA . ALA A 1 771 ? 36.521 13.798 19.304 1.00 33.47 771 ALA A CA 1
ATOM 5817 C C . ALA A 1 771 ? 35.601 15.039 19.436 1.00 33.47 771 ALA A C 1
ATOM 5819 O O . ALA A 1 771 ? 36.089 16.133 19.706 1.00 33.47 771 ALA A O 1
ATOM 5820 N N . ALA A 1 772 ? 34.277 14.908 19.249 1.00 32.19 772 ALA A N 1
ATOM 5821 C CA . ALA A 1 772 ? 33.366 16.070 19.201 1.00 32.19 772 ALA A CA 1
ATOM 5822 C C . ALA A 1 772 ? 31.974 15.874 19.855 1.00 32.19 772 ALA A C 1
ATOM 5824 O O . ALA A 1 772 ? 31.002 16.490 19.425 1.00 32.19 772 ALA A O 1
ATOM 5825 N N . ALA A 1 773 ? 31.849 15.037 20.895 1.00 28.31 773 ALA A N 1
ATOM 5826 C CA . ALA A 1 773 ? 30.555 14.757 21.551 1.00 28.31 773 ALA A CA 1
ATOM 5827 C C . ALA A 1 773 ? 30.590 14.713 23.099 1.00 28.31 773 ALA A C 1
ATOM 5829 O O . ALA A 1 773 ? 29.673 14.189 23.724 1.00 28.31 773 ALA A O 1
ATOM 5830 N N . ALA A 1 774 ? 31.633 15.264 23.734 1.00 31.67 774 ALA A N 1
ATOM 5831 C CA . ALA A 1 774 ? 31.871 15.150 25.182 1.00 31.67 774 ALA A CA 1
ATOM 5832 C C . ALA A 1 774 ? 32.075 16.510 25.890 1.00 31.67 774 ALA A C 1
ATOM 5834 O O . ALA A 1 774 ? 32.923 16.637 26.769 1.00 31.67 774 ALA A O 1
ATOM 5835 N N . ALA A 1 775 ? 31.323 17.546 25.492 1.00 33.03 775 ALA A N 1
ATOM 5836 C CA . ALA A 1 775 ? 31.453 18.902 26.049 1.00 33.03 775 ALA A CA 1
ATOM 5837 C C . ALA A 1 775 ? 30.141 19.724 26.020 1.00 33.03 775 ALA A C 1
ATOM 5839 O O . ALA A 1 775 ? 30.139 20.881 25.606 1.00 33.03 775 ALA A O 1
ATOM 5840 N N . ALA A 1 776 ? 29.016 19.132 26.443 1.00 30.86 776 ALA A N 1
ATOM 5841 C CA . ALA A 1 776 ? 27.732 19.847 26.571 1.00 30.86 776 ALA A CA 1
ATOM 5842 C C . ALA A 1 776 ? 26.909 19.508 27.836 1.00 30.86 776 ALA A C 1
ATOM 5844 O O . ALA A 1 776 ? 25.944 20.210 28.130 1.00 30.86 776 ALA A O 1
ATOM 5845 N N . ASP A 1 777 ? 27.293 18.498 28.629 1.00 32.22 777 ASP A N 1
ATOM 5846 C CA . ASP A 1 777 ? 26.669 18.214 29.934 1.00 32.22 777 ASP A CA 1
ATOM 5847 C C . ASP A 1 777 ? 27.306 19.057 31.053 1.00 32.22 777 ASP A C 1
ATOM 5849 O O . ASP A 1 777 ? 27.995 18.563 31.943 1.00 32.22 777 ASP A O 1
ATOM 5853 N N . ALA A 1 778 ? 27.132 20.378 30.961 1.00 32.38 778 ALA A N 1
ATOM 5854 C CA . ALA A 1 778 ? 27.554 21.311 31.999 1.00 32.38 778 ALA A CA 1
ATOM 5855 C C . ALA A 1 778 ? 26.711 22.595 31.975 1.00 32.38 778 ALA A C 1
ATOM 5857 O O . ALA A 1 778 ? 27.033 23.566 31.296 1.00 32.38 778 ALA A O 1
ATOM 5858 N N . GLY A 1 779 ? 25.661 22.622 32.801 1.00 30.25 779 GLY A N 1
ATOM 5859 C CA . GLY A 1 779 ? 25.063 23.874 33.263 1.00 30.25 779 GLY A CA 1
ATOM 5860 C C . GLY A 1 779 ? 23.727 24.282 32.645 1.00 30.25 779 GLY A C 1
ATOM 5861 O O . GLY A 1 779 ? 23.669 25.303 31.977 1.00 30.25 779 GLY A O 1
ATOM 5862 N N . HIS A 1 780 ? 22.635 23.620 33.051 1.00 27.75 780 HIS A N 1
ATOM 5863 C CA . HIS A 1 780 ? 21.497 24.315 33.692 1.00 27.75 780 HIS A CA 1
ATOM 5864 C C . HIS A 1 780 ? 20.508 23.342 34.376 1.00 27.75 780 HIS A C 1
ATOM 5866 O O . HIS A 1 780 ? 19.404 23.080 33.906 1.00 27.75 780 HIS A O 1
ATOM 5872 N N . ARG A 1 781 ? 20.865 22.881 35.584 1.00 26.66 781 ARG A N 1
ATOM 5873 C CA . ARG A 1 781 ? 19.880 22.588 36.644 1.00 26.66 781 ARG A CA 1
ATOM 5874 C C . ARG A 1 781 ? 20.137 23.540 37.810 1.00 26.66 781 ARG A C 1
ATOM 5876 O O . ARG A 1 781 ? 20.988 23.273 38.647 1.00 26.66 781 ARG A O 1
ATOM 5883 N N . SER A 1 782 ? 19.431 24.671 37.834 1.00 29.33 782 SER A N 1
ATOM 5884 C CA . SER A 1 782 ? 19.549 25.681 38.899 1.00 29.33 782 SER A CA 1
ATOM 5885 C C . SER A 1 782 ? 18.216 26.391 39.188 1.00 29.33 782 SER A C 1
ATOM 5887 O O . SER A 1 782 ? 18.168 27.611 39.333 1.00 29.33 782 SER A O 1
ATOM 5889 N N . ALA A 1 783 ? 17.125 25.625 39.279 1.00 27.00 783 ALA A N 1
ATOM 5890 C CA . ALA A 1 783 ? 15.849 26.073 39.839 1.00 27.00 783 ALA A CA 1
ATOM 5891 C C . ALA A 1 783 ? 15.002 24.882 40.332 1.00 27.00 783 ALA A C 1
ATOM 5893 O O . ALA A 1 783 ? 15.006 23.820 39.716 1.00 27.00 783 ALA A O 1
ATOM 5894 N N . ALA A 1 784 ? 14.247 25.101 41.413 1.00 26.44 784 ALA A N 1
ATOM 5895 C CA . ALA A 1 784 ? 13.058 24.334 41.811 1.00 26.44 784 ALA A CA 1
ATOM 5896 C C . ALA A 1 784 ? 13.179 22.795 41.961 1.00 26.44 784 ALA A C 1
ATOM 5898 O O . ALA A 1 784 ? 12.384 22.040 41.407 1.00 26.44 784 ALA A O 1
ATOM 5899 N N . ALA A 1 785 ? 14.073 22.338 42.842 1.00 25.84 785 ALA A N 1
ATOM 5900 C CA . ALA A 1 785 ? 13.860 21.100 43.600 1.00 25.84 785 ALA A CA 1
ATOM 5901 C C . ALA A 1 785 ? 14.014 21.397 45.102 1.00 25.84 785 ALA A C 1
ATOM 5903 O O . ALA A 1 785 ? 15.117 21.368 45.643 1.00 25.84 785 ALA A O 1
ATOM 5904 N N . ALA A 1 786 ? 12.911 21.748 45.767 1.00 27.05 786 ALA A N 1
ATOM 5905 C CA . ALA A 1 786 ? 12.861 21.999 47.207 1.00 27.05 786 ALA A CA 1
ATOM 5906 C C . ALA A 1 786 ? 11.445 21.738 47.738 1.00 27.05 786 ALA A C 1
ATOM 5908 O O . ALA A 1 786 ? 10.476 22.104 47.082 1.00 27.05 786 ALA A O 1
ATOM 5909 N N . ALA A 1 787 ? 11.368 21.149 48.936 1.00 27.39 787 ALA A N 1
ATOM 5910 C CA . ALA A 1 787 ? 10.166 20.644 49.605 1.00 27.39 787 ALA A CA 1
ATOM 5911 C C . ALA A 1 787 ? 9.375 19.553 48.840 1.00 27.39 787 ALA A C 1
ATOM 5913 O O . ALA A 1 787 ? 8.887 19.774 47.742 1.00 27.39 787 ALA A O 1
ATOM 5914 N N . ALA A 1 788 ? 9.068 18.383 49.394 1.00 28.34 788 ALA A N 1
ATOM 5915 C CA . ALA A 1 788 ? 9.673 17.547 50.435 1.00 28.34 788 ALA A CA 1
ATOM 5916 C C . ALA A 1 788 ? 8.804 16.280 50.520 1.00 28.34 788 ALA A C 1
ATOM 5918 O O . ALA A 1 788 ? 7.577 16.343 50.483 1.00 28.34 788 ALA A O 1
ATOM 5919 N N . THR A 1 789 ? 9.444 15.131 50.681 1.00 28.91 789 THR A N 1
ATOM 5920 C CA . THR A 1 789 ? 8.823 13.862 51.084 1.00 28.91 789 THR A CA 1
ATOM 5921 C C . THR A 1 789 ? 7.992 13.983 52.372 1.00 28.91 789 THR A C 1
ATOM 5923 O O . THR A 1 789 ? 8.516 14.513 53.351 1.00 28.91 789 THR A O 1
ATOM 5926 N N . ALA A 1 790 ? 6.805 13.361 52.445 1.00 29.28 790 ALA A N 1
ATOM 5927 C CA . ALA A 1 790 ? 6.616 12.098 53.193 1.00 29.28 790 ALA A CA 1
ATOM 5928 C C . ALA A 1 790 ? 5.136 11.667 53.383 1.00 29.28 790 ALA A C 1
ATOM 5930 O O . ALA A 1 790 ? 4.307 12.432 53.852 1.00 29.28 790 ALA A O 1
ATOM 5931 N N . ALA A 1 791 ? 4.885 10.398 53.043 1.00 30.45 791 ALA A N 1
ATOM 5932 C CA . ALA A 1 791 ? 3.967 9.381 53.592 1.00 30.45 791 ALA A CA 1
ATOM 5933 C C . ALA A 1 791 ? 2.770 9.687 54.545 1.00 30.45 791 ALA A C 1
ATOM 5935 O O . ALA A 1 791 ? 2.824 10.515 55.444 1.00 30.45 791 ALA A O 1
ATOM 5936 N N . ALA A 1 792 ? 1.815 8.742 54.468 1.00 28.92 792 ALA A N 1
ATOM 5937 C CA . ALA A 1 792 ? 0.909 8.233 55.516 1.00 28.92 792 ALA A CA 1
ATOM 5938 C C . ALA A 1 792 ? -0.506 8.841 55.700 1.00 28.92 792 ALA A C 1
ATOM 5940 O O . ALA A 1 792 ? -0.717 10.022 55.946 1.00 28.92 792 ALA A O 1
ATOM 5941 N N . SER A 1 793 ? -1.486 7.930 55.671 1.00 31.92 793 SER A N 1
ATOM 5942 C CA . SER A 1 793 ? -2.777 7.972 56.392 1.00 31.92 793 SER A CA 1
ATOM 5943 C C . SER A 1 793 ? -2.622 7.190 57.728 1.00 31.92 793 SER A C 1
ATOM 5945 O O . SER A 1 793 ? -1.585 6.531 57.856 1.00 31.92 793 SER A O 1
ATOM 5947 N N . PRO A 1 794 ? -3.585 7.150 58.691 1.00 48.78 794 PRO A N 1
ATOM 5948 C CA . PRO A 1 794 ? -5.001 7.548 58.586 1.00 48.78 794 PRO A CA 1
ATOM 5949 C C . PRO A 1 794 ? -5.648 8.256 59.816 1.00 48.78 794 PRO A C 1
ATOM 5951 O O . PRO A 1 794 ? -5.097 8.313 60.908 1.00 48.78 794 PRO A O 1
ATOM 5954 N N . SER A 1 795 ? -6.938 8.595 59.651 1.00 28.28 795 SER A N 1
ATOM 5955 C CA . SER A 1 795 ? -8.022 8.576 60.668 1.00 28.28 795 SER A CA 1
ATOM 5956 C C . SER A 1 795 ? -8.185 9.691 61.732 1.00 28.28 795 SER A C 1
ATOM 5958 O O . SER A 1 795 ? -7.248 10.073 62.411 1.00 28.28 795 SER A O 1
ATOM 5960 N N . ALA A 1 796 ? -9.465 10.078 61.910 1.00 29.06 796 ALA A N 1
ATOM 5961 C CA . ALA A 1 796 ? -10.194 10.491 63.132 1.00 29.06 796 ALA A CA 1
ATOM 5962 C C . ALA A 1 796 ? -9.696 11.645 64.048 1.00 29.06 796 ALA A C 1
ATOM 5964 O O . ALA A 1 796 ? -8.543 11.692 64.449 1.00 29.06 796 ALA A O 1
ATOM 5965 N N . GLY A 1 797 ? -10.631 12.486 64.541 1.00 28.45 797 GLY A N 1
ATOM 5966 C CA . GLY A 1 797 ? -10.406 13.279 65.774 1.00 28.45 797 GLY A CA 1
ATOM 5967 C C . GLY A 1 797 ? -11.109 14.644 65.919 1.00 28.45 797 GLY A C 1
ATOM 5968 O O . GLY A 1 797 ? -10.486 15.673 65.725 1.00 28.45 797 GLY A O 1
ATOM 5969 N N . ALA A 1 798 ? -12.390 14.630 66.302 1.00 29.69 798 ALA A N 1
ATOM 5970 C CA . ALA A 1 798 ? -13.230 15.675 66.934 1.00 29.69 798 ALA A CA 1
ATOM 5971 C C . ALA A 1 798 ? -12.719 17.111 67.298 1.00 29.69 798 ALA A C 1
ATOM 5973 O O . ALA A 1 798 ? -11.676 17.276 67.914 1.00 29.69 798 ALA A O 1
ATOM 5974 N N . ALA A 1 799 ? -13.663 18.075 67.186 1.00 30.00 799 ALA A N 1
ATOM 5975 C CA . ALA A 1 799 ? -13.875 19.278 68.039 1.00 30.00 799 ALA A CA 1
ATOM 5976 C C . ALA A 1 799 ? -12.869 20.469 67.983 1.00 30.00 799 ALA A C 1
ATOM 5978 O O . ALA A 1 799 ? -11.678 20.273 67.807 1.00 30.00 799 ALA A O 1
ATOM 5979 N N . ALA A 1 800 ? -13.252 21.745 68.204 1.00 31.88 800 ALA A N 1
ATOM 5980 C CA . ALA A 1 800 ? -14.561 22.442 68.189 1.00 31.88 800 ALA A CA 1
ATOM 5981 C C . ALA A 1 800 ? -14.384 23.992 68.260 1.00 31.88 800 ALA A C 1
ATOM 5983 O O . ALA A 1 800 ? -13.367 24.460 68.763 1.00 31.88 800 ALA A O 1
ATOM 5984 N N . GLY A 1 801 ? -15.417 24.779 67.893 1.00 29.39 801 GLY A N 1
ATOM 5985 C CA . GLY A 1 801 ? -15.646 26.150 68.416 1.00 29.39 801 GLY A CA 1
ATOM 5986 C C . GLY A 1 801 ? -15.789 27.316 67.408 1.00 29.39 801 GLY A C 1
ATOM 5987 O O . GLY A 1 801 ? -15.000 27.428 66.481 1.00 29.39 801 GLY A O 1
ATOM 5988 N N . GLY A 1 802 ? -16.758 28.221 67.652 1.00 30.36 802 GLY A N 1
ATOM 5989 C CA . GLY A 1 802 ? -16.888 29.565 67.032 1.00 30.36 802 GLY A CA 1
ATOM 5990 C C . GLY A 1 802 ? -17.530 29.616 65.629 1.00 30.36 802 GLY A C 1
ATOM 5991 O O . GLY A 1 802 ? -16.828 29.573 64.631 1.00 30.36 802 GLY A O 1
ATOM 5992 N N . ASP A 1 803 ? -18.856 29.574 65.455 1.00 31.27 803 ASP A N 1
ATOM 5993 C CA . ASP A 1 803 ? -19.855 30.655 65.671 1.00 31.27 803 ASP A CA 1
ATOM 5994 C C . ASP A 1 803 ? -19.732 31.904 64.758 1.00 31.27 803 ASP A C 1
ATOM 5996 O O . ASP A 1 803 ? -19.047 32.863 65.114 1.00 31.27 803 ASP A O 1
ATOM 6000 N N . ARG A 1 804 ? -20.489 31.931 63.637 1.00 34.31 804 ARG A N 1
ATOM 6001 C CA . ARG A 1 804 ? -21.599 32.894 63.351 1.00 34.31 804 ARG A CA 1
ATOM 6002 C C . ARG A 1 804 ? -22.170 32.762 61.924 1.00 34.31 804 ARG A C 1
ATOM 6004 O O . ARG A 1 804 ? -21.420 32.549 60.983 1.00 34.31 804 ARG A O 1
ATOM 6011 N N . GLY A 1 805 ? -23.481 33.008 61.747 1.00 31.23 805 GLY A N 1
ATOM 6012 C CA . GLY A 1 805 ? -24.020 33.534 60.468 1.00 31.23 805 GLY A CA 1
ATOM 6013 C C . GLY A 1 805 ? -24.944 32.673 59.570 1.00 31.23 805 GLY A C 1
ATOM 6014 O O . GLY A 1 805 ? -24.613 32.434 58.420 1.00 31.23 805 GLY A O 1
ATOM 6015 N N . VAL A 1 806 ? -26.142 32.285 60.045 1.00 32.62 806 VAL A N 1
ATOM 6016 C CA . VAL A 1 806 ? -27.459 32.731 59.481 1.00 32.62 806 VAL A CA 1
ATOM 6017 C C . VAL A 1 806 ? -27.515 32.962 57.937 1.00 32.62 806 VAL A C 1
ATOM 6019 O O . VAL A 1 806 ? -26.927 33.937 57.488 1.00 32.62 806 VAL A O 1
ATOM 6022 N N . LYS A 1 807 ? -28.250 32.257 57.042 1.00 35.06 807 LYS A N 1
ATOM 6023 C CA . LYS A 1 807 ? -29.434 31.332 57.026 1.00 35.06 807 LYS A CA 1
ATOM 6024 C C . LYS A 1 807 ? -29.223 30.257 55.911 1.00 35.06 807 LYS A C 1
ATOM 6026 O O . LYS A 1 807 ? -28.463 30.522 54.993 1.00 35.06 807 LYS A O 1
ATOM 6031 N N . ARG A 1 808 ? -29.723 29.001 55.938 1.00 32.72 808 ARG A N 1
ATOM 6032 C CA . ARG A 1 808 ? -31.122 28.459 55.874 1.00 32.72 808 ARG A CA 1
ATOM 6033 C C . ARG A 1 808 ? -31.931 28.919 54.636 1.00 32.72 808 ARG A C 1
ATOM 6035 O O . ARG A 1 808 ? -31.928 30.106 54.359 1.00 32.72 808 ARG A O 1
ATOM 6042 N N . ALA A 1 809 ? -32.687 28.084 53.904 1.00 31.77 809 ALA A N 1
ATOM 6043 C CA . ALA A 1 809 ? -33.016 26.637 53.961 1.00 31.77 809 ALA A CA 1
ATOM 6044 C C . ALA A 1 809 ? -33.369 26.158 52.518 1.00 31.77 809 ALA A C 1
ATOM 6046 O O . ALA A 1 809 ? -33.956 26.940 51.783 1.00 31.77 809 ALA A O 1
ATOM 6047 N N . ARG A 1 810 ? -32.839 25.046 51.971 1.00 33.91 810 ARG A N 1
ATOM 6048 C CA . ARG A 1 810 ? -33.105 23.584 52.147 1.00 33.91 810 ARG A CA 1
ATOM 6049 C C . ARG A 1 810 ? -34.328 23.018 51.363 1.00 33.91 810 ARG A C 1
ATOM 6051 O O . ARG A 1 810 ? -35.392 23.613 51.460 1.00 33.91 810 ARG A O 1
ATOM 6058 N N . PRO A 1 811 ? -34.191 21.862 50.664 1.00 58.94 811 PRO A N 1
ATOM 6059 C CA . PRO A 1 811 ? -35.256 21.187 49.899 1.00 58.94 811 PRO A CA 1
ATOM 6060 C C . PRO A 1 811 ? -35.874 19.977 50.644 1.00 58.94 811 PRO A C 1
ATOM 6062 O O . PRO A 1 811 ? -35.458 19.658 51.761 1.00 58.94 811 PRO A O 1
ATOM 6065 N N . SER A 1 812 ? -36.778 19.242 49.981 1.00 33.31 812 SER A N 1
ATOM 6066 C CA . SER A 1 812 ? -37.287 17.921 50.400 1.00 33.31 812 SER A CA 1
ATOM 6067 C C . SER A 1 812 ? -37.499 16.963 49.212 1.00 33.31 812 SER A C 1
ATOM 6069 O O . SER A 1 812 ? -37.959 17.390 48.157 1.00 33.31 812 SER A O 1
ATOM 6071 N N . ARG A 1 813 ? -37.191 15.671 49.409 1.00 37.88 813 ARG A N 1
ATOM 6072 C CA . ARG A 1 813 ? -37.559 14.530 48.543 1.00 37.88 813 ARG A CA 1
ATOM 6073 C C . ARG A 1 813 ? -38.590 13.650 49.264 1.00 37.88 813 ARG A C 1
ATOM 6075 O O . ARG A 1 813 ? -38.480 13.522 50.481 1.00 37.88 813 ARG A O 1
ATOM 6082 N N . SER A 1 814 ? -39.464 12.995 48.501 1.00 32.75 814 SER A N 1
ATOM 6083 C CA . SER A 1 814 ? -40.144 11.713 48.798 1.00 32.75 814 SER A CA 1
ATOM 6084 C C . SER A 1 814 ? -40.966 11.355 47.545 1.00 32.75 814 SER A C 1
ATOM 6086 O O . SER A 1 814 ? -41.733 12.206 47.102 1.00 32.75 814 SER A O 1
ATOM 6088 N N . ASP A 1 815 ? -40.692 10.293 46.786 1.00 32.81 815 ASP A N 1
ATOM 6089 C CA . ASP A 1 815 ? -40.755 8.842 47.084 1.00 32.81 815 ASP A CA 1
ATOM 6090 C C . ASP A 1 815 ? -42.164 8.234 46.952 1.00 32.81 815 ASP A C 1
ATOM 6092 O O . ASP A 1 815 ? -43.068 8.599 47.699 1.00 32.81 815 ASP A O 1
ATOM 6096 N N . GLY A 1 816 ? -42.268 7.213 46.087 1.00 30.48 816 GLY A N 1
ATOM 6097 C CA . GLY A 1 816 ? -43.225 6.100 46.183 1.00 30.48 816 GLY A CA 1
ATOM 6098 C C . GLY A 1 816 ? -44.574 6.232 45.459 1.00 30.48 816 GLY A C 1
ATOM 6099 O O . GLY A 1 816 ? -45.263 7.238 45.598 1.00 30.48 816 GLY A O 1
ATOM 6100 N N . GLY A 1 817 ? -44.985 5.149 44.781 1.00 29.31 817 GLY A N 1
ATOM 6101 C CA . GLY A 1 817 ? -46.386 4.892 44.416 1.00 29.31 817 GLY A CA 1
ATOM 6102 C C . GLY A 1 817 ? -46.621 4.441 42.973 1.00 29.31 817 GLY A C 1
ATOM 6103 O O . GLY A 1 817 ? -46.885 5.276 42.113 1.00 29.31 817 GLY A O 1
ATOM 6104 N N . ASP A 1 818 ? -46.600 3.131 42.728 1.00 34.25 818 ASP A N 1
ATOM 6105 C CA . ASP A 1 818 ? -47.303 2.518 41.594 1.00 34.25 818 ASP A CA 1
ATOM 6106 C C . ASP A 1 818 ? -48.829 2.588 41.812 1.00 34.25 818 ASP A C 1
ATOM 6108 O O . ASP A 1 818 ? -49.274 2.484 42.955 1.00 34.25 818 ASP A O 1
ATOM 6112 N N . ASP A 1 819 ? -49.625 2.671 40.738 1.00 33.31 819 ASP A N 1
ATOM 6113 C CA . ASP A 1 819 ? -50.611 1.619 40.417 1.00 33.31 819 ASP A CA 1
ATOM 6114 C C . ASP A 1 819 ? -51.106 1.731 38.952 1.00 33.31 819 ASP A C 1
ATOM 6116 O O . ASP A 1 819 ? -50.722 2.641 38.214 1.00 33.31 819 ASP A O 1
ATOM 6120 N N . SER A 1 820 ? -51.929 0.777 38.512 1.00 33.84 820 SER A N 1
ATOM 6121 C CA . SER A 1 820 ? -52.315 0.538 37.114 1.00 33.84 820 SER A CA 1
ATOM 6122 C C . SER A 1 820 ? -53.790 0.842 36.780 1.00 33.84 820 SER A C 1
ATOM 6124 O O . SER A 1 820 ? -54.649 0.873 37.657 1.00 33.84 820 SER A O 1
ATOM 6126 N N . SER A 1 821 ? -54.087 0.854 35.467 1.00 33.69 821 SER A N 1
ATOM 6127 C CA . SER A 1 821 ? -55.295 0.295 34.799 1.00 33.69 821 SER A CA 1
ATOM 6128 C C . SER A 1 821 ? -56.357 1.210 34.135 1.00 33.69 821 SER A C 1
ATOM 6130 O O . SER A 1 821 ? -56.815 2.198 34.693 1.00 33.69 821 SER A O 1
ATOM 6132 N N . ASN A 1 822 ? -56.816 0.703 32.972 1.00 30.86 822 ASN A N 1
ATOM 6133 C CA . ASN A 1 822 ? -58.159 0.750 32.349 1.00 30.86 822 ASN A CA 1
ATOM 6134 C C . ASN A 1 822 ? -58.758 2.006 31.663 1.00 30.86 822 ASN A C 1
ATOM 6136 O O . ASN A 1 822 ? -58.705 3.118 32.169 1.00 30.86 822 ASN A O 1
ATOM 6140 N N . GLY A 1 823 ? -59.486 1.727 30.559 1.00 29.78 823 GLY A N 1
ATOM 6141 C CA . GLY A 1 823 ? -60.417 2.621 29.832 1.00 29.78 823 GLY A CA 1
ATOM 6142 C C . GLY A 1 823 ? -59.799 3.299 28.596 1.00 29.78 823 GLY A C 1
ATOM 6143 O O . GLY A 1 823 ? -58.963 4.169 28.788 1.00 29.78 823 GLY A O 1
ATOM 6144 N N . SER A 1 824 ? -60.028 2.974 27.309 1.00 32.16 824 SER A N 1
ATOM 6145 C CA . SER A 1 824 ? -61.083 2.287 26.512 1.00 32.16 824 SER A CA 1
ATOM 6146 C C . SER A 1 824 ? -62.285 3.146 26.076 1.00 32.16 824 SER A C 1
ATOM 6148 O O . SER A 1 824 ? -62.866 3.809 26.927 1.00 32.16 824 SER A O 1
ATOM 6150 N N . SER A 1 825 ? -62.718 2.991 24.806 1.00 32.12 825 SER A N 1
ATOM 6151 C CA . SER A 1 825 ? -63.895 3.601 24.116 1.00 32.12 825 SER A CA 1
ATOM 6152 C C . SER A 1 825 ? -63.845 5.130 23.874 1.00 32.12 825 SER A C 1
ATOM 6154 O O . SER A 1 825 ? -63.261 5.833 24.691 1.00 32.12 825 SER A O 1
ATOM 6156 N N . SER A 1 826 ? -64.422 5.712 22.805 1.00 32.44 826 SER A N 1
ATOM 6157 C CA . SER A 1 826 ? -64.953 5.169 21.523 1.00 32.44 826 SER A CA 1
ATOM 6158 C C . SER A 1 826 ? -65.388 6.301 20.562 1.00 32.44 826 SER A C 1
ATOM 6160 O O . SER A 1 826 ? -65.963 7.268 21.047 1.00 32.44 826 SER A O 1
ATOM 6162 N N . ASP A 1 827 ? -65.209 6.072 19.254 1.00 34.75 827 ASP A N 1
ATOM 6163 C CA . ASP A 1 827 ? -66.096 6.413 18.112 1.00 34.75 827 ASP A CA 1
ATOM 6164 C C . ASP A 1 827 ? -66.525 7.883 17.811 1.00 34.75 827 ASP A C 1
ATOM 6166 O O . ASP A 1 827 ? -66.128 8.822 18.496 1.00 34.75 827 ASP A O 1
ATOM 6170 N N . ASP A 1 828 ? -67.291 8.012 16.712 1.00 35.47 828 ASP A N 1
ATOM 6171 C CA . ASP A 1 828 ? -67.896 9.178 16.024 1.00 35.47 828 ASP A CA 1
ATOM 6172 C C . ASP A 1 828 ? -66.906 10.211 15.408 1.00 35.47 828 ASP A C 1
ATOM 6174 O O . ASP A 1 828 ? -66.126 10.851 16.110 1.00 35.47 828 ASP A O 1
ATOM 6178 N N . ASP A 1 829 ? -66.704 10.305 14.081 1.00 36.97 829 ASP A N 1
ATOM 6179 C CA . ASP A 1 829 ? -67.576 10.681 12.931 1.00 36.97 829 ASP A CA 1
ATOM 6180 C C . ASP A 1 829 ? -68.020 12.159 12.876 1.00 36.97 829 ASP A C 1
ATOM 6182 O O . ASP A 1 829 ? -68.825 12.599 13.687 1.00 36.97 829 ASP A O 1
ATOM 6186 N N . GLU A 1 830 ? -67.568 12.886 11.839 1.00 36.47 830 GLU A N 1
ATOM 6187 C CA . GLU A 1 830 ? -68.434 13.633 10.898 1.00 36.47 830 GLU A CA 1
ATOM 6188 C C . GLU A 1 830 ? -67.645 14.118 9.652 1.00 36.47 830 GLU A C 1
ATOM 6190 O O . GLU A 1 830 ? -66.413 14.202 9.667 1.00 36.47 830 GLU A O 1
ATOM 6195 N N . LYS A 1 831 ? -68.358 14.391 8.548 1.00 38.81 831 LYS A N 1
ATOM 6196 C CA . LYS A 1 831 ? -67.840 14.919 7.265 1.00 38.81 831 LYS A CA 1
ATOM 6197 C C . LYS A 1 831 ? -68.386 16.326 7.007 1.00 38.81 831 LYS A C 1
ATOM 6199 O O . LYS A 1 831 ? -69.540 16.560 7.345 1.00 38.81 831 LYS A O 1
ATOM 6204 N N . GLU A 1 832 ? -67.684 17.120 6.196 1.00 36.47 832 GLU A N 1
ATOM 6205 C CA . GLU A 1 832 ? -68.324 18.021 5.216 1.00 36.47 832 GLU A CA 1
ATOM 6206 C C . GLU A 1 832 ? -67.605 17.920 3.849 1.00 36.47 832 GLU A C 1
ATOM 6208 O O . GLU A 1 832 ? -66.425 17.565 3.787 1.00 36.47 832 GLU A O 1
ATOM 6213 N N . GLU A 1 833 ? -68.343 18.162 2.759 1.00 41.50 833 GLU A N 1
ATOM 6214 C CA . GLU A 1 833 ? -67.935 18.049 1.345 1.00 41.50 833 GLU A CA 1
ATOM 6215 C C . GLU A 1 833 ? -68.533 19.238 0.560 1.00 41.50 833 GLU A C 1
ATOM 6217 O O . GLU A 1 833 ? -69.743 19.419 0.633 1.00 41.50 833 GLU A O 1
ATOM 6222 N N . GLU A 1 834 ? -67.734 19.988 -0.212 1.00 36.62 834 GLU A N 1
ATOM 6223 C CA . GLU A 1 834 ? -68.164 20.876 -1.323 1.00 36.62 834 GLU A CA 1
ATOM 6224 C C . GLU A 1 834 ? -67.057 20.807 -2.411 1.00 36.62 834 GLU A C 1
ATOM 6226 O O . GLU A 1 834 ? -65.871 20.813 -2.071 1.00 36.62 834 GLU A O 1
ATOM 6231 N N . GLU A 1 835 ? -67.370 20.355 -3.636 1.00 35.72 835 GLU A N 1
ATOM 6232 C CA . GLU A 1 835 ? -67.661 21.151 -4.860 1.00 35.72 835 GLU A CA 1
ATOM 6233 C C . GLU A 1 835 ? -66.449 22.000 -5.334 1.00 35.72 835 GLU A C 1
ATOM 6235 O O . GLU A 1 835 ? -65.957 22.859 -4.610 1.00 35.72 835 GLU A O 1
ATOM 6240 N N . ASP A 1 836 ? -65.752 21.642 -6.425 1.00 35.22 836 ASP A N 1
ATOM 6241 C CA . ASP A 1 836 ? -66.096 21.691 -7.875 1.00 35.22 836 ASP A CA 1
ATOM 6242 C C . ASP A 1 836 ? -65.797 23.066 -8.529 1.00 35.22 836 ASP A C 1
ATOM 6244 O O . ASP A 1 836 ? -66.137 24.113 -7.983 1.00 35.22 836 ASP A O 1
ATOM 6248 N N . GLY A 1 837 ? -65.168 23.069 -9.719 1.00 31.42 837 GLY A N 1
ATOM 6249 C CA . GLY A 1 837 ? -64.913 24.280 -10.527 1.00 31.42 837 GLY A CA 1
ATOM 6250 C C . GLY A 1 837 ? -63.681 24.211 -11.453 1.00 31.42 837 GLY A C 1
ATOM 6251 O O . GLY A 1 837 ? -62.563 24.027 -10.976 1.00 31.42 837 GLY A O 1
ATOM 6252 N N . ASP A 1 838 ? -63.899 24.390 -12.762 1.00 36.84 838 ASP A N 1
ATOM 6253 C CA . ASP A 1 838 ? -62.890 24.398 -13.844 1.00 36.84 838 ASP A CA 1
ATOM 6254 C C . ASP A 1 838 ? -62.452 25.842 -14.256 1.00 36.84 838 ASP A C 1
ATOM 6256 O O . ASP A 1 838 ? -62.677 26.798 -13.516 1.00 36.84 838 ASP A O 1
ATOM 6260 N N . GLU A 1 839 ? -61.898 25.976 -15.477 1.00 36.38 839 GLU A N 1
ATOM 6261 C CA . GLU A 1 839 ? -61.731 27.186 -16.327 1.00 36.38 839 GLU A CA 1
ATOM 6262 C C . GLU A 1 839 ? -60.375 27.942 -16.312 1.00 36.38 839 GLU A C 1
ATOM 6264 O O . GLU A 1 839 ? -60.163 28.941 -15.627 1.00 36.38 839 GLU A O 1
ATOM 6269 N N . ASP A 1 840 ? -59.447 27.416 -17.123 1.00 37.88 840 ASP A N 1
ATOM 6270 C CA . ASP A 1 840 ? -58.750 28.033 -18.276 1.00 37.88 840 ASP A CA 1
ATOM 6271 C C . ASP A 1 840 ? -58.611 29.578 -18.444 1.00 37.88 840 ASP A C 1
ATOM 6273 O O . ASP A 1 840 ? -59.574 30.337 -18.457 1.00 37.88 840 ASP A O 1
ATOM 6277 N N . ASP A 1 841 ? -57.367 29.954 -18.781 1.00 38.56 841 ASP A N 1
ATOM 6278 C CA . ASP A 1 841 ? -56.892 30.906 -19.813 1.00 38.56 841 ASP A CA 1
ATOM 6279 C C . ASP A 1 841 ? -57.093 32.454 -19.816 1.00 38.56 841 ASP A C 1
ATOM 6281 O O . ASP A 1 841 ? -58.179 33.025 -19.796 1.00 38.56 841 ASP A O 1
ATOM 6285 N N . GLU A 1 842 ? -55.930 33.080 -20.076 1.00 40.72 842 GLU A N 1
ATOM 6286 C CA . GLU A 1 842 ? -55.629 34.242 -20.940 1.00 40.72 842 GLU A CA 1
ATOM 6287 C C . GLU A 1 842 ? -55.762 35.734 -20.518 1.00 40.72 842 GLU A C 1
ATOM 6289 O O . GLU A 1 842 ? -56.556 36.177 -19.692 1.00 40.72 842 GLU A O 1
ATOM 6294 N N . ASP A 1 843 ? -54.890 36.489 -21.207 1.00 33.66 843 ASP A N 1
ATOM 6295 C CA . ASP A 1 843 ? -54.748 37.937 -21.415 1.00 33.66 843 ASP A CA 1
ATOM 6296 C C . ASP A 1 843 ? -54.208 38.896 -20.329 1.00 33.66 843 ASP A C 1
ATOM 6298 O O . ASP A 1 843 ? -54.250 38.685 -19.117 1.00 33.66 843 ASP A O 1
ATOM 6302 N N . ALA A 1 844 ? -53.589 39.977 -20.828 1.00 41.09 844 ALA A N 1
ATOM 6303 C CA . ALA A 1 844 ? -52.734 40.912 -20.092 1.00 41.09 844 ALA A CA 1
ATOM 6304 C C . ALA A 1 844 ? -52.979 42.378 -20.498 1.00 41.09 844 ALA A C 1
ATOM 6306 O O . ALA A 1 844 ? -53.423 42.642 -21.612 1.00 41.09 844 ALA A O 1
ATOM 6307 N N . ASP A 1 845 ? -52.596 43.347 -19.650 1.00 32.59 845 ASP A N 1
ATOM 6308 C CA . ASP A 1 845 ? -52.433 44.746 -20.091 1.00 32.59 845 ASP A CA 1
ATOM 6309 C C . ASP A 1 845 ? -51.416 45.570 -19.251 1.00 32.59 845 ASP A C 1
ATOM 6311 O O . ASP A 1 845 ? -50.896 45.135 -18.220 1.00 32.59 845 ASP A O 1
ATOM 6315 N N . TYR A 1 846 ? -51.100 46.766 -19.752 1.00 34.53 846 TYR A N 1
ATOM 6316 C CA . TYR A 1 846 ? -50.056 47.727 -19.370 1.00 34.53 846 TYR A CA 1
ATOM 6317 C C . TYR A 1 846 ? -50.161 48.350 -17.958 1.00 34.53 846 TYR A C 1
ATOM 6319 O O . TYR A 1 846 ? -51.248 48.709 -17.515 1.00 34.53 846 TYR A O 1
ATOM 6327 N N . ALA A 1 847 ? -49.004 48.734 -17.374 1.00 30.36 847 ALA A N 1
ATOM 6328 C CA . ALA A 1 847 ? -48.686 50.143 -17.020 1.00 30.36 847 ALA A CA 1
ATOM 6329 C C . ALA A 1 847 ? -47.265 50.361 -16.422 1.00 30.36 847 ALA A C 1
ATOM 6331 O O . ALA A 1 847 ? -46.690 49.489 -15.780 1.00 30.36 847 ALA A O 1
ATOM 6332 N N . ALA A 1 848 ? -46.722 51.579 -16.584 1.00 36.44 848 ALA A N 1
ATOM 6333 C CA . ALA A 1 848 ? -45.514 52.119 -15.909 1.00 36.44 848 ALA A CA 1
ATOM 6334 C C . ALA A 1 848 ? -45.936 53.117 -14.770 1.00 36.44 848 ALA A C 1
ATOM 6336 O O . ALA A 1 848 ? -47.153 53.197 -14.576 1.00 36.44 848 ALA A O 1
ATOM 6337 N N . PRO A 1 849 ? -45.093 53.929 -14.037 1.00 56.16 849 PRO A N 1
ATOM 6338 C CA . PRO A 1 849 ? -43.956 54.734 -14.569 1.00 56.16 849 PRO A CA 1
ATOM 6339 C C . PRO A 1 849 ? -42.803 55.261 -13.621 1.00 56.16 849 PRO A C 1
ATOM 6341 O O . PRO A 1 849 ? -42.899 55.256 -12.398 1.00 56.16 849 PRO A O 1
ATOM 6344 N N . ARG A 1 850 ? -41.828 55.973 -14.247 1.00 37.91 850 ARG A N 1
ATOM 6345 C CA . ARG A 1 850 ? -41.286 57.344 -13.915 1.00 37.91 850 ARG A CA 1
ATOM 6346 C C . ARG A 1 850 ? -39.905 57.605 -13.230 1.00 37.91 850 ARG A C 1
ATOM 6348 O O . ARG A 1 850 ? -39.637 57.132 -12.136 1.00 37.91 850 ARG A O 1
ATOM 6355 N N . ARG A 1 851 ? -39.227 58.642 -13.794 1.00 37.16 851 ARG A N 1
ATOM 6356 C CA . ARG A 1 851 ? -38.050 59.476 -13.363 1.00 37.16 851 ARG A CA 1
ATOM 6357 C C . ARG A 1 851 ? -36.640 58.909 -13.668 1.00 37.16 851 ARG A C 1
ATOM 6359 O O . ARG A 1 851 ? -36.418 57.739 -13.408 1.00 37.16 851 ARG A O 1
ATOM 6366 N N . GLY A 1 852 ? -35.660 59.690 -14.168 1.00 32.25 852 GLY A N 1
ATOM 6367 C CA . GLY A 1 852 ? -35.656 61.100 -14.647 1.00 32.25 852 GLY A CA 1
ATOM 6368 C C . GLY A 1 852 ? -34.267 61.600 -15.149 1.00 32.25 852 GLY A C 1
ATOM 6369 O O . GLY A 1 852 ? -33.283 60.942 -14.845 1.00 32.25 852 GLY A O 1
ATOM 6370 N N . ASP A 1 853 ? -34.240 62.747 -15.865 1.00 34.88 853 ASP A N 1
ATOM 6371 C CA . ASP A 1 853 ? -33.110 63.596 -16.375 1.00 34.88 853 ASP A CA 1
ATOM 6372 C C . ASP A 1 853 ? -31.980 62.945 -17.241 1.00 34.88 853 ASP A C 1
ATOM 6374 O O . ASP A 1 853 ? -31.622 61.795 -17.028 1.00 34.88 853 ASP A O 1
ATOM 6378 N N . GLY A 1 854 ? -31.327 63.574 -18.246 1.00 33.34 854 GLY A N 1
ATOM 6379 C CA . GLY A 1 854 ? -31.534 64.847 -18.990 1.00 33.34 854 GLY A CA 1
ATOM 6380 C C . GLY A 1 854 ? -30.267 65.745 -19.108 1.00 33.34 854 GLY A C 1
ATOM 6381 O O . GLY A 1 854 ? -29.680 66.045 -18.078 1.00 33.34 854 GLY A O 1
ATOM 6382 N N . GLY A 1 855 ? -29.787 66.263 -20.262 1.00 32.50 855 GLY A N 1
ATOM 6383 C CA . GLY A 1 855 ? -30.076 66.006 -21.696 1.00 32.50 855 GLY A CA 1
ATOM 6384 C C . GLY A 1 855 ? -29.651 67.155 -22.671 1.00 32.50 855 GLY A C 1
ATOM 6385 O O . GLY A 1 855 ? -30.029 68.297 -22.434 1.00 32.50 855 GLY A O 1
ATOM 6386 N N . GLY A 1 856 ? -28.943 66.860 -23.786 1.00 32.28 856 GLY A N 1
ATOM 6387 C CA . GLY A 1 856 ? -28.570 67.792 -24.901 1.00 32.28 856 GLY A CA 1
ATOM 6388 C C . GLY A 1 856 ? -27.051 68.086 -25.059 1.00 32.28 856 GLY A C 1
ATOM 6389 O O . GLY A 1 856 ? -26.320 67.897 -24.095 1.00 32.28 856 GLY A O 1
ATOM 6390 N N . GLY A 1 857 ? -26.492 68.536 -26.206 1.00 34.44 857 GLY A N 1
ATOM 6391 C CA . GLY A 1 857 ? -27.011 68.644 -27.593 1.00 34.44 857 GLY A CA 1
ATOM 6392 C C . GLY A 1 857 ? -26.250 69.648 -28.519 1.00 34.44 857 GLY A C 1
ATOM 6393 O O . GLY A 1 857 ? -26.078 70.793 -28.119 1.00 34.44 857 GLY A O 1
ATOM 6394 N N . GLY A 1 858 ? -25.891 69.251 -29.761 1.00 33.75 858 GLY A N 1
ATOM 6395 C CA . GLY A 1 858 ? -25.325 70.096 -30.860 1.00 33.75 858 GLY A CA 1
ATOM 6396 C C . GLY A 1 858 ? -23.795 70.357 -30.827 1.00 33.75 858 GLY A C 1
ATOM 6397 O O . GLY A 1 858 ? -23.210 70.260 -29.755 1.00 33.75 858 GLY A O 1
ATOM 6398 N N . GLY A 1 859 ? -23.088 70.682 -31.931 1.00 32.94 859 GLY A N 1
ATOM 6399 C CA . GLY A 1 859 ? -23.445 70.679 -33.371 1.00 32.94 859 GLY A CA 1
ATOM 6400 C C . GLY A 1 859 ? -22.396 71.364 -34.301 1.00 32.94 859 GLY A C 1
ATOM 6401 O O . GLY A 1 859 ? -21.842 72.368 -33.881 1.00 32.94 859 GLY A O 1
ATOM 6402 N N . SER A 1 860 ? -22.201 70.790 -35.508 1.00 36.59 860 SER A N 1
ATOM 6403 C CA . SER A 1 860 ? -21.693 71.310 -36.821 1.00 36.59 860 SER A CA 1
ATOM 6404 C C . SER A 1 860 ? -20.333 72.052 -37.004 1.00 36.59 860 SER A C 1
ATOM 6406 O O . SER A 1 860 ? -19.861 72.721 -36.093 1.00 36.59 860 SER A O 1
ATOM 6408 N N . ASP A 1 861 ? -19.796 71.933 -38.244 1.00 38.75 861 ASP A N 1
ATOM 6409 C CA . ASP A 1 861 ? -18.835 72.810 -38.983 1.00 38.75 861 ASP A CA 1
ATOM 6410 C C . ASP A 1 861 ? -17.362 72.888 -38.462 1.00 38.75 861 ASP A C 1
ATOM 6412 O O . ASP A 1 861 ? -17.141 72.770 -37.257 1.00 38.75 861 ASP A O 1
ATOM 6416 N N . ASP A 1 862 ? -16.276 73.087 -39.240 1.00 38.56 862 ASP A N 1
ATOM 6417 C CA . ASP A 1 862 ? -15.953 73.128 -40.700 1.00 38.56 862 ASP A CA 1
ATOM 6418 C C . ASP A 1 862 ? -14.388 73.063 -40.874 1.00 38.56 862 ASP A C 1
ATOM 6420 O O . ASP A 1 862 ? -13.695 73.067 -39.852 1.00 38.56 862 ASP A O 1
ATOM 6424 N N . ASP A 1 863 ? -13.854 73.077 -42.119 1.00 38.34 863 ASP A N 1
ATOM 6425 C CA . ASP A 1 863 ? -12.421 73.266 -42.537 1.00 38.34 863 ASP A CA 1
ATOM 6426 C C . ASP A 1 863 ? -11.405 72.153 -42.071 1.00 38.34 863 ASP A C 1
ATOM 6428 O O . ASP A 1 863 ? -11.738 71.370 -41.179 1.00 38.34 863 ASP A O 1
ATOM 6432 N N . ASP A 1 864 ? -10.128 71.961 -42.486 1.00 38.62 864 ASP A N 1
ATOM 6433 C CA . ASP A 1 864 ? -9.225 72.143 -43.679 1.00 38.62 864 ASP A CA 1
ATOM 6434 C C . ASP A 1 864 ? -7.845 71.479 -43.275 1.00 38.62 864 ASP A C 1
ATOM 6436 O O . ASP A 1 864 ? -7.556 71.476 -42.073 1.00 38.62 864 ASP A O 1
ATOM 6440 N N . ASP A 1 865 ? -6.886 70.936 -44.064 1.00 39.53 865 ASP A N 1
ATOM 6441 C CA . ASP A 1 865 ? -6.713 70.428 -45.461 1.00 39.53 865 ASP A CA 1
ATOM 6442 C C . ASP A 1 865 ? -5.398 69.533 -45.529 1.00 39.53 865 ASP A C 1
ATOM 6444 O O . ASP A 1 865 ? -4.817 69.285 -44.467 1.00 39.53 865 ASP A O 1
ATOM 6448 N N . ASP A 1 866 ? -4.913 69.107 -46.722 1.00 39.34 866 ASP A N 1
ATOM 6449 C CA . ASP A 1 866 ? -3.543 68.593 -47.122 1.00 39.34 866 ASP A CA 1
ATOM 6450 C C . ASP A 1 866 ? -3.030 67.152 -46.720 1.00 39.34 866 ASP A C 1
ATOM 6452 O O . ASP A 1 866 ? -3.045 66.777 -45.546 1.00 39.34 866 ASP A O 1
ATOM 6456 N N . GLU A 1 867 ? -2.732 66.246 -47.691 1.00 41.25 867 GLU A N 1
ATOM 6457 C CA . GLU A 1 867 ? -1.421 65.822 -48.328 1.00 41.25 867 GLU A CA 1
ATOM 6458 C C . GLU A 1 867 ? -0.487 64.932 -47.437 1.00 41.25 867 GLU A C 1
ATOM 6460 O O . GLU A 1 867 ? -0.296 65.258 -46.266 1.00 41.25 867 GLU A O 1
ATOM 6465 N N . ASP A 1 868 ? 0.207 63.830 -47.806 1.00 40.00 868 ASP A N 1
ATOM 6466 C CA . ASP A 1 868 ? 0.347 62.835 -48.927 1.00 40.00 868 ASP A CA 1
ATOM 6467 C C . ASP A 1 868 ? 1.054 61.564 -48.293 1.00 40.00 868 ASP A C 1
ATOM 6469 O O . ASP A 1 868 ? 1.152 61.539 -47.060 1.00 40.00 868 ASP A O 1
ATOM 6473 N N . ASP A 1 869 ? 1.576 60.453 -48.870 1.00 40.69 869 ASP A N 1
ATOM 6474 C CA . ASP A 1 869 ? 1.866 59.834 -50.206 1.00 40.69 869 ASP A CA 1
ATOM 6475 C C . ASP A 1 869 ? 0.791 58.739 -50.598 1.00 40.69 869 ASP A C 1
ATOM 6477 O O . ASP A 1 869 ? -0.190 58.608 -49.863 1.00 40.69 869 ASP A O 1
ATOM 6481 N N . GLU A 1 870 ? 0.741 57.917 -51.681 1.00 41.41 870 GLU A N 1
ATOM 6482 C CA . GLU A 1 870 ? 1.635 57.295 -52.719 1.00 41.41 870 GLU A CA 1
ATOM 6483 C C . GLU A 1 870 ? 2.578 56.139 -52.223 1.00 41.41 870 GLU A C 1
ATOM 6485 O O . GLU A 1 870 ? 3.237 56.277 -51.196 1.00 41.41 870 GLU A O 1
ATOM 6490 N N . ASP A 1 871 ? 2.724 54.944 -52.844 1.00 38.16 871 ASP A N 1
ATOM 6491 C CA . ASP A 1 871 ? 2.065 54.314 -54.021 1.00 38.16 871 ASP A CA 1
ATOM 6492 C C . ASP A 1 871 ? 2.345 52.769 -54.145 1.00 38.16 871 ASP A C 1
ATOM 6494 O O . ASP A 1 871 ? 3.043 52.207 -53.297 1.00 38.16 871 ASP A O 1
ATOM 6498 N N . ASP A 1 872 ? 1.834 52.136 -55.225 1.00 38.03 872 ASP A N 1
ATOM 6499 C CA . ASP A 1 872 ? 2.311 50.916 -55.955 1.00 38.03 872 ASP A CA 1
ATOM 6500 C C . ASP A 1 872 ? 2.197 49.478 -55.337 1.00 38.03 872 ASP A C 1
ATOM 6502 O O . ASP A 1 872 ? 2.505 49.241 -54.170 1.00 38.03 872 ASP A O 1
ATOM 6506 N N . GLU A 1 873 ? 1.531 48.523 -56.029 1.00 38.34 873 GLU A N 1
ATOM 6507 C CA . GLU A 1 873 ? 2.024 47.453 -56.968 1.00 38.34 873 GLU A CA 1
ATOM 6508 C C . GLU A 1 873 ? 2.612 46.186 -56.262 1.00 38.34 873 GLU A C 1
ATOM 6510 O O . GLU A 1 873 ? 3.288 46.295 -55.242 1.00 38.34 873 GLU A O 1
ATOM 6515 N N . ASP A 1 874 ? 2.450 44.928 -56.718 1.00 36.41 874 ASP A N 1
ATOM 6516 C CA . ASP A 1 874 ? 1.548 44.309 -57.718 1.00 36.41 874 ASP A CA 1
ATOM 6517 C C . ASP A 1 874 ? 1.501 42.758 -57.550 1.00 36.41 874 ASP A C 1
ATOM 6519 O O . ASP A 1 874 ? 2.381 42.187 -56.905 1.00 36.41 874 ASP A O 1
ATOM 6523 N N . ASP A 1 875 ? 0.491 42.127 -58.177 1.00 36.75 875 ASP A N 1
ATOM 6524 C CA . ASP A 1 875 ? 0.436 40.778 -58.808 1.00 36.75 875 ASP A CA 1
ATOM 6525 C C . ASP A 1 875 ? 0.803 39.435 -58.091 1.00 36.75 875 ASP A C 1
ATOM 6527 O O . ASP A 1 875 ? 1.545 39.363 -57.115 1.00 36.75 875 ASP A O 1
ATOM 6531 N N . ASP A 1 876 ? 0.255 38.352 -58.685 1.00 36.91 876 ASP A N 1
ATOM 6532 C CA . ASP A 1 876 ? 0.691 36.932 -58.720 1.00 36.91 876 ASP A CA 1
ATOM 6533 C C . ASP A 1 876 ? 0.764 36.084 -57.403 1.00 36.91 876 ASP A C 1
ATOM 6535 O O . ASP A 1 876 ? 1.309 36.491 -56.381 1.00 36.91 876 ASP A O 1
ATOM 6539 N N . ASP A 1 877 ? 0.301 34.819 -57.333 1.00 37.78 877 ASP A N 1
ATOM 6540 C CA . ASP A 1 877 ? -0.468 33.998 -58.294 1.00 37.78 877 ASP A CA 1
ATOM 6541 C C . ASP A 1 877 ? -1.139 32.751 -57.628 1.00 37.78 877 ASP A C 1
ATOM 6543 O O . ASP A 1 877 ? -1.013 32.548 -56.419 1.00 37.78 877 ASP A O 1
ATOM 6547 N N . GLU A 1 878 ? -1.850 31.946 -58.440 1.00 40.28 878 GLU A N 1
ATOM 6548 C CA . GLU A 1 878 ? -2.089 30.466 -58.434 1.00 40.28 878 GLU A CA 1
ATOM 6549 C C . GLU A 1 878 ? -1.685 29.559 -57.211 1.00 40.28 878 GLU A C 1
ATOM 6551 O O . GLU A 1 878 ? -0.679 29.766 -56.540 1.00 40.28 878 GLU A O 1
ATOM 6556 N N . GLU A 1 879 ? -2.343 28.428 -56.874 1.00 41.62 879 GLU A N 1
ATOM 6557 C CA . GLU A 1 879 ? -3.464 27.675 -57.490 1.00 41.62 879 GLU A CA 1
ATOM 6558 C C . GLU A 1 879 ? -4.224 26.761 -56.471 1.00 41.62 879 GLU A C 1
ATOM 6560 O O . GLU A 1 879 ? -4.068 26.858 -55.252 1.00 41.62 879 GLU A O 1
ATOM 6565 N N . GLU A 1 880 ? -5.072 25.854 -56.979 1.00 43.50 880 GLU A N 1
ATOM 6566 C CA . GLU A 1 880 ? -5.902 24.887 -56.244 1.00 43.50 880 GLU A CA 1
ATOM 6567 C C . GLU A 1 880 ? -5.125 23.755 -55.523 1.00 43.50 880 GLU A C 1
ATOM 6569 O O . GLU A 1 880 ? -4.090 23.274 -55.981 1.00 43.50 880 GLU A O 1
ATOM 6574 N N . SER A 1 881 ? -5.725 23.153 -54.484 1.00 41.66 881 SER A N 1
ATOM 6575 C CA . SER A 1 881 ? -6.395 21.831 -54.628 1.00 41.66 881 SER A CA 1
ATOM 6576 C C . SER A 1 881 ? -6.770 21.163 -53.291 1.00 41.66 881 SER A C 1
ATOM 6578 O O . SER A 1 881 ? -6.270 21.495 -52.218 1.00 41.66 881 SER A O 1
ATOM 6580 N N . SER A 1 882 ? -7.717 20.222 -53.357 1.00 45.31 882 SER A N 1
ATOM 6581 C CA . SER A 1 882 ? -8.268 19.471 -52.219 1.00 45.31 882 SER A CA 1
ATOM 6582 C C . SER A 1 882 ? -7.599 18.106 -52.007 1.00 45.31 882 SER A C 1
ATOM 6584 O O . SER A 1 882 ? -7.377 17.389 -52.986 1.00 45.31 882 SER A O 1
ATOM 6586 N N . GLY A 1 883 ? -7.433 17.688 -50.745 1.00 43.03 883 GLY A N 1
ATOM 6587 C CA . GLY A 1 883 ? -7.026 16.329 -50.351 1.00 43.03 883 GLY A CA 1
ATOM 6588 C C . GLY A 1 883 ? -7.510 15.939 -48.960 1.00 43.03 883 GLY A C 1
ATOM 6589 O O . GLY A 1 883 ? -6.802 16.293 -47.995 1.00 43.03 883 GLY A O 1
#